Protein 8QPY (pdb70)

Secondary structure (DSSP, 8-state):
---SSSS--HHHHHHHHHHHHHH---S--TTS--S-SS---HHHHHHHHHHHHHT----HHHHHHH-SHHHHHHHHHHHGGGG-STTTTT-

Structure (mmCIF, N/CA/C/O backbone):
data_8QPY
#
_entry.id   8QPY
#
loop_
_atom_site.group_PDB
_atom_site.id
_atom_site.type_symbol
_atom_site.label_atom_id
_atom_site.label_alt_id
_atom_site.label_comp_id
_atom_site.label_asym_id
_atom_site.label_entity_id
_atom_site.label_seq_id
_atom_site.pdbx_PDB_ins_code
_atom_site.Cartn_x
_atom_site.Cartn_y
_atom_site.Cartn_z
_atom_site.occupancy
_atom_site.B_iso_or_equiv
_atom_site.auth_seq_id
_atom_site.auth_comp_id
_atom_site.auth_asym_id
_atom_site.auth_atom_id
_atom_site.pdbx_PDB_model_num
ATOM 1 N N . GLY A 1 1 ? 5.222 24.300 -5.407 1.00 0.00 -3 GLY A N 1
ATOM 2 C CA . GLY A 1 1 ? 4.624 23.061 -5.957 1.00 0.00 -3 GLY A CA 1
ATOM 3 C C . GLY A 1 1 ? 3.142 23.219 -6.211 1.00 0.00 -3 GLY A C 1
ATOM 4 O O . GLY A 1 1 ? 2.588 24.286 -5.953 1.00 0.00 -3 GLY A O 1
ATOM 10 N N . PRO A 1 2 ? 2.470 22.171 -6.715 1.00 0.00 -2 PRO A N 1
ATOM 11 C CA . PRO A 1 2 ? 1.033 22.216 -7.014 1.00 0.00 -2 PRO A CA 1
ATOM 12 C C . PRO A 1 2 ? 0.190 22.404 -5.754 1.00 0.00 -2 PRO A C 1
ATOM 13 O O . PRO A 1 2 ? -0.531 23.394 -5.615 1.00 0.00 -2 PRO A O 1
ATOM 24 N N . MET A 1 3 ? 0.288 21.446 -4.840 1.00 0.00 -1 MET A N 1
ATOM 25 C CA . MET A 1 3 ? -0.426 21.506 -3.571 1.00 0.00 -1 MET A CA 1
ATOM 26 C C . MET A 1 3 ? 0.475 21.012 -2.449 1.00 0.00 -1 MET A C 1
ATOM 27 O O . MET A 1 3 ? 1.647 20.718 -2.681 1.00 0.00 -1 MET A O 1
ATOM 41 N N . ALA A 1 4 ? -0.064 20.911 -1.241 1.00 0.00 0 ALA A N 1
ATOM 42 C CA . ALA A 1 4 ? 0.691 20.369 -0.123 1.00 0.00 0 ALA A CA 1
ATOM 43 C C . ALA A 1 4 ? 0.565 18.851 -0.098 1.00 0.00 0 ALA A C 1
ATOM 44 O O . ALA A 1 4 ? 1.514 18.132 -0.410 1.00 0.00 0 ALA A O 1
ATOM 51 N N . THR A 1 5 ? -0.619 18.371 0.246 1.00 0.00 1 THR A N 1
ATOM 52 C CA . THR A 1 5 ? -0.891 16.946 0.251 1.00 0.00 1 THR A CA 1
ATOM 53 C C . THR A 1 5 ? -1.661 16.545 -1.003 1.00 0.00 1 THR A C 1
ATOM 54 O O . THR A 1 5 ? -1.598 15.395 -1.441 1.00 0.00 1 THR A O 1
ATOM 65 N N . ALA A 1 6 ? -2.379 17.521 -1.568 1.00 0.00 2 ALA A N 1
ATOM 66 C CA . ALA A 1 6 ? -3.124 17.355 -2.817 1.00 0.00 2 ALA A CA 1
ATOM 67 C C . ALA A 1 6 ? -4.292 16.386 -2.669 1.00 0.00 2 ALA A C 1
ATOM 68 O O . ALA A 1 6 ? -5.431 16.802 -2.459 1.00 0.00 2 ALA A O 1
ATOM 75 N N . VAL A 1 7 ? -3.995 15.103 -2.769 1.00 0.00 3 VAL A N 1
ATOM 76 C CA . VAL A 1 7 ? -5.008 14.056 -2.723 1.00 0.00 3 VAL A CA 1
ATOM 77 C C . VAL A 1 7 ? -4.538 12.913 -1.833 1.00 0.00 3 VAL A C 1
ATOM 78 O O . VAL A 1 7 ? -4.835 11.746 -2.085 1.00 0.00 3 VAL A O 1
ATOM 91 N N . GLN A 1 8 ? -3.804 13.266 -0.788 1.00 0.00 4 GLN A N 1
ATOM 92 C CA . GLN A 1 8 ? -3.137 12.280 0.047 1.00 0.00 4 GLN A CA 1
ATOM 93 C C . GLN A 1 8 ? -4.088 11.675 1.071 1.00 0.00 4 GLN A C 1
ATOM 94 O O . GLN A 1 8 ? -4.688 12.380 1.886 1.00 0.00 4 GLN A O 1
ATOM 108 N N . ASN A 1 9 ? -4.219 10.364 1.007 1.00 0.00 5 ASN A N 1
ATOM 109 C CA . ASN A 1 9 ? -5.036 9.609 1.941 1.00 0.00 5 ASN A CA 1
ATOM 110 C C . ASN A 1 9 ? -4.182 9.152 3.116 1.00 0.00 5 ASN A C 1
ATOM 111 O O . ASN A 1 9 ? -2.994 8.874 2.953 1.00 0.00 5 ASN A O 1
ATOM 122 N N . PRO A 1 10 ? -4.773 9.061 4.319 1.00 0.00 6 PRO A N 1
ATOM 123 C CA . PRO A 1 10 ? -4.068 8.568 5.510 1.00 0.00 6 PRO A CA 1
ATOM 124 C C . PRO A 1 10 ? -3.621 7.118 5.339 1.00 0.00 6 PRO A C 1
ATOM 125 O O . PRO A 1 10 ? -2.744 6.632 6.053 1.00 0.00 6 PRO A O 1
ATOM 136 N N . LEU A 1 11 ? -4.229 6.443 4.370 1.00 0.00 7 LEU A N 1
ATOM 137 C CA . LEU A 1 11 ? -3.865 5.076 4.030 1.00 0.00 7 LEU A CA 1
ATOM 138 C C . LEU A 1 11 ? -2.451 5.058 3.453 1.00 0.00 7 LEU A C 1
ATOM 139 O O . LEU A 1 11 ? -1.652 4.173 3.756 1.00 0.00 7 LEU A O 1
ATOM 155 N N . GLU A 1 12 ? -2.146 6.070 2.644 1.00 0.00 8 GLU A N 1
ATOM 156 C CA . GLU A 1 12 ? -0.821 6.224 2.052 1.00 0.00 8 GLU A CA 1
ATOM 157 C C . GLU A 1 12 ? 0.229 6.396 3.144 1.00 0.00 8 GLU A C 1
ATOM 158 O O . GLU A 1 12 ? 1.358 5.922 3.020 1.00 0.00 8 GLU A O 1
ATOM 170 N N . THR A 1 13 ? -0.166 7.066 4.217 1.00 0.00 9 THR A N 1
ATOM 171 C CA . THR A 1 13 ? 0.708 7.275 5.357 1.00 0.00 9 THR A CA 1
ATOM 172 C C . THR A 1 13 ? 1.070 5.937 6.004 1.00 0.00 9 THR A C 1
ATOM 173 O O . THR A 1 13 ? 2.202 5.735 6.443 1.00 0.00 9 THR A O 1
ATOM 184 N N . VAL A 1 14 ? 0.104 5.020 6.032 1.00 0.00 10 VAL A N 1
ATOM 185 C CA . VAL A 1 14 ? 0.334 3.678 6.555 1.00 0.00 10 VAL A CA 1
ATOM 186 C C . VAL A 1 14 ? 1.329 2.925 5.676 1.00 0.00 10 VAL A C 1
ATOM 187 O O . VAL A 1 14 ? 2.183 2.188 6.171 1.00 0.00 10 VAL A O 1
ATOM 200 N N . VAL A 1 15 ? 1.232 3.131 4.371 1.00 0.00 11 VAL A N 1
ATOM 201 C CA . VAL A 1 15 ? 2.146 2.492 3.435 1.00 0.00 11 VAL A CA 1
ATOM 202 C C . VAL A 1 15 ? 3.566 3.027 3.632 1.00 0.00 11 VAL A C 1
ATOM 203 O O . VAL A 1 15 ? 4.540 2.275 3.566 1.00 0.00 11 VAL A O 1
ATOM 216 N N . LEU A 1 16 ? 3.676 4.326 3.898 1.00 0.00 12 LEU A N 1
ATOM 217 C CA . LEU A 1 16 ? 4.976 4.944 4.134 1.00 0.00 12 LEU A CA 1
ATOM 218 C C . LEU A 1 16 ? 5.583 4.474 5.449 1.00 0.00 12 LEU A C 1
ATOM 219 O O . LEU A 1 16 ? 6.751 4.101 5.488 1.00 0.00 12 LEU A O 1
ATOM 235 N N . GLN A 1 17 ? 4.796 4.478 6.525 1.00 0.00 13 GLN A N 1
ATOM 236 C CA . GLN A 1 17 ? 5.302 4.041 7.826 1.00 0.00 13 GLN A CA 1
ATOM 237 C C . GLN A 1 17 ? 5.672 2.563 7.779 1.00 0.00 13 GLN A C 1
ATOM 238 O O . GLN A 1 17 ? 6.564 2.114 8.499 1.00 0.00 13 GLN A O 1
ATOM 252 N N . ALA A 1 18 ? 4.989 1.819 6.916 1.00 0.00 14 ALA A N 1
ATOM 253 C CA . ALA A 1 18 ? 5.342 0.434 6.659 1.00 0.00 14 ALA A CA 1
ATOM 254 C C . ALA A 1 18 ? 6.740 0.358 6.067 1.00 0.00 14 ALA A C 1
ATOM 255 O O . ALA A 1 18 ? 7.599 -0.366 6.561 1.00 0.00 14 ALA A O 1
ATOM 262 N N . TRP A 1 19 ? 6.959 1.139 5.019 1.00 0.00 15 TRP A N 1
ATOM 263 C CA . TRP A 1 19 ? 8.237 1.161 4.330 1.00 0.00 15 TRP A CA 1
ATOM 264 C C . TRP A 1 19 ? 9.349 1.670 5.247 1.00 0.00 15 TRP A C 1
ATOM 265 O O . TRP A 1 19 ? 10.450 1.112 5.269 1.00 0.00 15 TRP A O 1
ATOM 286 N N . LYS A 1 20 ? 9.055 2.721 6.008 1.00 0.00 16 LYS A N 1
ATOM 287 C CA . LYS A 1 20 ? 10.029 3.311 6.924 1.00 0.00 16 LYS A CA 1
ATOM 288 C C . LYS A 1 20 ? 10.480 2.302 7.974 1.00 0.00 16 LYS A C 1
ATOM 289 O O . LYS A 1 20 ? 11.663 2.209 8.291 1.00 0.00 16 LYS A O 1
ATOM 308 N N . ASP A 1 21 ? 9.530 1.544 8.501 1.00 0.00 17 ASP A N 1
ATOM 309 C CA . ASP A 1 21 ? 9.811 0.568 9.552 1.00 0.00 17 ASP A CA 1
ATOM 310 C C . ASP A 1 21 ? 10.617 -0.615 9.019 1.00 0.00 17 ASP A C 1
ATOM 311 O O . ASP A 1 21 ? 11.323 -1.290 9.771 1.00 0.00 17 ASP A O 1
ATOM 320 N N . ILE A 1 22 ? 10.528 -0.855 7.721 1.00 0.00 18 ILE A N 1
ATOM 321 C CA . ILE A 1 22 ? 11.184 -2.006 7.115 1.00 0.00 18 ILE A CA 1
ATOM 322 C C . ILE A 1 22 ? 12.541 -1.646 6.504 1.00 0.00 18 ILE A C 1
ATOM 323 O O . ILE A 1 22 ? 13.525 -2.356 6.710 1.00 0.00 18 ILE A O 1
ATOM 339 N N . SER A 1 23 ? 12.601 -0.554 5.754 1.00 0.00 19 SER A N 1
ATOM 340 C CA . SER A 1 23 ? 13.828 -0.198 5.045 1.00 0.00 19 SER A CA 1
ATOM 341 C C . SER A 1 23 ? 14.634 0.853 5.801 1.00 0.00 19 SER A C 1
ATOM 342 O O . SER A 1 23 ? 15.862 0.901 5.704 1.00 0.00 19 SER A O 1
ATOM 350 N N . GLY A 1 24 ? 13.940 1.701 6.542 1.00 0.00 20 GLY A N 1
ATOM 351 C CA . GLY A 1 24 ? 14.600 2.773 7.254 1.00 0.00 20 GLY A CA 1
ATOM 352 C C . GLY A 1 24 ? 14.496 4.098 6.522 1.00 0.00 20 GLY A C 1
ATOM 353 O O . GLY A 1 24 ? 14.814 5.147 7.083 1.00 0.00 20 GLY A O 1
ATOM 357 N N . ALA A 1 25 ? 14.064 4.053 5.263 1.00 0.00 21 ALA A N 1
ATOM 358 C CA . ALA A 1 25 ? 13.905 5.261 4.470 1.00 0.00 21 ALA A CA 1
ATOM 359 C C . ALA A 1 25 ? 12.746 6.105 4.988 1.00 0.00 21 ALA A C 1
ATOM 360 O O . ALA A 1 25 ? 11.600 5.664 4.994 1.00 0.00 21 ALA A O 1
ATOM 367 N N . ASP A 1 26 ? 13.056 7.323 5.411 1.00 0.00 22 ASP A N 1
ATOM 368 C CA . ASP A 1 26 ? 12.058 8.223 5.981 1.00 0.00 22 ASP A CA 1
ATOM 369 C C . ASP A 1 26 ? 11.694 9.342 5.010 1.00 0.00 22 ASP A C 1
ATOM 370 O O . ASP A 1 26 ? 10.548 9.793 4.973 1.00 0.00 22 ASP A O 1
ATOM 379 N N . ASP A 1 27 ? 12.658 9.761 4.201 1.00 0.00 23 ASP A N 1
ATOM 380 C CA . ASP A 1 27 ? 12.476 10.917 3.320 1.00 0.00 23 ASP A CA 1
ATOM 381 C C . ASP A 1 27 ? 11.746 10.550 2.034 1.00 0.00 23 ASP A C 1
ATOM 382 O O . ASP A 1 27 ? 12.028 11.094 0.964 1.00 0.00 23 ASP A O 1
ATOM 391 N N . PHE A 1 28 ? 10.810 9.629 2.142 1.00 0.00 24 PHE A N 1
ATOM 392 C CA . PHE A 1 28 ? 9.993 9.236 1.010 1.00 0.00 24 PHE A CA 1
ATOM 393 C C . PHE A 1 28 ? 8.626 9.895 1.088 1.00 0.00 24 PHE A C 1
ATOM 394 O O . PHE A 1 28 ? 8.064 10.053 2.172 1.00 0.00 24 PHE A O 1
ATOM 411 N N . THR A 1 29 ? 8.109 10.299 -0.057 1.00 0.00 25 THR A N 1
ATOM 412 C CA . THR A 1 29 ? 6.777 10.863 -0.132 1.00 0.00 25 THR A CA 1
ATOM 413 C C . THR A 1 29 ? 5.830 9.873 -0.791 1.00 0.00 25 THR A C 1
ATOM 414 O O . THR A 1 29 ? 6.250 8.790 -1.203 1.00 0.00 25 THR A O 1
ATOM 425 N N . THR A 1 30 ? 4.569 10.241 -0.912 1.00 0.00 26 THR A N 1
ATOM 426 C CA . THR A 1 30 ? 3.578 9.356 -1.493 1.00 0.00 26 THR A CA 1
ATOM 427 C C . THR A 1 30 ? 3.755 9.231 -3.009 1.00 0.00 26 THR A C 1
ATOM 428 O O . THR A 1 30 ? 3.316 8.253 -3.624 1.00 0.00 26 THR A O 1
ATOM 439 N N . THR A 1 31 ? 4.435 10.202 -3.604 1.00 0.00 27 THR A N 1
ATOM 440 C CA . THR A 1 31 ? 4.644 10.212 -5.043 1.00 0.00 27 THR A CA 1
ATOM 441 C C . THR A 1 31 ? 6.041 9.728 -5.420 1.00 0.00 27 THR A C 1
ATOM 442 O O . THR A 1 31 ? 6.426 9.775 -6.588 1.00 0.00 27 THR A O 1
ATOM 453 N N . ASP A 1 32 ? 6.799 9.258 -4.437 1.00 0.00 28 ASP A N 1
ATOM 454 C CA . ASP A 1 32 ? 8.160 8.796 -4.689 1.00 0.00 28 ASP A CA 1
ATOM 455 C C . ASP A 1 32 ? 8.172 7.280 -4.839 1.00 0.00 28 ASP A C 1
ATOM 456 O O . ASP A 1 32 ? 7.170 6.613 -4.565 1.00 0.00 28 ASP A O 1
ATOM 465 N N . SER A 1 33 ? 9.299 6.732 -5.266 1.00 0.00 29 SER A N 1
ATOM 466 C CA . SER A 1 33 ? 9.395 5.307 -5.513 1.00 0.00 29 SER A CA 1
ATOM 467 C C . SER A 1 33 ? 9.956 4.579 -4.298 1.00 0.00 29 SER A C 1
ATOM 468 O O . SER A 1 33 ? 11.147 4.652 -3.998 1.00 0.00 29 SER A O 1
ATOM 476 N N . PHE A 1 34 ? 9.081 3.854 -3.621 1.00 0.00 30 PHE A N 1
ATOM 477 C CA . PHE A 1 34 ? 9.456 3.037 -2.472 1.00 0.00 30 PHE A CA 1
ATOM 478 C C . PHE A 1 34 ? 10.133 1.754 -2.942 1.00 0.00 30 PHE A C 1
ATOM 479 O O . PHE A 1 34 ? 10.557 0.936 -2.138 1.00 0.00 30 PHE A O 1
ATOM 496 N N . LEU A 1 35 ? 10.156 1.582 -4.262 1.00 0.00 31 LEU A N 1
ATOM 497 C CA . LEU A 1 35 ? 10.725 0.411 -4.944 1.00 0.00 31 LEU A CA 1
ATOM 498 C C . LEU A 1 35 ? 12.215 0.150 -4.651 1.00 0.00 31 LEU A C 1
ATOM 499 O O . LEU A 1 35 ? 12.987 -0.109 -5.576 1.00 0.00 31 LEU A O 1
ATOM 515 N N . GLY A 1 36 ? 12.631 0.225 -3.396 1.00 0.00 32 GLY A N 1
ATOM 516 C CA . GLY A 1 36 ? 13.979 -0.171 -3.060 1.00 0.00 32 GLY A CA 1
ATOM 517 C C . GLY A 1 36 ? 14.948 0.979 -2.901 1.00 0.00 32 GLY A C 1
ATOM 518 O O . GLY A 1 36 ? 15.743 1.248 -3.799 1.00 0.00 32 GLY A O 1
ATOM 522 N N . HIS A 1 37 ? 14.866 1.676 -1.767 1.00 0.00 33 HIS A N 1
ATOM 523 C CA . HIS A 1 37 ? 15.850 2.702 -1.425 1.00 0.00 33 HIS A CA 1
ATOM 524 C C . HIS A 1 37 ? 17.258 2.116 -1.522 1.00 0.00 33 HIS A C 1
ATOM 525 O O . HIS A 1 37 ? 18.184 2.761 -2.010 1.00 0.00 33 HIS A O 1
ATOM 540 N N . GLY A 1 38 ? 17.389 0.881 -1.061 1.00 0.00 34 GLY A N 1
ATOM 541 C CA . GLY A 1 38 ? 18.633 0.152 -1.182 1.00 0.00 34 GLY A CA 1
ATOM 542 C C . GLY A 1 38 ? 18.376 -1.318 -1.444 1.00 0.00 34 GLY A C 1
ATOM 543 O O . GLY A 1 38 ? 18.605 -1.813 -2.548 1.00 0.00 34 GLY A O 1
ATOM 547 N N . GLY A 1 39 ? 17.880 -2.010 -0.429 1.00 0.00 35 GLY A N 1
ATOM 548 C CA . GLY A 1 39 ? 17.507 -3.399 -0.590 1.00 0.00 35 GLY A CA 1
ATOM 549 C C . GLY A 1 39 ? 16.078 -3.544 -1.063 1.00 0.00 35 GLY A C 1
ATOM 550 O O . GLY A 1 39 ? 15.141 -3.140 -0.367 1.00 0.00 35 GLY A O 1
ATOM 554 N N . ASN A 1 40 ? 15.903 -4.110 -2.246 1.00 0.00 36 ASN A N 1
ATOM 555 C CA . ASN A 1 40 ? 14.577 -4.291 -2.819 1.00 0.00 36 ASN A CA 1
ATOM 556 C C . ASN A 1 40 ? 14.177 -5.756 -2.809 1.00 0.00 36 ASN A C 1
ATOM 557 O O . ASN A 1 40 ? 13.376 -6.207 -3.628 1.00 0.00 36 ASN A O 1
ATOM 620 N N . LEU A 1 42 ? 13.119 -9.084 -0.031 1.00 0.00 38 LEU A N 1
ATOM 621 C CA . LEU A 1 42 ? 11.960 -9.426 0.820 1.00 0.00 38 LEU A CA 1
ATOM 622 C C . LEU A 1 42 ? 11.240 -8.225 1.466 1.00 0.00 38 LEU A C 1
ATOM 623 O O . LEU A 1 42 ? 10.135 -8.389 1.983 1.00 0.00 38 LEU A O 1
ATOM 639 N N . HIS A 1 43 ? 11.848 -7.039 1.458 1.00 0.00 39 HIS A N 1
ATOM 640 C CA . HIS A 1 43 ? 11.285 -5.885 2.163 1.00 0.00 39 HIS A CA 1
ATOM 641 C C . HIS A 1 43 ? 9.850 -5.594 1.715 1.00 0.00 39 HIS A C 1
ATOM 642 O O . HIS A 1 43 ? 9.033 -5.118 2.502 1.00 0.00 39 HIS A O 1
ATOM 657 N N . PHE A 1 44 ? 9.544 -5.902 0.461 1.00 0.00 40 PHE A N 1
ATOM 658 C CA . PHE A 1 44 ? 8.212 -5.662 -0.080 1.00 0.00 40 PHE A CA 1
ATOM 659 C C . PHE A 1 44 ? 7.239 -6.753 0.345 1.00 0.00 40 PHE A C 1
ATOM 660 O O . PHE A 1 44 ? 6.038 -6.512 0.468 1.00 0.00 40 PHE A O 1
ATOM 677 N N . VAL A 1 45 ? 7.764 -7.948 0.584 1.00 0.00 41 VAL A N 1
ATOM 678 C CA . VAL A 1 45 ? 6.949 -9.064 1.044 1.00 0.00 41 VAL A CA 1
ATOM 679 C C . VAL A 1 45 ? 6.331 -8.719 2.391 1.00 0.00 41 VAL A C 1
ATOM 680 O O . VAL A 1 45 ? 5.155 -8.991 2.645 1.00 0.00 41 VAL A O 1
ATOM 693 N N . GLN A 1 46 ? 7.139 -8.085 3.232 1.00 0.00 42 GLN A N 1
ATOM 694 C CA . GLN A 1 46 ? 6.727 -7.717 4.577 1.00 0.00 42 GLN A CA 1
ATOM 695 C C . GLN A 1 46 ? 5.618 -6.670 4.550 1.00 0.00 42 GLN A C 1
ATOM 696 O O . GLN A 1 46 ? 4.622 -6.797 5.263 1.00 0.00 42 GLN A O 1
ATOM 710 N N . LEU A 1 47 ? 5.780 -5.641 3.721 1.00 0.00 43 LEU A N 1
ATOM 711 C CA . LEU A 1 47 ? 4.832 -4.536 3.710 1.00 0.00 43 LEU A CA 1
ATOM 712 C C . LEU A 1 47 ? 3.531 -4.928 3.021 1.00 0.00 43 LEU A C 1
ATOM 713 O O . LEU A 1 47 ? 2.462 -4.477 3.414 1.00 0.00 43 LEU A O 1
ATOM 729 N N . ALA A 1 48 ? 3.610 -5.786 2.017 1.00 0.00 44 ALA A N 1
ATOM 730 C CA . ALA A 1 48 ? 2.409 -6.250 1.337 1.00 0.00 44 ALA A CA 1
ATOM 731 C C . ALA A 1 48 ? 1.512 -7.017 2.299 1.00 0.00 44 ALA A C 1
ATOM 732 O O . ALA A 1 48 ? 0.302 -6.789 2.362 1.00 0.00 44 ALA A O 1
ATOM 739 N N . SER A 1 49 ? 2.126 -7.905 3.070 1.00 0.00 45 SER A N 1
ATOM 740 C CA . SER A 1 49 ? 1.409 -8.673 4.074 1.00 0.00 45 SER A CA 1
ATOM 741 C C . SER A 1 49 ? 0.975 -7.762 5.222 1.00 0.00 45 SER A C 1
ATOM 742 O O . SER A 1 49 ? 0.053 -8.079 5.978 1.00 0.00 45 SER A O 1
ATOM 750 N N . ARG A 1 50 ? 1.628 -6.613 5.323 1.00 0.00 46 ARG A N 1
ATOM 751 C CA . ARG A 1 50 ? 1.339 -5.650 6.369 1.00 0.00 46 ARG A CA 1
ATOM 752 C C . ARG A 1 50 ? 0.011 -4.967 6.082 1.00 0.00 46 ARG A C 1
ATOM 753 O O . ARG A 1 50 ? -0.912 -5.034 6.891 1.00 0.00 46 ARG A O 1
ATOM 774 N N . LEU A 1 51 ? -0.096 -4.343 4.911 1.00 0.00 47 LEU A N 1
ATOM 775 C CA . LEU A 1 51 ? -1.328 -3.718 4.477 1.00 0.00 47 LEU A CA 1
ATOM 776 C C . LEU A 1 51 ? -2.471 -4.726 4.473 1.00 0.00 47 LEU A C 1
ATOM 777 O O . LEU A 1 51 ? -3.610 -4.392 4.812 1.00 0.00 47 LEU A O 1
ATOM 793 N N . GLN A 1 52 ? -2.136 -5.957 4.097 1.00 0.00 48 GLN A N 1
ATOM 794 C CA . GLN A 1 52 ? -3.090 -7.056 4.034 1.00 0.00 48 GLN A CA 1
ATOM 795 C C . GLN A 1 52 ? -3.892 -7.180 5.328 1.00 0.00 48 GLN A C 1
ATOM 796 O O . GLN A 1 52 ? -5.123 -7.151 5.314 1.00 0.00 48 GLN A O 1
ATOM 810 N N . LYS A 1 53 ? -3.188 -7.284 6.443 1.00 0.00 49 LYS A N 1
ATOM 811 C CA . LYS A 1 53 ? -3.827 -7.510 7.731 1.00 0.00 49 LYS A CA 1
ATOM 812 C C . LYS A 1 53 ? -4.343 -6.210 8.353 1.00 0.00 49 LYS A C 1
ATOM 813 O O . LYS A 1 53 ? -5.229 -6.239 9.211 1.00 0.00 49 LYS A O 1
ATOM 832 N N . ILE A 1 54 ? -3.800 -5.074 7.926 1.00 0.00 50 ILE A N 1
ATOM 833 C CA . ILE A 1 54 ? -4.220 -3.788 8.477 1.00 0.00 50 ILE A CA 1
ATOM 834 C C . ILE A 1 54 ? -5.610 -3.402 7.986 1.00 0.00 50 ILE A C 1
ATOM 835 O O . ILE A 1 54 ? -6.514 -3.162 8.785 1.00 0.00 50 ILE A O 1
ATOM 851 N N . PHE A 1 55 ? -5.785 -3.361 6.674 1.00 0.00 51 PHE A N 1
ATOM 852 C CA . PHE A 1 55 ? -7.026 -2.857 6.099 1.00 0.00 51 PHE A CA 1
ATOM 853 C C . PHE A 1 55 ? -7.937 -3.983 5.627 1.00 0.00 51 PHE A C 1
ATOM 854 O O . PHE A 1 55 ? -9.016 -3.730 5.089 1.00 0.00 51 PHE A O 1
ATOM 871 N N . GLY A 1 56 ? -7.508 -5.220 5.830 1.00 0.00 52 GLY A N 1
ATOM 872 C CA . GLY A 1 56 ? -8.308 -6.354 5.406 1.00 0.00 52 GLY A CA 1
ATOM 873 C C . GLY A 1 56 ? -8.293 -6.521 3.901 1.00 0.00 52 GLY A C 1
ATOM 874 O O . GLY A 1 56 ? -9.304 -6.866 3.287 1.00 0.00 52 GLY A O 1
ATOM 878 N N . VAL A 1 57 ? -7.140 -6.268 3.306 1.00 0.00 53 VAL A N 1
ATOM 879 C CA . VAL A 1 57 ? -6.986 -6.362 1.863 1.00 0.00 53 VAL A CA 1
ATOM 880 C C . VAL A 1 57 ? -6.089 -7.524 1.495 1.00 0.00 53 VAL A C 1
ATOM 881 O O . VAL A 1 57 ? -5.452 -8.116 2.358 1.00 0.00 53 VAL A O 1
ATOM 894 N N . GLU A 1 58 ? -6.046 -7.853 0.219 1.00 0.00 54 GLU A N 1
ATOM 895 C CA . GLU A 1 58 ? -5.190 -8.921 -0.253 1.00 0.00 54 GLU A CA 1
ATOM 896 C C . GLU A 1 58 ? -4.110 -8.363 -1.173 1.00 0.00 54 GLU A C 1
ATOM 897 O O . GLU A 1 58 ? -4.276 -8.288 -2.391 1.00 0.00 54 GLU A O 1
ATOM 909 N N . VAL A 1 59 ? -3.003 -7.966 -0.571 1.00 0.00 55 VAL A N 1
ATOM 910 C CA . VAL A 1 59 ? -1.893 -7.392 -1.312 1.00 0.00 55 VAL A CA 1
ATOM 911 C C . VAL A 1 59 ? -0.746 -8.393 -1.374 1.00 0.00 55 VAL A C 1
ATOM 912 O O . VAL A 1 59 ? -0.318 -8.912 -0.342 1.00 0.00 55 VAL A O 1
ATOM 925 N N . SER A 1 60 ? -0.262 -8.677 -2.571 1.00 0.00 56 SER A N 1
ATOM 926 C CA . SER A 1 60 ? 0.827 -9.623 -2.736 1.00 0.00 56 SER A CA 1
ATOM 927 C C . SER A 1 60 ? 2.139 -8.890 -3.000 1.00 0.00 56 SER A C 1
ATOM 928 O O . SER A 1 60 ? 2.147 -7.668 -3.174 1.00 0.00 56 SER A O 1
ATOM 936 N N . THR A 1 61 ? 3.241 -9.624 -3.038 1.00 0.00 57 THR A N 1
ATOM 937 C CA . THR A 1 61 ? 4.544 -9.016 -3.241 1.00 0.00 57 THR A CA 1
ATOM 938 C C . THR A 1 61 ? 4.625 -8.350 -4.614 1.00 0.00 57 THR A C 1
ATOM 939 O O . THR A 1 61 ? 5.089 -7.215 -4.741 1.00 0.00 57 THR A O 1
ATOM 950 N N . GLU A 1 62 ? 4.147 -9.050 -5.634 1.00 0.00 58 GLU A N 1
ATOM 951 C CA . GLU A 1 62 ? 4.206 -8.537 -6.993 1.00 0.00 58 GLU A CA 1
ATOM 952 C C . GLU A 1 62 ? 3.129 -7.486 -7.232 1.00 0.00 58 GLU A C 1
ATOM 953 O O . GLU A 1 62 ? 3.242 -6.673 -8.150 1.00 0.00 58 GLU A O 1
ATOM 965 N N . ASP A 1 63 ? 2.083 -7.498 -6.410 1.00 0.00 59 ASP A N 1
ATOM 966 C CA . ASP A 1 63 ? 1.086 -6.435 -6.453 1.00 0.00 59 ASP A CA 1
ATOM 967 C C . ASP A 1 63 ? 1.742 -5.138 -6.034 1.00 0.00 59 ASP A C 1
ATOM 968 O O . ASP A 1 63 ? 1.527 -4.089 -6.626 1.00 0.00 59 ASP A O 1
ATOM 977 N N . VAL A 1 64 ? 2.560 -5.229 -5.010 1.00 0.00 60 VAL A N 1
ATOM 978 C CA . VAL A 1 64 ? 3.405 -4.114 -4.609 1.00 0.00 60 VAL A CA 1
ATOM 979 C C . VAL A 1 64 ? 4.202 -3.574 -5.806 1.00 0.00 60 VAL A C 1
ATOM 980 O O . VAL A 1 64 ? 4.205 -2.367 -6.074 1.00 0.00 60 VAL A O 1
ATOM 993 N N . PHE A 1 65 ? 4.836 -4.480 -6.544 1.00 0.00 61 PHE A N 1
ATOM 994 C CA . PHE A 1 65 ? 5.702 -4.101 -7.658 1.00 0.00 61 PHE A CA 1
ATOM 995 C C . PHE A 1 65 ? 4.923 -3.512 -8.843 1.00 0.00 61 PHE A C 1
ATOM 996 O O . PHE A 1 65 ? 5.475 -2.730 -9.619 1.00 0.00 61 PHE A O 1
ATOM 1013 N N . ARG A 1 66 ? 3.645 -3.867 -8.981 1.00 0.00 62 ARG A N 1
ATOM 1014 C CA . ARG A 1 66 ? 2.850 -3.409 -10.128 1.00 0.00 62 ARG A CA 1
ATOM 1015 C C . ARG A 1 66 ? 2.368 -1.967 -9.947 1.00 0.00 62 ARG A C 1
ATOM 1016 O O . ARG A 1 66 ? 1.980 -1.313 -10.914 1.00 0.00 62 ARG A O 1
ATOM 1037 N N . HIS A 1 67 ? 2.387 -1.468 -8.715 1.00 0.00 63 HIS A N 1
ATOM 1038 C CA . HIS A 1 67 ? 1.882 -0.122 -8.446 1.00 0.00 63 HIS A CA 1
ATOM 1039 C C . HIS A 1 67 ? 2.974 0.920 -8.630 1.00 0.00 63 HIS A C 1
ATOM 1040 O O . HIS A 1 67 ? 2.721 2.013 -9.133 1.00 0.00 63 HIS A O 1
ATOM 1055 N N . GLY A 1 68 ? 4.179 0.589 -8.196 1.00 0.00 64 GLY A N 1
ATOM 1056 C CA . GLY A 1 68 ? 5.309 1.475 -8.397 1.00 0.00 64 GLY A CA 1
ATOM 1057 C C . GLY A 1 68 ? 5.482 2.488 -7.283 1.00 0.00 64 GLY A C 1
ATOM 1058 O O . GLY A 1 68 ? 6.581 2.645 -6.750 1.00 0.00 64 GLY A O 1
ATOM 1062 N N . THR A 1 69 ? 4.409 3.182 -6.925 1.00 0.00 65 THR A N 1
ATOM 1063 C CA . THR A 1 69 ? 4.480 4.196 -5.882 1.00 0.00 65 THR A CA 1
ATOM 1064 C C . THR A 1 69 ? 3.600 3.818 -4.700 1.00 0.00 65 THR A C 1
ATOM 1065 O O . THR A 1 69 ? 2.685 3.002 -4.833 1.00 0.00 65 THR A O 1
ATOM 1076 N N . VAL A 1 70 ? 3.883 4.409 -3.547 1.00 0.00 66 VAL A N 1
ATOM 1077 C CA . VAL A 1 70 ? 3.110 4.145 -2.340 1.00 0.00 66 VAL A CA 1
ATOM 1078 C C . VAL A 1 70 ? 1.670 4.630 -2.482 1.00 0.00 66 VAL A C 1
ATOM 1079 O O . VAL A 1 70 ? 0.749 4.005 -1.961 1.00 0.00 66 VAL A O 1
ATOM 1092 N N . GLU A 1 71 ? 1.479 5.732 -3.204 1.00 0.00 67 GLU A N 1
ATOM 1093 C CA . GLU A 1 71 ? 0.142 6.266 -3.434 1.00 0.00 67 GLU A CA 1
AT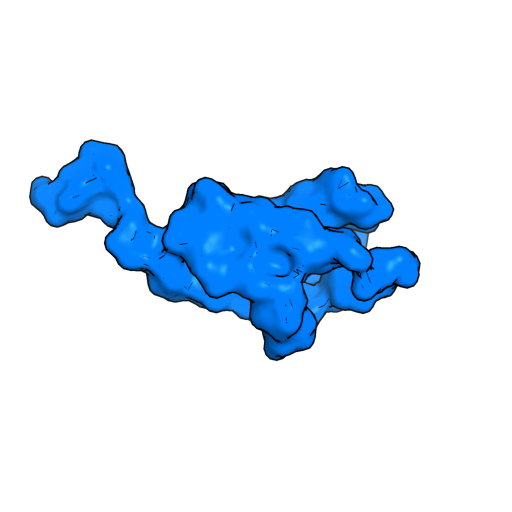OM 1094 C C . GLU A 1 71 ? -0.691 5.278 -4.242 1.00 0.00 67 GLU A C 1
ATOM 1095 O O . GLU A 1 71 ? -1.805 4.931 -3.859 1.00 0.00 67 GLU A O 1
ATOM 1107 N N . GLN A 1 72 ? -0.130 4.806 -5.348 1.00 0.00 68 GLN A N 1
ATOM 1108 C CA . GLN A 1 72 ? -0.832 3.873 -6.220 1.00 0.00 68 GLN A CA 1
ATOM 1109 C C . GLN A 1 72 ? -0.974 2.508 -5.551 1.00 0.00 68 GLN A C 1
ATOM 1110 O O . GLN A 1 72 ? -1.872 1.735 -5.881 1.00 0.00 68 GLN A O 1
ATOM 1124 N N . LEU A 1 73 ? -0.086 2.218 -4.608 1.00 0.00 69 LEU A N 1
ATOM 1125 C CA . LEU A 1 73 ? -0.203 1.019 -3.790 1.00 0.00 69 LEU A CA 1
ATOM 1126 C C . LEU A 1 73 ? -1.417 1.171 -2.881 1.00 0.00 69 LEU A C 1
ATOM 1127 O O . LEU A 1 73 ? -2.261 0.278 -2.783 1.00 0.00 69 LEU A O 1
ATOM 1143 N N . ALA A 1 74 ? -1.502 2.332 -2.245 1.00 0.00 70 ALA A N 1
ATOM 1144 C CA . ALA A 1 74 ? -2.598 2.645 -1.343 1.00 0.00 70 ALA A CA 1
ATOM 1145 C C . ALA A 1 74 ? -3.929 2.670 -2.081 1.00 0.00 70 ALA A C 1
ATOM 1146 O O . ALA A 1 74 ? -4.960 2.360 -1.500 1.00 0.00 70 ALA A O 1
ATOM 1153 N N . ARG A 1 75 ? -3.900 3.043 -3.357 1.00 0.00 71 ARG A N 1
ATOM 1154 C CA . ARG A 1 75 ? -5.108 3.083 -4.178 1.00 0.00 71 ARG A CA 1
ATOM 1155 C C . ARG A 1 75 ? -5.743 1.701 -4.289 1.00 0.00 71 ARG A C 1
ATOM 1156 O O . ARG A 1 75 ? -6.967 1.565 -4.224 1.00 0.00 71 ARG A O 1
ATOM 1177 N N . PHE A 1 76 ? -4.906 0.681 -4.445 1.00 0.00 72 PHE A N 1
ATOM 1178 C CA . PHE A 1 76 ? -5.378 -0.698 -4.495 1.00 0.00 72 PHE A CA 1
ATOM 1179 C C . PHE A 1 76 ? -6.075 -1.055 -3.191 1.00 0.00 72 PHE A C 1
ATOM 1180 O O . PHE A 1 76 ? -7.195 -1.573 -3.184 1.00 0.00 72 PHE A O 1
ATOM 1197 N N . VAL A 1 77 ? -5.408 -0.756 -2.087 1.00 0.00 73 VAL A N 1
ATOM 1198 C CA . VAL A 1 77 ? -5.939 -1.050 -0.769 1.00 0.00 73 VAL A CA 1
ATOM 1199 C C . VAL A 1 77 ? -7.181 -0.207 -0.487 1.00 0.00 73 VAL A C 1
ATOM 1200 O O . VAL A 1 77 ? -8.163 -0.714 0.032 1.00 0.00 73 VAL A O 1
ATOM 1213 N N . GLU A 1 78 ? -7.129 1.067 -0.864 1.00 0.00 74 GLU A N 1
ATOM 1214 C CA . GLU A 1 78 ? -8.227 2.014 -0.642 1.00 0.00 74 GLU A CA 1
ATOM 1215 C C . GLU A 1 78 ? -9.546 1.435 -1.147 1.00 0.00 74 GLU A C 1
ATOM 1216 O O . GLU A 1 78 ? -10.537 1.370 -0.415 1.00 0.00 74 GLU A O 1
ATOM 1228 N N . GLN A 1 79 ? -9.540 0.987 -2.393 1.00 0.00 75 GLN A N 1
ATOM 1229 C CA . GLN A 1 79 ? -10.735 0.438 -3.014 1.00 0.00 75 GLN A CA 1
ATOM 1230 C C . GLN A 1 79 ? -11.101 -0.918 -2.422 1.00 0.00 75 GLN A C 1
ATOM 1231 O O . GLN A 1 79 ? -12.276 -1.220 -2.223 1.00 0.00 75 GLN A O 1
ATOM 1245 N N . SER A 1 80 ? -10.093 -1.723 -2.123 1.00 0.00 76 SER A N 1
ATOM 1246 C CA . SER A 1 80 ? -10.317 -3.082 -1.647 1.00 0.00 76 SER A CA 1
ATOM 1247 C C . SER A 1 80 ? -10.761 -3.111 -0.180 1.00 0.00 76 SER A C 1
ATOM 1248 O O . SER A 1 80 ? -11.569 -3.950 0.213 1.00 0.00 76 SER A O 1
ATOM 1256 N N . ARG A 1 81 ? -10.251 -2.182 0.624 1.00 0.00 77 ARG A N 1
ATOM 1257 C CA . ARG A 1 81 ? -10.540 -2.164 2.058 1.00 0.00 77 ARG A CA 1
ATOM 1258 C C . ARG A 1 81 ? -11.930 -1.603 2.327 1.00 0.00 77 ARG A C 1
ATOM 1259 O O . ARG A 1 81 ? -12.420 -1.647 3.456 1.00 0.00 77 ARG A O 1
ATOM 1280 N N . ASP A 1 82 ? -12.558 -1.067 1.289 1.00 0.00 78 ASP A N 1
ATOM 1281 C CA . ASP A 1 82 ? -13.889 -0.490 1.421 1.00 0.00 78 ASP A CA 1
ATOM 1282 C C . ASP A 1 82 ? -14.931 -1.595 1.582 1.00 0.00 78 ASP A C 1
ATOM 1283 O O . ASP A 1 82 ? -16.062 -1.344 1.995 1.00 0.00 78 ASP A O 1
ATOM 1292 N N . THR A 1 83 ? -14.534 -2.827 1.281 1.00 0.00 79 THR A N 1
ATOM 1293 C CA . THR A 1 83 ? -15.405 -3.981 1.462 1.00 0.00 79 THR A CA 1
ATOM 1294 C C . THR A 1 83 ? -15.771 -4.156 2.933 1.00 0.00 79 THR A C 1
ATOM 1295 O O . THR A 1 83 ? -16.882 -4.575 3.270 1.00 0.00 79 THR A O 1
ATOM 1306 N N . GLY A 1 84 ? -14.833 -3.810 3.803 1.00 0.00 80 GLY A N 1
ATOM 1307 C CA . GLY A 1 84 ? -15.062 -3.883 5.231 1.00 0.00 80 GLY A CA 1
ATOM 1308 C C . GLY A 1 84 ? -15.255 -2.509 5.835 1.00 0.00 80 GLY A C 1
ATOM 1309 O O . GLY A 1 84 ? -14.981 -2.302 7.018 1.00 0.00 80 GLY A O 1
ATOM 1313 N N . ARG A 1 85 ? -15.691 -1.565 5.003 1.00 0.00 81 ARG A N 1
ATOM 1314 C CA . ARG A 1 85 ? -15.911 -0.183 5.424 1.00 0.00 81 ARG A CA 1
ATOM 1315 C C . ARG A 1 85 ? -16.807 -0.120 6.658 1.00 0.00 81 ARG A C 1
ATOM 1316 O O . ARG A 1 85 ? -17.880 -0.727 6.677 1.00 0.00 81 ARG A O 1
ATOM 1337 N N . ASN A 1 86 ? -16.354 0.614 7.673 1.00 0.00 82 ASN A N 1
ATOM 1338 C CA . ASN A 1 86 ? -17.104 0.789 8.919 1.00 0.00 82 ASN A CA 1
ATOM 1339 C C . ASN A 1 86 ? -17.480 -0.558 9.528 1.00 0.00 82 ASN A C 1
ATOM 1340 O O . ASN A 1 86 ? -18.654 -0.933 9.569 1.00 0.00 82 ASN A O 1
ATOM 1351 N N . PRO A 1 87 ? -16.484 -1.303 10.024 1.00 0.00 83 PRO A N 1
ATOM 1352 C CA . PRO A 1 87 ? -16.689 -2.661 10.512 1.00 0.00 83 PRO A CA 1
ATOM 1353 C C . PRO A 1 87 ? -17.264 -2.701 11.925 1.00 0.00 83 PRO A C 1
ATOM 1354 O O . PRO A 1 87 ? -17.782 -3.728 12.361 1.00 0.00 83 PRO A O 1
ATOM 1365 N N . ALA A 1 88 ? -17.189 -1.580 12.629 1.00 0.00 84 ALA A N 1
ATOM 1366 C CA . ALA A 1 88 ? -17.716 -1.499 13.982 1.00 0.00 84 ALA A CA 1
ATOM 1367 C C . ALA A 1 88 ? -19.228 -1.345 13.949 1.00 0.00 84 ALA A C 1
ATOM 1368 O O . ALA A 1 88 ? -19.945 -1.967 14.731 1.00 0.00 84 ALA A O 1
ATOM 1375 N N . ALA A 1 89 ? -19.708 -0.522 13.024 1.00 0.00 85 ALA A N 1
ATOM 1376 C CA . ALA A 1 89 ? -21.138 -0.310 12.855 1.00 0.00 85 ALA A CA 1
ATOM 1377 C C . ALA A 1 89 ? -21.731 -1.359 11.927 1.00 0.00 85 ALA A C 1
ATOM 1378 O O . ALA A 1 89 ? -22.947 -1.521 11.850 1.00 0.00 85 ALA A O 1
ATOM 1385 N N . GLN A 1 90 ? -20.843 -2.052 11.210 1.00 0.00 86 GLN A N 1
ATOM 1386 C CA . GLN A 1 90 ? -21.217 -3.134 10.298 1.00 0.00 86 GLN A CA 1
ATOM 1387 C C . GLN A 1 90 ? -22.128 -2.636 9.180 1.00 0.00 86 GLN A C 1
ATOM 1388 O O . GLN A 1 90 ? -22.905 -3.406 8.614 1.00 0.00 86 GLN A O 1
ATOM 1402 N N . THR A 1 91 ? -22.002 -1.346 8.860 1.00 0.00 87 THR A N 1
ATOM 1403 C CA . THR A 1 91 ? -22.829 -0.693 7.842 1.00 0.00 87 THR A CA 1
ATOM 1404 C C . THR A 1 91 ? -24.313 -1.032 8.007 1.00 0.00 87 THR A C 1
ATOM 1405 O O . THR A 1 91 ? -24.983 -1.436 7.057 1.00 0.00 87 THR A O 1
ATOM 1416 N N . GLN A 1 92 ? -24.818 -0.867 9.223 1.00 0.00 88 GLN A N 1
ATOM 1417 C CA . GLN A 1 92 ? -26.207 -1.177 9.525 1.00 0.00 88 GLN A CA 1
ATOM 1418 C C . GLN A 1 92 ? -27.049 0.093 9.528 1.00 0.00 88 GLN A C 1
ATOM 1419 O O . GLN A 1 92 ? -27.154 0.737 10.591 1.00 0.00 88 GLN A O 1
ATOM 1434 N N . GLY A 1 1 ? -7.875 17.324 11.558 1.00 0.00 -3 GLY A N 2
ATOM 1435 C CA . GLY A 1 1 ? -7.916 17.611 10.106 1.00 0.00 -3 GLY A CA 2
ATOM 1436 C C . GLY A 1 1 ? -9.295 17.386 9.523 1.00 0.00 -3 GLY A C 2
ATOM 1437 O O . GLY A 1 1 ? -9.862 16.304 9.673 1.00 0.00 -3 GLY A O 2
ATOM 1443 N N . PRO A 1 2 ? -9.868 18.398 8.856 1.00 0.00 -2 PRO A N 2
ATOM 1444 C CA . PRO A 1 2 ? -11.190 18.293 8.246 1.00 0.00 -2 PRO A CA 2
ATOM 1445 C C . PRO A 1 2 ? -11.145 17.586 6.894 1.00 0.00 -2 PRO A C 2
ATOM 1446 O O . PRO A 1 2 ? -10.088 17.474 6.272 1.00 0.00 -2 PRO A O 2
ATOM 1457 N N . MET A 1 3 ? -12.302 17.126 6.436 1.00 0.00 -1 MET A N 2
ATOM 1458 C CA . MET A 1 3 ? -12.404 16.423 5.160 1.00 0.00 -1 MET A CA 2
ATOM 1459 C C . MET A 1 3 ? -12.567 17.414 4.008 1.00 0.00 -1 MET A C 2
ATOM 1460 O O . MET A 1 3 ? -13.018 17.054 2.921 1.00 0.00 -1 MET A O 2
ATOM 1474 N N . ALA A 1 4 ? -12.189 18.662 4.253 1.00 0.00 0 ALA A N 2
ATOM 1475 C CA . ALA A 1 4 ? -12.265 19.705 3.239 1.00 0.00 0 ALA A CA 2
ATOM 1476 C C . ALA A 1 4 ? -10.974 19.760 2.432 1.00 0.00 0 ALA A C 2
ATOM 1477 O O . ALA A 1 4 ? -10.791 20.631 1.576 1.00 0.00 0 ALA A O 2
ATOM 1484 N N . THR A 1 5 ? -10.080 18.824 2.714 1.00 0.00 1 THR A N 2
ATOM 1485 C CA . THR A 1 5 ? -8.807 18.733 2.021 1.00 0.00 1 THR A CA 2
ATOM 1486 C C . THR A 1 5 ? -9.001 18.302 0.571 1.00 0.00 1 THR A C 2
ATOM 1487 O O . THR A 1 5 ? -10.021 17.700 0.222 1.00 0.00 1 THR A O 2
ATOM 1498 N N . ALA A 1 6 ? -8.023 18.612 -0.267 1.00 0.00 2 ALA A N 2
ATOM 1499 C CA . ALA A 1 6 ? -8.092 18.280 -1.682 1.00 0.00 2 ALA A CA 2
ATOM 1500 C C . ALA A 1 6 ? -7.669 16.836 -1.920 1.00 0.00 2 ALA A C 2
ATOM 1501 O O . ALA A 1 6 ? -6.655 16.574 -2.573 1.00 0.00 2 ALA A O 2
ATOM 1508 N N . VAL A 1 7 ? -8.464 15.908 -1.384 1.00 0.00 3 VAL A N 2
ATOM 1509 C CA . VAL A 1 7 ? -8.194 14.474 -1.486 1.00 0.00 3 VAL A CA 2
ATOM 1510 C C . VAL A 1 7 ? -6.951 14.111 -0.699 1.00 0.00 3 VAL A C 2
ATOM 1511 O O . VAL A 1 7 ? -5.821 14.294 -1.155 1.00 0.00 3 VAL A O 2
ATOM 1524 N N . GLN A 1 8 ? -7.168 13.607 0.493 1.00 0.00 4 GLN A N 2
ATOM 1525 C CA . GLN A 1 8 ? -6.081 13.314 1.392 1.00 0.00 4 GLN A CA 2
ATOM 1526 C C . GLN A 1 8 ? -6.269 11.936 1.999 1.00 0.00 4 GLN A C 2
ATOM 1527 O O . GLN A 1 8 ? -7.284 11.659 2.637 1.00 0.00 4 GLN A O 2
ATOM 1541 N N . ASN A 1 9 ? -5.294 11.074 1.782 1.00 0.00 5 ASN A N 2
ATOM 1542 C CA . ASN A 1 9 ? -5.405 9.680 2.173 1.00 0.00 5 ASN A CA 2
ATOM 1543 C C . ASN A 1 9 ? -4.669 9.410 3.479 1.00 0.00 5 ASN A C 2
ATOM 1544 O O . ASN A 1 9 ? -3.458 9.605 3.571 1.00 0.00 5 ASN A O 2
ATOM 1555 N N . PRO A 1 10 ? -5.398 8.957 4.510 1.00 0.00 6 PRO A N 2
ATOM 1556 C CA . PRO A 1 10 ? -4.810 8.616 5.803 1.00 0.00 6 PRO A CA 2
ATOM 1557 C C . PRO A 1 10 ? -4.131 7.244 5.794 1.00 0.00 6 PRO A C 2
ATOM 1558 O O . PRO A 1 10 ? -3.124 7.034 6.472 1.00 0.00 6 PRO A O 2
ATOM 1569 N N . LEU A 1 11 ? -4.671 6.312 5.007 1.00 0.00 7 LEU A N 2
ATOM 1570 C CA . LEU A 1 11 ? -4.098 4.971 4.919 1.00 0.00 7 LEU A CA 2
ATOM 1571 C C . LEU A 1 11 ? -2.831 4.995 4.068 1.00 0.00 7 LEU A C 2
ATOM 1572 O O . LEU A 1 11 ? -2.055 4.040 4.048 1.00 0.00 7 LEU A O 2
ATOM 1588 N N . GLU A 1 12 ? -2.627 6.118 3.395 1.00 0.00 8 GLU A N 2
ATOM 1589 C CA . GLU A 1 12 ? -1.440 6.352 2.588 1.00 0.00 8 GLU A CA 2
ATOM 1590 C C . GLU A 1 12 ? -0.207 6.373 3.480 1.00 0.00 8 GLU A C 2
ATOM 1591 O O . GLU A 1 12 ? 0.846 5.837 3.131 1.00 0.00 8 GLU A O 2
ATOM 1603 N N . THR A 1 13 ? -0.362 6.985 4.649 1.00 0.00 9 THR A N 2
ATOM 1604 C CA . THR A 1 13 ? 0.701 7.047 5.633 1.00 0.00 9 THR A CA 2
ATOM 1605 C C . THR A 1 13 ? 1.098 5.644 6.082 1.00 0.00 9 THR A C 2
ATOM 1606 O O . THR A 1 13 ? 2.272 5.370 6.316 1.00 0.00 9 THR A O 2
ATOM 1617 N N . VAL A 1 14 ? 0.110 4.750 6.170 1.00 0.00 10 VAL A N 2
ATOM 1618 C CA . VAL A 1 14 ? 0.354 3.366 6.563 1.00 0.00 10 VAL A CA 2
ATOM 1619 C C . VAL A 1 14 ? 1.304 2.684 5.583 1.00 0.00 10 VAL A C 2
ATOM 1620 O O . VAL A 1 14 ? 2.187 1.925 5.984 1.00 0.00 10 VAL A O 2
ATOM 1633 N N . VAL A 1 15 ? 1.128 2.971 4.302 1.00 0.00 11 VAL A N 2
ATOM 1634 C CA . VAL A 1 15 ? 1.977 2.395 3.270 1.00 0.00 11 VAL A CA 2
ATOM 1635 C C . VAL A 1 15 ? 3.400 2.933 3.393 1.00 0.00 11 VAL A C 2
ATOM 1636 O O . VAL A 1 15 ? 4.374 2.186 3.285 1.00 0.00 11 VAL A O 2
ATOM 1649 N N . LEU A 1 16 ? 3.511 4.232 3.640 1.00 0.00 12 LEU A N 2
ATOM 1650 C CA . LEU A 1 16 ? 4.811 4.872 3.790 1.00 0.00 12 LEU A CA 2
ATOM 1651 C C . LEU A 1 16 ? 5.514 4.399 5.062 1.00 0.00 12 LEU A C 2
ATOM 1652 O O . LEU A 1 16 ? 6.674 3.994 5.017 1.00 0.00 12 LEU A O 2
ATOM 1668 N N . GLN A 1 17 ? 4.806 4.421 6.192 1.00 0.00 13 GLN A N 2
ATOM 1669 C CA . GLN A 1 17 ? 5.399 4.028 7.471 1.00 0.00 13 GLN A CA 2
ATOM 1670 C C . GLN A 1 17 ? 5.795 2.556 7.453 1.00 0.00 13 GLN A C 2
ATOM 1671 O O . GLN A 1 17 ? 6.671 2.130 8.207 1.00 0.00 13 GLN A O 2
ATOM 1685 N N . ALA A 1 18 ? 5.150 1.787 6.584 1.00 0.00 14 ALA A N 2
ATOM 1686 C CA . ALA A 1 18 ? 5.505 0.394 6.395 1.00 0.00 14 ALA A CA 2
ATOM 1687 C C . ALA A 1 18 ? 6.948 0.291 5.925 1.00 0.00 14 ALA A C 2
ATOM 1688 O O . ALA A 1 18 ? 7.785 -0.312 6.592 1.00 0.00 14 ALA A O 2
ATOM 1695 N N . TRP A 1 19 ? 7.237 0.926 4.798 1.00 0.00 15 TRP A N 2
ATOM 1696 C CA . TRP A 1 19 ? 8.573 0.895 4.218 1.00 0.00 15 TRP A CA 2
ATOM 1697 C C . TRP A 1 19 ? 9.583 1.581 5.142 1.00 0.00 15 TRP A C 2
ATOM 1698 O O . TRP A 1 19 ? 10.765 1.229 5.153 1.00 0.00 15 TRP A O 2
ATOM 1719 N N . LYS A 1 20 ? 9.110 2.549 5.926 1.00 0.00 16 LYS A N 2
ATOM 1720 C CA . LYS A 1 20 ? 9.965 3.239 6.890 1.00 0.00 16 LYS A CA 2
ATOM 1721 C C . LYS A 1 20 ? 10.490 2.273 7.942 1.00 0.00 16 LYS A C 2
ATOM 1722 O O . LYS A 1 20 ? 11.686 2.251 8.238 1.00 0.00 16 LYS A O 2
ATOM 1741 N N . ASP A 1 21 ? 9.596 1.470 8.494 1.00 0.00 17 ASP A N 2
ATOM 1742 C CA . ASP A 1 21 ? 9.962 0.516 9.535 1.00 0.00 17 ASP A CA 2
ATOM 1743 C C . ASP A 1 21 ? 10.712 -0.678 8.950 1.00 0.00 17 ASP A C 2
ATOM 1744 O O . ASP A 1 21 ? 11.580 -1.264 9.603 1.00 0.00 17 ASP A O 2
ATOM 1753 N N . ILE A 1 22 ? 10.380 -1.024 7.716 1.00 0.00 18 ILE A N 2
ATOM 1754 C CA . ILE A 1 22 ? 10.967 -2.184 7.059 1.00 0.00 18 ILE A CA 2
ATOM 1755 C C . ILE A 1 22 ? 12.371 -1.895 6.523 1.00 0.00 18 ILE A C 2
ATOM 1756 O O . ILE A 1 22 ? 13.302 -2.661 6.764 1.00 0.00 18 ILE A O 2
ATOM 1772 N N . SER A 1 23 ? 12.530 -0.795 5.800 1.00 0.00 19 SER A N 2
ATOM 1773 C CA . SER A 1 23 ? 13.788 -0.529 5.112 1.00 0.00 19 SER A CA 2
ATOM 1774 C C . SER A 1 23 ? 14.592 0.594 5.765 1.00 0.00 19 SER A C 2
ATOM 1775 O O . SER A 1 23 ? 15.800 0.690 5.561 1.00 0.00 19 SER A O 2
ATOM 1783 N N . GLY A 1 24 ? 13.935 1.441 6.539 1.00 0.00 20 GLY A N 2
ATOM 1784 C CA . GLY A 1 24 ? 14.653 2.486 7.245 1.00 0.00 20 GLY A CA 2
ATOM 1785 C C . GLY A 1 24 ? 14.567 3.841 6.567 1.00 0.00 20 GLY A C 2
ATOM 1786 O O . GLY A 1 24 ? 15.024 4.840 7.121 1.00 0.00 20 GLY A O 2
ATOM 1790 N N . ALA A 1 25 ? 13.997 3.886 5.367 1.00 0.00 21 ALA A N 2
ATOM 1791 C CA . ALA A 1 25 ? 13.787 5.153 4.679 1.00 0.00 21 ALA A CA 2
ATOM 1792 C C . ALA A 1 25 ? 12.710 5.962 5.396 1.00 0.00 21 ALA A C 2
ATOM 1793 O O . ALA A 1 25 ? 11.982 5.423 6.228 1.00 0.00 21 ALA A O 2
ATOM 1800 N N . ASP A 1 26 ? 12.604 7.247 5.086 1.00 0.00 22 ASP A N 2
ATOM 1801 C CA . ASP A 1 26 ? 11.632 8.104 5.761 1.00 0.00 22 ASP A CA 2
ATOM 1802 C C . ASP A 1 26 ? 11.123 9.219 4.859 1.00 0.00 22 ASP A C 2
ATOM 1803 O O . ASP A 1 26 ? 9.917 9.418 4.730 1.00 0.00 22 ASP A O 2
ATOM 1812 N N . ASP A 1 27 ? 12.036 9.935 4.222 1.00 0.00 23 ASP A N 2
ATOM 1813 C CA . ASP A 1 27 ? 11.669 11.128 3.465 1.00 0.00 23 ASP A CA 2
ATOM 1814 C C . ASP A 1 27 ? 11.255 10.797 2.038 1.00 0.00 23 ASP A C 2
ATOM 1815 O O . ASP A 1 27 ? 11.380 11.624 1.134 1.00 0.00 23 ASP A O 2
ATOM 1824 N N . PHE A 1 28 ? 10.736 9.602 1.840 1.00 0.00 24 PHE A N 2
ATOM 1825 C CA . PHE A 1 28 ? 10.184 9.238 0.550 1.00 0.00 24 PHE A CA 2
ATOM 1826 C C . PHE A 1 28 ? 8.730 9.661 0.497 1.00 0.00 24 PHE A C 2
ATOM 1827 O O . PHE A 1 28 ? 8.013 9.588 1.497 1.00 0.00 24 PHE A O 2
ATOM 1844 N N . THR A 1 29 ? 8.312 10.122 -0.660 1.00 0.00 25 THR A N 2
ATOM 1845 C CA . THR A 1 29 ? 6.992 10.683 -0.817 1.00 0.00 25 THR A CA 2
ATOM 1846 C C . THR A 1 29 ? 6.079 9.719 -1.555 1.00 0.00 25 THR A C 2
ATOM 1847 O O . THR A 1 29 ? 6.518 8.650 -1.981 1.00 0.00 25 THR A O 2
ATOM 1858 N N . THR A 1 30 ? 4.826 10.090 -1.713 1.00 0.00 26 THR A N 2
ATOM 1859 C CA . THR A 1 30 ? 3.857 9.234 -2.366 1.00 0.00 26 THR A CA 2
ATOM 1860 C C . THR A 1 30 ? 4.232 8.973 -3.826 1.00 0.00 26 THR A C 2
ATOM 1861 O O . THR A 1 30 ? 4.066 7.865 -4.340 1.00 0.00 26 THR A O 2
ATOM 1872 N N . THR A 1 31 ? 4.775 9.988 -4.477 1.00 0.00 27 THR A N 2
ATOM 1873 C CA . THR A 1 31 ? 5.198 9.867 -5.860 1.00 0.00 27 THR A CA 2
ATOM 1874 C C . THR A 1 31 ? 6.680 9.505 -5.961 1.00 0.00 27 THR A C 2
ATOM 1875 O O . THR A 1 31 ? 7.303 9.662 -7.014 1.00 0.00 27 THR A O 2
ATOM 1886 N N . ASP A 1 32 ? 7.238 9.007 -4.863 1.00 0.00 28 ASP A N 2
ATOM 1887 C CA . ASP A 1 32 ? 8.638 8.597 -4.827 1.00 0.00 28 ASP A CA 2
ATOM 1888 C C . ASP A 1 32 ? 8.734 7.083 -4.948 1.00 0.00 28 ASP A C 2
ATOM 1889 O O . ASP A 1 32 ? 7.776 6.365 -4.652 1.00 0.00 28 ASP A O 2
ATOM 1898 N N . SER A 1 33 ? 9.881 6.597 -5.392 1.00 0.00 29 SER A N 2
ATOM 1899 C CA . SER A 1 33 ? 10.064 5.176 -5.584 1.00 0.00 29 SER A CA 2
ATOM 1900 C C . SER A 1 33 ? 10.509 4.495 -4.293 1.00 0.00 29 SER A C 2
ATOM 1901 O O . SER A 1 33 ? 11.635 4.670 -3.831 1.00 0.00 29 SER A O 2
ATOM 1909 N N . PHE A 1 34 ? 9.602 3.723 -3.712 1.00 0.00 30 PHE A N 2
ATOM 1910 C CA . PHE A 1 34 ? 9.936 2.845 -2.598 1.00 0.00 30 PHE A CA 2
ATOM 1911 C C . PHE A 1 34 ? 10.605 1.591 -3.151 1.00 0.00 30 PHE A C 2
ATOM 1912 O O . PHE A 1 34 ? 11.047 0.723 -2.406 1.00 0.00 30 PHE A O 2
ATOM 1929 N N . LEU A 1 35 ? 10.613 1.510 -4.483 1.00 0.00 31 LEU A N 2
ATOM 1930 C CA . LEU A 1 35 ? 11.287 0.461 -5.259 1.00 0.00 31 LEU A CA 2
ATOM 1931 C C . LEU A 1 35 ? 12.802 0.424 -5.017 1.00 0.00 31 LEU A C 2
ATOM 1932 O O . LEU A 1 35 ? 13.589 0.379 -5.965 1.00 0.00 31 LEU A O 2
ATOM 1948 N N . GLY A 1 36 ? 13.206 0.444 -3.764 1.00 0.00 32 GLY A N 2
ATOM 1949 C CA . GLY A 1 36 ? 14.606 0.533 -3.429 1.00 0.00 32 GLY A CA 2
ATOM 1950 C C . GLY A 1 36 ? 15.012 1.903 -2.934 1.00 0.00 32 GLY A C 2
ATOM 1951 O O . GLY A 1 36 ? 15.804 2.604 -3.562 1.00 0.00 32 GLY A O 2
ATOM 1955 N N . HIS A 1 37 ? 14.456 2.274 -1.788 1.00 0.00 33 HIS A N 2
ATOM 1956 C CA . HIS A 1 37 ? 14.889 3.457 -1.058 1.00 0.00 33 HIS A CA 2
ATOM 1957 C C . HIS A 1 37 ? 15.567 3.008 0.238 1.00 0.00 33 HIS A C 2
ATOM 1958 O O . HIS A 1 37 ? 15.715 3.779 1.185 1.00 0.00 33 HIS A O 2
ATOM 1973 N N . GLY A 1 38 ? 15.944 1.734 0.275 1.00 0.00 34 GLY A N 2
ATOM 1974 C CA . GLY A 1 38 ? 16.532 1.150 1.466 1.00 0.00 34 GLY A CA 2
ATOM 1975 C C . GLY A 1 38 ? 16.455 -0.367 1.449 1.00 0.00 34 GLY A C 2
ATOM 1976 O O . GLY A 1 38 ? 17.316 -1.052 1.998 1.00 0.00 34 GLY A O 2
ATOM 1980 N N . GLY A 1 39 ? 15.408 -0.885 0.819 1.00 0.00 35 GLY A N 2
ATOM 1981 C CA . GLY A 1 39 ? 15.243 -2.318 0.679 1.00 0.00 35 GLY A CA 2
ATOM 1982 C C . GLY A 1 39 ? 15.177 -2.728 -0.777 1.00 0.00 35 GLY A C 2
ATOM 1983 O O . GLY A 1 39 ? 14.809 -1.921 -1.630 1.00 0.00 35 GLY A O 2
ATOM 1987 N N . ASN A 1 40 ? 15.516 -3.973 -1.064 1.00 0.00 36 ASN A N 2
ATOM 1988 C CA . ASN A 1 40 ? 15.575 -4.448 -2.442 1.00 0.00 36 ASN A CA 2
ATOM 1989 C C . ASN A 1 40 ? 14.841 -5.768 -2.612 1.00 0.00 36 ASN A C 2
ATOM 1990 O O . ASN A 1 40 ? 14.218 -6.024 -3.643 1.00 0.00 36 ASN A O 2
ATOM 2053 N N . LEU A 1 42 ? 12.866 -9.206 -0.243 1.00 0.00 38 LEU A N 2
ATOM 2054 C CA . LEU A 1 42 ? 11.642 -9.525 0.524 1.00 0.00 38 LEU A CA 2
ATOM 2055 C C . LEU A 1 42 ? 11.045 -8.349 1.321 1.00 0.00 38 LEU A C 2
ATOM 2056 O O . LEU A 1 42 ? 9.905 -8.442 1.769 1.00 0.00 38 LEU A O 2
ATOM 2072 N N . HIS A 1 43 ? 11.799 -7.268 1.521 1.00 0.00 39 HIS A N 2
ATOM 2073 C CA . HIS A 1 43 ? 11.260 -6.058 2.155 1.00 0.00 39 HIS A CA 2
ATOM 2074 C C . HIS A 1 43 ? 9.913 -5.655 1.541 1.00 0.00 39 HIS A C 2
ATOM 2075 O O . HIS A 1 43 ? 9.029 -5.160 2.240 1.00 0.00 39 HIS A O 2
ATOM 2090 N N . PHE A 1 44 ? 9.765 -5.875 0.234 1.00 0.00 40 PHE A N 2
ATOM 2091 C CA . PHE A 1 44 ? 8.514 -5.569 -0.461 1.00 0.00 40 PHE A CA 2
ATOM 2092 C C . PHE A 1 44 ? 7.387 -6.486 0.001 1.00 0.00 40 PHE A C 2
ATOM 2093 O O . PHE A 1 44 ? 6.245 -6.058 0.155 1.00 0.00 40 PHE A O 2
ATOM 2110 N N . VAL A 1 45 ? 7.721 -7.749 0.229 1.00 0.00 41 VAL A N 2
ATOM 2111 C CA . VAL A 1 45 ? 6.747 -8.732 0.686 1.00 0.00 41 VAL A CA 2
ATOM 2112 C C . VAL A 1 45 ? 6.232 -8.345 2.065 1.00 0.00 41 VAL A C 2
ATOM 2113 O O . VAL A 1 45 ? 5.053 -8.513 2.378 1.00 0.00 41 VAL A O 2
ATOM 2126 N N . GLN A 1 46 ? 7.133 -7.800 2.873 1.00 0.00 42 GLN A N 2
ATOM 2127 C CA . GLN A 1 46 ? 6.808 -7.385 4.227 1.00 0.00 42 GLN A CA 2
ATOM 2128 C C . GLN A 1 46 ? 5.713 -6.320 4.236 1.00 0.00 42 GLN A C 2
ATOM 2129 O O . GLN A 1 46 ? 4.758 -6.422 5.000 1.00 0.00 42 GLN A O 2
ATOM 2143 N N . LEU A 1 47 ? 5.840 -5.304 3.385 1.00 0.00 43 LEU A N 2
ATOM 2144 C CA . LEU A 1 47 ? 4.854 -4.226 3.360 1.00 0.00 43 LEU A CA 2
ATOM 2145 C C . LEU A 1 47 ? 3.551 -4.705 2.741 1.00 0.00 43 LEU A C 2
ATOM 2146 O O . LEU A 1 47 ? 2.475 -4.229 3.101 1.00 0.00 43 LEU A O 2
ATOM 2162 N N . ALA A 1 48 ? 3.652 -5.664 1.829 1.00 0.00 44 ALA A N 2
ATOM 2163 C CA . ALA A 1 48 ? 2.475 -6.272 1.236 1.00 0.00 44 ALA A CA 2
ATOM 2164 C C . ALA A 1 48 ? 1.677 -7.016 2.298 1.00 0.00 44 ALA A C 2
ATOM 2165 O O . ALA A 1 48 ? 0.474 -6.806 2.450 1.00 0.00 44 ALA A O 2
ATOM 2172 N N . SER A 1 49 ? 2.366 -7.865 3.053 1.00 0.00 45 SER A N 2
ATOM 2173 C CA . SER A 1 49 ? 1.735 -8.625 4.121 1.00 0.00 45 SER A CA 2
ATOM 2174 C C . SER A 1 49 ? 1.311 -7.705 5.265 1.00 0.00 45 SER A C 2
ATOM 2175 O O . SER A 1 49 ? 0.395 -8.023 6.025 1.00 0.00 45 SER A O 2
ATOM 2183 N N . ARG A 1 50 ? 1.969 -6.555 5.373 1.00 0.00 46 ARG A N 2
ATOM 2184 C CA . ARG A 1 50 ? 1.634 -5.583 6.400 1.00 0.00 46 ARG A CA 2
ATOM 2185 C C . ARG A 1 50 ? 0.291 -4.952 6.082 1.00 0.00 46 ARG A C 2
ATOM 2186 O O . ARG A 1 50 ? -0.637 -5.014 6.887 1.00 0.00 46 ARG A O 2
ATOM 2207 N N . LEU A 1 51 ? 0.186 -4.372 4.891 1.00 0.00 47 LEU A N 2
ATOM 2208 C CA . LEU A 1 51 ? -1.064 -3.783 4.433 1.00 0.00 47 LEU A CA 2
ATOM 2209 C C . LEU A 1 51 ? -2.178 -4.817 4.487 1.00 0.00 47 LEU A C 2
ATOM 2210 O O . LEU A 1 51 ? -3.300 -4.520 4.904 1.00 0.00 47 LEU A O 2
ATOM 2226 N N . GLN A 1 52 ? -1.836 -6.034 4.082 1.00 0.00 48 GLN A N 2
ATOM 2227 C CA . GLN A 1 52 ? -2.764 -7.153 4.076 1.00 0.00 48 GLN A CA 2
ATOM 2228 C C . GLN A 1 52 ? -3.438 -7.340 5.435 1.00 0.00 48 GLN A C 2
ATOM 2229 O O . GLN A 1 52 ? -4.663 -7.299 5.536 1.00 0.00 48 GLN A O 2
ATOM 2243 N N . LYS A 1 53 ? -2.638 -7.518 6.478 1.00 0.00 49 LYS A N 2
ATOM 2244 C CA . LYS A 1 53 ? -3.172 -7.856 7.794 1.00 0.00 49 LYS A CA 2
ATOM 2245 C C . LYS A 1 53 ? -3.752 -6.636 8.510 1.00 0.00 49 LYS A C 2
ATOM 2246 O O . LYS A 1 53 ? -4.653 -6.773 9.338 1.00 0.00 49 LYS A O 2
ATOM 2265 N N . ILE A 1 54 ? -3.246 -5.449 8.195 1.00 0.00 50 ILE A N 2
ATOM 2266 C CA . ILE A 1 54 ? -3.718 -4.230 8.847 1.00 0.00 50 ILE A CA 2
ATOM 2267 C C . ILE A 1 54 ? -5.175 -3.942 8.495 1.00 0.00 50 ILE A C 2
ATOM 2268 O O . ILE A 1 54 ? -5.997 -3.689 9.378 1.00 0.00 50 ILE A O 2
ATOM 2284 N N . PHE A 1 55 ? -5.501 -4.005 7.212 1.00 0.00 51 PHE A N 2
ATOM 2285 C CA . PHE A 1 55 ? -6.830 -3.616 6.756 1.00 0.00 51 PHE A CA 2
ATOM 2286 C C . PHE A 1 55 ? -7.698 -4.827 6.425 1.00 0.00 51 PHE A C 2
ATOM 2287 O O . PHE A 1 55 ? -8.894 -4.689 6.157 1.00 0.00 51 PHE A O 2
ATOM 2304 N N . GLY A 1 56 ? -7.095 -6.008 6.447 1.00 0.00 52 GLY A N 2
ATOM 2305 C CA . GLY A 1 56 ? -7.819 -7.215 6.091 1.00 0.00 52 GLY A CA 2
ATOM 2306 C C . GLY A 1 56 ? -8.006 -7.322 4.594 1.00 0.00 52 GLY A C 2
ATOM 2307 O O . GLY A 1 56 ? -9.033 -7.798 4.114 1.00 0.00 52 GLY A O 2
ATOM 2311 N N . VAL A 1 57 ? -6.994 -6.891 3.862 1.00 0.00 53 VAL A N 2
ATOM 2312 C CA . VAL A 1 57 ? -7.075 -6.781 2.413 1.00 0.00 53 VAL A CA 2
ATOM 2313 C C . VAL A 1 57 ? -6.223 -7.830 1.726 1.00 0.00 53 VAL A C 2
ATOM 2314 O O . VAL A 1 57 ? -5.377 -8.465 2.351 1.00 0.00 53 VAL A O 2
ATOM 2327 N N . GLU A 1 58 ? -6.455 -8.009 0.437 1.00 0.00 54 GLU A N 2
ATOM 2328 C CA . GLU A 1 58 ? -5.631 -8.886 -0.368 1.00 0.00 54 GLU A CA 2
ATOM 2329 C C . GLU A 1 58 ? -4.548 -8.081 -1.068 1.00 0.00 54 GLU A C 2
ATOM 2330 O O . GLU A 1 58 ? -4.724 -7.632 -2.201 1.00 0.00 54 GLU A O 2
ATOM 2342 N N . VAL A 1 59 ? -3.431 -7.903 -0.385 1.00 0.00 55 VAL A N 2
ATOM 2343 C CA . VAL A 1 59 ? -2.294 -7.200 -0.951 1.00 0.00 55 VAL A CA 2
ATOM 2344 C C . VAL A 1 59 ? -1.095 -8.142 -1.015 1.00 0.00 55 VAL A C 2
ATOM 2345 O O . VAL A 1 59 ? -0.484 -8.451 0.009 1.00 0.00 55 VAL A O 2
ATOM 2358 N N . SER A 1 60 ? -0.786 -8.630 -2.203 1.00 0.00 56 SER A N 2
ATOM 2359 C CA . SER A 1 60 ? 0.326 -9.549 -2.372 1.00 0.00 56 SER A CA 2
ATOM 2360 C C . SER A 1 60 ? 1.572 -8.813 -2.860 1.00 0.00 56 SER A C 2
ATOM 2361 O O . SER A 1 60 ? 1.508 -7.623 -3.173 1.00 0.00 56 SER A O 2
ATOM 2369 N N . THR A 1 61 ? 2.697 -9.513 -2.924 1.00 0.00 57 THR A N 2
ATOM 2370 C CA . THR A 1 61 ? 3.942 -8.916 -3.387 1.00 0.00 57 THR A CA 2
ATOM 2371 C C . THR A 1 61 ? 3.786 -8.394 -4.813 1.00 0.00 57 THR A C 2
ATOM 2372 O O . THR A 1 61 ? 4.259 -7.307 -5.154 1.00 0.00 57 THR A O 2
ATOM 2383 N N . GLU A 1 62 ? 3.095 -9.174 -5.629 1.00 0.00 58 GLU A N 2
ATOM 2384 C CA . GLU A 1 62 ? 2.834 -8.811 -7.014 1.00 0.00 58 GLU A CA 2
ATOM 2385 C C . GLU A 1 62 ? 2.037 -7.514 -7.081 1.00 0.00 58 GLU A C 2
ATOM 2386 O O . GLU A 1 62 ? 2.245 -6.689 -7.971 1.00 0.00 58 GLU A O 2
ATOM 2398 N N . ASP A 1 63 ? 1.142 -7.327 -6.114 1.00 0.00 59 ASP A N 2
ATOM 2399 C CA . ASP A 1 63 ? 0.299 -6.137 -6.067 1.00 0.00 59 ASP A CA 2
ATOM 2400 C C . ASP A 1 63 ? 1.126 -4.903 -5.742 1.00 0.00 59 ASP A C 2
ATOM 2401 O O . ASP A 1 63 ? 0.701 -3.774 -5.985 1.00 0.00 59 ASP A O 2
ATOM 2410 N N . VAL A 1 64 ? 2.311 -5.125 -5.203 1.00 0.00 60 VAL A N 2
ATOM 2411 C CA . VAL A 1 64 ? 3.249 -4.048 -4.953 1.00 0.00 60 VAL A CA 2
ATOM 2412 C C . VAL A 1 64 ? 3.914 -3.606 -6.257 1.00 0.00 60 VAL A C 2
ATOM 2413 O O . VAL A 1 64 ? 3.876 -2.427 -6.625 1.00 0.00 60 VAL A O 2
ATOM 2426 N N . PHE A 1 65 ? 4.480 -4.568 -6.979 1.00 0.00 61 PHE A N 2
ATOM 2427 C CA . PHE A 1 65 ? 5.259 -4.269 -8.177 1.00 0.00 61 PHE A CA 2
ATOM 2428 C C . PHE A 1 65 ? 4.379 -3.885 -9.363 1.00 0.00 61 PHE A C 2
ATOM 2429 O O . PHE A 1 65 ? 4.849 -3.252 -10.309 1.00 0.00 61 PHE A O 2
ATOM 2446 N N . ARG A 1 66 ? 3.111 -4.270 -9.320 1.00 0.00 62 ARG A N 2
ATOM 2447 C CA . ARG A 1 66 ? 2.178 -3.924 -10.390 1.00 0.00 62 ARG A CA 2
ATOM 2448 C C . ARG A 1 66 ? 1.880 -2.425 -10.385 1.00 0.00 62 ARG A C 2
ATOM 2449 O O . ARG A 1 66 ? 1.295 -1.896 -11.328 1.00 0.00 62 ARG A O 2
ATOM 2470 N N . HIS A 1 67 ? 2.269 -1.745 -9.309 1.00 0.00 63 HIS A N 2
ATOM 2471 C CA . HIS A 1 67 ? 2.039 -0.312 -9.197 1.00 0.00 63 HIS A CA 2
ATOM 2472 C C . HIS A 1 67 ? 3.349 0.471 -9.223 1.00 0.00 63 HIS A C 2
ATOM 2473 O O . HIS A 1 67 ? 3.497 1.424 -9.983 1.00 0.00 63 HIS A O 2
ATOM 2488 N N . GLY A 1 68 ? 4.299 0.072 -8.385 1.00 0.00 64 GLY A N 2
ATOM 2489 C CA . GLY A 1 68 ? 5.616 0.683 -8.421 1.00 0.00 64 GLY A CA 2
ATOM 2490 C C . GLY A 1 68 ? 5.776 1.852 -7.462 1.00 0.00 64 GLY A C 2
ATOM 2491 O O . GLY A 1 68 ? 6.892 2.173 -7.056 1.00 0.00 64 GLY A O 2
ATOM 2495 N N . THR A 1 69 ? 4.676 2.493 -7.095 1.00 0.00 65 THR A N 2
ATOM 2496 C CA . THR A 1 69 ? 4.730 3.635 -6.191 1.00 0.00 65 THR A CA 2
ATOM 2497 C C . THR A 1 69 ? 3.749 3.484 -5.032 1.00 0.00 65 THR A C 2
ATOM 2498 O O . THR A 1 69 ? 2.695 2.858 -5.167 1.00 0.00 65 THR A O 2
ATOM 2509 N N . VAL A 1 70 ? 4.121 4.064 -3.890 1.00 0.00 66 VAL A N 2
ATOM 2510 C CA . VAL A 1 70 ? 3.302 4.024 -2.679 1.00 0.00 66 VAL A CA 2
ATOM 2511 C C . VAL A 1 70 ? 1.955 4.715 -2.891 1.00 0.00 66 VAL A C 2
ATOM 2512 O O . VAL A 1 70 ? 0.950 4.309 -2.312 1.00 0.00 66 VAL A O 2
ATOM 2525 N N . GLU A 1 71 ? 1.952 5.761 -3.715 1.00 0.00 67 GLU A N 2
ATOM 2526 C CA . GLU A 1 71 ? 0.730 6.487 -4.049 1.00 0.00 67 GLU A CA 2
ATOM 2527 C C . GLU A 1 71 ? -0.288 5.521 -4.644 1.00 0.00 67 GLU A C 2
ATOM 2528 O O . GLU A 1 71 ? -1.434 5.444 -4.197 1.00 0.00 67 GLU A O 2
ATOM 2540 N N . GLN A 1 72 ? 0.160 4.756 -5.628 1.00 0.00 68 GLN A N 2
ATOM 2541 C CA . GLN A 1 72 ? -0.691 3.782 -6.286 1.00 0.00 68 GLN A CA 2
ATOM 2542 C C . GLN A 1 72 ? -1.079 2.655 -5.332 1.00 0.00 68 GLN A C 2
ATOM 2543 O O . GLN A 1 72 ? -2.188 2.125 -5.415 1.00 0.00 68 GLN A O 2
ATOM 2557 N N . LEU A 1 73 ? -0.163 2.285 -4.436 1.00 0.00 69 LEU A N 2
ATOM 2558 C CA . LEU A 1 73 ? -0.446 1.250 -3.442 1.00 0.00 69 LEU A CA 2
ATOM 2559 C C . LEU A 1 73 ? -1.580 1.687 -2.530 1.00 0.00 69 LEU A C 2
ATOM 2560 O O . LEU A 1 73 ? -2.520 0.932 -2.296 1.00 0.00 69 LEU A O 2
ATOM 2576 N N . ALA A 1 74 ? -1.483 2.913 -2.026 1.00 0.00 70 ALA A N 2
ATOM 2577 C CA . ALA A 1 74 ? -2.502 3.473 -1.150 1.00 0.00 70 ALA A CA 2
ATOM 2578 C C . ALA A 1 74 ? -3.861 3.466 -1.834 1.00 0.00 70 ALA A C 2
ATOM 2579 O O . ALA A 1 74 ? -4.851 3.041 -1.251 1.00 0.00 70 ALA A O 2
ATOM 2586 N N . ARG A 1 75 ? -3.888 3.909 -3.084 1.00 0.00 71 ARG A N 2
ATOM 2587 C CA . ARG A 1 75 ? -5.119 3.935 -3.870 1.00 0.00 71 ARG A CA 2
ATOM 2588 C C . ARG A 1 75 ? -5.636 2.525 -4.145 1.00 0.00 71 ARG A C 2
ATOM 2589 O O . ARG A 1 75 ? -6.795 2.338 -4.517 1.00 0.00 71 ARG A O 2
ATOM 2610 N N . PHE A 1 76 ? -4.780 1.535 -3.942 1.00 0.00 72 PHE A N 2
ATOM 2611 C CA . PHE A 1 76 ? -5.153 0.148 -4.156 1.00 0.00 72 PHE A CA 2
ATOM 2612 C C . PHE A 1 76 ? -5.743 -0.427 -2.879 1.00 0.00 72 PHE A C 2
ATOM 2613 O O . PHE A 1 76 ? -6.879 -0.895 -2.867 1.00 0.00 72 PHE A O 2
ATOM 2630 N N . VAL A 1 77 ? -4.973 -0.361 -1.800 1.00 0.00 73 VAL A N 2
ATOM 2631 C CA . VAL A 1 77 ? -5.413 -0.884 -0.514 1.00 0.00 73 VAL A CA 2
ATOM 2632 C C . VAL A 1 77 ? -6.627 -0.110 0.013 1.00 0.00 73 VAL A C 2
ATOM 2633 O O . VAL A 1 77 ? -7.498 -0.685 0.669 1.00 0.00 73 VAL A O 2
ATOM 2646 N N . GLU A 1 78 ? -6.696 1.181 -0.306 1.00 0.00 74 GLU A N 2
ATOM 2647 C CA . GLU A 1 78 ? -7.847 2.007 0.054 1.00 0.00 74 GLU A CA 2
ATOM 2648 C C . GLU A 1 78 ? -9.129 1.401 -0.508 1.00 0.00 74 GLU A C 2
ATOM 2649 O O . GLU A 1 78 ? -10.114 1.225 0.205 1.00 0.00 74 GLU A O 2
ATOM 2661 N N . GLN A 1 79 ? -9.098 1.068 -1.789 1.00 0.00 75 GLN A N 2
ATOM 2662 C CA . GLN A 1 79 ? -10.249 0.481 -2.454 1.00 0.00 75 GLN A CA 2
ATOM 2663 C C . GLN A 1 79 ? -10.407 -0.986 -2.070 1.00 0.00 75 GLN A C 2
ATOM 2664 O O . GLN A 1 79 ? -11.523 -1.496 -1.980 1.00 0.00 75 GLN A O 2
ATOM 2678 N N . SER A 1 80 ? -9.286 -1.648 -1.812 1.00 0.00 76 SER A N 2
ATOM 2679 C CA . SER A 1 80 ? -9.297 -3.042 -1.384 1.00 0.00 76 SER A CA 2
ATOM 2680 C C . SER A 1 80 ? -10.017 -3.196 -0.050 1.00 0.00 76 SER A C 2
ATOM 2681 O O . SER A 1 80 ? -10.752 -4.158 0.159 1.00 0.00 76 SER A O 2
ATOM 2689 N N . ARG A 1 81 ? -9.796 -2.249 0.856 1.00 0.00 77 ARG A N 2
ATOM 2690 C CA . ARG A 1 81 ? -10.448 -2.280 2.157 1.00 0.00 77 ARG A CA 2
ATOM 2691 C C . ARG A 1 81 ? -11.856 -1.708 2.046 1.00 0.00 77 ARG A C 2
ATOM 2692 O O . ARG A 1 81 ? -12.752 -2.090 2.793 1.00 0.00 77 ARG A O 2
ATOM 2713 N N . ASP A 1 82 ? -12.042 -0.804 1.089 1.00 0.00 78 ASP A N 2
ATOM 2714 C CA . ASP A 1 82 ? -13.342 -0.189 0.840 1.00 0.00 78 ASP A CA 2
ATOM 2715 C C . ASP A 1 82 ? -14.379 -1.249 0.489 1.00 0.00 78 ASP A C 2
ATOM 2716 O O . ASP A 1 82 ? -15.495 -1.242 1.007 1.00 0.00 78 ASP A O 2
ATOM 2725 N N . THR A 1 83 ? -14.000 -2.163 -0.389 1.00 0.00 79 THR A N 2
ATOM 2726 C CA . THR A 1 83 ? -14.883 -3.246 -0.784 1.00 0.00 79 THR A CA 2
ATOM 2727 C C . THR A 1 83 ? -14.607 -4.499 0.051 1.00 0.00 79 THR A C 2
ATOM 2728 O O . THR A 1 83 ? -15.360 -5.474 0.005 1.00 0.00 79 THR A O 2
ATOM 2739 N N . GLY A 1 84 ? -13.529 -4.454 0.826 1.00 0.00 80 GLY A N 2
ATOM 2740 C CA . GLY A 1 84 ? -13.153 -5.585 1.653 1.00 0.00 80 GLY A CA 2
ATOM 2741 C C . GLY A 1 84 ? -13.908 -5.611 2.963 1.00 0.00 80 GLY A C 2
ATOM 2742 O O . GLY A 1 84 ? -14.011 -6.656 3.609 1.00 0.00 80 GLY A O 2
ATOM 2746 N N . ARG A 1 85 ? -14.427 -4.452 3.359 1.00 0.00 81 ARG A N 2
ATOM 2747 C CA . ARG A 1 85 ? -15.252 -4.344 4.555 1.00 0.00 81 ARG A CA 2
ATOM 2748 C C . ARG A 1 85 ? -16.581 -5.057 4.344 1.00 0.00 81 ARG A C 2
ATOM 2749 O O . ARG A 1 85 ? -17.561 -4.441 3.918 1.00 0.00 81 ARG A O 2
ATOM 2770 N N . ASN A 1 86 ? -16.598 -6.351 4.657 1.00 0.00 82 ASN A N 2
ATOM 2771 C CA . ASN A 1 86 ? -17.770 -7.199 4.455 1.00 0.00 82 ASN A CA 2
ATOM 2772 C C . ASN A 1 86 ? -18.235 -7.151 3.001 1.00 0.00 82 ASN A C 2
ATOM 2773 O O . ASN A 1 86 ? -19.155 -6.410 2.660 1.00 0.00 82 ASN A O 2
ATOM 2784 N N . PRO A 1 87 ? -17.592 -7.945 2.126 1.00 0.00 83 PRO A N 2
ATOM 2785 C CA . PRO A 1 87 ? -17.942 -8.011 0.699 1.00 0.00 83 PRO A CA 2
ATOM 2786 C C . PRO A 1 87 ? -19.433 -8.245 0.474 1.00 0.00 83 PRO A C 2
ATOM 2787 O O . PRO A 1 87 ? -20.075 -7.534 -0.300 1.00 0.00 83 PRO A O 2
ATOM 2798 N N . ALA A 1 88 ? -19.974 -9.243 1.160 1.00 0.00 84 ALA A N 2
ATOM 2799 C CA . ALA A 1 88 ? -21.391 -9.563 1.070 1.00 0.00 84 ALA A CA 2
ATOM 2800 C C . ALA A 1 88 ? -21.858 -10.220 2.361 1.00 0.00 84 ALA A C 2
ATOM 2801 O O . ALA A 1 88 ? -22.518 -11.261 2.347 1.00 0.00 84 ALA A O 2
ATOM 2808 N N . ALA A 1 89 ? -21.496 -9.608 3.480 1.00 0.00 85 ALA A N 2
ATOM 2809 C CA . ALA A 1 89 ? -21.814 -10.156 4.790 1.00 0.00 85 ALA A CA 2
ATOM 2810 C C . ALA A 1 89 ? -22.859 -9.302 5.496 1.00 0.00 85 ALA A C 2
ATOM 2811 O O . ALA A 1 89 ? -23.759 -9.835 6.145 1.00 0.00 85 ALA A O 2
ATOM 2818 N N . GLN A 1 90 ? -22.734 -7.983 5.354 1.00 0.00 86 GLN A N 2
ATOM 2819 C CA . GLN A 1 90 ? -23.671 -7.029 5.949 1.00 0.00 86 GLN A CA 2
ATOM 2820 C C . GLN A 1 90 ? -23.780 -7.232 7.460 1.00 0.00 86 GLN A C 2
ATOM 2821 O O . GLN A 1 90 ? -24.656 -7.955 7.945 1.00 0.00 86 GLN A O 2
ATOM 2835 N N . THR A 1 91 ? -22.882 -6.597 8.201 1.00 0.00 87 THR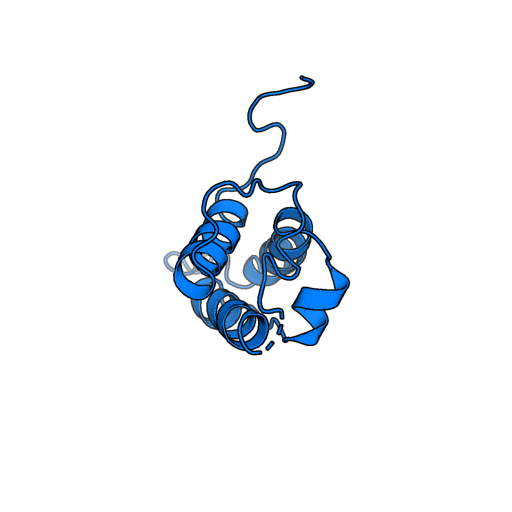 A N 2
ATOM 2836 C CA . THR A 1 91 ? -22.868 -6.728 9.648 1.00 0.00 87 THR A CA 2
ATOM 2837 C C . THR A 1 91 ? -23.348 -5.444 10.312 1.00 0.00 87 THR A C 2
ATOM 2838 O O . THR A 1 91 ? -23.167 -4.346 9.775 1.00 0.00 87 THR A O 2
ATOM 2849 N N . GLN A 1 92 ? -23.964 -5.583 11.473 1.00 0.00 88 GLN A N 2
ATOM 2850 C CA . GLN A 1 92 ? -24.455 -4.441 12.224 1.00 0.00 88 GLN A CA 2
ATOM 2851 C C . GLN A 1 92 ? -23.709 -4.323 13.552 1.00 0.00 88 GLN A C 2
ATOM 2852 O O . GLN A 1 92 ? -24.088 -5.005 14.523 1.00 0.00 88 GLN A O 2
ATOM 2867 N N . GLY A 1 1 ? -0.900 25.786 3.333 1.00 0.00 -3 GLY A N 3
ATOM 2868 C CA . GLY A 1 1 ? -1.467 24.806 2.377 1.00 0.00 -3 GLY A CA 3
ATOM 2869 C C . GLY A 1 1 ? -2.313 25.484 1.321 1.00 0.00 -3 GLY A C 3
ATOM 2870 O O . GLY A 1 1 ? -2.631 26.666 1.454 1.00 0.00 -3 GLY A O 3
ATOM 2876 N N . PRO A 1 2 ? -2.677 24.764 0.247 1.00 0.00 -2 PRO A N 3
ATOM 2877 C CA . PRO A 1 2 ? -3.511 25.313 -0.829 1.00 0.00 -2 PRO A CA 3
ATOM 2878 C C . PRO A 1 2 ? -4.887 25.772 -0.334 1.00 0.00 -2 PRO A C 3
ATOM 2879 O O . PRO A 1 2 ? -5.161 26.970 -0.270 1.00 0.00 -2 PRO A O 3
ATOM 2890 N N . MET A 1 3 ? -5.743 24.821 0.016 1.00 0.00 -1 MET A N 3
ATOM 2891 C CA . MET A 1 3 ? -7.067 25.136 0.547 1.00 0.00 -1 MET A CA 3
ATOM 2892 C C . MET A 1 3 ? -7.544 24.022 1.472 1.00 0.00 -1 MET A C 3
ATOM 2893 O O . MET A 1 3 ? -8.141 24.272 2.518 1.00 0.00 -1 MET A O 3
ATOM 2907 N N . ALA A 1 4 ? -7.267 22.790 1.074 1.00 0.00 0 ALA A N 3
ATOM 2908 C CA . ALA A 1 4 ? -7.601 21.619 1.872 1.00 0.00 0 ALA A CA 3
ATOM 2909 C C . ALA A 1 4 ? -6.462 21.275 2.824 1.00 0.00 0 ALA A C 3
ATOM 2910 O O . ALA A 1 4 ? -6.394 20.161 3.348 1.00 0.00 0 ALA A O 3
ATOM 2917 N N . THR A 1 5 ? -5.551 22.232 3.003 1.00 0.00 1 THR A N 3
ATOM 2918 C CA . THR A 1 5 ? -4.352 22.052 3.815 1.00 0.00 1 THR A CA 3
ATOM 2919 C C . THR A 1 5 ? -3.318 21.214 3.068 1.00 0.00 1 THR A C 3
ATOM 2920 O O . THR A 1 5 ? -2.240 21.706 2.731 1.00 0.00 1 THR A O 3
ATOM 2931 N N . ALA A 1 6 ? -3.664 19.965 2.786 1.00 0.00 2 ALA A N 3
ATOM 2932 C CA . ALA A 1 6 ? -2.783 19.061 2.064 1.00 0.00 2 ALA A CA 3
ATOM 2933 C C . ALA A 1 6 ? -3.539 17.807 1.652 1.00 0.00 2 ALA A C 3
ATOM 2934 O O . ALA A 1 6 ? -4.477 17.388 2.335 1.00 0.00 2 ALA A O 3
ATOM 2941 N N . VAL A 1 7 ? -3.144 17.227 0.531 1.00 0.00 3 VAL A N 3
ATOM 2942 C CA . VAL A 1 7 ? -3.713 15.966 0.083 1.00 0.00 3 VAL A CA 3
ATOM 2943 C C . VAL A 1 7 ? -3.102 14.839 0.885 1.00 0.00 3 VAL A C 3
ATOM 2944 O O . VAL A 1 7 ? -1.909 14.557 0.774 1.00 0.00 3 VAL A O 3
ATOM 2957 N N . GLN A 1 8 ? -3.915 14.208 1.707 1.00 0.00 4 GLN A N 3
ATOM 2958 C CA . GLN A 1 8 ? -3.401 13.267 2.670 1.00 0.00 4 GLN A CA 3
ATOM 2959 C C . GLN A 1 8 ? -4.372 12.119 2.883 1.00 0.00 4 GLN A C 3
ATOM 2960 O O . GLN A 1 8 ? -5.290 12.206 3.703 1.00 0.00 4 GLN A O 3
ATOM 2974 N N . ASN A 1 9 ? -4.176 11.053 2.131 1.00 0.00 5 ASN A N 3
ATOM 2975 C CA . ASN A 1 9 ? -4.987 9.861 2.285 1.00 0.00 5 ASN A CA 3
ATOM 2976 C C . ASN A 1 9 ? -4.449 9.042 3.447 1.00 0.00 5 ASN A C 3
ATOM 2977 O O . ASN A 1 9 ? -3.246 8.779 3.528 1.00 0.00 5 ASN A O 3
ATOM 2988 N N . PRO A 1 10 ? -5.338 8.648 4.375 1.00 0.00 6 PRO A N 3
ATOM 2989 C CA . PRO A 1 10 ? -4.960 7.918 5.593 1.00 0.00 6 PRO A CA 3
ATOM 2990 C C . PRO A 1 10 ? -4.283 6.591 5.284 1.00 0.00 6 PRO A C 3
ATOM 2991 O O . PRO A 1 10 ? -3.517 6.068 6.093 1.00 0.00 6 PRO A O 3
ATOM 3002 N N . LEU A 1 11 ? -4.574 6.062 4.101 1.00 0.00 7 LEU A N 3
ATOM 3003 C CA . LEU A 1 11 ? -3.965 4.827 3.639 1.00 0.00 7 LEU A CA 3
ATOM 3004 C C . LEU A 1 11 ? -2.464 5.039 3.452 1.00 0.00 7 LEU A C 3
ATOM 3005 O O . LEU A 1 11 ? -1.649 4.279 3.972 1.00 0.00 7 LEU A O 3
ATOM 3021 N N . GLU A 1 12 ? -2.117 6.096 2.725 1.00 0.00 8 GLU A N 3
ATOM 3022 C CA . GLU A 1 12 ? -0.726 6.392 2.395 1.00 0.00 8 GLU A CA 3
ATOM 3023 C C . GLU A 1 12 ? 0.110 6.540 3.659 1.00 0.00 8 GLU A C 3
ATOM 3024 O O . GLU A 1 12 ? 1.268 6.125 3.705 1.00 0.00 8 GLU A O 3
ATOM 3036 N N . THR A 1 13 ? -0.497 7.126 4.685 1.00 0.00 9 THR A N 3
ATOM 3037 C CA . THR A 1 13 ? 0.158 7.321 5.970 1.00 0.00 9 THR A CA 3
ATOM 3038 C C . THR A 1 13 ? 0.598 5.981 6.570 1.00 0.00 9 THR A C 3
ATOM 3039 O O . THR A 1 13 ? 1.624 5.898 7.244 1.00 0.00 9 THR A O 3
ATOM 3050 N N . VAL A 1 14 ? -0.176 4.935 6.302 1.00 0.00 10 VAL A N 3
ATOM 3051 C CA . VAL A 1 14 ? 0.133 3.602 6.802 1.00 0.00 10 VAL A CA 3
ATOM 3052 C C . VAL A 1 14 ? 1.189 2.925 5.929 1.00 0.00 10 VAL A C 3
ATOM 3053 O O . VAL A 1 14 ? 2.020 2.160 6.415 1.00 0.00 10 VAL A O 3
ATOM 3066 N N . VAL A 1 15 ? 1.170 3.228 4.640 1.00 0.00 11 VAL A N 3
ATOM 3067 C CA . VAL A 1 15 ? 2.110 2.619 3.707 1.00 0.00 11 VAL A CA 3
ATOM 3068 C C . VAL A 1 15 ? 3.511 3.206 3.880 1.00 0.00 11 VAL A C 3
ATOM 3069 O O . VAL A 1 15 ? 4.508 2.486 3.819 1.00 0.00 11 VAL A O 3
ATOM 3082 N N . LEU A 1 16 ? 3.584 4.512 4.116 1.00 0.00 12 LEU A N 3
ATOM 3083 C CA . LEU A 1 16 ? 4.869 5.174 4.302 1.00 0.00 12 LEU A CA 3
ATOM 3084 C C . LEU A 1 16 ? 5.526 4.750 5.610 1.00 0.00 12 LEU A C 3
ATOM 3085 O O . LEU A 1 16 ? 6.726 4.482 5.640 1.00 0.00 12 LEU A O 3
ATOM 3101 N N . GLN A 1 17 ? 4.745 4.676 6.686 1.00 0.00 13 GLN A N 3
ATOM 3102 C CA . GLN A 1 17 ? 5.284 4.239 7.971 1.00 0.00 13 GLN A CA 3
ATOM 3103 C C . GLN A 1 17 ? 5.744 2.788 7.879 1.00 0.00 13 GLN A C 3
ATOM 3104 O O . GLN A 1 17 ? 6.708 2.392 8.533 1.00 0.00 13 GLN A O 3
ATOM 3118 N N . ALA A 1 18 ? 5.059 2.008 7.046 1.00 0.00 14 ALA A N 3
ATOM 3119 C CA . ALA A 1 18 ? 5.455 0.633 6.788 1.00 0.00 14 ALA A CA 3
ATOM 3120 C C . ALA A 1 18 ? 6.843 0.597 6.171 1.00 0.00 14 ALA A C 3
ATOM 3121 O O . ALA A 1 18 ? 7.719 -0.142 6.616 1.00 0.00 14 ALA A O 3
ATOM 3128 N N . TRP A 1 19 ? 7.036 1.425 5.155 1.00 0.00 15 TRP A N 3
ATOM 3129 C CA . TRP A 1 19 ? 8.302 1.489 4.446 1.00 0.00 15 TRP A CA 3
ATOM 3130 C C . TRP A 1 19 ? 9.430 1.939 5.379 1.00 0.00 15 TRP A C 3
ATOM 3131 O O . TRP A 1 19 ? 10.536 1.391 5.341 1.00 0.00 15 TRP A O 3
ATOM 3152 N N . LYS A 1 20 ? 9.140 2.921 6.229 1.00 0.00 16 LYS A N 3
ATOM 3153 C CA . LYS A 1 20 ? 10.115 3.410 7.203 1.00 0.00 16 LYS A CA 3
ATOM 3154 C C . LYS A 1 20 ? 10.522 2.295 8.160 1.00 0.00 16 LYS A C 3
ATOM 3155 O O . LYS A 1 20 ? 11.697 2.131 8.488 1.00 0.00 16 LYS A O 3
ATOM 3174 N N . ASP A 1 21 ? 9.535 1.530 8.598 1.00 0.00 17 ASP A N 3
ATOM 3175 C CA . ASP A 1 21 ? 9.738 0.507 9.615 1.00 0.00 17 ASP A CA 3
ATOM 3176 C C . ASP A 1 21 ? 10.480 -0.702 9.058 1.00 0.00 17 ASP A C 3
ATOM 3177 O O . ASP A 1 21 ? 11.253 -1.349 9.766 1.00 0.00 17 ASP A O 3
ATOM 3186 N N . ILE A 1 22 ? 10.252 -0.996 7.788 1.00 0.00 18 ILE A N 3
ATOM 3187 C CA . ILE A 1 22 ? 10.814 -2.190 7.176 1.00 0.00 18 ILE A CA 3
ATOM 3188 C C . ILE A 1 22 ? 12.133 -1.903 6.452 1.00 0.00 18 ILE A C 3
ATOM 3189 O O . ILE A 1 22 ? 13.090 -2.668 6.574 1.00 0.00 18 ILE A O 3
ATOM 3205 N N . SER A 1 23 ? 12.186 -0.808 5.702 1.00 0.00 19 SER A N 3
ATOM 3206 C CA . SER A 1 23 ? 13.370 -0.495 4.908 1.00 0.00 19 SER A CA 3
ATOM 3207 C C . SER A 1 23 ? 14.229 0.565 5.588 1.00 0.00 19 SER A C 3
ATOM 3208 O O . SER A 1 23 ? 15.447 0.583 5.427 1.00 0.00 19 SER A O 3
ATOM 3216 N N . GLY A 1 24 ? 13.595 1.447 6.344 1.00 0.00 20 GLY A N 3
ATOM 3217 C CA . GLY A 1 24 ? 14.332 2.469 7.059 1.00 0.00 20 GLY A CA 3
ATOM 3218 C C . GLY A 1 24 ? 14.290 3.833 6.391 1.00 0.00 20 GLY A C 3
ATOM 3219 O O . GLY A 1 24 ? 14.534 4.846 7.051 1.00 0.00 20 GLY A O 3
ATOM 3223 N N . ALA A 1 25 ? 13.988 3.873 5.095 1.00 0.00 21 ALA A N 3
ATOM 3224 C CA . ALA A 1 25 ? 13.874 5.137 4.380 1.00 0.00 21 ALA A CA 3
ATOM 3225 C C . ALA A 1 25 ? 12.733 5.982 4.938 1.00 0.00 21 ALA A C 3
ATOM 3226 O O . ALA A 1 25 ? 11.613 5.495 5.102 1.00 0.00 21 ALA A O 3
ATOM 3233 N N . ASP A 1 26 ? 13.021 7.243 5.228 1.00 0.00 22 ASP A N 3
ATOM 3234 C CA . ASP A 1 26 ? 12.039 8.121 5.850 1.00 0.00 22 ASP A CA 3
ATOM 3235 C C . ASP A 1 26 ? 11.630 9.262 4.924 1.00 0.00 22 ASP A C 3
ATOM 3236 O O . ASP A 1 26 ? 10.472 9.682 4.923 1.00 0.00 22 ASP A O 3
ATOM 3245 N N . ASP A 1 27 ? 12.564 9.739 4.114 1.00 0.00 23 ASP A N 3
ATOM 3246 C CA . ASP A 1 27 ? 12.322 10.902 3.258 1.00 0.00 23 ASP A CA 3
ATOM 3247 C C . ASP A 1 27 ? 11.605 10.499 1.967 1.00 0.00 23 ASP A C 3
ATOM 3248 O O . ASP A 1 27 ? 11.914 10.980 0.876 1.00 0.00 23 ASP A O 3
ATOM 3257 N N . PHE A 1 28 ? 10.651 9.600 2.097 1.00 0.00 24 PHE A N 3
ATOM 3258 C CA . PHE A 1 28 ? 9.839 9.179 0.971 1.00 0.00 24 PHE A CA 3
ATOM 3259 C C . PHE A 1 28 ? 8.491 9.875 0.990 1.00 0.00 24 PHE A C 3
ATOM 3260 O O . PHE A 1 28 ? 7.823 9.927 2.022 1.00 0.00 24 PHE A O 3
ATOM 3277 N N . THR A 1 29 ? 8.106 10.412 -0.150 1.00 0.00 25 THR A N 3
ATOM 3278 C CA . THR A 1 29 ? 6.816 11.050 -0.285 1.00 0.00 25 THR A CA 3
ATOM 3279 C C . THR A 1 29 ? 5.848 10.101 -0.976 1.00 0.00 25 THR A C 3
ATOM 3280 O O . THR A 1 29 ? 6.255 9.023 -1.415 1.00 0.00 25 THR A O 3
ATOM 3291 N N . THR A 1 30 ? 4.590 10.480 -1.090 1.00 0.00 26 THR A N 3
ATOM 3292 C CA . THR A 1 30 ? 3.596 9.585 -1.658 1.00 0.00 26 THR A CA 3
ATOM 3293 C C . THR A 1 30 ? 3.852 9.314 -3.147 1.00 0.00 26 THR A C 3
ATOM 3294 O O . THR A 1 30 ? 3.488 8.259 -3.669 1.00 0.00 26 THR A O 3
ATOM 3305 N N . THR A 1 31 ? 4.522 10.239 -3.822 1.00 0.00 27 THR A N 3
ATOM 3306 C CA . THR A 1 31 ? 4.787 10.087 -5.247 1.00 0.00 27 THR A CA 3
ATOM 3307 C C . THR A 1 31 ? 6.207 9.589 -5.529 1.00 0.00 27 THR A C 3
ATOM 3308 O O . THR A 1 31 ? 6.718 9.748 -6.637 1.00 0.00 27 THR A O 3
ATOM 3319 N N . ASP A 1 32 ? 6.842 8.982 -4.536 1.00 0.00 28 ASP A N 3
ATOM 3320 C CA . ASP A 1 32 ? 8.181 8.424 -4.721 1.00 0.00 28 ASP A CA 3
ATOM 3321 C C . ASP A 1 32 ? 8.113 6.920 -4.929 1.00 0.00 28 ASP A C 3
ATOM 3322 O O . ASP A 1 32 ? 7.178 6.260 -4.467 1.00 0.00 28 ASP A O 3
ATOM 3331 N N . SER A 1 33 ? 9.102 6.379 -5.631 1.00 0.00 29 SER A N 3
ATOM 3332 C CA . SER A 1 33 ? 9.174 4.947 -5.846 1.00 0.00 29 SER A CA 3
ATOM 3333 C C . SER A 1 33 ? 9.742 4.254 -4.615 1.00 0.00 29 SER A C 3
ATOM 3334 O O . SER A 1 33 ? 10.939 4.324 -4.343 1.00 0.00 29 SER A O 3
ATOM 3342 N N . PHE A 1 34 ? 8.871 3.574 -3.890 1.00 0.00 30 PHE A N 3
ATOM 3343 C CA . PHE A 1 34 ? 9.269 2.813 -2.713 1.00 0.00 30 PHE A CA 3
ATOM 3344 C C . PHE A 1 34 ? 9.844 1.469 -3.141 1.00 0.00 30 PHE A C 3
ATOM 3345 O O . PHE A 1 34 ? 10.301 0.687 -2.318 1.00 0.00 30 PHE A O 3
ATOM 3362 N N . LEU A 1 35 ? 9.755 1.209 -4.445 1.00 0.00 31 LEU A N 3
ATOM 3363 C CA . LEU A 1 35 ? 10.274 -0.006 -5.082 1.00 0.00 31 LEU A CA 3
ATOM 3364 C C . LEU A 1 35 ? 11.791 -0.190 -4.930 1.00 0.00 31 LEU A C 3
ATOM 3365 O O . LEU A 1 35 ? 12.483 -0.471 -5.910 1.00 0.00 31 LEU A O 3
ATOM 3381 N N . GLY A 1 36 ? 12.314 -0.026 -3.724 1.00 0.00 32 GLY A N 3
ATOM 3382 C CA . GLY A 1 36 ? 13.723 -0.261 -3.511 1.00 0.00 32 GLY A CA 3
ATOM 3383 C C . GLY A 1 36 ? 14.551 0.999 -3.409 1.00 0.00 32 GLY A C 3
ATOM 3384 O O . GLY A 1 36 ? 15.206 1.396 -4.373 1.00 0.00 32 GLY A O 3
ATOM 3388 N N . HIS A 1 37 ? 14.483 1.651 -2.245 1.00 0.00 33 HIS A N 3
ATOM 3389 C CA . HIS A 1 37 ? 15.388 2.758 -1.927 1.00 0.00 33 HIS A CA 3
ATOM 3390 C C . HIS A 1 37 ? 16.829 2.339 -2.225 1.00 0.00 33 HIS A C 3
ATOM 3391 O O . HIS A 1 37 ? 17.626 3.114 -2.755 1.00 0.00 33 HIS A O 3
ATOM 3406 N N . GLY A 1 38 ? 17.137 1.098 -1.880 1.00 0.00 34 GLY A N 3
ATOM 3407 C CA . GLY A 1 38 ? 18.393 0.488 -2.258 1.00 0.00 34 GLY A CA 3
ATOM 3408 C C . GLY A 1 38 ? 18.149 -0.914 -2.770 1.00 0.00 34 GLY A C 3
ATOM 3409 O O . GLY A 1 38 ? 17.203 -1.137 -3.527 1.00 0.00 34 GLY A O 3
ATOM 3413 N N . GLY A 1 39 ? 18.979 -1.860 -2.367 1.00 0.00 35 GLY A N 3
ATOM 3414 C CA . GLY A 1 39 ? 18.693 -3.247 -2.666 1.00 0.00 35 GLY A CA 3
ATOM 3415 C C . GLY A 1 39 ? 17.680 -3.797 -1.693 1.00 0.00 35 GLY A C 3
ATOM 3416 O O . GLY A 1 39 ? 17.988 -4.011 -0.519 1.00 0.00 35 GLY A O 3
ATOM 3420 N N . ASN A 1 40 ? 16.466 -4.019 -2.169 1.00 0.00 36 ASN A N 3
ATOM 3421 C CA . ASN A 1 40 ? 15.384 -4.433 -1.295 1.00 0.00 36 ASN A CA 3
ATOM 3422 C C . ASN A 1 40 ? 14.831 -5.784 -1.722 1.00 0.00 36 ASN A C 3
ATOM 3423 O O . ASN A 1 40 ? 14.469 -5.990 -2.882 1.00 0.00 36 ASN A O 3
ATOM 3486 N N . LEU A 1 42 ? 12.673 -9.391 0.238 1.00 0.00 38 LEU A N 3
ATOM 3487 C CA . LEU A 1 42 ? 11.400 -9.743 0.902 1.00 0.00 38 LEU A CA 3
ATOM 3488 C C . LEU A 1 42 ? 10.771 -8.613 1.736 1.00 0.00 38 LEU A C 3
ATOM 3489 O O . LEU A 1 42 ? 9.615 -8.724 2.133 1.00 0.00 38 LEU A O 3
ATOM 3505 N N . HIS A 1 43 ? 11.528 -7.567 2.053 1.00 0.00 39 HIS A N 3
ATOM 3506 C CA . HIS A 1 43 ? 10.974 -6.394 2.731 1.00 0.00 39 HIS A CA 3
ATOM 3507 C C . HIS A 1 43 ? 9.685 -5.906 2.051 1.00 0.00 39 HIS A C 3
ATOM 3508 O O . HIS A 1 43 ? 8.780 -5.407 2.718 1.00 0.00 39 HIS A O 3
ATOM 3523 N N . PHE A 1 44 ? 9.606 -6.061 0.727 1.00 0.00 40 PHE A N 3
ATOM 3524 C CA . PHE A 1 44 ? 8.380 -5.751 -0.011 1.00 0.00 40 PHE A CA 3
ATOM 3525 C C . PHE A 1 44 ? 7.242 -6.669 0.425 1.00 0.00 40 PHE A C 3
ATOM 3526 O O . PHE A 1 44 ? 6.117 -6.222 0.650 1.00 0.00 40 PHE A O 3
ATOM 3543 N N . VAL A 1 45 ? 7.554 -7.955 0.545 1.00 0.00 41 VAL A N 3
ATOM 3544 C CA . VAL A 1 45 ? 6.593 -8.957 0.997 1.00 0.00 41 VAL A CA 3
ATOM 3545 C C . VAL A 1 45 ? 6.042 -8.569 2.361 1.00 0.00 41 VAL A C 3
ATOM 3546 O O . VAL A 1 45 ? 4.853 -8.730 2.642 1.00 0.00 41 VAL A O 3
ATOM 3559 N N . GLN A 1 46 ? 6.924 -8.035 3.194 1.00 0.00 42 GLN A N 3
ATOM 3560 C CA . GLN A 1 46 ? 6.573 -7.648 4.547 1.00 0.00 42 GLN A CA 3
ATOM 3561 C C . GLN A 1 46 ? 5.544 -6.523 4.563 1.00 0.00 42 GLN A C 3
ATOM 3562 O O . GLN A 1 46 ? 4.628 -6.543 5.382 1.00 0.00 42 GLN A O 3
ATOM 3576 N N . LEU A 1 47 ? 5.675 -5.546 3.666 1.00 0.00 43 LEU A N 3
ATOM 3577 C CA . LEU A 1 47 ? 4.727 -4.434 3.641 1.00 0.00 43 LEU A CA 3
ATOM 3578 C C . LEU A 1 47 ? 3.438 -4.838 2.942 1.00 0.00 43 LEU A C 3
ATOM 3579 O O . LEU A 1 47 ? 2.361 -4.348 3.283 1.00 0.00 43 LEU A O 3
ATOM 3595 N N . ALA A 1 48 ? 3.545 -5.750 1.985 1.00 0.00 44 ALA A N 3
ATOM 3596 C CA . ALA A 1 48 ? 2.367 -6.313 1.342 1.00 0.00 44 ALA A CA 3
ATOM 3597 C C . ALA A 1 48 ? 1.551 -7.095 2.365 1.00 0.00 44 ALA A C 3
ATOM 3598 O O . ALA A 1 48 ? 0.330 -6.956 2.451 1.00 0.00 44 ALA A O 3
ATOM 3605 N N . SER A 1 49 ? 2.249 -7.896 3.159 1.00 0.00 45 SER A N 3
ATOM 3606 C CA . SER A 1 49 ? 1.625 -8.653 4.227 1.00 0.00 45 SER A CA 3
ATOM 3607 C C . SER A 1 49 ? 1.168 -7.712 5.342 1.00 0.00 45 SER A C 3
ATOM 3608 O O . SER A 1 49 ? 0.214 -8.000 6.061 1.00 0.00 45 SER A O 3
ATOM 3616 N N . ARG A 1 50 ? 1.836 -6.570 5.454 1.00 0.00 46 ARG A N 3
ATOM 3617 C CA . ARG A 1 50 ? 1.534 -5.605 6.499 1.00 0.00 46 ARG A CA 3
ATOM 3618 C C . ARG A 1 50 ? 0.178 -4.976 6.235 1.00 0.00 46 ARG A C 3
ATOM 3619 O O . ARG A 1 50 ? -0.716 -5.035 7.075 1.00 0.00 46 ARG A O 3
ATOM 3640 N N . LEU A 1 51 ? 0.024 -4.417 5.040 1.00 0.00 47 LEU A N 3
ATOM 3641 C CA . LEU A 1 51 ? -1.239 -3.822 4.623 1.00 0.00 47 LEU A CA 3
ATOM 3642 C C . LEU A 1 51 ? -2.362 -4.852 4.687 1.00 0.00 47 LEU A C 3
ATOM 3643 O O . LEU A 1 51 ? -3.491 -4.537 5.070 1.00 0.00 47 LEU A O 3
ATOM 3659 N N . GLN A 1 52 ? -2.020 -6.085 4.328 1.00 0.00 48 GLN A N 3
ATOM 3660 C CA . GLN A 1 52 ? -2.951 -7.206 4.350 1.00 0.00 48 GLN A CA 3
ATOM 3661 C C . GLN A 1 52 ? -3.600 -7.361 5.725 1.00 0.00 48 GLN A C 3
ATOM 3662 O O . GLN A 1 52 ? -4.825 -7.418 5.839 1.00 0.00 48 GLN A O 3
ATOM 3676 N N . LYS A 1 53 ? -2.775 -7.393 6.760 1.00 0.00 49 LYS A N 3
ATOM 3677 C CA . LYS A 1 53 ? -3.259 -7.587 8.123 1.00 0.00 49 LYS A CA 3
ATOM 3678 C C . LYS A 1 53 ? -3.970 -6.342 8.629 1.00 0.00 49 LYS A C 3
ATOM 3679 O O . LYS A 1 53 ? -5.033 -6.425 9.241 1.00 0.00 49 LYS A O 3
ATOM 3698 N N . ILE A 1 54 ? -3.375 -5.193 8.354 1.00 0.00 50 ILE A N 3
ATOM 3699 C CA . ILE A 1 54 ? -3.837 -3.931 8.910 1.00 0.00 50 ILE A CA 3
ATOM 3700 C C . ILE A 1 54 ? -5.235 -3.559 8.425 1.00 0.00 50 ILE A C 3
ATOM 3701 O O . ILE A 1 54 ? -6.081 -3.150 9.221 1.00 0.00 50 ILE A O 3
ATOM 3717 N N . PHE A 1 55 ? -5.488 -3.708 7.137 1.00 0.00 51 PHE A N 3
ATOM 3718 C CA . PHE A 1 55 ? -6.763 -3.279 6.580 1.00 0.00 51 PHE A CA 3
ATOM 3719 C C . PHE A 1 55 ? -7.693 -4.453 6.307 1.00 0.00 51 PHE A C 3
ATOM 3720 O O . PHE A 1 55 ? -8.805 -4.266 5.811 1.00 0.00 51 PHE A O 3
ATOM 3737 N N . GLY A 1 56 ? -7.240 -5.659 6.634 1.00 0.00 52 GLY A N 3
ATOM 3738 C CA . GLY A 1 56 ? -8.054 -6.842 6.411 1.00 0.00 52 GLY A CA 3
ATOM 3739 C C . GLY A 1 56 ? -8.250 -7.109 4.937 1.00 0.00 52 GLY A C 3
ATOM 3740 O O . GLY A 1 56 ? -9.334 -7.488 4.495 1.00 0.00 52 GLY A O 3
ATOM 3744 N N . VAL A 1 57 ? -7.189 -6.902 4.182 1.00 0.00 53 VAL A N 3
ATOM 3745 C CA . VAL A 1 57 ? -7.223 -7.015 2.734 1.00 0.00 53 VAL A CA 3
ATOM 3746 C C . VAL A 1 57 ? -6.266 -8.099 2.275 1.00 0.00 53 VAL A C 3
ATOM 3747 O O . VAL A 1 57 ? -5.634 -8.758 3.094 1.00 0.00 53 VAL A O 3
ATOM 3760 N N . GLU A 1 58 ? -6.173 -8.290 0.971 1.00 0.00 54 GLU A N 3
ATOM 3761 C CA . GLU A 1 58 ? -5.200 -9.208 0.410 1.00 0.00 54 GLU A CA 3
ATOM 3762 C C . GLU A 1 58 ? -4.303 -8.483 -0.588 1.00 0.00 54 GLU A C 3
ATOM 3763 O O . GLU A 1 58 ? -4.598 -8.407 -1.784 1.00 0.00 54 GLU A O 3
ATOM 3775 N N . VAL A 1 59 ? -3.213 -7.930 -0.077 1.00 0.00 55 VAL A N 3
ATOM 3776 C CA . VAL A 1 59 ? -2.233 -7.255 -0.911 1.00 0.00 55 VAL A CA 3
ATOM 3777 C C . VAL A 1 59 ? -1.068 -8.198 -1.185 1.00 0.00 55 VAL A C 3
ATOM 3778 O O . VAL A 1 59 ? -0.497 -8.773 -0.257 1.00 0.00 55 VAL A O 3
ATOM 3791 N N . SER A 1 60 ? -0.731 -8.373 -2.451 1.00 0.00 56 SER A N 3
ATOM 3792 C CA . SER A 1 60 ? 0.311 -9.310 -2.836 1.00 0.00 56 SER A CA 3
ATOM 3793 C C . SER A 1 60 ? 1.654 -8.604 -3.012 1.00 0.00 56 SER A C 3
ATOM 3794 O O . SER A 1 60 ? 1.706 -7.396 -3.244 1.00 0.00 56 SER A O 3
ATOM 3802 N N . THR A 1 61 ? 2.733 -9.370 -2.908 1.00 0.00 57 THR A N 3
ATOM 3803 C CA . THR A 1 61 ? 4.076 -8.852 -3.116 1.00 0.00 57 THR A CA 3
ATOM 3804 C C . THR A 1 61 ? 4.228 -8.320 -4.537 1.00 0.00 57 THR A C 3
ATOM 3805 O O . THR A 1 61 ? 4.861 -7.289 -4.769 1.00 0.00 57 THR A O 3
ATOM 3816 N N . GLU A 1 62 ? 3.625 -9.024 -5.482 1.00 0.00 58 GLU A N 3
ATOM 3817 C CA . GLU A 1 62 ? 3.717 -8.652 -6.882 1.00 0.00 58 GLU A CA 3
ATOM 3818 C C . GLU A 1 62 ? 2.869 -7.420 -7.165 1.00 0.00 58 GLU A C 3
ATOM 3819 O O . GLU A 1 62 ? 3.112 -6.694 -8.131 1.00 0.00 58 GLU A O 3
ATOM 3831 N N . ASP A 1 63 ? 1.887 -7.175 -6.305 1.00 0.00 59 ASP A N 3
ATOM 3832 C CA . ASP A 1 63 ? 1.056 -5.986 -6.423 1.00 0.00 59 ASP A CA 3
ATOM 3833 C C . ASP A 1 63 ? 1.880 -4.755 -6.070 1.00 0.00 59 ASP A C 3
ATOM 3834 O O . ASP A 1 63 ? 1.695 -3.680 -6.639 1.00 0.00 59 ASP A O 3
ATOM 3843 N N . VAL A 1 64 ? 2.820 -4.940 -5.154 1.00 0.00 60 VAL A N 3
ATOM 3844 C CA . VAL A 1 64 ? 3.751 -3.888 -4.771 1.00 0.00 60 VAL A CA 3
ATOM 3845 C C . VAL A 1 64 ? 4.448 -3.294 -6.000 1.00 0.00 60 VAL A C 3
ATOM 3846 O O . VAL A 1 64 ? 4.549 -2.072 -6.147 1.00 0.00 60 VAL A O 3
ATOM 3859 N N . PHE A 1 65 ? 4.874 -4.163 -6.906 1.00 0.00 61 PHE A N 3
ATOM 3860 C CA . PHE A 1 65 ? 5.658 -3.745 -8.062 1.00 0.00 61 PHE A CA 3
ATOM 3861 C C . PHE A 1 65 ? 4.799 -3.225 -9.210 1.00 0.00 61 PHE A C 3
ATOM 3862 O O . PHE A 1 65 ? 5.319 -2.612 -10.141 1.00 0.00 61 PHE A O 3
ATOM 3879 N N . ARG A 1 66 ? 3.494 -3.447 -9.155 1.00 0.00 62 ARG A N 3
ATOM 3880 C CA . ARG A 1 66 ? 2.634 -3.026 -10.255 1.00 0.00 62 ARG A CA 3
ATOM 3881 C C . ARG A 1 66 ? 2.125 -1.599 -10.048 1.00 0.00 62 ARG A C 3
ATOM 3882 O O . ARG A 1 66 ? 1.687 -0.951 -10.997 1.00 0.00 62 ARG A O 3
ATOM 3903 N N . HIS A 1 67 ? 2.195 -1.102 -8.814 1.00 0.00 63 HIS A N 3
ATOM 3904 C CA . HIS A 1 67 ? 1.773 0.273 -8.544 1.00 0.00 63 HIS A CA 3
ATOM 3905 C C . HIS A 1 67 ? 2.976 1.202 -8.512 1.00 0.00 63 HIS A C 3
ATOM 3906 O O . HIS A 1 67 ? 2.862 2.381 -8.838 1.00 0.00 63 HIS A O 3
ATOM 3921 N N . GLY A 1 68 ? 4.122 0.670 -8.100 1.00 0.00 64 GLY A N 3
ATOM 3922 C CA . GLY A 1 68 ? 5.371 1.411 -8.191 1.00 0.00 64 GLY A CA 3
ATOM 3923 C C . GLY A 1 68 ? 5.552 2.451 -7.101 1.00 0.00 64 GLY A C 3
ATOM 3924 O O . GLY A 1 68 ? 6.631 2.568 -6.517 1.00 0.00 64 GLY A O 3
ATOM 3928 N N . THR A 1 69 ? 4.504 3.201 -6.820 1.00 0.00 65 THR A N 3
ATOM 3929 C CA . THR A 1 69 ? 4.581 4.282 -5.856 1.00 0.00 65 THR A CA 3
ATOM 3930 C C . THR A 1 69 ? 3.633 4.027 -4.698 1.00 0.00 65 THR A C 3
ATOM 3931 O O . THR A 1 69 ? 2.630 3.326 -4.853 1.00 0.00 65 THR A O 3
ATOM 3942 N N . VAL A 1 70 ? 3.955 4.588 -3.541 1.00 0.00 66 VAL A N 3
ATOM 3943 C CA . VAL A 1 70 ? 3.133 4.409 -2.353 1.00 0.00 66 VAL A CA 3
ATOM 3944 C C . VAL A 1 70 ? 1.735 4.988 -2.549 1.00 0.00 66 VAL A C 3
ATOM 3945 O O . VAL A 1 70 ? 0.763 4.440 -2.040 1.00 0.00 66 VAL A O 3
ATOM 3958 N N . GLU A 1 71 ? 1.637 6.080 -3.306 1.00 0.00 67 GLU A N 3
ATOM 3959 C CA . GLU A 1 71 ? 0.347 6.704 -3.588 1.00 0.00 67 GLU A CA 3
ATOM 3960 C C . GLU A 1 71 ? -0.561 5.738 -4.342 1.00 0.00 67 GLU A C 3
ATOM 3961 O O . GLU A 1 71 ? -1.702 5.493 -3.940 1.00 0.00 67 GLU A O 3
ATOM 3973 N N . GLN A 1 72 ? -0.038 5.177 -5.425 1.00 0.00 68 GLN A N 3
ATOM 3974 C CA . GLN A 1 72 ? -0.809 4.266 -6.260 1.00 0.00 68 GLN A CA 3
ATOM 3975 C C . GLN A 1 72 ? -1.026 2.933 -5.551 1.00 0.00 68 GLN A C 3
ATOM 3976 O O . GLN A 1 72 ? -2.058 2.287 -5.728 1.00 0.00 68 GLN A O 3
ATOM 3990 N N . LEU A 1 73 ? -0.050 2.527 -4.745 1.00 0.00 69 LEU A N 3
ATOM 3991 C CA . LEU A 1 73 ? -0.159 1.287 -3.987 1.00 0.00 69 LEU A CA 3
ATOM 3992 C C . LEU A 1 73 ? -1.254 1.409 -2.936 1.00 0.00 69 LEU A C 3
ATOM 3993 O O . LEU A 1 73 ? -2.099 0.524 -2.794 1.00 0.00 69 LEU A O 3
ATOM 4009 N N . ALA A 1 74 ? -1.234 2.524 -2.214 1.00 0.00 70 ALA A N 3
ATOM 4010 C CA . ALA A 1 74 ? -2.216 2.796 -1.175 1.00 0.00 70 ALA A CA 3
ATOM 4011 C C . ALA A 1 74 ? -3.621 2.828 -1.748 1.00 0.00 70 ALA A C 3
ATOM 4012 O O . ALA A 1 74 ? -4.581 2.471 -1.074 1.00 0.00 70 ALA A O 3
ATOM 4019 N N . ARG A 1 75 ? -3.732 3.231 -3.004 1.00 0.00 71 ARG A N 3
ATOM 4020 C CA . ARG A 1 75 ? -5.004 3.338 -3.660 1.00 0.00 71 ARG A CA 3
ATOM 4021 C C . ARG A 1 75 ? -5.611 1.951 -3.885 1.00 0.00 71 ARG A C 3
ATOM 4022 O O . ARG A 1 75 ? -6.831 1.789 -3.879 1.00 0.00 71 ARG A O 3
ATOM 4043 N N . PHE A 1 76 ? -4.751 0.947 -4.034 1.00 0.00 72 PHE A N 3
ATOM 4044 C CA . PHE A 1 76 ? -5.208 -0.419 -4.258 1.00 0.00 72 PHE A CA 3
ATOM 4045 C C . PHE A 1 76 ? -5.780 -1.001 -2.978 1.00 0.00 72 PHE A C 3
ATOM 4046 O O . PHE A 1 76 ? -6.916 -1.468 -2.945 1.00 0.00 72 PHE A O 3
ATOM 4063 N N . VAL A 1 77 ? -4.984 -0.976 -1.925 1.00 0.00 73 VAL A N 3
ATOM 4064 C CA . VAL A 1 77 ? -5.425 -1.476 -0.635 1.00 0.00 73 VAL A CA 3
ATOM 4065 C C . VAL A 1 77 ? -6.604 -0.650 -0.117 1.00 0.00 73 VAL A C 3
ATOM 4066 O O . VAL A 1 77 ? -7.476 -1.168 0.576 1.00 0.00 73 VAL A O 3
ATOM 4079 N N . GLU A 1 78 ? -6.649 0.624 -0.499 1.00 0.00 74 GLU A N 3
ATOM 4080 C CA . GLU A 1 78 ? -7.774 1.487 -0.159 1.00 0.00 74 GLU A CA 3
ATOM 4081 C C . GLU A 1 78 ? -9.049 0.953 -0.805 1.00 0.00 74 GLU A C 3
ATOM 4082 O O . GLU A 1 78 ? -10.035 0.706 -0.116 1.00 0.00 74 GLU A O 3
ATOM 4094 N N . GLN A 1 79 ? -9.016 0.748 -2.120 1.00 0.00 75 GLN A N 3
ATOM 4095 C CA . GLN A 1 79 ? -10.193 0.279 -2.844 1.00 0.00 75 GLN A CA 3
ATOM 4096 C C . GLN A 1 79 ? -10.530 -1.166 -2.475 1.00 0.00 75 GLN A C 3
ATOM 4097 O O . GLN A 1 79 ? -11.699 -1.546 -2.447 1.00 0.00 75 GLN A O 3
ATOM 4111 N N . SER A 1 80 ? -9.510 -1.967 -2.188 1.00 0.00 76 SER A N 3
ATOM 4112 C CA . SER A 1 80 ? -9.717 -3.339 -1.736 1.00 0.00 76 SER A CA 3
ATOM 4113 C C . SER A 1 80 ? -10.428 -3.329 -0.388 1.00 0.00 76 SER A C 3
ATOM 4114 O O . SER A 1 80 ? -11.322 -4.132 -0.130 1.00 0.00 76 SER A O 3
ATOM 4122 N N . ARG A 1 81 ? -10.024 -2.393 0.455 1.00 0.00 77 ARG A N 3
ATOM 4123 C CA . ARG A 1 81 ? -10.648 -2.175 1.750 1.00 0.00 77 ARG A CA 3
ATOM 4124 C C . ARG A 1 81 ? -12.069 -1.641 1.574 1.00 0.00 77 ARG A C 3
ATOM 4125 O O . ARG A 1 81 ? -13.017 -2.106 2.214 1.00 0.00 77 ARG A O 3
ATOM 4146 N N . ASP A 1 82 ? -12.189 -0.658 0.691 1.00 0.00 78 ASP A N 3
ATOM 4147 C CA . ASP A 1 82 ? -13.449 0.030 0.428 1.00 0.00 78 ASP A CA 3
ATOM 4148 C C . ASP A 1 82 ? -14.500 -0.926 -0.123 1.00 0.00 78 ASP A C 3
ATOM 4149 O O . ASP A 1 82 ? -15.635 -0.955 0.350 1.00 0.00 78 ASP A O 3
ATOM 4158 N N . THR A 1 83 ? -14.113 -1.714 -1.114 1.00 0.00 79 THR A N 3
ATOM 4159 C CA . THR A 1 83 ? -15.039 -2.626 -1.770 1.00 0.00 79 THR A CA 3
ATOM 4160 C C . THR A 1 83 ? -15.192 -3.923 -0.978 1.00 0.00 79 THR A C 3
ATOM 4161 O O . THR A 1 83 ? -16.098 -4.719 -1.240 1.00 0.00 79 THR A O 3
ATOM 4172 N N . GLY A 1 84 ? -14.301 -4.132 -0.015 1.00 0.00 80 GLY A N 3
ATOM 4173 C CA . GLY A 1 84 ? -14.366 -5.319 0.814 1.00 0.00 80 GLY A CA 3
ATOM 4174 C C . GLY A 1 84 ? -15.555 -5.291 1.749 1.00 0.00 80 GLY A C 3
ATOM 4175 O O . GLY A 1 84 ? -16.237 -6.302 1.929 1.00 0.00 80 GLY A O 3
ATOM 4179 N N . ARG A 1 85 ? -15.803 -4.128 2.340 1.00 0.00 81 ARG A N 3
ATOM 4180 C CA . ARG A 1 85 ? -16.937 -3.946 3.237 1.00 0.00 81 ARG A CA 3
ATOM 4181 C C . ARG A 1 85 ? -17.243 -2.460 3.394 1.00 0.00 81 ARG A C 3
ATOM 4182 O O . ARG A 1 85 ? -16.337 -1.623 3.344 1.00 0.00 81 ARG A O 3
ATOM 4203 N N . ASN A 1 86 ? -18.517 -2.138 3.566 1.00 0.00 82 ASN A N 3
ATOM 4204 C CA . ASN A 1 86 ? -18.943 -0.756 3.769 1.00 0.00 82 ASN A CA 3
ATOM 4205 C C . ASN A 1 86 ? -20.284 -0.705 4.504 1.00 0.00 82 ASN A C 3
ATOM 4206 O O . ASN A 1 86 ? -21.266 -0.165 3.992 1.00 0.00 82 ASN A O 3
ATOM 4217 N N . PRO A 1 87 ? -20.314 -1.227 5.747 1.00 0.00 83 PRO A N 3
ATOM 4218 C CA . PRO A 1 87 ? -21.547 -1.393 6.533 1.00 0.00 83 PRO A CA 3
ATOM 4219 C C . PRO A 1 87 ? -22.432 -0.151 6.558 1.00 0.00 83 PRO A C 3
ATOM 4220 O O . PRO A 1 87 ? -23.633 -0.231 6.308 1.00 0.00 83 PRO A O 3
ATOM 4231 N N . ALA A 1 88 ? -21.839 0.992 6.866 1.00 0.00 84 ALA A N 3
ATOM 4232 C CA . ALA A 1 88 ? -22.586 2.241 6.926 1.00 0.00 84 ALA A CA 3
ATOM 4233 C C . ALA A 1 88 ? -21.812 3.365 6.252 1.00 0.00 84 ALA A C 3
ATOM 4234 O O . ALA A 1 88 ? -22.072 4.546 6.489 1.00 0.00 84 ALA A O 3
ATOM 4241 N N . ALA A 1 89 ? -20.867 2.993 5.402 1.00 0.00 85 ALA A N 3
ATOM 4242 C CA . ALA A 1 89 ? -20.041 3.969 4.707 1.00 0.00 85 ALA A CA 3
ATOM 4243 C C . ALA A 1 89 ? -20.709 4.434 3.418 1.00 0.00 85 ALA A C 3
ATOM 4244 O O . ALA A 1 89 ? -20.306 5.435 2.825 1.00 0.00 85 ALA A O 3
ATOM 4251 N N . GLN A 1 90 ? -21.732 3.702 2.992 1.00 0.00 86 GLN A N 3
ATOM 4252 C CA . GLN A 1 90 ? -22.482 4.058 1.795 1.00 0.00 86 GLN A CA 3
ATOM 4253 C C . GLN A 1 90 ? -23.873 3.441 1.845 1.00 0.00 86 GLN A C 3
ATOM 4254 O O . GLN A 1 90 ? -24.877 4.145 1.763 1.00 0.00 86 GLN A O 3
ATOM 4268 N N . THR A 1 91 ? -23.925 2.125 1.991 1.00 0.00 87 THR A N 3
ATOM 4269 C CA . THR A 1 91 ? -25.194 1.422 2.062 1.00 0.00 87 THR A CA 3
ATOM 4270 C C . THR A 1 91 ? -25.808 1.565 3.454 1.00 0.00 87 THR A C 3
ATOM 4271 O O . THR A 1 91 ? -25.097 1.736 4.449 1.00 0.00 87 THR A O 3
ATOM 4282 N N . GLN A 1 92 ? -27.126 1.529 3.508 1.00 0.00 88 GLN A N 3
ATOM 4283 C CA . GLN A 1 92 ? -27.848 1.629 4.762 1.00 0.00 88 GLN A CA 3
ATOM 4284 C C . GLN A 1 92 ? -28.198 0.241 5.270 1.00 0.00 88 GLN A C 3
ATOM 4285 O O . GLN A 1 92 ? -27.574 -0.213 6.248 1.00 0.00 88 GLN A O 3
ATOM 4300 N N . GLY A 1 1 ? 3.461 20.294 3.753 1.00 0.00 -3 GLY A N 4
ATOM 4301 C CA . GLY A 1 1 ? 4.527 20.466 2.739 1.00 0.00 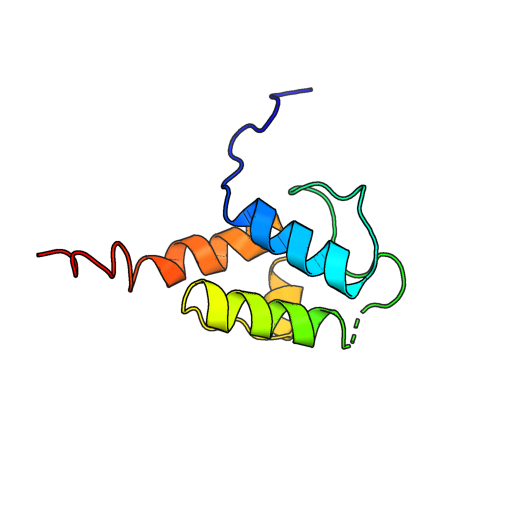-3 GLY A CA 4
ATOM 4302 C C . GLY A 1 1 ? 4.039 21.250 1.539 1.00 0.00 -3 GLY A C 4
ATOM 4303 O O . GLY A 1 1 ? 2.861 21.599 1.474 1.00 0.00 -3 GLY A O 4
ATOM 4309 N N . PRO A 1 2 ? 4.925 21.541 0.569 1.00 0.00 -2 PRO A N 4
ATOM 4310 C CA . PRO A 1 2 ? 4.559 22.292 -0.639 1.00 0.00 -2 PRO A CA 4
ATOM 4311 C C . PRO A 1 2 ? 3.424 21.623 -1.411 1.00 0.00 -2 PRO A C 4
ATOM 4312 O O . PRO A 1 2 ? 2.339 22.188 -1.547 1.00 0.00 -2 PRO A O 4
ATOM 4323 N N . MET A 1 3 ? 3.673 20.419 -1.907 1.00 0.00 -1 MET A N 4
ATOM 4324 C CA . MET A 1 3 ? 2.644 19.658 -2.607 1.00 0.00 -1 MET A CA 4
ATOM 4325 C C . MET A 1 3 ? 2.677 18.192 -2.187 1.00 0.00 -1 MET A C 4
ATOM 4326 O O . MET A 1 3 ? 1.898 17.378 -2.678 1.00 0.00 -1 MET A O 4
ATOM 4340 N N . ALA A 1 4 ? 3.570 17.860 -1.265 1.00 0.00 0 ALA A N 4
ATOM 4341 C CA . ALA A 1 4 ? 3.759 16.475 -0.852 1.00 0.00 0 ALA A CA 4
ATOM 4342 C C . ALA A 1 4 ? 2.948 16.141 0.396 1.00 0.00 0 ALA A C 4
ATOM 4343 O O . ALA A 1 4 ? 3.181 15.115 1.036 1.00 0.00 0 ALA A O 4
ATOM 4350 N N . THR A 1 5 ? 2.013 17.011 0.755 1.00 0.00 1 THR A N 4
ATOM 4351 C CA . THR A 1 5 ? 1.187 16.784 1.929 1.00 0.00 1 THR A CA 4
ATOM 4352 C C . THR A 1 5 ? 0.138 15.708 1.651 1.00 0.00 1 THR A C 4
ATOM 4353 O O . THR A 1 5 ? -0.670 15.833 0.728 1.00 0.00 1 THR A O 4
ATOM 4364 N N . ALA A 1 6 ? 0.168 14.648 2.442 1.00 0.00 2 ALA A N 4
ATOM 4365 C CA . ALA A 1 6 ? -0.786 13.563 2.302 1.00 0.00 2 ALA A CA 4
ATOM 4366 C C . ALA A 1 6 ? -1.605 13.405 3.576 1.00 0.00 2 ALA A C 4
ATOM 4367 O O . ALA A 1 6 ? -1.590 12.353 4.218 1.00 0.00 2 ALA A O 4
ATOM 4374 N N . VAL A 1 7 ? -2.311 14.460 3.947 1.00 0.00 3 VAL A N 4
ATOM 4375 C CA . VAL A 1 7 ? -3.141 14.434 5.142 1.00 0.00 3 VAL A CA 4
ATOM 4376 C C . VAL A 1 7 ? -4.560 13.996 4.786 1.00 0.00 3 VAL A C 4
ATOM 4377 O O . VAL A 1 7 ? -5.326 13.561 5.647 1.00 0.00 3 VAL A O 4
ATOM 4390 N N . GLN A 1 8 ? -4.892 14.102 3.504 1.00 0.00 4 GLN A N 4
ATOM 4391 C CA . GLN A 1 8 ? -6.199 13.695 3.008 1.00 0.00 4 GLN A CA 4
ATOM 4392 C C . GLN A 1 8 ? -6.412 12.199 3.211 1.00 0.00 4 GLN A C 4
ATOM 4393 O O . GLN A 1 8 ? -7.380 11.780 3.847 1.00 0.00 4 GLN A O 4
ATOM 4407 N N . ASN A 1 9 ? -5.498 11.403 2.683 1.00 0.00 5 ASN A N 4
ATOM 4408 C CA . ASN A 1 9 ? -5.596 9.956 2.800 1.00 0.00 5 ASN A CA 4
ATOM 4409 C C . ASN A 1 9 ? -4.678 9.454 3.902 1.00 0.00 5 ASN A C 4
ATOM 4410 O O . ASN A 1 9 ? -3.457 9.594 3.811 1.00 0.00 5 ASN A O 4
ATOM 4421 N N . PRO A 1 10 ? -5.245 8.849 4.955 1.00 0.00 6 PRO A N 4
ATOM 4422 C CA . PRO A 1 10 ? -4.460 8.233 6.023 1.00 0.00 6 PRO A CA 4
ATOM 4423 C C . PRO A 1 10 ? -3.829 6.928 5.558 1.00 0.00 6 PRO A C 4
ATOM 4424 O O . PRO A 1 10 ? -2.836 6.461 6.120 1.00 0.00 6 PRO A O 4
ATOM 4435 N N . LEU A 1 11 ? -4.415 6.355 4.515 1.00 0.00 7 LEU A N 4
ATOM 4436 C CA . LEU A 1 11 ? -3.948 5.099 3.954 1.00 0.00 7 LEU A CA 4
ATOM 4437 C C . LEU A 1 11 ? -2.570 5.269 3.318 1.00 0.00 7 LEU A C 4
ATOM 4438 O O . LEU A 1 11 ? -1.683 4.441 3.525 1.00 0.00 7 LEU A O 4
ATOM 4454 N N . GLU A 1 12 ? -2.380 6.351 2.572 1.00 0.00 8 GLU A N 4
ATOM 4455 C CA . GLU A 1 12 ? -1.086 6.611 1.949 1.00 0.00 8 GLU A CA 4
ATOM 4456 C C . GLU A 1 12 ? 0.010 6.649 3.005 1.00 0.00 8 GLU A C 4
ATOM 4457 O O . GLU A 1 12 ? 1.113 6.146 2.793 1.00 0.00 8 GLU A O 4
ATOM 4469 N N . THR A 1 13 ? -0.314 7.235 4.148 1.00 0.00 9 THR A N 4
ATOM 4470 C CA . THR A 1 13 ? 0.611 7.310 5.260 1.00 0.00 9 THR A CA 4
ATOM 4471 C C . THR A 1 13 ? 0.954 5.912 5.781 1.00 0.00 9 THR A C 4
ATOM 4472 O O . THR A 1 13 ? 2.122 5.597 5.977 1.00 0.00 9 THR A O 4
ATOM 4483 N N . VAL A 1 14 ? -0.064 5.071 5.975 1.00 0.00 10 VAL A N 4
ATOM 4484 C CA . VAL A 1 14 ? 0.151 3.710 6.478 1.00 0.00 10 VAL A CA 4
ATOM 4485 C C . VAL A 1 14 ? 1.099 2.928 5.569 1.00 0.00 10 VAL A C 4
ATOM 4486 O O . VAL A 1 14 ? 2.077 2.340 6.035 1.00 0.00 10 VAL A O 4
ATOM 4499 N N . VAL A 1 15 ? 0.803 2.936 4.273 1.00 0.00 11 VAL A N 4
ATOM 4500 C CA . VAL A 1 15 ? 1.596 2.198 3.294 1.00 0.00 11 VAL A CA 4
ATOM 4501 C C . VAL A 1 15 ? 3.048 2.664 3.302 1.00 0.00 11 VAL A C 4
ATOM 4502 O O . VAL A 1 15 ? 3.979 1.858 3.287 1.00 0.00 11 VAL A O 4
ATOM 4515 N N . LEU A 1 16 ? 3.230 3.973 3.341 1.00 0.00 12 LEU A N 4
ATOM 4516 C CA . LEU A 1 16 ? 4.554 4.559 3.251 1.00 0.00 12 LEU A CA 4
ATOM 4517 C C . LEU A 1 16 ? 5.312 4.441 4.576 1.00 0.00 12 LEU A C 4
ATOM 4518 O O . LEU A 1 16 ? 6.519 4.192 4.585 1.00 0.00 12 LEU A O 4
ATOM 4534 N N . GLN A 1 17 ? 4.605 4.594 5.691 1.00 0.00 13 GLN A N 4
ATOM 4535 C CA . GLN A 1 17 ? 5.217 4.443 7.011 1.00 0.00 13 GLN A CA 4
ATOM 4536 C C . GLN A 1 17 ? 5.672 3.007 7.234 1.00 0.00 13 GLN A C 4
ATOM 4537 O O . GLN A 1 17 ? 6.610 2.756 7.990 1.00 0.00 13 GLN A O 4
ATOM 4551 N N . ALA A 1 18 ? 4.994 2.073 6.576 1.00 0.00 14 ALA A N 4
ATOM 4552 C CA . ALA A 1 18 ? 5.375 0.672 6.632 1.00 0.00 14 ALA A CA 4
ATOM 4553 C C . ALA A 1 18 ? 6.806 0.492 6.142 1.00 0.00 14 ALA A C 4
ATOM 4554 O O . ALA A 1 18 ? 7.639 -0.086 6.834 1.00 0.00 14 ALA A O 4
ATOM 4561 N N . TRP A 1 19 ? 7.091 1.026 4.962 1.00 0.00 15 TRP A N 4
ATOM 4562 C CA . TRP A 1 19 ? 8.416 0.905 4.371 1.00 0.00 15 TRP A CA 4
ATOM 4563 C C . TRP A 1 19 ? 9.461 1.622 5.226 1.00 0.00 15 TRP A C 4
ATOM 4564 O O . TRP A 1 19 ? 10.570 1.114 5.422 1.00 0.00 15 TRP A O 4
ATOM 4585 N N . LYS A 1 20 ? 9.097 2.794 5.742 1.00 0.00 16 LYS A N 4
ATOM 4586 C CA . LYS A 1 20 ? 10.002 3.580 6.579 1.00 0.00 16 LYS A CA 4
ATOM 4587 C C . LYS A 1 20 ? 10.399 2.793 7.822 1.00 0.00 16 LYS A C 4
ATOM 4588 O O . LYS A 1 20 ? 11.542 2.853 8.271 1.00 0.00 16 LYS A O 4
ATOM 4607 N N . ASP A 1 21 ? 9.448 2.043 8.357 1.00 0.00 17 ASP A N 4
ATOM 4608 C CA . ASP A 1 21 ? 9.673 1.238 9.551 1.00 0.00 17 ASP A CA 4
ATOM 4609 C C . ASP A 1 21 ? 10.519 0.006 9.242 1.00 0.00 17 ASP A C 4
ATOM 4610 O O . ASP A 1 21 ? 11.399 -0.367 10.019 1.00 0.00 17 ASP A O 4
ATOM 4619 N N . ILE A 1 22 ? 10.267 -0.604 8.095 1.00 0.00 18 ILE A N 4
ATOM 4620 C CA . ILE A 1 22 ? 10.926 -1.854 7.730 1.00 0.00 18 ILE A CA 4
ATOM 4621 C C . ILE A 1 22 ? 12.339 -1.627 7.186 1.00 0.00 18 ILE A C 4
ATOM 4622 O O . ILE A 1 22 ? 13.304 -2.195 7.695 1.00 0.00 18 ILE A O 4
ATOM 4638 N N . SER A 1 23 ? 12.463 -0.797 6.160 1.00 0.00 19 SER A N 4
ATOM 4639 C CA . SER A 1 23 ? 13.733 -0.654 5.456 1.00 0.00 19 SER A CA 4
ATOM 4640 C C . SER A 1 23 ? 14.564 0.514 5.986 1.00 0.00 19 SER A C 4
ATOM 4641 O O . SER A 1 23 ? 15.774 0.569 5.769 1.00 0.00 19 SER A O 4
ATOM 4649 N N . GLY A 1 24 ? 13.921 1.449 6.668 1.00 0.00 20 GLY A N 4
ATOM 4650 C CA . GLY A 1 24 ? 14.650 2.548 7.270 1.00 0.00 20 GLY A CA 4
ATOM 4651 C C . GLY A 1 24 ? 14.589 3.825 6.455 1.00 0.00 20 GLY A C 4
ATOM 4652 O O . GLY A 1 24 ? 14.847 4.908 6.984 1.00 0.00 20 GLY A O 4
ATOM 4656 N N . ALA A 1 25 ? 14.268 3.711 5.169 1.00 0.00 21 ALA A N 4
ATOM 4657 C CA . ALA A 1 25 ? 14.114 4.890 4.328 1.00 0.00 21 ALA A CA 4
ATOM 4658 C C . ALA A 1 25 ? 12.972 5.751 4.845 1.00 0.00 21 ALA A C 4
ATOM 4659 O O . ALA A 1 25 ? 11.824 5.320 4.855 1.00 0.00 21 ALA A O 4
ATOM 4666 N N . ASP A 1 26 ? 13.286 6.971 5.253 1.00 0.00 22 ASP A N 4
ATOM 4667 C CA . ASP A 1 26 ? 12.304 7.818 5.918 1.00 0.00 22 ASP A CA 4
ATOM 4668 C C . ASP A 1 26 ? 11.989 9.069 5.107 1.00 0.00 22 ASP A C 4
ATOM 4669 O O . ASP A 1 26 ? 10.900 9.632 5.219 1.00 0.00 22 ASP A O 4
ATOM 4678 N N . ASP A 1 27 ? 12.923 9.488 4.264 1.00 0.00 23 ASP A N 4
ATOM 4679 C CA . ASP A 1 27 ? 12.741 10.708 3.477 1.00 0.00 23 ASP A CA 4
ATOM 4680 C C . ASP A 1 27 ? 11.948 10.434 2.206 1.00 0.00 23 ASP A C 4
ATOM 4681 O O . ASP A 1 27 ? 12.032 11.180 1.231 1.00 0.00 23 ASP A O 4
ATOM 4690 N N . PHE A 1 28 ? 11.163 9.372 2.233 1.00 0.00 24 PHE A N 4
ATOM 4691 C CA . PHE A 1 28 ? 10.318 9.009 1.104 1.00 0.00 24 PHE A CA 4
ATOM 4692 C C . PHE A 1 28 ? 8.968 9.700 1.225 1.00 0.00 24 PHE A C 4
ATOM 4693 O O . PHE A 1 28 ? 8.452 9.866 2.332 1.00 0.00 24 PHE A O 4
ATOM 4710 N N . THR A 1 29 ? 8.405 10.103 0.096 1.00 0.00 25 THR A N 4
ATOM 4711 C CA . THR A 1 29 ? 7.115 10.771 0.088 1.00 0.00 25 THR A CA 4
ATOM 4712 C C . THR A 1 29 ? 6.070 9.909 -0.609 1.00 0.00 25 THR A C 4
ATOM 4713 O O . THR A 1 29 ? 6.408 8.873 -1.181 1.00 0.00 25 THR A O 4
ATOM 4724 N N . THR A 1 30 ? 4.813 10.323 -0.568 1.00 0.00 26 THR A N 4
ATOM 4725 C CA . THR A 1 30 ? 3.739 9.516 -1.124 1.00 0.00 26 THR A CA 4
ATOM 4726 C C . THR A 1 30 ? 3.862 9.374 -2.645 1.00 0.00 26 THR A C 4
ATOM 4727 O O . THR A 1 30 ? 3.663 8.290 -3.200 1.00 0.00 26 THR A O 4
ATOM 4738 N N . THR A 1 31 ? 4.234 10.462 -3.305 1.00 0.00 27 THR A N 4
ATOM 4739 C CA . THR A 1 31 ? 4.370 10.473 -4.755 1.00 0.00 27 THR A CA 4
ATOM 4740 C C . THR A 1 31 ? 5.762 10.020 -5.194 1.00 0.00 27 THR A C 4
ATOM 4741 O O . THR A 1 31 ? 6.178 10.263 -6.328 1.00 0.00 27 THR A O 4
ATOM 4752 N N . ASP A 1 32 ? 6.480 9.366 -4.294 1.00 0.00 28 ASP A N 4
ATOM 4753 C CA . ASP A 1 32 ? 7.822 8.895 -4.591 1.00 0.00 28 ASP A CA 4
ATOM 4754 C C . ASP A 1 32 ? 7.843 7.376 -4.683 1.00 0.00 28 ASP A C 4
ATOM 4755 O O . ASP A 1 32 ? 7.045 6.696 -4.031 1.00 0.00 28 ASP A O 4
ATOM 4764 N N . SER A 1 33 ? 8.729 6.854 -5.522 1.00 0.00 29 SER A N 4
ATOM 4765 C CA . SER A 1 33 ? 8.908 5.421 -5.655 1.00 0.00 29 SER A CA 4
ATOM 4766 C C . SER A 1 33 ? 9.389 4.836 -4.335 1.00 0.00 29 SER A C 4
ATOM 4767 O O . SER A 1 33 ? 10.533 5.055 -3.928 1.00 0.00 29 SER A O 4
ATOM 4775 N N . PHE A 1 34 ? 8.522 4.087 -3.677 1.00 0.00 30 PHE A N 4
ATOM 4776 C CA . PHE A 1 34 ? 8.805 3.613 -2.332 1.00 0.00 30 PHE A CA 4
ATOM 4777 C C . PHE A 1 34 ? 9.758 2.435 -2.342 1.00 0.00 30 PHE A C 4
ATOM 4778 O O . PHE A 1 34 ? 10.237 2.022 -1.291 1.00 0.00 30 PHE A O 4
ATOM 4795 N N . LEU A 1 35 ? 10.033 1.881 -3.519 1.00 0.00 31 LEU A N 4
ATOM 4796 C CA . LEU A 1 35 ? 10.993 0.795 -3.596 1.00 0.00 31 LEU A CA 4
ATOM 4797 C C . LEU A 1 35 ? 12.368 1.352 -3.242 1.00 0.00 31 LEU A C 4
ATOM 4798 O O . LEU A 1 35 ? 13.139 0.688 -2.569 1.00 0.00 31 LEU A O 4
ATOM 4814 N N . GLY A 1 36 ? 12.595 2.591 -3.732 1.00 0.00 32 GLY A N 4
ATOM 4815 C CA . GLY A 1 36 ? 13.581 3.588 -3.249 1.00 0.00 32 GLY A CA 4
ATOM 4816 C C . GLY A 1 36 ? 14.975 3.161 -2.766 1.00 0.00 32 GLY A C 4
ATOM 4817 O O . GLY A 1 36 ? 15.838 4.022 -2.600 1.00 0.00 32 GLY A O 4
ATOM 4821 N N . HIS A 1 37 ? 15.225 1.898 -2.545 1.00 0.00 33 HIS A N 4
ATOM 4822 C CA . HIS A 1 37 ? 16.465 1.471 -1.926 1.00 0.00 33 HIS A CA 4
ATOM 4823 C C . HIS A 1 37 ? 17.218 0.533 -2.864 1.00 0.00 33 HIS A C 4
ATOM 4824 O O . HIS A 1 37 ? 18.278 0.000 -2.529 1.00 0.00 33 HIS A O 4
ATOM 4839 N N . GLY A 1 38 ? 16.670 0.356 -4.056 1.00 0.00 34 GLY A N 4
ATOM 4840 C CA . GLY A 1 38 ? 17.283 -0.518 -5.032 1.00 0.00 34 GLY A CA 4
ATOM 4841 C C . GLY A 1 38 ? 16.700 -1.911 -4.988 1.00 0.00 34 GLY A C 4
ATOM 4842 O O . GLY A 1 38 ? 15.487 -2.077 -4.841 1.00 0.00 34 GLY A O 4
ATOM 4846 N N . GLY A 1 39 ? 17.559 -2.910 -5.116 1.00 0.00 35 GLY A N 4
ATOM 4847 C CA . GLY A 1 39 ? 17.110 -4.284 -5.066 1.00 0.00 35 GLY A CA 4
ATOM 4848 C C . GLY A 1 39 ? 16.842 -4.739 -3.650 1.00 0.00 35 GLY A C 4
ATOM 4849 O O . GLY A 1 39 ? 17.764 -4.867 -2.847 1.00 0.00 35 GLY A O 4
ATOM 4853 N N . ASN A 1 40 ? 15.578 -4.966 -3.335 1.00 0.00 36 ASN A N 4
ATOM 4854 C CA . ASN A 1 40 ? 15.196 -5.419 -2.006 1.00 0.00 36 ASN A CA 4
ATOM 4855 C C . ASN A 1 40 ? 14.473 -6.754 -2.080 1.00 0.00 36 ASN A C 4
ATOM 4856 O O . ASN A 1 40 ? 13.950 -7.139 -3.125 1.00 0.00 36 ASN A O 4
ATOM 4919 N N . LEU A 1 42 ? 12.370 -9.835 0.721 1.00 0.00 38 LEU A N 4
ATOM 4920 C CA . LEU A 1 42 ? 11.150 -10.021 1.531 1.00 0.00 38 LEU A CA 4
ATOM 4921 C C . LEU A 1 42 ? 10.646 -8.757 2.254 1.00 0.00 38 LEU A C 4
ATOM 4922 O O . LEU A 1 42 ? 9.502 -8.736 2.699 1.00 0.00 38 LEU A O 4
ATOM 4938 N N . HIS A 1 43 ? 11.481 -7.727 2.395 1.00 0.00 39 HIS A N 4
ATOM 4939 C CA . HIS A 1 43 ? 11.023 -6.432 2.916 1.00 0.00 39 HIS A CA 4
ATOM 4940 C C . HIS A 1 43 ? 9.728 -5.986 2.232 1.00 0.00 39 HIS A C 4
ATOM 4941 O O . HIS A 1 43 ? 8.841 -5.427 2.876 1.00 0.00 39 HIS A O 4
ATOM 4956 N N . PHE A 1 44 ? 9.625 -6.244 0.929 1.00 0.00 40 PHE A N 4
ATOM 4957 C CA . PHE A 1 44 ? 8.413 -5.927 0.177 1.00 0.00 40 PHE A CA 4
ATOM 4958 C C . PHE A 1 44 ? 7.247 -6.782 0.653 1.00 0.00 40 PHE A C 4
ATOM 4959 O O . PHE A 1 44 ? 6.136 -6.290 0.852 1.00 0.00 40 PHE A O 4
ATOM 4976 N N . VAL A 1 45 ? 7.520 -8.068 0.846 1.00 0.00 41 VAL A N 4
ATOM 4977 C CA . VAL A 1 45 ? 6.518 -9.014 1.321 1.00 0.00 41 VAL A CA 4
ATOM 4978 C C . VAL A 1 45 ? 5.995 -8.581 2.688 1.00 0.00 41 VAL A C 4
ATOM 4979 O O . VAL A 1 45 ? 4.811 -8.729 2.992 1.00 0.00 41 VAL A O 4
ATOM 4992 N N . GLN A 1 46 ? 6.893 -8.027 3.495 1.00 0.00 42 GLN A N 4
ATOM 4993 C CA . GLN A 1 46 ? 6.559 -7.584 4.840 1.00 0.00 42 GLN A CA 4
ATOM 4994 C C . GLN A 1 46 ? 5.486 -6.501 4.820 1.00 0.00 42 GLN A C 4
ATOM 4995 O O . GLN A 1 46 ? 4.480 -6.606 5.518 1.00 0.00 42 GLN A O 4
ATOM 5009 N N . LEU A 1 47 ? 5.692 -5.465 4.009 1.00 0.00 43 LEU A N 4
ATOM 5010 C CA . LEU A 1 47 ? 4.758 -4.346 3.975 1.00 0.00 43 LEU A CA 4
ATOM 5011 C C . LEU A 1 47 ? 3.437 -4.752 3.336 1.00 0.00 43 LEU A C 4
ATOM 5012 O O . LEU A 1 47 ? 2.374 -4.336 3.786 1.00 0.00 43 LEU A O 4
ATOM 5028 N N . ALA A 1 48 ? 3.495 -5.589 2.313 1.00 0.00 44 ALA A N 4
ATOM 5029 C CA . ALA A 1 48 ? 2.282 -6.064 1.664 1.00 0.00 44 ALA A CA 4
ATOM 5030 C C . ALA A 1 48 ? 1.439 -6.884 2.638 1.00 0.00 44 ALA A C 4
ATOM 5031 O O . ALA A 1 48 ? 0.214 -6.750 2.690 1.00 0.00 44 ALA A O 4
ATOM 5038 N N . SER A 1 49 ? 2.110 -7.706 3.433 1.00 0.00 45 SER A N 4
ATOM 5039 C CA . SER A 1 49 ? 1.441 -8.509 4.444 1.00 0.00 45 SER A CA 4
ATOM 5040 C C . SER A 1 49 ? 1.017 -7.632 5.621 1.00 0.00 45 SER A C 4
ATOM 5041 O O . SER A 1 49 ? 0.144 -8.002 6.410 1.00 0.00 45 SER A O 4
ATOM 5049 N N . ARG A 1 50 ? 1.637 -6.461 5.728 1.00 0.00 46 ARG A N 4
ATOM 5050 C CA . ARG A 1 50 ? 1.321 -5.521 6.787 1.00 0.00 46 ARG A CA 4
ATOM 5051 C C . ARG A 1 50 ? -0.044 -4.898 6.528 1.00 0.00 46 ARG A C 4
ATOM 5052 O O . ARG A 1 50 ? -0.934 -4.975 7.371 1.00 0.00 46 ARG A O 4
ATOM 5073 N N . LEU A 1 51 ? -0.216 -4.312 5.345 1.00 0.00 47 LEU A N 4
ATOM 5074 C CA . LEU A 1 51 ? -1.489 -3.746 4.936 1.00 0.00 47 LEU A CA 4
ATOM 5075 C C . LEU A 1 51 ? -2.593 -4.797 4.986 1.00 0.00 47 LEU A C 4
ATOM 5076 O O . LEU A 1 51 ? -3.741 -4.497 5.319 1.00 0.00 47 LEU A O 4
ATOM 5092 N N . GLN A 1 52 ? -2.213 -6.028 4.660 1.00 0.00 48 GLN A N 4
ATOM 5093 C CA . GLN A 1 52 ? -3.122 -7.166 4.645 1.00 0.00 48 GLN A CA 4
ATOM 5094 C C . GLN A 1 52 ? -3.897 -7.280 5.955 1.00 0.00 48 GLN A C 4
ATOM 5095 O O . GLN A 1 52 ? -5.124 -7.393 5.954 1.00 0.00 48 GLN A O 4
ATOM 5109 N N . LYS A 1 53 ? -3.184 -7.209 7.070 1.00 0.00 49 LYS A N 4
ATOM 5110 C CA . LYS A 1 53 ? -3.797 -7.393 8.379 1.00 0.00 49 LYS A CA 4
ATOM 5111 C C . LYS A 1 53 ? -4.370 -6.087 8.928 1.00 0.00 49 LYS A C 4
ATOM 5112 O O . LYS A 1 53 ? -5.248 -6.102 9.793 1.00 0.00 49 LYS A O 4
ATOM 5131 N N . ILE A 1 54 ? -3.890 -4.959 8.421 1.00 0.00 50 ILE A N 4
ATOM 5132 C CA . ILE A 1 54 ? -4.341 -3.659 8.909 1.00 0.00 50 ILE A CA 4
ATOM 5133 C C . ILE A 1 54 ? -5.759 -3.356 8.438 1.00 0.00 50 ILE A C 4
ATOM 5134 O O . ILE A 1 54 ? -6.638 -3.058 9.246 1.00 0.00 50 ILE A O 4
ATOM 5150 N N . PHE A 1 55 ? -5.989 -3.458 7.137 1.00 0.00 51 PHE A N 4
ATOM 5151 C CA . PHE A 1 55 ? -7.271 -3.057 6.571 1.00 0.00 51 PHE A CA 4
ATOM 5152 C C . PHE A 1 55 ? -8.132 -4.253 6.188 1.00 0.00 51 PHE A C 4
ATOM 5153 O O . PHE A 1 55 ? -9.215 -4.087 5.628 1.00 0.00 51 PHE A O 4
ATOM 5170 N N . GLY A 1 56 ? -7.649 -5.454 6.488 1.00 0.00 52 GLY A N 4
ATOM 5171 C CA . GLY A 1 56 ? -8.404 -6.653 6.173 1.00 0.00 52 GLY A CA 4
ATOM 5172 C C . GLY A 1 56 ? -8.469 -6.889 4.682 1.00 0.00 52 GLY A C 4
ATOM 5173 O O . GLY A 1 56 ? -9.539 -7.130 4.118 1.00 0.00 52 GLY A O 4
ATOM 5177 N N . VAL A 1 57 ? -7.315 -6.810 4.047 1.00 0.00 53 VAL A N 4
ATOM 5178 C CA . VAL A 1 57 ? -7.213 -6.922 2.603 1.00 0.00 53 VAL A CA 4
ATOM 5179 C C . VAL A 1 57 ? -6.217 -8.005 2.228 1.00 0.00 53 VAL A C 4
ATOM 5180 O O . VAL A 1 57 ? -5.641 -8.650 3.099 1.00 0.00 53 VAL A O 4
ATOM 5193 N N . GLU A 1 58 ? -6.026 -8.204 0.938 1.00 0.00 54 GLU A N 4
ATOM 5194 C CA . GLU A 1 58 ? -5.008 -9.116 0.457 1.00 0.00 54 GLU A CA 4
ATOM 5195 C C . GLU A 1 58 ? -4.079 -8.397 -0.513 1.00 0.00 54 GLU A C 4
ATOM 5196 O O . GLU A 1 58 ? -4.315 -8.362 -1.721 1.00 0.00 54 GLU A O 4
ATOM 5208 N N . VAL A 1 59 ? -3.032 -7.799 0.031 1.00 0.00 55 VAL A N 4
ATOM 5209 C CA . VAL A 1 59 ? -2.043 -7.118 -0.786 1.00 0.00 55 VAL A CA 4
ATOM 5210 C C . VAL A 1 59 ? -0.887 -8.061 -1.073 1.00 0.00 55 VAL A C 4
ATOM 5211 O O . VAL A 1 59 ? -0.266 -8.593 -0.151 1.00 0.00 55 VAL A O 4
ATOM 5224 N N . SER A 1 60 ? -0.623 -8.291 -2.345 1.00 0.00 56 SER A N 4
ATOM 5225 C CA . SER A 1 60 ? 0.430 -9.200 -2.750 1.00 0.00 56 SER A CA 4
ATOM 5226 C C . SER A 1 60 ? 1.737 -8.444 -2.964 1.00 0.00 56 SER A C 4
ATOM 5227 O O . SER A 1 60 ? 1.739 -7.228 -3.168 1.00 0.00 56 SER A O 4
ATOM 5235 N N . THR A 1 61 ? 2.846 -9.164 -2.916 1.00 0.00 57 THR A N 4
ATOM 5236 C CA . THR A 1 61 ? 4.148 -8.559 -3.121 1.00 0.00 57 THR A CA 4
ATOM 5237 C C . THR A 1 61 ? 4.333 -8.194 -4.591 1.00 0.00 57 THR A C 4
ATOM 5238 O O . THR A 1 61 ? 5.024 -7.230 -4.921 1.00 0.00 57 THR A O 4
ATOM 5249 N N . GLU A 1 62 ? 3.696 -8.963 -5.470 1.00 0.00 58 GLU A N 4
ATOM 5250 C CA . GLU A 1 62 ? 3.694 -8.647 -6.891 1.00 0.00 58 GLU A CA 4
ATOM 5251 C C . GLU A 1 62 ? 3.009 -7.305 -7.120 1.00 0.00 58 GLU A C 4
ATOM 5252 O O . GLU A 1 62 ? 3.379 -6.548 -8.018 1.00 0.00 58 GLU A O 4
ATOM 5264 N N . ASP A 1 63 ? 2.020 -7.010 -6.282 1.00 0.00 59 ASP A N 4
ATOM 5265 C CA . ASP A 1 63 ? 1.287 -5.758 -6.381 1.00 0.00 59 ASP A CA 4
ATOM 5266 C C . ASP A 1 63 ? 2.183 -4.596 -5.959 1.00 0.00 59 ASP A C 4
ATOM 5267 O O . ASP A 1 63 ? 2.115 -3.507 -6.525 1.00 0.00 59 ASP A O 4
ATOM 5276 N N . VAL A 1 64 ? 3.047 -4.850 -4.985 1.00 0.00 60 VAL A N 4
ATOM 5277 C CA . VAL A 1 64 ? 4.035 -3.867 -4.548 1.00 0.00 60 VAL A CA 4
ATOM 5278 C C . VAL A 1 64 ? 4.859 -3.352 -5.732 1.00 0.00 60 VAL A C 4
ATOM 5279 O O . VAL A 1 64 ? 5.068 -2.145 -5.883 1.00 0.00 60 VAL A O 4
ATOM 5292 N N . PHE A 1 65 ? 5.280 -4.267 -6.595 1.00 0.00 61 PHE A N 4
ATOM 5293 C CA . PHE A 1 65 ? 6.145 -3.923 -7.716 1.00 0.00 61 PHE A CA 4
ATOM 5294 C C . PHE A 1 65 ? 5.397 -3.203 -8.839 1.00 0.00 61 PHE A C 4
ATOM 5295 O O . PHE A 1 65 ? 6.010 -2.480 -9.624 1.00 0.00 61 PHE A O 4
ATOM 5312 N N . ARG A 1 66 ? 4.086 -3.384 -8.920 1.00 0.00 62 ARG A N 4
ATOM 5313 C CA . ARG A 1 66 ? 3.332 -2.863 -10.061 1.00 0.00 62 ARG A CA 4
ATOM 5314 C C . ARG A 1 66 ? 2.869 -1.420 -9.850 1.00 0.00 62 ARG A C 4
ATOM 5315 O O . ARG A 1 66 ? 2.497 -0.745 -10.809 1.00 0.00 62 ARG A O 4
ATOM 5336 N N . HIS A 1 67 ? 2.885 -0.938 -8.609 1.00 0.00 63 HIS A N 4
ATOM 5337 C CA . HIS A 1 67 ? 2.441 0.433 -8.347 1.00 0.00 63 HIS A CA 4
ATOM 5338 C C . HIS A 1 67 ? 3.621 1.391 -8.275 1.00 0.00 63 HIS A C 4
ATOM 5339 O O . HIS A 1 67 ? 3.526 2.532 -8.723 1.00 0.00 63 HIS A O 4
ATOM 5354 N N . GLY A 1 68 ? 4.729 0.932 -7.704 1.00 0.00 64 GLY A N 4
ATOM 5355 C CA . GLY A 1 68 ? 5.948 1.726 -7.695 1.00 0.00 64 GLY A CA 4
ATOM 5356 C C . GLY A 1 68 ? 5.971 2.802 -6.621 1.00 0.00 64 GLY A C 4
ATOM 5357 O O . GLY A 1 68 ? 7.009 3.043 -6.007 1.00 0.00 64 GLY A O 4
ATOM 5361 N N . THR A 1 69 ? 4.833 3.443 -6.390 1.00 0.00 65 THR A N 4
ATOM 5362 C CA . THR A 1 69 ? 4.738 4.514 -5.404 1.00 0.00 65 THR A CA 4
ATOM 5363 C C . THR A 1 69 ? 3.753 4.139 -4.306 1.00 0.00 65 THR A C 4
ATOM 5364 O O . THR A 1 69 ? 2.813 3.377 -4.542 1.00 0.00 65 THR A O 4
ATOM 5375 N N . VAL A 1 70 ? 3.973 4.668 -3.105 1.00 0.00 66 VAL A N 4
ATOM 5376 C CA . VAL A 1 70 ? 3.076 4.411 -1.983 1.00 0.00 66 VAL A CA 4
ATOM 5377 C C . VAL A 1 70 ? 1.701 5.014 -2.238 1.00 0.00 66 VAL A C 4
ATOM 5378 O O . VAL A 1 70 ? 0.698 4.499 -1.757 1.00 0.00 66 VAL A O 4
ATOM 5391 N N . GLU A 1 71 ? 1.661 6.101 -3.006 1.00 0.00 67 GLU A N 4
ATOM 5392 C CA . GLU A 1 71 ? 0.400 6.718 -3.401 1.00 0.00 67 GLU A CA 4
ATOM 5393 C C . GLU A 1 71 ? -0.440 5.743 -4.219 1.00 0.00 67 GLU A C 4
ATOM 5394 O O . GLU A 1 71 ? -1.608 5.495 -3.908 1.00 0.00 67 GLU A O 4
ATOM 5406 N N . GLN A 1 72 ? 0.162 5.193 -5.265 1.00 0.00 68 GLN A N 4
ATOM 5407 C CA . GLN A 1 72 ? -0.543 4.290 -6.158 1.00 0.00 68 GLN A CA 4
ATOM 5408 C C . GLN A 1 72 ? -0.794 2.948 -5.487 1.00 0.00 68 GLN A C 4
ATOM 5409 O O . GLN A 1 72 ? -1.828 2.321 -5.706 1.00 0.00 68 GLN A O 4
ATOM 5423 N N . LEU A 1 73 ? 0.149 2.512 -4.661 1.00 0.00 69 LEU A N 4
ATOM 5424 C CA . LEU A 1 73 ? -0.003 1.258 -3.940 1.00 0.00 69 LEU A CA 4
ATOM 5425 C C . LEU A 1 73 ? -1.143 1.377 -2.932 1.00 0.00 69 LEU A C 4
ATOM 5426 O O . LEU A 1 73 ? -1.882 0.421 -2.692 1.00 0.00 69 LEU A O 4
ATOM 5442 N N . ALA A 1 74 ? -1.297 2.574 -2.370 1.00 0.00 70 ALA A N 4
ATOM 5443 C CA . ALA A 1 74 ? -2.373 2.853 -1.428 1.00 0.00 70 ALA A CA 4
ATOM 5444 C C . ALA A 1 74 ? -3.731 2.801 -2.114 1.00 0.00 70 ALA A C 4
ATOM 5445 O O . ALA A 1 74 ? -4.737 2.498 -1.480 1.00 0.00 70 ALA A O 4
ATOM 5452 N N . ARG A 1 75 ? -3.756 3.090 -3.408 1.00 0.00 71 ARG A N 4
ATOM 5453 C CA . ARG A 1 75 ? -4.995 3.038 -4.173 1.00 0.00 71 ARG A CA 4
ATOM 5454 C C . ARG A 1 75 ? -5.543 1.621 -4.218 1.00 0.00 71 ARG A C 4
ATOM 5455 O O . ARG A 1 75 ? -6.747 1.412 -4.083 1.00 0.00 71 ARG A O 4
ATOM 5476 N N . PHE A 1 76 ? -4.651 0.649 -4.378 1.00 0.00 72 PHE A N 4
ATOM 5477 C CA . PHE A 1 76 ? -5.054 -0.747 -4.436 1.00 0.00 72 PHE A CA 4
ATOM 5478 C C . PHE A 1 76 ? -5.750 -1.153 -3.146 1.00 0.00 72 PHE A C 4
ATOM 5479 O O . PHE A 1 76 ? -6.874 -1.651 -3.164 1.00 0.00 72 PHE A O 4
ATOM 5496 N N . VAL A 1 77 ? -5.085 -0.921 -2.024 1.00 0.00 73 VAL A N 4
ATOM 5497 C CA . VAL A 1 77 ? -5.635 -1.277 -0.725 1.00 0.00 73 VAL A CA 4
ATOM 5498 C C . VAL A 1 77 ? -6.856 -0.413 -0.383 1.00 0.00 73 VAL A C 4
ATOM 5499 O O . VAL A 1 77 ? -7.796 -0.890 0.246 1.00 0.00 73 VAL A O 4
ATOM 5512 N N . GLU A 1 78 ? -6.857 0.842 -0.831 1.00 0.00 74 GLU A N 4
ATOM 5513 C CA . GLU A 1 78 ? -8.001 1.736 -0.624 1.00 0.00 74 GLU A CA 4
ATOM 5514 C C . GLU A 1 78 ? -9.241 1.149 -1.292 1.00 0.00 74 GLU A C 4
ATOM 5515 O O . GLU A 1 78 ? -10.315 1.071 -0.694 1.00 0.00 74 GLU A O 4
ATOM 5527 N N . GLN A 1 79 ? -9.075 0.721 -2.533 1.00 0.00 75 GLN A N 4
ATOM 5528 C CA . GLN A 1 79 ? -10.155 0.100 -3.283 1.00 0.00 75 GLN A CA 4
ATOM 5529 C C . GLN A 1 79 ? -10.527 -1.250 -2.679 1.00 0.00 75 GLN A C 4
ATOM 5530 O O . GLN A 1 79 ? -11.700 -1.522 -2.422 1.00 0.00 75 GLN A O 4
ATOM 5544 N N . SER A 1 80 ? -9.515 -2.070 -2.422 1.00 0.00 76 SER A N 4
ATOM 5545 C CA . SER A 1 80 ? -9.723 -3.445 -1.979 1.00 0.00 76 SER A CA 4
ATOM 5546 C C . SER A 1 80 ? -10.263 -3.524 -0.549 1.00 0.00 76 SER A C 4
ATOM 5547 O O . SER A 1 80 ? -10.857 -4.531 -0.160 1.00 0.00 76 SER A O 4
ATOM 5555 N N . ARG A 1 81 ? -10.062 -2.477 0.240 1.00 0.00 77 ARG A N 4
ATOM 5556 C CA . ARG A 1 81 ? -10.566 -2.477 1.608 1.00 0.00 77 ARG A CA 4
ATOM 5557 C C . ARG A 1 81 ? -12.068 -2.236 1.612 1.00 0.00 77 ARG A C 4
ATOM 5558 O O . ARG A 1 81 ? -12.771 -2.650 2.528 1.00 0.00 77 ARG A O 4
ATOM 5579 N N . ASP A 1 82 ? -12.556 -1.583 0.569 1.00 0.00 78 ASP A N 4
ATOM 5580 C CA . ASP A 1 82 ? -13.976 -1.296 0.453 1.00 0.00 78 ASP A CA 4
ATOM 5581 C C . ASP A 1 82 ? -14.700 -2.483 -0.164 1.00 0.00 78 ASP A C 4
ATOM 5582 O O . ASP A 1 82 ? -15.895 -2.676 0.047 1.00 0.00 78 ASP A O 4
ATOM 5591 N N . THR A 1 83 ? -13.954 -3.285 -0.913 1.00 0.00 79 THR A N 4
ATOM 5592 C CA . THR A 1 83 ? -14.513 -4.438 -1.598 1.00 0.00 79 THR A CA 4
ATOM 5593 C C . THR A 1 83 ? -14.559 -5.657 -0.679 1.00 0.00 79 THR A C 4
ATOM 5594 O O . THR A 1 83 ? -15.412 -6.534 -0.836 1.00 0.00 79 THR A O 4
ATOM 5605 N N . GLY A 1 84 ? -13.634 -5.707 0.280 1.00 0.00 80 GLY A N 4
ATOM 5606 C CA . GLY A 1 84 ? -13.626 -6.787 1.253 1.00 0.00 80 GLY A CA 4
ATOM 5607 C C . GLY A 1 84 ? -14.925 -6.850 2.026 1.00 0.00 80 GLY A C 4
ATOM 5608 O O . GLY A 1 84 ? -15.474 -7.927 2.257 1.00 0.00 80 GLY A O 4
ATOM 5612 N N . ARG A 1 85 ? -15.419 -5.685 2.412 1.00 0.00 81 ARG A N 4
ATOM 5613 C CA . ARG A 1 85 ? -16.712 -5.576 3.065 1.00 0.00 81 ARG A CA 4
ATOM 5614 C C . ARG A 1 85 ? -17.794 -5.383 2.009 1.00 0.00 81 ARG A C 4
ATOM 5615 O O . ARG A 1 85 ? -17.560 -4.734 0.994 1.00 0.00 81 ARG A O 4
ATOM 5636 N N . ASN A 1 86 ? -18.965 -5.959 2.240 1.00 0.00 82 ASN A N 4
ATOM 5637 C CA . ASN A 1 86 ? -20.078 -5.821 1.306 1.00 0.00 82 ASN A CA 4
ATOM 5638 C C . ASN A 1 86 ? -20.454 -4.353 1.158 1.00 0.00 82 ASN A C 4
ATOM 5639 O O . ASN A 1 86 ? -20.668 -3.657 2.148 1.00 0.00 82 ASN A O 4
ATOM 5650 N N . PRO A 1 87 ? -20.492 -3.855 -0.087 1.00 0.00 83 PRO A N 4
ATOM 5651 C CA . PRO A 1 87 ? -20.889 -2.474 -0.384 1.00 0.00 83 PRO A CA 4
ATOM 5652 C C . PRO A 1 87 ? -22.322 -2.165 0.037 1.00 0.00 83 PRO A C 4
ATOM 5653 O O . PRO A 1 87 ? -22.571 -1.168 0.713 1.00 0.00 83 PRO A O 4
ATOM 5664 N N . ALA A 1 88 ? -23.263 -3.013 -0.362 1.00 0.00 84 ALA A N 4
ATOM 5665 C CA . ALA A 1 88 ? -24.668 -2.793 -0.040 1.00 0.00 84 ALA A CA 4
ATOM 5666 C C . ALA A 1 88 ? -25.432 -4.112 0.050 1.00 0.00 84 ALA A C 4
ATOM 5667 O O . ALA A 1 88 ? -26.342 -4.369 -0.735 1.00 0.00 84 ALA A O 4
ATOM 5674 N N . ALA A 1 89 ? -25.048 -4.949 1.001 1.00 0.00 85 ALA A N 4
ATOM 5675 C CA . ALA A 1 89 ? -25.758 -6.199 1.244 1.00 0.00 85 ALA A CA 4
ATOM 5676 C C . ALA A 1 89 ? -26.521 -6.115 2.561 1.00 0.00 85 ALA A C 4
ATOM 5677 O O . ALA A 1 89 ? -27.727 -6.356 2.616 1.00 0.00 85 ALA A O 4
ATOM 5684 N N . GLN A 1 90 ? -25.800 -5.768 3.617 1.00 0.00 86 GLN A N 4
ATOM 5685 C CA . GLN A 1 90 ? -26.394 -5.498 4.921 1.00 0.00 86 GLN A CA 4
ATOM 5686 C C . GLN A 1 90 ? -25.696 -4.293 5.528 1.00 0.00 86 GLN A C 4
ATOM 5687 O O . GLN A 1 90 ? -25.739 -4.059 6.735 1.00 0.00 86 GLN A O 4
ATOM 5701 N N . THR A 1 91 ? -25.059 -3.530 4.659 1.00 0.00 87 THR A N 4
ATOM 5702 C CA . THR A 1 91 ? -24.223 -2.417 5.061 1.00 0.00 87 THR A CA 4
ATOM 5703 C C . THR A 1 91 ? -25.071 -1.190 5.367 1.00 0.00 87 THR A C 4
ATOM 5704 O O . THR A 1 91 ? -24.725 -0.370 6.219 1.00 0.00 87 THR A O 4
ATOM 5715 N N . GLN A 1 92 ? -26.183 -1.081 4.662 1.00 0.00 88 GLN A N 4
ATOM 5716 C CA . GLN A 1 92 ? -27.107 0.024 4.823 1.00 0.00 88 GLN A CA 4
ATOM 5717 C C . GLN A 1 92 ? -28.424 -0.327 4.146 1.00 0.00 88 GLN A C 4
ATOM 5718 O O . GLN A 1 92 ? -29.432 -0.503 4.858 1.00 0.00 88 GLN A O 4
ATOM 5733 N N . GLY A 1 1 ? -16.749 11.493 -2.637 1.00 0.00 -3 GLY A N 5
ATOM 5734 C CA . GLY A 1 1 ? -16.451 12.602 -1.702 1.00 0.00 -3 GLY A CA 5
ATOM 5735 C C . GLY A 1 1 ? -16.039 13.859 -2.436 1.00 0.00 -3 GLY A C 5
ATOM 5736 O O . GLY A 1 1 ? -16.265 13.971 -3.640 1.00 0.00 -3 GLY A O 5
ATOM 5742 N N . PRO A 1 2 ? -15.430 14.827 -1.734 1.00 0.00 -2 PRO A N 5
ATOM 5743 C CA . PRO A 1 2 ? -14.986 16.086 -2.337 1.00 0.00 -2 PRO A CA 5
ATOM 5744 C C . PRO A 1 2 ? -13.877 15.868 -3.360 1.00 0.00 -2 PRO A C 5
ATOM 5745 O O . PRO A 1 2 ? -13.883 16.488 -4.426 1.00 0.00 -2 PRO A O 5
ATOM 5756 N N . MET A 1 3 ? -12.945 14.974 -3.037 1.00 0.00 -1 MET A N 5
ATOM 5757 C CA . MET A 1 3 ? -11.815 14.677 -3.915 1.00 0.00 -1 MET A CA 5
ATOM 5758 C C . MET A 1 3 ? -11.048 15.962 -4.230 1.00 0.00 -1 MET A C 5
ATOM 5759 O O . MET A 1 3 ? -11.056 16.453 -5.363 1.00 0.00 -1 MET A O 5
ATOM 5773 N N . ALA A 1 4 ? -10.406 16.515 -3.210 1.00 0.00 0 ALA A N 5
ATOM 5774 C CA . ALA A 1 4 ? -9.680 17.768 -3.351 1.00 0.00 0 ALA A CA 5
ATOM 5775 C C . ALA A 1 4 ? -8.325 17.544 -4.006 1.00 0.00 0 ALA A C 5
ATOM 5776 O O . ALA A 1 4 ? -7.925 18.294 -4.896 1.00 0.00 0 ALA A O 5
ATOM 5783 N N . THR A 1 5 ? -7.630 16.504 -3.579 1.00 0.00 1 THR A N 5
ATOM 5784 C CA . THR A 1 5 ? -6.301 16.225 -4.091 1.00 0.00 1 THR A CA 5
ATOM 5785 C C . THR A 1 5 ? -6.133 14.732 -4.355 1.00 0.00 1 THR A C 5
ATOM 5786 O O . THR A 1 5 ? -6.884 13.919 -3.811 1.00 0.00 1 THR A O 5
ATOM 5797 N N . ALA A 1 6 ? -5.171 14.376 -5.197 1.00 0.00 2 ALA A N 5
ATOM 5798 C CA . ALA A 1 6 ? -4.939 12.980 -5.541 1.00 0.00 2 ALA A CA 5
ATOM 5799 C C . ALA A 1 6 ? -4.586 12.166 -4.306 1.00 0.00 2 ALA A C 5
ATOM 5800 O O . ALA A 1 6 ? -5.118 11.074 -4.087 1.00 0.00 2 ALA A O 5
ATOM 5807 N N . VAL A 1 7 ? -3.707 12.721 -3.494 1.00 0.00 3 VAL A N 5
ATOM 5808 C CA . VAL A 1 7 ? -3.248 12.050 -2.291 1.00 0.00 3 VAL A CA 5
ATOM 5809 C C . VAL A 1 7 ? -3.894 12.653 -1.041 1.00 0.00 3 VAL A C 5
ATOM 5810 O O . VAL A 1 7 ? -3.429 13.650 -0.487 1.00 0.00 3 VAL A O 5
ATOM 5823 N N . GLN A 1 8 ? -4.993 12.055 -0.618 1.00 0.00 4 GLN A N 5
ATOM 5824 C CA . GLN A 1 8 ? -5.645 12.447 0.621 1.00 0.00 4 GLN A CA 5
ATOM 5825 C C . GLN A 1 8 ? -5.988 11.214 1.443 1.00 0.00 4 GLN A C 5
ATOM 5826 O O . GLN A 1 8 ? -6.853 11.252 2.317 1.00 0.00 4 GLN A O 5
ATOM 5840 N N . ASN A 1 9 ? -5.289 10.123 1.163 1.00 0.00 5 ASN A N 5
ATOM 5841 C CA . ASN A 1 9 ? -5.517 8.869 1.865 1.00 0.00 5 ASN A CA 5
ATOM 5842 C C . ASN A 1 9 ? -4.699 8.808 3.146 1.00 0.00 5 ASN A C 5
ATOM 5843 O O . ASN A 1 9 ? -3.470 8.864 3.105 1.00 0.00 5 ASN A O 5
ATOM 5854 N N . PRO A 1 10 ? -5.367 8.690 4.304 1.00 0.00 6 PRO A N 5
ATOM 5855 C CA . PRO A 1 10 ? -4.691 8.428 5.577 1.00 0.00 6 PRO A CA 5
ATOM 5856 C C . PRO A 1 10 ? -4.043 7.049 5.562 1.00 0.00 6 PRO A C 5
ATOM 5857 O O . PRO A 1 10 ? -3.074 6.785 6.273 1.00 0.00 6 PRO A O 5
ATOM 5868 N N . LEU A 1 11 ? -4.598 6.181 4.720 1.00 0.00 7 LEU A N 5
ATOM 5869 C CA . LEU A 1 11 ? -4.068 4.843 4.508 1.00 0.00 7 LEU A CA 5
ATOM 5870 C C . LEU A 1 11 ? -2.641 4.925 3.971 1.00 0.00 7 LEU A C 5
ATOM 5871 O O . LEU A 1 11 ? -1.783 4.123 4.339 1.00 0.00 7 LEU A O 5
ATOM 5887 N N . GLU A 1 12 ? -2.395 5.914 3.117 1.00 0.00 8 GLU A N 5
ATOM 5888 C CA . GLU A 1 12 ? -1.087 6.101 2.498 1.00 0.00 8 GLU A CA 5
ATOM 5889 C C . GLU A 1 12 ? -0.019 6.244 3.574 1.00 0.00 8 GLU A C 5
ATOM 5890 O O . GLU A 1 12 ? 1.054 5.646 3.489 1.00 0.00 8 GLU A O 5
ATOM 5902 N N . THR A 1 13 ? -0.347 7.013 4.603 1.00 0.00 9 THR A N 5
ATOM 5903 C CA . THR A 1 13 ? 0.565 7.258 5.706 1.00 0.00 9 THR A CA 5
ATOM 5904 C C . THR A 1 13 ? 0.972 5.939 6.371 1.00 0.00 9 THR A C 5
ATOM 5905 O O . THR A 1 13 ? 2.094 5.794 6.858 1.00 0.00 9 THR A O 5
ATOM 5916 N N . VAL A 1 14 ? 0.057 4.971 6.357 1.00 0.00 10 VAL A N 5
ATOM 5917 C CA . VAL A 1 14 ? 0.321 3.648 6.904 1.00 0.00 10 VAL A CA 5
ATOM 5918 C C . VAL A 1 14 ? 1.341 2.905 6.045 1.00 0.00 10 VAL A C 5
ATOM 5919 O O . VAL A 1 14 ? 2.244 2.249 6.562 1.00 0.00 10 VAL A O 5
ATOM 5932 N N . VAL A 1 15 ? 1.198 3.025 4.733 1.00 0.00 11 VAL A N 5
ATOM 5933 C CA . VAL A 1 15 ? 2.095 2.352 3.801 1.00 0.00 11 VAL A CA 5
ATOM 5934 C C . VAL A 1 15 ? 3.507 2.917 3.926 1.00 0.00 11 VAL A C 5
ATOM 5935 O O . VAL A 1 15 ? 4.489 2.172 3.954 1.00 0.00 11 VAL A O 5
ATOM 5948 N N . LEU A 1 16 ? 3.598 4.236 4.024 1.00 0.00 12 LEU A N 5
ATOM 5949 C CA . LEU A 1 16 ? 4.882 4.901 4.188 1.00 0.00 12 LEU A CA 5
ATOM 5950 C C . LEU A 1 16 ? 5.516 4.560 5.531 1.00 0.00 12 LEU A C 5
ATOM 5951 O O . LEU A 1 16 ? 6.717 4.300 5.603 1.00 0.00 12 LEU A O 5
ATOM 5967 N N . GLN A 1 17 ? 4.715 4.541 6.596 1.00 0.00 13 GLN A N 5
ATOM 5968 C CA . GLN A 1 17 ? 5.246 4.234 7.921 1.00 0.00 13 GLN A CA 5
ATOM 5969 C C . GLN A 1 17 ? 5.634 2.761 8.008 1.00 0.00 13 GLN A C 5
ATOM 5970 O O . GLN A 1 17 ? 6.453 2.372 8.843 1.00 0.00 13 GLN A O 5
ATOM 5984 N N . ALA A 1 18 ? 5.046 1.948 7.136 1.00 0.00 14 ALA A N 5
ATOM 5985 C CA . ALA A 1 18 ? 5.435 0.553 7.016 1.00 0.00 14 ALA A CA 5
ATOM 5986 C C . ALA A 1 18 ? 6.856 0.465 6.496 1.00 0.00 14 ALA A C 5
ATOM 5987 O O . ALA A 1 18 ? 7.712 -0.178 7.099 1.00 0.00 14 ALA A O 5
ATOM 5994 N N . TRP A 1 19 ? 7.103 1.151 5.386 1.00 0.00 15 TRP A N 5
ATOM 5995 C CA . TRP A 1 19 ? 8.409 1.147 4.742 1.00 0.00 15 TRP A CA 5
ATOM 5996 C C . TRP A 1 19 ? 9.477 1.708 5.683 1.00 0.00 15 TRP A C 5
ATOM 5997 O O . TRP A 1 19 ? 10.626 1.263 5.666 1.00 0.00 15 TRP A O 5
ATOM 6018 N N . LYS A 1 20 ? 9.079 2.661 6.525 1.00 0.00 16 LYS A N 5
ATOM 6019 C CA . LYS A 1 20 ? 9.976 3.232 7.532 1.00 0.00 16 LYS A CA 5
ATOM 6020 C C . LYS A 1 20 ? 10.506 2.150 8.466 1.00 0.00 16 LYS A C 5
ATOM 6021 O O . LYS A 1 20 ? 11.660 2.183 8.885 1.00 0.00 16 LYS A O 5
ATOM 6040 N N . ASP A 1 21 ? 9.653 1.189 8.786 1.00 0.00 17 ASP A N 5
ATOM 6041 C CA . ASP A 1 21 ? 10.003 0.131 9.725 1.00 0.00 17 ASP A CA 5
ATOM 6042 C C . ASP A 1 21 ? 10.646 -1.051 9.004 1.00 0.00 17 ASP A C 5
ATOM 6043 O O . ASP A 1 21 ? 11.390 -1.828 9.598 1.00 0.00 17 ASP A O 5
ATOM 6052 N N . ILE A 1 22 ? 10.376 -1.166 7.714 1.00 0.00 18 ILE A N 5
ATOM 6053 C CA . ILE A 1 22 ? 10.860 -2.294 6.933 1.00 0.00 18 ILE A CA 5
ATOM 6054 C C . ILE A 1 22 ? 12.245 -2.027 6.340 1.00 0.00 18 ILE A C 5
ATOM 6055 O O . ILE A 1 22 ? 13.151 -2.848 6.482 1.00 0.00 18 ILE A O 5
ATOM 6071 N N . SER A 1 23 ? 12.417 -0.890 5.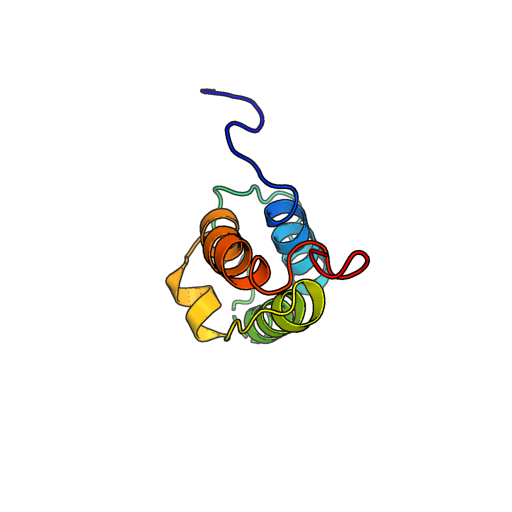680 1.00 0.00 19 SER A N 5
ATOM 6072 C CA . SER A 1 23 ? 13.699 -0.573 5.059 1.00 0.00 19 SER A CA 5
ATOM 6073 C C . SER A 1 23 ? 14.461 0.459 5.879 1.00 0.00 19 SER A C 5
ATOM 6074 O O . SER A 1 23 ? 15.693 0.488 5.879 1.00 0.00 19 SER A O 5
ATOM 6082 N N . GLY A 1 24 ? 13.716 1.302 6.580 1.00 0.00 20 GLY A N 5
ATOM 6083 C CA . GLY A 1 24 ? 14.319 2.372 7.344 1.00 0.00 20 GLY A CA 5
ATOM 6084 C C . GLY A 1 24 ? 14.225 3.705 6.630 1.00 0.00 20 GLY A C 5
ATOM 6085 O O . GLY A 1 24 ? 14.677 4.727 7.149 1.00 0.00 20 GLY A O 5
ATOM 6089 N N . ALA A 1 25 ? 13.650 3.695 5.430 1.00 0.00 21 ALA A N 5
ATOM 6090 C CA . ALA A 1 25 ? 13.429 4.922 4.671 1.00 0.00 21 ALA A CA 5
ATOM 6091 C C . ALA A 1 25 ? 12.413 5.808 5.379 1.00 0.00 21 ALA A C 5
ATOM 6092 O O . ALA A 1 25 ? 11.504 5.311 6.038 1.00 0.00 21 ALA A O 5
ATOM 6099 N N . ASP A 1 26 ? 12.556 7.116 5.243 1.00 0.00 22 ASP A N 5
ATOM 6100 C CA . ASP A 1 26 ? 11.691 8.039 5.966 1.00 0.00 22 ASP A CA 5
ATOM 6101 C C . ASP A 1 26 ? 11.246 9.209 5.100 1.00 0.00 22 ASP A C 5
ATOM 6102 O O . ASP A 1 26 ? 10.051 9.451 4.952 1.00 0.00 22 ASP A O 5
ATOM 6111 N N . ASP A 1 27 ? 12.200 9.918 4.513 1.00 0.00 23 ASP A N 5
ATOM 6112 C CA . ASP A 1 27 ? 11.905 11.154 3.782 1.00 0.00 23 ASP A CA 5
ATOM 6113 C C . ASP A 1 27 ? 11.411 10.878 2.369 1.00 0.00 23 ASP A C 5
ATOM 6114 O O . ASP A 1 27 ? 11.801 11.556 1.418 1.00 0.00 23 ASP A O 5
ATOM 6123 N N . PHE A 1 28 ? 10.560 9.877 2.236 1.00 0.00 24 PHE A N 5
ATOM 6124 C CA . PHE A 1 28 ? 9.991 9.515 0.949 1.00 0.00 24 PHE A CA 5
ATOM 6125 C C . PHE A 1 28 ? 8.648 10.201 0.751 1.00 0.00 24 PHE A C 5
ATOM 6126 O O . PHE A 1 28 ? 7.972 10.552 1.720 1.00 0.00 24 PHE A O 5
ATOM 6143 N N . THR A 1 29 ? 8.270 10.394 -0.501 1.00 0.00 25 THR A N 5
ATOM 6144 C CA . THR A 1 29 ? 7.020 11.056 -0.827 1.00 0.00 25 THR A CA 5
ATOM 6145 C C . THR A 1 29 ? 6.142 10.151 -1.680 1.00 0.00 25 THR A C 5
ATOM 6146 O O . THR A 1 29 ? 6.635 9.174 -2.243 1.00 0.00 25 THR A O 5
ATOM 6157 N N . THR A 1 30 ? 4.862 10.465 -1.787 1.00 0.00 26 THR A N 5
ATOM 6158 C CA . THR A 1 30 ? 3.896 9.496 -2.280 1.00 0.00 26 THR A CA 5
ATOM 6159 C C . THR A 1 30 ? 4.101 9.136 -3.757 1.00 0.00 26 THR A C 5
ATOM 6160 O O . THR A 1 30 ? 4.092 7.954 -4.123 1.00 0.00 26 THR A O 5
ATOM 6171 N N . THR A 1 31 ? 4.343 10.133 -4.593 1.00 0.00 27 THR A N 5
ATOM 6172 C CA . THR A 1 31 ? 4.434 9.908 -6.021 1.00 0.00 27 THR A CA 5
ATOM 6173 C C . THR A 1 31 ? 5.867 9.620 -6.459 1.00 0.00 27 THR A C 5
ATOM 6174 O O . THR A 1 31 ? 6.117 9.293 -7.622 1.00 0.00 27 THR A O 5
ATOM 6185 N N . ASP A 1 32 ? 6.801 9.743 -5.529 1.00 0.00 28 ASP A N 5
ATOM 6186 C CA . ASP A 1 32 ? 8.192 9.408 -5.802 1.00 0.00 28 ASP A CA 5
ATOM 6187 C C . ASP A 1 32 ? 8.356 7.894 -5.748 1.00 0.00 28 ASP A C 5
ATOM 6188 O O . ASP A 1 32 ? 7.512 7.207 -5.170 1.00 0.00 28 ASP A O 5
ATOM 6197 N N . SER A 1 33 ? 9.416 7.374 -6.366 1.00 0.00 29 SER A N 5
ATOM 6198 C CA . SER A 1 33 ? 9.620 5.933 -6.435 1.00 0.00 29 SER A CA 5
ATOM 6199 C C . SER A 1 33 ? 9.594 5.319 -5.046 1.00 0.00 29 SER A C 5
ATOM 6200 O O . SER A 1 33 ? 10.416 5.652 -4.194 1.00 0.00 29 SER A O 5
ATOM 6208 N N . PHE A 1 34 ? 8.643 4.425 -4.841 1.00 0.00 30 PHE A N 5
ATOM 6209 C CA . PHE A 1 34 ? 8.287 3.951 -3.521 1.00 0.00 30 PHE A CA 5
ATOM 6210 C C . PHE A 1 34 ? 9.483 3.415 -2.734 1.00 0.00 30 PHE A C 5
ATOM 6211 O O . PHE A 1 34 ? 9.807 3.942 -1.671 1.00 0.00 30 PHE A O 5
ATOM 6228 N N . LEU A 1 35 ? 10.121 2.379 -3.247 1.00 0.00 31 LEU A N 5
ATOM 6229 C CA . LEU A 1 35 ? 11.132 1.664 -2.484 1.00 0.00 31 LEU A CA 5
ATOM 6230 C C . LEU A 1 35 ? 12.370 2.515 -2.249 1.00 0.00 31 LEU A C 5
ATOM 6231 O O . LEU A 1 35 ? 12.943 2.485 -1.160 1.00 0.00 31 LEU A O 5
ATOM 6247 N N . GLY A 1 36 ? 12.716 3.309 -3.271 1.00 0.00 32 GLY A N 5
ATOM 6248 C CA . GLY A 1 36 ? 13.791 4.302 -3.203 1.00 0.00 32 GLY A CA 5
ATOM 6249 C C . GLY A 1 36 ? 15.042 3.881 -2.440 1.00 0.00 32 GLY A C 5
ATOM 6250 O O . GLY A 1 36 ? 15.791 4.740 -1.969 1.00 0.00 32 GLY A O 5
ATOM 6254 N N . HIS A 1 37 ? 15.279 2.582 -2.318 1.00 0.00 33 HIS A N 5
ATOM 6255 C CA . HIS A 1 37 ? 16.361 2.079 -1.482 1.00 0.00 33 HIS A CA 5
ATOM 6256 C C . HIS A 1 37 ? 17.318 1.210 -2.299 1.00 0.00 33 HIS A C 5
ATOM 6257 O O . HIS A 1 37 ? 18.251 0.612 -1.763 1.00 0.00 33 HIS A O 5
ATOM 6272 N N . GLY A 1 38 ? 17.079 1.145 -3.599 1.00 0.00 34 GLY A N 5
ATOM 6273 C CA . GLY A 1 38 ? 17.899 0.324 -4.463 1.00 0.00 34 GLY A CA 5
ATOM 6274 C C . GLY A 1 38 ? 17.336 -1.071 -4.619 1.00 0.00 34 GLY A C 5
ATOM 6275 O O . GLY A 1 38 ? 16.230 -1.247 -5.132 1.00 0.00 34 GLY A O 5
ATOM 6279 N N . GLY A 1 39 ? 18.090 -2.062 -4.174 1.00 0.00 35 GLY A N 5
ATOM 6280 C CA . GLY A 1 39 ? 17.635 -3.434 -4.257 1.00 0.00 35 GLY A CA 5
ATOM 6281 C C . GLY A 1 39 ? 16.913 -3.871 -2.999 1.00 0.00 35 GLY A C 5
ATOM 6282 O O . GLY A 1 39 ? 17.374 -3.593 -1.887 1.00 0.00 35 GLY A O 5
ATOM 6286 N N . ASN A 1 40 ? 15.780 -4.544 -3.169 1.00 0.00 36 ASN A N 5
ATOM 6287 C CA . ASN A 1 40 ? 14.977 -4.994 -2.038 1.00 0.00 36 ASN A CA 5
ATOM 6288 C C . ASN A 1 40 ? 14.500 -6.426 -2.253 1.00 0.00 36 ASN A C 5
ATOM 6289 O O . ASN A 1 40 ? 14.163 -6.820 -3.367 1.00 0.00 36 ASN A O 5
ATOM 6352 N N . LEU A 1 42 ? 12.535 -9.858 0.248 1.00 0.00 38 LEU A N 5
ATOM 6353 C CA . LEU A 1 42 ? 11.306 -10.182 1.012 1.00 0.00 38 LEU A CA 5
ATOM 6354 C C . LEU A 1 42 ? 10.697 -8.998 1.781 1.00 0.00 38 LEU A C 5
ATOM 6355 O O . LEU A 1 42 ? 9.545 -9.075 2.202 1.00 0.00 38 LEU A O 5
ATOM 6371 N N . HIS A 1 43 ? 11.461 -7.928 1.988 1.00 0.00 39 HIS A N 5
ATOM 6372 C CA . HIS A 1 43 ? 10.920 -6.686 2.547 1.00 0.00 39 HIS A CA 5
ATOM 6373 C C . HIS A 1 43 ? 9.621 -6.273 1.840 1.00 0.00 39 HIS A C 5
ATOM 6374 O O . HIS A 1 43 ? 8.740 -5.681 2.459 1.00 0.00 39 HIS A O 5
ATOM 6389 N N . PHE A 1 44 ? 9.514 -6.589 0.546 1.00 0.00 40 PHE A N 5
ATOM 6390 C CA . PHE A 1 44 ? 8.274 -6.380 -0.208 1.00 0.00 40 PHE A CA 5
ATOM 6391 C C . PHE A 1 44 ? 7.099 -7.076 0.467 1.00 0.00 40 PHE A C 5
ATOM 6392 O O . PHE A 1 44 ? 6.046 -6.478 0.701 1.00 0.00 40 PHE A O 5
ATOM 6409 N N . VAL A 1 45 ? 7.303 -8.349 0.778 1.00 0.00 41 VAL A N 5
ATOM 6410 C CA . VAL A 1 45 ? 6.266 -9.195 1.346 1.00 0.00 41 VAL A CA 5
ATOM 6411 C C . VAL A 1 45 ? 5.818 -8.655 2.701 1.00 0.00 41 VAL A C 5
ATOM 6412 O O . VAL A 1 45 ? 4.652 -8.777 3.078 1.00 0.00 41 VAL A O 5
ATOM 6425 N N . GLN A 1 46 ? 6.754 -8.036 3.411 1.00 0.00 42 GLN A N 5
ATOM 6426 C CA . GLN A 1 46 ? 6.481 -7.475 4.727 1.00 0.00 42 GLN A CA 5
ATOM 6427 C C . GLN A 1 46 ? 5.349 -6.453 4.677 1.00 0.00 42 GLN A C 5
ATOM 6428 O O . GLN A 1 46 ? 4.389 -6.560 5.432 1.00 0.00 42 GLN A O 5
ATOM 6442 N N . LEU A 1 47 ? 5.448 -5.472 3.782 1.00 0.00 43 LEU A N 5
ATOM 6443 C CA . LEU A 1 47 ? 4.425 -4.431 3.696 1.00 0.00 43 LEU A CA 5
ATOM 6444 C C . LEU A 1 47 ? 3.156 -4.963 3.049 1.00 0.00 43 LEU A C 5
ATOM 6445 O O . LEU A 1 47 ? 2.053 -4.541 3.402 1.00 0.00 43 LEU A O 5
ATOM 6461 N N . ALA A 1 48 ? 3.311 -5.893 2.117 1.00 0.00 44 ALA A N 5
ATOM 6462 C CA . ALA A 1 48 ? 2.165 -6.521 1.476 1.00 0.00 44 ALA A CA 5
ATOM 6463 C C . ALA A 1 48 ? 1.308 -7.234 2.516 1.00 0.00 44 ALA A C 5
ATOM 6464 O O . ALA A 1 48 ? 0.095 -7.029 2.594 1.00 0.00 44 ALA A O 5
ATOM 6471 N N . SER A 1 49 ? 1.960 -8.045 3.339 1.00 0.00 45 SER A N 5
ATOM 6472 C CA . SER A 1 49 ? 1.279 -8.763 4.402 1.00 0.00 45 SER A CA 5
ATOM 6473 C C . SER A 1 49 ? 0.864 -7.807 5.517 1.00 0.00 45 SER A C 5
ATOM 6474 O O . SER A 1 49 ? -0.116 -8.048 6.219 1.00 0.00 45 SER A O 5
ATOM 6482 N N . ARG A 1 50 ? 1.599 -6.712 5.659 1.00 0.00 46 ARG A N 5
ATOM 6483 C CA . ARG A 1 50 ? 1.330 -5.735 6.706 1.00 0.00 46 ARG A CA 5
ATOM 6484 C C . ARG A 1 50 ? -0.013 -5.074 6.447 1.00 0.00 46 ARG A C 5
ATOM 6485 O O . ARG A 1 50 ? -0.870 -5.023 7.327 1.00 0.00 46 ARG A O 5
ATOM 6506 N N . LEU A 1 51 ? -0.201 -4.612 5.217 1.00 0.00 47 LEU A N 5
ATOM 6507 C CA . LEU A 1 51 ? -1.469 -4.035 4.797 1.00 0.00 47 LEU A CA 5
ATOM 6508 C C . LEU A 1 51 ? -2.587 -5.062 4.942 1.00 0.00 47 LEU A C 5
ATOM 6509 O O . LEU A 1 51 ? -3.702 -4.731 5.354 1.00 0.00 47 LEU A O 5
ATOM 6525 N N . GLN A 1 52 ? -2.260 -6.310 4.612 1.00 0.00 48 GLN A N 5
ATOM 6526 C CA . GLN A 1 52 ? -3.192 -7.430 4.726 1.00 0.00 48 GLN A CA 5
ATOM 6527 C C . GLN A 1 52 ? -3.784 -7.499 6.135 1.00 0.00 48 GLN A C 5
ATOM 6528 O O . GLN A 1 52 ? -4.999 -7.593 6.301 1.00 0.00 48 GLN A O 5
ATOM 6542 N N . LYS A 1 53 ? -2.922 -7.420 7.141 1.00 0.00 49 LYS A N 5
ATOM 6543 C CA . LYS A 1 53 ? -3.358 -7.525 8.530 1.00 0.00 49 LYS A CA 5
ATOM 6544 C C . LYS A 1 53 ? -4.120 -6.276 8.948 1.00 0.00 49 LYS A C 5
ATOM 6545 O O . LYS A 1 53 ? -5.185 -6.353 9.563 1.00 0.00 49 LYS A O 5
ATOM 6564 N N . ILE A 1 54 ? -3.558 -5.126 8.603 1.00 0.00 50 ILE A N 5
ATOM 6565 C CA . ILE A 1 54 ? -4.061 -3.845 9.073 1.00 0.00 50 ILE A CA 5
ATOM 6566 C C . ILE A 1 54 ? -5.463 -3.541 8.546 1.00 0.00 50 ILE A C 5
ATOM 6567 O O . ILE A 1 54 ? -6.335 -3.124 9.310 1.00 0.00 50 ILE A O 5
ATOM 6583 N N . PHE A 1 55 ? -5.692 -3.769 7.259 1.00 0.00 51 PHE A N 5
ATOM 6584 C CA . PHE A 1 55 ? -6.953 -3.366 6.643 1.00 0.00 51 PHE A CA 5
ATOM 6585 C C . PHE A 1 55 ? -7.820 -4.558 6.251 1.00 0.00 51 PHE A C 5
ATOM 6586 O O . PHE A 1 55 ? -8.863 -4.389 5.617 1.00 0.00 51 PHE A O 5
ATOM 6603 N N . GLY A 1 56 ? -7.396 -5.758 6.638 1.00 0.00 52 GLY A N 5
ATOM 6604 C CA . GLY A 1 56 ? -8.154 -6.959 6.319 1.00 0.00 52 GLY A CA 5
ATOM 6605 C C . GLY A 1 56 ? -8.266 -7.183 4.823 1.00 0.00 52 GLY A C 5
ATOM 6606 O O . GLY A 1 56 ? -9.285 -7.671 4.326 1.00 0.00 52 GLY A O 5
ATOM 6610 N N . VAL A 1 57 ? -7.208 -6.838 4.112 1.00 0.00 53 VAL A N 5
ATOM 6611 C CA . VAL A 1 57 ? -7.201 -6.890 2.658 1.00 0.00 53 VAL A CA 5
ATOM 6612 C C . VAL A 1 57 ? -6.315 -8.014 2.155 1.00 0.00 53 VAL A C 5
ATOM 6613 O O . VAL A 1 57 ? -5.620 -8.662 2.931 1.00 0.00 53 VAL A O 5
ATOM 6626 N N . GLU A 1 58 ? -6.345 -8.233 0.853 1.00 0.00 54 GLU A N 5
ATOM 6627 C CA . GLU A 1 58 ? -5.466 -9.199 0.220 1.00 0.00 54 GLU A CA 5
ATOM 6628 C C . GLU A 1 58 ? -4.458 -8.472 -0.659 1.00 0.00 54 GLU A C 5
ATOM 6629 O O . GLU A 1 58 ? -4.706 -8.236 -1.842 1.00 0.00 54 GLU A O 5
ATOM 6641 N N . VAL A 1 59 ? -3.335 -8.096 -0.073 1.00 0.00 55 VAL A N 5
ATOM 6642 C CA . VAL A 1 59 ? -2.273 -7.437 -0.815 1.00 0.00 55 VAL A CA 5
ATOM 6643 C C . VAL A 1 59 ? -1.072 -8.369 -0.917 1.00 0.00 55 VAL A C 5
ATOM 6644 O O . VAL A 1 59 ? -0.458 -8.708 0.093 1.00 0.00 55 VAL A O 5
ATOM 6657 N N . SER A 1 60 ? -0.756 -8.803 -2.125 1.00 0.00 56 SER A N 5
ATOM 6658 C CA . SER A 1 60 ? 0.329 -9.746 -2.323 1.00 0.00 56 SER A CA 5
ATOM 6659 C C . SER A 1 60 ? 1.612 -9.018 -2.719 1.00 0.00 56 SER A C 5
ATOM 6660 O O . SER A 1 60 ? 1.592 -7.812 -2.974 1.00 0.00 56 SER A O 5
ATOM 6668 N N . THR A 1 61 ? 2.719 -9.744 -2.774 1.00 0.00 57 THR A N 5
ATOM 6669 C CA . THR A 1 61 ? 4.005 -9.162 -3.126 1.00 0.00 57 THR A CA 5
ATOM 6670 C C . THR A 1 61 ? 3.950 -8.532 -4.518 1.00 0.00 57 THR A C 5
ATOM 6671 O O . THR A 1 61 ? 4.457 -7.430 -4.743 1.00 0.00 57 THR A O 5
ATOM 6682 N N . GLU A 1 62 ? 3.290 -9.226 -5.435 1.00 0.00 58 GLU A N 5
ATOM 6683 C CA . GLU A 1 62 ? 3.171 -8.772 -6.813 1.00 0.00 58 GLU A CA 5
ATOM 6684 C C . GLU A 1 62 ? 2.305 -7.519 -6.909 1.00 0.00 58 GLU A C 5
ATOM 6685 O O . GLU A 1 62 ? 2.377 -6.777 -7.890 1.00 0.00 58 GLU A O 5
ATOM 6697 N N . ASP A 1 63 ? 1.498 -7.276 -5.882 1.00 0.00 59 ASP A N 5
ATOM 6698 C CA . ASP A 1 63 ? 0.651 -6.093 -5.852 1.00 0.00 59 ASP A CA 5
ATOM 6699 C C . ASP A 1 63 ? 1.474 -4.860 -5.525 1.00 0.00 59 ASP A C 5
ATOM 6700 O O . ASP A 1 63 ? 1.052 -3.734 -5.773 1.00 0.00 59 ASP A O 5
ATOM 6709 N N . VAL A 1 64 ? 2.657 -5.079 -4.979 1.00 0.00 60 VAL A N 5
ATOM 6710 C CA . VAL A 1 64 ? 3.576 -3.991 -4.702 1.00 0.00 60 VAL A CA 5
ATOM 6711 C C . VAL A 1 64 ? 4.336 -3.608 -5.971 1.00 0.00 60 VAL A C 5
ATOM 6712 O O . VAL A 1 64 ? 4.379 -2.432 -6.350 1.00 0.00 60 VAL A O 5
ATOM 6725 N N . PHE A 1 65 ? 4.894 -4.618 -6.639 1.00 0.00 61 PHE A N 5
ATOM 6726 C CA . PHE A 1 65 ? 5.702 -4.413 -7.843 1.00 0.00 61 PHE A CA 5
ATOM 6727 C C . PHE A 1 65 ? 4.929 -3.686 -8.938 1.00 0.00 61 PHE A C 5
ATOM 6728 O O . PHE A 1 65 ? 5.495 -2.880 -9.675 1.00 0.00 61 PHE A O 5
ATOM 6745 N N . ARG A 1 66 ? 3.636 -3.963 -9.028 1.00 0.00 62 ARG A N 5
ATOM 6746 C CA . ARG A 1 66 ? 2.805 -3.413 -10.095 1.00 0.00 62 ARG A CA 5
ATOM 6747 C C . ARG A 1 66 ? 2.617 -1.898 -9.955 1.00 0.00 62 ARG A C 5
ATOM 6748 O O . ARG A 1 66 ? 2.132 -1.246 -10.875 1.00 0.00 62 ARG A O 5
ATOM 6769 N N . HIS A 1 67 ? 2.987 -1.334 -8.805 1.00 0.00 63 HIS A N 5
ATOM 6770 C CA . HIS A 1 67 ? 2.868 0.111 -8.617 1.00 0.00 63 HIS A CA 5
ATOM 6771 C C . HIS A 1 67 ? 4.233 0.757 -8.399 1.00 0.00 63 HIS A C 5
ATOM 6772 O O . HIS A 1 67 ? 4.590 1.707 -9.097 1.00 0.00 63 HIS A O 5
ATOM 6787 N N . GLY A 1 68 ? 4.995 0.236 -7.436 1.00 0.00 64 GLY A N 5
ATOM 6788 C CA . GLY A 1 68 ? 6.287 0.820 -7.077 1.00 0.00 64 GLY A CA 5
ATOM 6789 C C . GLY A 1 68 ? 6.213 2.298 -6.728 1.00 0.00 64 GLY A C 5
ATOM 6790 O O . GLY A 1 68 ? 7.219 3.008 -6.782 1.00 0.00 64 GLY A O 5
ATOM 6794 N N . THR A 1 69 ? 5.025 2.765 -6.398 1.00 0.00 65 THR A N 5
ATOM 6795 C CA . THR A 1 69 ? 4.843 4.088 -5.839 1.00 0.00 65 THR A CA 5
ATOM 6796 C C . THR A 1 69 ? 3.827 3.992 -4.723 1.00 0.00 65 THR A C 5
ATOM 6797 O O . THR A 1 69 ? 2.750 3.428 -4.909 1.00 0.00 65 THR A O 5
ATOM 6808 N N . VAL A 1 70 ? 4.183 4.519 -3.558 1.00 0.00 66 VAL A N 5
ATOM 6809 C CA . VAL A 1 70 ? 3.308 4.460 -2.386 1.00 0.00 66 VAL A CA 5
ATOM 6810 C C . VAL A 1 70 ? 1.980 5.153 -2.663 1.00 0.00 66 VAL A C 5
ATOM 6811 O O . VAL A 1 70 ? 0.945 4.756 -2.133 1.00 0.00 66 VAL A O 5
ATOM 6824 N N . GLU A 1 71 ? 2.031 6.171 -3.518 1.00 0.00 67 GLU A N 5
ATOM 6825 C CA . GLU A 1 71 ? 0.837 6.840 -4.030 1.00 0.00 67 GLU A CA 5
ATOM 6826 C C . GLU A 1 71 ? -0.169 5.813 -4.546 1.00 0.00 67 GLU A C 5
ATOM 6827 O O . GLU A 1 71 ? -1.308 5.740 -4.086 1.00 0.00 67 GLU A O 5
ATOM 6839 N N . GLN A 1 72 ? 0.284 4.997 -5.486 1.00 0.00 68 GLN A N 5
ATOM 6840 C CA . GLN A 1 72 ? -0.582 4.045 -6.160 1.00 0.00 68 GLN A CA 5
ATOM 6841 C C . GLN A 1 72 ? -0.703 2.746 -5.376 1.00 0.00 68 GLN A C 5
ATOM 6842 O O . GLN A 1 72 ? -1.658 1.990 -5.557 1.00 0.00 68 GLN A O 5
ATOM 6856 N N . LEU A 1 73 ? 0.268 2.486 -4.515 1.00 0.00 69 LEU A N 5
ATOM 6857 C CA . LEU A 1 73 ? 0.229 1.309 -3.663 1.00 0.00 69 LEU A CA 5
ATOM 6858 C C . LEU A 1 73 ? -0.919 1.452 -2.675 1.00 0.00 69 LEU A C 5
ATOM 6859 O O . LEU A 1 73 ? -1.737 0.544 -2.514 1.00 0.00 69 LEU A O 5
ATOM 6875 N N . ALA A 1 74 ? -0.989 2.620 -2.044 1.00 0.00 70 ALA A N 5
ATOM 6876 C CA . ALA A 1 74 ? -2.067 2.932 -1.125 1.00 0.00 70 ALA A CA 5
ATOM 6877 C C . ALA A 1 74 ? -3.406 2.920 -1.847 1.00 0.00 70 ALA A C 5
ATOM 6878 O O . ALA A 1 74 ? -4.413 2.486 -1.294 1.00 0.00 70 ALA A O 5
ATOM 6885 N N . ARG A 1 75 ? -3.401 3.383 -3.094 1.00 0.00 71 ARG A N 5
ATOM 6886 C CA . ARG A 1 75 ? -4.611 3.407 -3.904 1.00 0.00 71 ARG A CA 5
ATOM 6887 C C . ARG A 1 75 ? -5.171 2.010 -4.126 1.00 0.00 71 ARG A C 5
ATOM 6888 O O . ARG A 1 75 ? -6.379 1.832 -4.193 1.00 0.00 71 ARG A O 5
ATOM 6909 N N . PHE A 1 76 ? -4.306 1.017 -4.233 1.00 0.00 72 PHE A N 5
ATOM 6910 C CA . PHE A 1 76 ? -4.767 -0.343 -4.461 1.00 0.00 72 PHE A CA 5
ATOM 6911 C C . PHE A 1 76 ? -5.483 -0.873 -3.230 1.00 0.00 72 PHE A C 5
ATOM 6912 O O . PHE A 1 76 ? -6.572 -1.444 -3.324 1.00 0.00 72 PHE A O 5
ATOM 6929 N N . VAL A 1 77 ? -4.876 -0.666 -2.078 1.00 0.00 73 VAL A N 5
ATOM 6930 C CA . VAL A 1 77 ? -5.415 -1.196 -0.842 1.00 0.00 73 VAL A CA 5
ATOM 6931 C C . VAL A 1 77 ? -6.644 -0.408 -0.372 1.00 0.00 73 VAL A C 5
ATOM 6932 O O . VAL A 1 77 ? -7.559 -0.992 0.198 1.00 0.00 73 VAL A O 5
ATOM 6945 N N . GLU A 1 78 ? -6.703 0.898 -0.644 1.00 0.00 74 GLU A N 5
ATOM 6946 C CA . GLU A 1 78 ? -7.889 1.676 -0.270 1.00 0.00 74 GLU A CA 5
ATOM 6947 C C . GLU A 1 78 ? -9.085 1.292 -1.137 1.00 0.00 74 GLU A C 5
ATOM 6948 O O . GLU A 1 78 ? -10.224 1.290 -0.669 1.00 0.00 74 GLU A O 5
ATOM 6960 N N . GLN A 1 79 ? -8.821 0.944 -2.394 1.00 0.00 75 GLN A N 5
ATOM 6961 C CA . GLN A 1 79 ? -9.870 0.457 -3.285 1.00 0.00 75 GLN A CA 5
ATOM 6962 C C . GLN A 1 79 ? -10.330 -0.929 -2.857 1.00 0.00 75 GLN A C 5
ATOM 6963 O O . GLN A 1 79 ? -11.525 -1.224 -2.840 1.00 0.00 75 GLN A O 5
ATOM 6977 N N . SER A 1 80 ? -9.374 -1.776 -2.507 1.00 0.00 76 SER A N 5
ATOM 6978 C CA . SER A 1 80 ? -9.674 -3.140 -2.100 1.00 0.00 76 SER A CA 5
ATOM 6979 C C . SER A 1 80 ? -10.330 -3.168 -0.723 1.00 0.00 76 SER A C 5
ATOM 6980 O O . SER A 1 80 ? -11.176 -4.013 -0.449 1.00 0.00 76 SER A O 5
ATOM 6988 N N . ARG A 1 81 ? -9.947 -2.234 0.135 1.00 0.00 77 ARG A N 5
ATOM 6989 C CA . ARG A 1 81 ? -10.555 -2.099 1.455 1.00 0.00 77 ARG A CA 5
ATOM 6990 C C . ARG A 1 81 ? -12.017 -1.680 1.315 1.00 0.00 77 ARG A C 5
ATOM 6991 O O . ARG A 1 81 ? -12.873 -2.070 2.109 1.00 0.00 77 ARG A O 5
ATOM 7012 N N . ASP A 1 82 ? -12.287 -0.900 0.273 1.00 0.00 78 ASP A N 5
ATOM 7013 C CA . ASP A 1 82 ? -13.627 -0.383 0.005 1.00 0.00 78 ASP A CA 5
ATOM 7014 C C . ASP A 1 82 ? -14.616 -1.510 -0.291 1.00 0.00 78 ASP A C 5
ATOM 7015 O O . ASP A 1 82 ? -15.819 -1.351 -0.099 1.00 0.00 78 ASP A O 5
ATOM 7024 N N . THR A 1 83 ? -14.104 -2.659 -0.730 1.00 0.00 79 THR A N 5
ATOM 7025 C CA . THR A 1 83 ? -14.959 -3.790 -1.087 1.00 0.00 79 THR A CA 5
ATOM 7026 C C . THR A 1 83 ? -15.682 -4.339 0.140 1.00 0.00 79 THR A C 5
ATOM 7027 O O . THR A 1 83 ? -16.749 -4.945 0.028 1.00 0.00 79 THR A O 5
ATOM 7038 N N . GLY A 1 84 ? -15.096 -4.113 1.314 1.00 0.00 80 GLY A N 5
ATOM 7039 C CA . GLY A 1 84 ? -15.708 -4.557 2.550 1.00 0.00 80 GLY A CA 5
ATOM 7040 C C . GLY A 1 84 ? -16.820 -3.631 2.994 1.00 0.00 80 GLY A C 5
ATOM 7041 O O . GLY A 1 84 ? -17.599 -3.960 3.889 1.00 0.00 80 GLY A O 5
ATOM 7045 N N . ARG A 1 85 ? -16.888 -2.468 2.369 1.00 0.00 81 ARG A N 5
ATOM 7046 C CA . ARG A 1 85 ? -17.913 -1.491 2.676 1.00 0.00 81 ARG A CA 5
ATOM 7047 C C . ARG A 1 85 ? -18.761 -1.255 1.432 1.00 0.00 81 ARG A C 5
ATOM 7048 O O . ARG A 1 85 ? -18.417 -0.448 0.569 1.00 0.00 81 ARG A O 5
ATOM 7069 N N . ASN A 1 86 ? -19.854 -1.987 1.331 1.00 0.00 82 ASN A N 5
ATOM 7070 C CA . ASN A 1 86 ? -20.740 -1.883 0.183 1.00 0.00 82 ASN A CA 5
ATOM 7071 C C . ASN A 1 86 ? -21.857 -0.885 0.453 1.00 0.00 82 ASN A C 5
ATOM 7072 O O . ASN A 1 86 ? -22.286 -0.716 1.593 1.00 0.00 82 ASN A O 5
ATOM 7083 N N . PRO A 1 87 ? -22.340 -0.207 -0.602 1.00 0.00 83 PRO A N 5
ATOM 7084 C CA . PRO A 1 87 ? -23.421 0.780 -0.495 1.00 0.00 83 PRO A CA 5
ATOM 7085 C C . PRO A 1 87 ? -24.801 0.137 -0.344 1.00 0.00 83 PRO A C 5
ATOM 7086 O O . PRO A 1 87 ? -25.823 0.775 -0.607 1.00 0.00 83 PRO A O 5
ATOM 7097 N N . ALA A 1 88 ? -24.808 -1.138 0.051 1.00 0.00 84 ALA A N 5
ATOM 7098 C CA . ALA A 1 88 ? -26.038 -1.892 0.286 1.00 0.00 84 ALA A CA 5
ATOM 7099 C C . ALA A 1 88 ? -26.888 -1.980 -0.977 1.00 0.00 84 ALA A C 5
ATOM 7100 O O . ALA A 1 88 ? -28.109 -1.829 -0.929 1.00 0.00 84 ALA A O 5
ATOM 7107 N N . ALA A 1 89 ? -26.240 -2.235 -2.107 1.00 0.00 85 ALA A N 5
ATOM 7108 C CA . ALA A 1 89 ? -26.942 -2.329 -3.378 1.00 0.00 85 ALA A CA 5
ATOM 7109 C C . ALA A 1 89 ? -27.459 -3.744 -3.608 1.00 0.00 85 ALA A C 5
ATOM 7110 O O . ALA A 1 89 ? -28.666 -3.963 -3.699 1.00 0.00 85 ALA A O 5
ATOM 7117 N N . GLN A 1 90 ? -26.551 -4.711 -3.676 1.00 0.00 86 GLN A N 5
ATOM 7118 C CA . GLN A 1 90 ? -26.949 -6.099 -3.882 1.00 0.00 86 GLN A CA 5
ATOM 7119 C C . GLN A 1 90 ? -26.557 -6.955 -2.683 1.00 0.00 86 GLN A C 5
ATOM 7120 O O . GLN A 1 90 ? -26.765 -8.168 -2.675 1.00 0.00 86 GLN A O 5
ATOM 7134 N N . THR A 1 91 ? -25.985 -6.319 -1.672 1.00 0.00 87 THR A N 5
ATOM 7135 C CA . THR A 1 91 ? -25.602 -7.014 -0.456 1.00 0.00 87 THR A CA 5
ATOM 7136 C C . THR A 1 91 ? -26.777 -7.108 0.509 1.00 0.00 87 THR A C 5
ATOM 7137 O O . THR A 1 91 ? -27.316 -8.189 0.746 1.00 0.00 87 THR A O 5
ATOM 7148 N N . GLN A 1 92 ? -27.176 -5.966 1.048 1.00 0.00 88 GLN A N 5
ATOM 7149 C CA . GLN A 1 92 ? -28.281 -5.906 1.990 1.00 0.00 88 GLN A CA 5
ATOM 7150 C C . GLN A 1 92 ? -29.611 -5.998 1.250 1.00 0.00 88 GLN A C 5
ATOM 7151 O O . GLN A 1 92 ? -30.032 -4.987 0.647 1.00 0.00 88 GLN A O 5
ATOM 7166 N N . GLY A 1 1 ? -0.541 24.507 1.317 1.00 0.00 -3 GLY A N 6
ATOM 7167 C CA . GLY A 1 1 ? 0.393 23.656 2.091 1.00 0.00 -3 GLY A CA 6
ATOM 7168 C C . GLY A 1 1 ? -0.260 22.369 2.548 1.00 0.00 -3 GLY A C 6
ATOM 7169 O O . GLY A 1 1 ? -1.458 22.175 2.333 1.00 0.00 -3 GLY A O 6
ATOM 7175 N N . PRO A 1 2 ? 0.501 21.468 3.189 1.00 0.00 -2 PRO A N 6
ATOM 7176 C CA . PRO A 1 2 ? -0.022 20.181 3.660 1.00 0.00 -2 PRO A CA 6
ATOM 7177 C C . PRO A 1 2 ? -1.017 20.331 4.808 1.00 0.00 -2 PRO A C 6
ATOM 7178 O O . PRO A 1 2 ? -1.883 19.476 5.001 1.00 0.00 -2 PRO A O 6
ATOM 7189 N N . MET A 1 3 ? -0.888 21.432 5.553 1.00 0.00 -1 MET A N 6
ATOM 7190 C CA . MET A 1 3 ? -1.758 21.735 6.691 1.00 0.00 -1 MET A CA 6
ATOM 7191 C C . MET A 1 3 ? -1.583 20.711 7.807 1.00 0.00 -1 MET A C 6
ATOM 7192 O O . MET A 1 3 ? -0.813 20.930 8.744 1.00 0.00 -1 MET A O 6
ATOM 7206 N N . ALA A 1 4 ? -2.274 19.588 7.691 1.00 0.00 0 ALA A N 6
ATOM 7207 C CA . ALA A 1 4 ? -2.209 18.545 8.699 1.00 0.00 0 ALA A CA 6
ATOM 7208 C C . ALA A 1 4 ? -1.466 17.326 8.165 1.00 0.00 0 ALA A C 6
ATOM 7209 O O . ALA A 1 4 ? -0.494 16.863 8.768 1.00 0.00 0 ALA A O 6
ATOM 7216 N N . THR A 1 5 ? -1.915 16.822 7.025 1.00 0.00 1 THR A N 6
ATOM 7217 C CA . THR A 1 5 ? -1.310 15.650 6.419 1.00 0.00 1 THR A CA 6
ATOM 7218 C C . THR A 1 5 ? -0.568 16.027 5.135 1.00 0.00 1 THR A C 6
ATOM 7219 O O . THR A 1 5 ? -1.106 16.724 4.270 1.00 0.00 1 THR A O 6
ATOM 7230 N N . ALA A 1 6 ? 0.674 15.574 5.028 1.00 0.00 2 ALA A N 6
ATOM 7231 C CA . ALA A 1 6 ? 1.508 15.874 3.872 1.00 0.00 2 ALA A CA 6
ATOM 7232 C C . ALA A 1 6 ? 1.356 14.801 2.804 1.00 0.00 2 ALA A C 6
ATOM 7233 O O . ALA A 1 6 ? 1.664 15.019 1.632 1.00 0.00 2 ALA A O 6
ATOM 7240 N N . VAL A 1 7 ? 0.882 13.638 3.220 1.00 0.00 3 VAL A N 6
ATOM 7241 C CA . VAL A 1 7 ? 0.643 12.544 2.292 1.00 0.00 3 VAL A CA 6
ATOM 7242 C C . VAL A 1 7 ? -0.746 12.672 1.676 1.00 0.00 3 VAL A C 6
ATOM 7243 O O . VAL A 1 7 ? -1.057 12.016 0.679 1.00 0.00 3 VAL A O 6
ATOM 7256 N N . GLN A 1 8 ? -1.569 13.532 2.292 1.00 0.00 4 GLN A N 6
ATOM 7257 C CA . GLN A 1 8 ? -2.933 13.830 1.831 1.00 0.00 4 GLN A CA 6
ATOM 7258 C C . GLN A 1 8 ? -3.883 12.666 2.103 1.00 0.00 4 GLN A C 6
ATOM 7259 O O . GLN A 1 8 ? -4.938 12.845 2.712 1.00 0.00 4 GLN A O 6
ATOM 7273 N N . ASN A 1 9 ? -3.502 11.484 1.652 1.00 0.00 5 ASN A N 6
ATOM 7274 C CA . ASN A 1 9 ? -4.295 10.284 1.854 1.00 0.00 5 ASN A CA 6
ATOM 7275 C C . ASN A 1 9 ? -3.996 9.688 3.223 1.00 0.00 5 ASN A C 6
ATOM 7276 O O . ASN A 1 9 ? -2.858 9.321 3.511 1.00 0.00 5 ASN A O 6
ATOM 7287 N N . PRO A 1 10 ? -5.016 9.581 4.086 1.00 0.00 6 PRO A N 6
ATOM 7288 C CA . PRO A 1 10 ? -4.843 9.086 5.456 1.00 0.00 6 PRO A CA 6
ATOM 7289 C C . PRO A 1 10 ? -4.419 7.621 5.496 1.00 0.00 6 PRO A C 6
ATOM 7290 O O . PRO A 1 10 ? -3.853 7.152 6.483 1.00 0.00 6 PRO A O 6
ATOM 7301 N N . LEU A 1 11 ? -4.689 6.902 4.417 1.00 0.00 7 LEU A N 6
ATOM 7302 C CA . LEU A 1 11 ? -4.325 5.499 4.333 1.00 0.00 7 LEU A CA 6
ATOM 7303 C C . LEU A 1 11 ? -2.849 5.374 3.953 1.00 0.00 7 LEU A C 6
ATOM 7304 O O . LEU A 1 11 ? -2.155 4.470 4.424 1.00 0.00 7 LEU A O 6
ATOM 7320 N N . GLU A 1 12 ? -2.368 6.311 3.133 1.00 0.00 8 GLU A N 6
ATOM 7321 C CA . GLU A 1 12 ? -0.952 6.364 2.753 1.00 0.00 8 GLU A CA 6
ATOM 7322 C C . GLU A 1 12 ? -0.054 6.444 3.980 1.00 0.00 8 GLU A C 6
ATOM 7323 O O . GLU A 1 12 ? 1.091 5.997 3.955 1.00 0.00 8 GLU A O 6
ATOM 7335 N N . THR A 1 13 ? -0.581 7.011 5.057 1.00 0.00 9 THR A N 6
ATOM 7336 C CA . THR A 1 13 ? 0.169 7.129 6.294 1.00 0.00 9 THR A CA 6
ATOM 7337 C C . THR A 1 13 ? 0.570 5.744 6.809 1.00 0.00 9 THR A C 6
ATOM 7338 O O . THR A 1 13 ? 1.663 5.560 7.346 1.00 0.00 9 THR A O 6
ATOM 7349 N N . VAL A 1 14 ? -0.311 4.767 6.605 1.00 0.00 10 VAL A N 6
ATOM 7350 C CA . VAL A 1 14 ? -0.056 3.394 7.020 1.00 0.00 10 VAL A CA 6
ATOM 7351 C C . VAL A 1 14 ? 0.914 2.713 6.059 1.00 0.00 10 VAL A C 6
ATOM 7352 O O . VAL A 1 14 ? 1.809 1.974 6.475 1.00 0.00 10 VAL A O 6
ATOM 7365 N N . VAL A 1 15 ? 0.737 2.981 4.774 1.00 0.00 11 VAL A N 6
ATOM 7366 C CA . VAL A 1 15 ? 1.572 2.385 3.741 1.00 0.00 11 VAL A CA 6
ATOM 7367 C C . VAL A 1 15 ? 3.014 2.881 3.854 1.00 0.00 11 VAL A C 6
ATOM 7368 O O . VAL A 1 15 ? 3.963 2.092 3.798 1.00 0.00 11 VAL A O 6
ATOM 7381 N N . LEU A 1 16 ? 3.175 4.182 4.048 1.00 0.00 12 LEU A N 6
ATOM 7382 C CA . LEU A 1 16 ? 4.500 4.767 4.183 1.00 0.00 12 LEU A CA 6
ATOM 7383 C C . LEU A 1 16 ? 5.162 4.362 5.488 1.00 0.00 12 LEU A C 6
ATOM 7384 O O . LEU A 1 16 ? 6.348 4.048 5.504 1.00 0.00 12 LEU A O 6
ATOM 7400 N N . GLN A 1 17 ? 4.403 4.348 6.580 1.00 0.00 13 GLN A N 6
ATOM 7401 C CA . GLN A 1 17 ? 4.969 3.980 7.876 1.00 0.00 13 GLN A CA 6
ATOM 7402 C C . GLN A 1 17 ? 5.430 2.525 7.846 1.00 0.00 13 GLN A C 6
ATOM 7403 O O . GLN A 1 17 ? 6.295 2.118 8.623 1.00 0.00 13 GLN A O 6
ATOM 7417 N N . ALA A 1 18 ? 4.843 1.749 6.939 1.00 0.00 14 ALA A N 6
ATOM 7418 C CA . ALA A 1 18 ? 5.291 0.388 6.702 1.00 0.00 14 ALA A CA 6
ATOM 7419 C C . ALA A 1 18 ? 6.663 0.412 6.055 1.00 0.00 14 ALA A C 6
ATOM 7420 O O . ALA A 1 18 ? 7.620 -0.145 6.584 1.00 0.00 14 ALA A O 6
ATOM 7427 N N . TRP A 1 19 ? 6.755 1.102 4.926 1.00 0.00 15 TRP A N 6
ATOM 7428 C CA . TRP A 1 19 ? 7.993 1.169 4.166 1.00 0.00 15 TRP A CA 6
ATOM 7429 C C . TRP A 1 19 ? 9.120 1.786 4.996 1.00 0.00 15 TRP A C 6
ATOM 7430 O O . TRP A 1 19 ? 10.258 1.317 4.948 1.00 0.00 15 TRP A O 6
ATOM 7451 N N . LYS A 1 20 ? 8.799 2.828 5.758 1.00 0.00 16 LYS A N 6
ATOM 7452 C CA . LYS A 1 20 ? 9.779 3.487 6.623 1.00 0.00 16 LYS A CA 6
ATOM 7453 C C . LYS A 1 20 ? 10.365 2.499 7.625 1.00 0.00 16 LYS A C 6
ATOM 7454 O O . LYS A 1 20 ? 11.582 2.349 7.738 1.00 0.00 16 LYS A O 6
ATOM 7473 N N . ASP A 1 21 ? 9.479 1.804 8.321 1.00 0.00 17 ASP A N 6
ATOM 7474 C CA . ASP A 1 21 ? 9.864 0.875 9.378 1.00 0.00 17 ASP A CA 6
ATOM 7475 C C . ASP A 1 21 ? 10.647 -0.317 8.825 1.00 0.00 17 ASP A C 6
ATOM 7476 O O . ASP A 1 21 ? 11.496 -0.887 9.512 1.00 0.00 17 ASP A O 6
ATOM 7485 N N . ILE A 1 22 ? 10.376 -0.669 7.578 1.00 0.00 18 ILE A N 6
ATOM 7486 C CA . ILE A 1 22 ? 10.954 -1.863 6.974 1.00 0.00 18 ILE A CA 6
ATOM 7487 C C . ILE A 1 22 ? 12.254 -1.571 6.218 1.00 0.00 18 ILE A C 6
ATOM 7488 O O . ILE A 1 22 ? 13.246 -2.283 6.382 1.00 0.00 18 ILE A O 6
ATOM 7504 N N . SER A 1 23 ? 12.262 -0.532 5.394 1.00 0.00 19 SER A N 6
ATOM 7505 C CA . SER A 1 23 ? 13.408 -0.272 4.530 1.00 0.00 19 SER A CA 6
ATOM 7506 C C . SER A 1 23 ? 14.404 0.682 5.183 1.00 0.00 19 SER A C 6
ATOM 7507 O O . SER A 1 23 ? 15.599 0.641 4.887 1.00 0.00 19 SER A O 6
ATOM 7515 N N . GLY A 1 24 ? 13.911 1.535 6.068 1.00 0.00 20 GLY A N 6
ATOM 7516 C CA . GLY A 1 24 ? 14.762 2.527 6.688 1.00 0.00 20 GLY A CA 6
ATOM 7517 C C . GLY A 1 24 ? 14.593 3.912 6.088 1.00 0.00 20 GLY A C 6
ATOM 7518 O O . GLY A 1 24 ? 15.034 4.896 6.678 1.00 0.00 20 GLY A O 6
ATOM 7522 N N . ALA A 1 25 ? 13.970 4.007 4.912 1.00 0.00 21 ALA A N 6
ATOM 7523 C CA . ALA A 1 25 ? 13.659 5.310 4.335 1.00 0.00 21 ALA A CA 6
ATOM 7524 C C . ALA A 1 25 ? 12.625 6.031 5.193 1.00 0.00 21 ALA A C 6
ATOM 7525 O O . ALA A 1 25 ? 11.502 5.561 5.333 1.00 0.00 21 ALA A O 6
ATOM 7532 N N . ASP A 1 26 ? 12.997 7.179 5.745 1.00 0.00 22 ASP A N 6
ATOM 7533 C CA . ASP A 1 26 ? 12.111 7.910 6.650 1.00 0.00 22 ASP A CA 6
ATOM 7534 C C . ASP A 1 26 ? 11.478 9.107 5.956 1.00 0.00 22 ASP A C 6
ATOM 7535 O O . ASP A 1 26 ? 10.260 9.278 5.977 1.00 0.00 22 ASP A O 6
ATOM 7544 N N . ASP A 1 27 ? 12.307 9.926 5.321 1.00 0.00 23 ASP A N 6
ATOM 7545 C CA . ASP A 1 27 ? 11.837 11.125 4.626 1.00 0.00 23 ASP A CA 6
ATOM 7546 C C . ASP A 1 27 ? 11.303 10.764 3.242 1.00 0.00 23 ASP A C 6
ATOM 7547 O O . ASP A 1 27 ? 11.523 11.471 2.259 1.00 0.00 23 ASP A O 6
ATOM 7556 N N . PHE A 1 28 ? 10.593 9.650 3.189 1.00 0.00 24 PHE A N 6
ATOM 7557 C CA . PHE A 1 28 ? 10.049 9.135 1.950 1.00 0.00 24 PHE A CA 6
ATOM 7558 C C . PHE A 1 28 ? 8.747 9.854 1.609 1.00 0.00 24 PHE A C 6
ATOM 7559 O O . PHE A 1 28 ? 8.005 10.264 2.501 1.00 0.00 24 PHE A O 6
ATOM 7576 N N . THR A 1 29 ? 8.475 10.004 0.324 1.00 0.00 25 THR A N 6
ATOM 7577 C CA . THR A 1 29 ? 7.282 10.696 -0.127 1.00 0.00 25 THR A CA 6
ATOM 7578 C C . THR A 1 29 ? 6.434 9.788 -1.011 1.00 0.00 25 THR A C 6
ATOM 7579 O O . THR A 1 29 ? 6.943 8.868 -1.649 1.00 0.00 25 THR A O 6
ATOM 7590 N N . THR A 1 30 ? 5.134 10.071 -1.044 1.00 0.00 26 THR A N 6
ATOM 7591 C CA . THR A 1 30 ? 4.148 9.176 -1.643 1.00 0.00 26 THR A CA 6
ATOM 7592 C C . THR A 1 30 ? 4.361 8.970 -3.146 1.00 0.00 26 THR A C 6
ATOM 7593 O O . THR A 1 30 ? 3.898 7.983 -3.716 1.00 0.00 26 THR A O 6
ATOM 7604 N N . THR A 1 31 ? 5.071 9.883 -3.789 1.00 0.00 27 THR A N 6
ATOM 7605 C CA . THR A 1 31 ? 5.283 9.791 -5.224 1.00 0.00 27 THR A CA 6
ATOM 7606 C C . THR A 1 31 ? 6.686 9.292 -5.562 1.00 0.00 27 THR A C 6
ATOM 7607 O O . THR A 1 31 ? 7.074 9.238 -6.730 1.00 0.00 27 THR A O 6
ATOM 7618 N N . ASP A 1 32 ? 7.440 8.909 -4.541 1.00 0.00 28 ASP A N 6
ATOM 7619 C CA . ASP A 1 32 ? 8.798 8.422 -4.746 1.00 0.00 28 ASP A CA 6
ATOM 7620 C C . ASP A 1 32 ? 8.794 6.910 -4.930 1.00 0.00 28 ASP A C 6
ATOM 7621 O O . ASP A 1 32 ? 7.862 6.223 -4.501 1.00 0.00 28 ASP A O 6
ATOM 7630 N N . SER A 1 33 ? 9.826 6.393 -5.575 1.00 0.00 29 SER A N 6
ATOM 7631 C CA . SER A 1 33 ? 9.898 4.976 -5.875 1.00 0.00 29 SER A CA 6
ATOM 7632 C C . SER A 1 33 ? 10.478 4.195 -4.702 1.00 0.00 29 SER A C 6
ATOM 7633 O O . SER A 1 33 ? 11.670 4.285 -4.407 1.00 0.00 29 SER A O 6
ATOM 7641 N N . PHE A 1 34 ? 9.622 3.437 -4.033 1.00 0.00 30 PHE A N 6
ATOM 7642 C CA . PHE A 1 34 ? 10.057 2.521 -2.985 1.00 0.00 30 PHE A CA 6
ATOM 7643 C C . PHE A 1 34 ? 10.581 1.242 -3.626 1.00 0.00 30 PHE A C 6
ATOM 7644 O O . PHE A 1 34 ? 11.067 0.345 -2.947 1.00 0.00 30 PHE A O 6
ATOM 7661 N N . LEU A 1 35 ? 10.410 1.175 -4.946 1.00 0.00 31 LEU A N 6
ATOM 7662 C CA . LEU A 1 35 ? 10.946 0.113 -5.806 1.00 0.00 31 LEU A CA 6
ATOM 7663 C C . LEU A 1 35 ? 12.477 0.020 -5.736 1.00 0.00 31 LEU A C 6
ATOM 7664 O O . LEU A 1 35 ? 13.154 -0.006 -6.767 1.00 0.00 31 LEU A O 6
ATOM 7680 N N . GLY A 1 36 ? 13.014 -0.003 -4.530 1.00 0.00 32 GLY A N 6
ATOM 7681 C CA . GLY A 1 36 ? 14.440 0.021 -4.341 1.00 0.00 32 GLY A CA 6
ATOM 7682 C C . GLY A 1 36 ? 14.953 1.374 -3.899 1.00 0.00 32 GLY A C 6
ATOM 7683 O O . GLY A 1 36 ? 15.567 2.104 -4.674 1.00 0.00 32 GLY A O 6
ATOM 7687 N N . HIS A 1 37 ? 14.677 1.715 -2.640 1.00 0.00 33 HIS A N 6
ATOM 7688 C CA . HIS A 1 37 ? 15.313 2.863 -2.001 1.00 0.00 33 HIS A CA 6
ATOM 7689 C C . HIS A 1 37 ? 16.782 2.526 -1.795 1.00 0.00 33 HIS A C 6
ATOM 7690 O O . HIS A 1 37 ? 17.661 3.384 -1.861 1.00 0.00 33 HIS A O 6
ATOM 7705 N N . GLY A 1 38 ? 17.015 1.246 -1.556 1.00 0.00 34 GLY A N 6
ATOM 7706 C CA . GLY A 1 38 ? 18.349 0.698 -1.502 1.00 0.00 34 GLY A CA 6
ATOM 7707 C C . GLY A 1 38 ? 18.334 -0.695 -2.084 1.00 0.00 34 GLY A C 6
ATOM 7708 O O . GLY A 1 38 ? 17.536 -0.973 -2.981 1.00 0.00 34 GLY A O 6
ATOM 7712 N N . GLY A 1 39 ? 19.185 -1.576 -1.594 1.00 0.00 35 GLY A N 6
ATOM 7713 C CA . GLY A 1 39 ? 19.057 -2.970 -1.963 1.00 0.00 35 GLY A CA 6
ATOM 7714 C C . GLY A 1 39 ? 17.865 -3.574 -1.261 1.00 0.00 35 GLY A C 6
ATOM 7715 O O . GLY A 1 39 ? 17.896 -3.782 -0.046 1.00 0.00 35 GLY A O 6
ATOM 7719 N N . ASN A 1 40 ? 16.806 -3.839 -2.008 1.00 0.00 36 ASN A N 6
ATOM 7720 C CA . ASN A 1 40 ? 15.548 -4.244 -1.406 1.00 0.00 36 ASN A CA 6
ATOM 7721 C C . ASN A 1 40 ? 15.073 -5.586 -1.942 1.00 0.00 36 ASN A C 6
ATOM 7722 O O . ASN A 1 40 ? 14.789 -5.743 -3.130 1.00 0.00 36 ASN A O 6
ATOM 7785 N N . LEU A 1 42 ? 12.940 -9.296 -0.114 1.00 0.00 38 LEU A N 6
ATOM 7786 C CA . LEU A 1 42 ? 11.710 -9.677 0.618 1.00 0.00 38 LEU A CA 6
ATOM 7787 C C . LEU A 1 42 ? 11.117 -8.574 1.513 1.00 0.00 38 LEU A C 6
ATOM 7788 O O . LEU A 1 42 ? 9.973 -8.692 1.938 1.00 0.00 38 LEU A O 6
ATOM 7804 N N . HIS A 1 43 ? 11.885 -7.535 1.828 1.00 0.00 39 HIS A N 6
ATOM 7805 C CA . HIS A 1 43 ? 11.350 -6.372 2.541 1.00 0.00 39 HIS A CA 6
ATOM 7806 C C . HIS A 1 43 ? 10.061 -5.855 1.885 1.00 0.00 39 HIS A C 6
ATOM 7807 O O . HIS A 1 43 ? 9.193 -5.314 2.565 1.00 0.00 39 HIS A O 6
ATOM 7822 N N . PHE A 1 44 ? 9.940 -6.032 0.566 1.00 0.00 40 PHE A N 6
ATOM 7823 C CA . PHE A 1 44 ? 8.711 -5.680 -0.154 1.00 0.00 40 PHE A CA 6
ATOM 7824 C C . PHE A 1 44 ? 7.525 -6.506 0.342 1.00 0.00 40 PHE A C 6
ATOM 7825 O O . PHE A 1 44 ? 6.408 -6.000 0.472 1.00 0.00 40 PHE A O 6
ATOM 7842 N N . VAL A 1 45 ? 7.783 -7.775 0.629 1.00 0.00 41 VAL A N 6
ATOM 7843 C CA . VAL A 1 45 ? 6.752 -8.694 1.096 1.00 0.00 41 VAL A CA 6
ATOM 7844 C C . VAL A 1 45 ? 6.233 -8.255 2.461 1.00 0.00 41 VAL A C 6
ATOM 7845 O O . VAL A 1 45 ? 5.067 -8.466 2.802 1.00 0.00 41 VAL A O 6
ATOM 7858 N N . GLN A 1 46 ? 7.111 -7.623 3.227 1.00 0.00 42 GLN A N 6
ATOM 7859 C CA . GLN A 1 46 ? 6.791 -7.206 4.581 1.00 0.00 42 GLN A CA 6
ATOM 7860 C C . GLN A 1 46 ? 5.643 -6.200 4.596 1.00 0.00 42 GLN A C 6
ATOM 7861 O O . GLN A 1 46 ? 4.665 -6.392 5.316 1.00 0.00 42 GLN A O 6
ATOM 7875 N N . LEU A 1 47 ? 5.745 -5.138 3.797 1.00 0.00 43 LEU A N 6
ATOM 7876 C CA . LEU A 1 47 ? 4.697 -4.116 3.773 1.00 0.00 43 LEU A CA 6
ATOM 7877 C C . LEU A 1 47 ? 3.435 -4.651 3.117 1.00 0.00 43 LEU A C 6
ATOM 7878 O O . LEU A 1 47 ? 2.326 -4.271 3.489 1.00 0.00 43 LEU A O 6
ATOM 7894 N N . ALA A 1 48 ? 3.606 -5.541 2.149 1.00 0.00 44 ALA A N 6
ATOM 7895 C CA . ALA A 1 48 ? 2.474 -6.168 1.487 1.00 0.00 44 ALA A CA 6
ATOM 7896 C C . ALA A 1 48 ? 1.638 -6.944 2.496 1.00 0.00 44 ALA A C 6
ATOM 7897 O O . ALA A 1 48 ? 0.436 -6.711 2.640 1.00 0.00 44 ALA A O 6
ATOM 7904 N N . SER A 1 49 ? 2.292 -7.838 3.224 1.00 0.00 45 SER A N 6
ATOM 7905 C CA . SER A 1 49 ? 1.623 -8.640 4.237 1.00 0.00 45 SER A CA 6
ATOM 7906 C C . SER A 1 49 ? 1.183 -7.763 5.409 1.00 0.00 45 SER A C 6
ATOM 7907 O O . SER A 1 49 ? 0.282 -8.128 6.165 1.00 0.00 45 SER A O 6
ATOM 7915 N N . ARG A 1 50 ? 1.811 -6.601 5.543 1.00 0.00 46 ARG A N 6
ATOM 7916 C CA . ARG A 1 50 ? 1.478 -5.669 6.608 1.00 0.00 46 ARG A CA 6
ATOM 7917 C C . ARG A 1 50 ? 0.136 -5.018 6.313 1.00 0.00 46 ARG A C 6
ATOM 7918 O O . ARG A 1 50 ? -0.788 -5.093 7.119 1.00 0.00 46 ARG A O 6
ATOM 7939 N N . LEU A 1 51 ? 0.024 -4.422 5.132 1.00 0.00 47 LEU A N 6
ATOM 7940 C CA . LEU A 1 51 ? -1.223 -3.807 4.692 1.00 0.00 47 LEU A CA 6
ATOM 7941 C C . LEU A 1 51 ? -2.338 -4.841 4.643 1.00 0.00 47 LEU A C 6
ATOM 7942 O O . LEU A 1 51 ? -3.486 -4.556 4.994 1.00 0.00 47 LEU A O 6
ATOM 7958 N N . GLN A 1 52 ? -1.971 -6.044 4.221 1.00 0.00 48 GLN A N 6
ATOM 7959 C CA . GLN A 1 52 ? -2.899 -7.157 4.103 1.00 0.00 48 GLN A CA 6
ATOM 7960 C C . GLN A 1 52 ? -3.645 -7.402 5.413 1.00 0.00 48 GLN A C 6
ATOM 7961 O O . GLN A 1 52 ? -4.874 -7.460 5.433 1.00 0.00 48 GLN A O 6
ATOM 7975 N N . LYS A 1 53 ? -2.903 -7.507 6.507 1.00 0.00 49 LYS A N 6
ATOM 7976 C CA . LYS A 1 53 ? -3.495 -7.850 7.795 1.00 0.00 49 LYS A CA 6
ATOM 7977 C C . LYS A 1 53 ? -4.020 -6.620 8.536 1.00 0.00 49 LYS A C 6
ATOM 7978 O O . LYS A 1 53 ? -4.849 -6.745 9.435 1.00 0.00 49 LYS A O 6
ATOM 7997 N N . ILE A 1 54 ? -3.550 -5.434 8.162 1.00 0.00 50 ILE A N 6
ATOM 7998 C CA . ILE A 1 54 ? -4.016 -4.207 8.801 1.00 0.00 50 ILE A CA 6
ATOM 7999 C C . ILE A 1 54 ? -5.432 -3.855 8.351 1.00 0.00 50 ILE A C 6
ATOM 8000 O O . ILE A 1 54 ? -6.300 -3.564 9.175 1.00 0.00 50 ILE A O 6
ATOM 8016 N N . PHE A 1 55 ? -5.671 -3.894 7.050 1.00 0.00 51 PHE A N 6
ATOM 8017 C CA . PHE A 1 55 ? -6.961 -3.482 6.516 1.00 0.00 51 PHE A CA 6
ATOM 8018 C C . PHE A 1 55 ? -7.844 -4.676 6.176 1.00 0.00 51 PHE A C 6
ATOM 8019 O O . PHE A 1 55 ? -8.982 -4.508 5.739 1.00 0.00 51 PHE A O 6
ATOM 8036 N N . GLY A 1 56 ? -7.320 -5.882 6.381 1.00 0.00 52 GLY A N 6
ATOM 8037 C CA . GLY A 1 56 ? -8.077 -7.080 6.059 1.00 0.00 52 GLY A CA 6
ATOM 8038 C C . GLY A 1 56 ? -8.256 -7.223 4.564 1.00 0.00 52 GLY A C 6
ATOM 8039 O O . GLY A 1 56 ? -9.282 -7.699 4.082 1.00 0.00 52 GLY A O 6
ATOM 8043 N N . VAL A 1 57 ? -7.236 -6.811 3.838 1.00 0.00 53 VAL A N 6
ATOM 8044 C CA . VAL A 1 57 ? -7.286 -6.744 2.388 1.00 0.00 53 VAL A CA 6
ATOM 8045 C C . VAL A 1 57 ? -6.410 -7.812 1.771 1.00 0.00 53 VAL A C 6
ATOM 8046 O O . VAL A 1 57 ? -5.778 -8.596 2.479 1.00 0.00 53 VAL A O 6
ATOM 8059 N N . GLU A 1 58 ? -6.377 -7.841 0.452 1.00 0.00 54 GLU A N 6
ATOM 8060 C CA . GLU A 1 58 ? -5.461 -8.705 -0.257 1.00 0.00 54 GLU A CA 6
ATOM 8061 C C . GLU A 1 58 ? -4.403 -7.867 -0.954 1.00 0.00 54 GLU A C 6
ATOM 8062 O O . GLU A 1 58 ? -4.564 -7.473 -2.111 1.00 0.00 54 GLU A O 6
ATOM 8074 N N . VAL A 1 59 ? -3.334 -7.583 -0.234 1.00 0.00 55 VAL A N 6
ATOM 8075 C CA . VAL A 1 59 ? -2.200 -6.879 -0.797 1.00 0.00 55 VAL A CA 6
ATOM 8076 C C . VAL A 1 59 ? -0.997 -7.811 -0.812 1.00 0.00 55 VAL A C 6
ATOM 8077 O O . VAL A 1 59 ? -0.418 -8.108 0.234 1.00 0.00 55 VAL A O 6
ATOM 8090 N N . SER A 1 60 ? -0.650 -8.311 -1.982 1.00 0.00 56 SER A N 6
ATOM 8091 C CA . SER A 1 60 ? 0.464 -9.233 -2.096 1.00 0.00 56 SER A CA 6
ATOM 8092 C C . SER A 1 60 ? 1.701 -8.523 -2.635 1.00 0.00 56 SER A C 6
ATOM 8093 O O . SER A 1 60 ? 1.625 -7.363 -3.048 1.00 0.00 56 SER A O 6
ATOM 8101 N N . THR A 1 61 ? 2.832 -9.207 -2.632 1.00 0.00 57 THR A N 6
ATOM 8102 C CA . THR A 1 61 ? 4.075 -8.624 -3.110 1.00 0.00 57 THR A CA 6
ATOM 8103 C C . THR A 1 61 ? 3.975 -8.295 -4.596 1.00 0.00 57 THR A C 6
ATOM 8104 O O . THR A 1 61 ? 4.430 -7.240 -5.048 1.00 0.00 57 THR A O 6
ATOM 8115 N N . GLU A 1 62 ? 3.345 -9.194 -5.345 1.00 0.00 58 GLU A N 6
ATOM 8116 C CA . GLU A 1 62 ? 3.120 -8.991 -6.769 1.00 0.00 58 GLU A CA 6
ATOM 8117 C C . GLU A 1 62 ? 2.276 -7.740 -7.000 1.00 0.00 58 GLU A C 6
ATOM 8118 O O . GLU A 1 62 ? 2.520 -6.972 -7.930 1.00 0.00 58 GLU A O 6
ATOM 8130 N N . ASP A 1 63 ? 1.290 -7.536 -6.130 1.00 0.00 59 ASP A N 6
ATOM 8131 C CA . ASP A 1 63 ? 0.453 -6.342 -6.178 1.00 0.00 59 ASP A CA 6
ATOM 8132 C C . ASP A 1 63 ? 1.294 -5.107 -5.888 1.00 0.00 59 ASP A C 6
ATOM 8133 O O . ASP A 1 63 ? 1.085 -4.043 -6.469 1.00 0.00 59 ASP A O 6
ATOM 8142 N N . VAL A 1 64 ? 2.262 -5.262 -4.994 1.00 0.00 60 VAL A N 6
ATOM 8143 C CA . VAL A 1 64 ? 3.162 -4.178 -4.631 1.00 0.00 60 VAL A CA 6
ATOM 8144 C C . VAL A 1 64 ? 4.005 -3.718 -5.828 1.00 0.00 60 VAL A C 6
ATOM 8145 O O . VAL A 1 64 ? 4.377 -2.548 -5.923 1.00 0.00 60 VAL A O 6
ATOM 8158 N N . PHE A 1 65 ? 4.269 -4.611 -6.761 1.00 0.00 61 PHE A N 6
ATOM 8159 C CA . PHE A 1 65 ? 5.029 -4.238 -7.943 1.00 0.00 61 PHE A CA 6
ATOM 8160 C C . PHE A 1 65 ? 4.126 -3.655 -9.030 1.00 0.00 61 PHE A C 6
ATOM 8161 O O . PHE A 1 65 ? 4.573 -2.858 -9.852 1.00 0.00 61 PHE A O 6
ATOM 8178 N N . ARG A 1 66 ? 2.847 -4.016 -9.005 1.00 0.00 62 ARG A N 6
ATOM 8179 C CA . ARG A 1 66 ? 1.931 -3.682 -10.068 1.00 0.00 62 ARG A CA 6
ATOM 8180 C C . ARG A 1 66 ? 1.445 -2.226 -10.006 1.00 0.00 62 ARG A C 6
ATOM 8181 O O . ARG A 1 66 ? 0.890 -1.709 -10.973 1.00 0.00 62 ARG A O 6
ATOM 8202 N N . HIS A 1 67 ? 1.645 -1.565 -8.868 1.00 0.00 63 HIS A N 6
ATOM 8203 C CA . HIS A 1 67 ? 1.205 -0.173 -8.720 1.00 0.00 63 HIS A CA 6
ATOM 8204 C C . HIS A 1 67 ? 2.382 0.800 -8.856 1.00 0.00 63 HIS A C 6
ATOM 8205 O O . HIS A 1 67 ? 2.192 1.972 -9.171 1.00 0.00 63 HIS A O 6
ATOM 8220 N N . GLY A 1 68 ? 3.588 0.319 -8.579 1.00 0.00 64 GLY A N 6
ATOM 8221 C CA . GLY A 1 68 ? 4.775 1.140 -8.747 1.00 0.00 64 GLY A CA 6
ATOM 8222 C C . GLY A 1 68 ? 5.127 1.990 -7.534 1.00 0.00 64 GLY A C 6
ATOM 8223 O O . GLY A 1 68 ? 6.110 1.715 -6.856 1.00 0.00 64 GLY A O 6
ATOM 8227 N N . THR A 1 69 ? 4.339 3.023 -7.255 1.00 0.00 65 THR A N 6
ATOM 8228 C CA . THR A 1 69 ? 4.665 3.958 -6.178 1.00 0.00 65 THR A CA 6
ATOM 8229 C C . THR A 1 69 ? 3.708 3.818 -4.998 1.00 0.00 65 THR A C 6
ATOM 8230 O O . THR A 1 69 ? 2.578 3.363 -5.182 1.00 0.00 65 THR A O 6
ATOM 8241 N N . VAL A 1 70 ? 4.151 4.194 -3.798 1.00 0.00 66 VAL A N 6
ATOM 8242 C CA . VAL A 1 70 ? 3.334 4.032 -2.590 1.00 0.00 66 VAL A CA 6
ATOM 8243 C C . VAL A 1 70 ? 1.956 4.678 -2.738 1.00 0.00 66 VAL A C 6
ATOM 8244 O O . VAL A 1 70 ? 0.946 4.061 -2.407 1.00 0.00 66 VAL A O 6
ATOM 8257 N N . GLU A 1 71 ? 1.914 5.893 -3.281 1.00 0.00 67 GLU A N 6
ATOM 8258 C CA . GLU A 1 71 ? 0.654 6.613 -3.462 1.00 0.00 67 GLU A CA 6
ATOM 8259 C C . GLU A 1 71 ? -0.336 5.780 -4.275 1.00 0.00 67 GLU A C 6
ATOM 8260 O O . GLU A 1 71 ? -1.546 5.809 -4.037 1.00 0.00 67 GLU A O 6
ATOM 8272 N N . GLN A 1 72 ? 0.191 5.018 -5.225 1.00 0.00 68 GLN A N 6
ATOM 8273 C CA . GLN A 1 72 ? -0.631 4.154 -6.053 1.00 0.00 68 GLN A CA 6
ATOM 8274 C C . GLN A 1 72 ? -0.966 2.862 -5.316 1.00 0.00 68 GLN A C 6
ATOM 8275 O O . GLN A 1 72 ? -1.895 2.148 -5.688 1.00 0.00 68 GLN A O 6
ATOM 8289 N N . LEU A 1 73 ? -0.194 2.552 -4.278 1.00 0.00 69 LEU A N 6
ATOM 8290 C CA . LEU A 1 73 ? -0.510 1.422 -3.411 1.00 0.00 69 LEU A CA 6
ATOM 8291 C C . LEU A 1 73 ? -1.756 1.763 -2.627 1.00 0.00 69 LEU A C 6
ATOM 8292 O O . LEU A 1 73 ? -2.674 0.956 -2.536 1.00 0.00 69 LEU A O 6
ATOM 8308 N N . ALA A 1 74 ? -1.775 2.971 -2.073 1.00 0.00 70 ALA A N 6
ATOM 8309 C CA . ALA A 1 74 ? -2.952 3.483 -1.394 1.00 0.00 70 ALA A CA 6
ATOM 8310 C C . ALA A 1 74 ? -4.163 3.399 -2.311 1.00 0.00 70 ALA A C 6
ATOM 8311 O O . ALA A 1 74 ? -5.197 2.881 -1.923 1.00 0.00 70 ALA A O 6
ATOM 8318 N N . ARG A 1 75 ? -4.010 3.857 -3.547 1.00 0.00 71 ARG A N 6
ATOM 8319 C CA . ARG A 1 75 ? -5.098 3.807 -4.527 1.00 0.00 71 ARG A CA 6
ATOM 8320 C C . ARG A 1 75 ? -5.537 2.374 -4.813 1.00 0.00 71 ARG A C 6
ATOM 8321 O O . ARG A 1 75 ? -6.619 2.143 -5.343 1.00 0.00 71 ARG A O 6
ATOM 8342 N N . PHE A 1 76 ? -4.695 1.417 -4.464 1.00 0.00 72 PHE A N 6
ATOM 8343 C CA . PHE A 1 76 ? -5.033 0.012 -4.608 1.00 0.00 72 PHE A CA 6
ATOM 8344 C C . PHE A 1 76 ? -5.693 -0.508 -3.336 1.00 0.00 72 PHE A C 6
ATOM 8345 O O . PHE A 1 76 ? -6.777 -1.094 -3.379 1.00 0.00 72 PHE A O 6
ATOM 8362 N N . VAL A 1 77 ? -5.045 -0.270 -2.205 1.00 0.00 73 VAL A N 6
ATOM 8363 C CA . VAL A 1 77 ? -5.514 -0.787 -0.930 1.00 0.00 73 VAL A CA 6
ATOM 8364 C C . VAL A 1 77 ? -6.744 -0.024 -0.427 1.00 0.00 73 VAL A C 6
ATOM 8365 O O . VAL A 1 77 ? -7.575 -0.600 0.257 1.00 0.00 73 VAL A O 6
ATOM 8378 N N . GLU A 1 78 ? -6.879 1.255 -0.778 1.00 0.00 74 GLU A N 6
ATOM 8379 C CA . GLU A 1 78 ? -8.118 1.990 -0.497 1.00 0.00 74 GLU A CA 6
ATOM 8380 C C . GLU A 1 78 ? -9.285 1.271 -1.157 1.00 0.00 74 GLU A C 6
ATOM 8381 O O . GLU A 1 78 ? -10.323 1.036 -0.542 1.00 0.00 74 GLU A O 6
ATOM 8393 N N . GLN A 1 79 ? -9.085 0.911 -2.419 1.00 0.00 75 GLN A N 6
ATOM 8394 C CA . GLN A 1 79 ? -10.105 0.223 -3.197 1.00 0.00 75 GLN A CA 6
ATOM 8395 C C . GLN A 1 79 ? -10.341 -1.188 -2.661 1.00 0.00 75 GLN A C 6
ATOM 8396 O O . GLN A 1 79 ? -11.469 -1.668 -2.633 1.00 0.00 75 GLN A O 6
ATOM 8410 N N . SER A 1 80 ? -9.267 -1.844 -2.237 1.00 0.00 76 SER A N 6
ATOM 8411 C CA . SER A 1 80 ? -9.368 -3.181 -1.666 1.00 0.00 76 SER A CA 6
ATOM 8412 C C . SER A 1 80 ? -10.031 -3.123 -0.294 1.00 0.00 76 SER A C 6
ATOM 8413 O O . SER A 1 80 ? -10.797 -4.005 0.078 1.00 0.00 76 SER A O 6
ATOM 8421 N N . ARG A 1 81 ? -9.732 -2.065 0.442 1.00 0.00 77 ARG A N 6
ATOM 8422 C CA . ARG A 1 81 ? -10.265 -1.863 1.781 1.00 0.00 77 ARG A CA 6
ATOM 8423 C C . ARG A 1 81 ? -11.773 -1.690 1.738 1.00 0.00 77 ARG A C 6
ATOM 8424 O O . ARG A 1 81 ? -12.473 -2.003 2.702 1.00 0.00 77 ARG A O 6
ATOM 8445 N N . ASP A 1 82 ? -12.259 -1.189 0.611 1.00 0.00 78 ASP A N 6
ATOM 8446 C CA . ASP A 1 82 ? -13.666 -0.866 0.454 1.00 0.00 78 ASP A CA 6
ATOM 8447 C C . ASP A 1 82 ? -14.545 -2.082 0.716 1.00 0.00 78 ASP A C 6
ATOM 8448 O O . ASP A 1 82 ? -15.262 -2.122 1.716 1.00 0.00 78 ASP A O 6
ATOM 8457 N N . THR A 1 83 ? -14.505 -3.067 -0.171 1.00 0.00 79 THR A N 6
ATOM 8458 C CA . THR A 1 83 ? -15.316 -4.256 0.025 1.00 0.00 79 THR A CA 6
ATOM 8459 C C . THR A 1 83 ? -14.487 -5.454 0.514 1.00 0.00 79 THR A C 6
ATOM 8460 O O . THR A 1 83 ? -14.498 -5.788 1.703 1.00 0.00 79 THR A O 6
ATOM 8471 N N . GLY A 1 84 ? -13.775 -6.086 -0.408 1.00 0.00 80 GLY A N 6
ATOM 8472 C CA . GLY A 1 84 ? -12.844 -7.149 -0.073 1.00 0.00 80 GLY A CA 6
ATOM 8473 C C . GLY A 1 84 ? -11.485 -6.874 -0.667 1.00 0.00 80 GLY A C 6
ATOM 8474 O O . GLY A 1 84 ? -10.485 -6.715 0.039 1.00 0.00 80 GLY A O 6
ATOM 8478 N N . ARG A 1 85 ? -11.472 -6.840 -1.992 1.00 0.00 81 ARG A N 6
ATOM 8479 C CA . ARG A 1 85 ? -10.316 -6.439 -2.767 1.00 0.00 81 ARG A CA 6
ATOM 8480 C C . ARG A 1 85 ? -10.793 -5.373 -3.750 1.00 0.00 81 ARG A C 6
ATOM 8481 O O . ARG A 1 85 ? -11.801 -4.726 -3.484 1.00 0.00 81 ARG A O 6
ATOM 8502 N N . ASN A 1 86 ? -10.096 -5.170 -4.859 1.00 0.00 82 ASN A N 6
ATOM 8503 C CA . ASN A 1 86 ? -10.559 -4.220 -5.871 1.00 0.00 82 ASN A CA 6
ATOM 8504 C C . ASN A 1 86 ? -11.837 -4.726 -6.521 1.00 0.00 82 ASN A C 6
ATOM 8505 O O . ASN A 1 86 ? -11.809 -5.713 -7.242 1.00 0.00 82 ASN A O 6
ATOM 8516 N N . PRO A 1 87 ? -12.977 -4.071 -6.265 1.00 0.00 83 PRO A N 6
ATOM 8517 C CA . PRO A 1 87 ? -14.266 -4.507 -6.795 1.00 0.00 83 PRO A CA 6
ATOM 8518 C C . PRO A 1 87 ? -14.559 -3.959 -8.189 1.00 0.00 83 PRO A C 6
ATOM 8519 O O . PRO A 1 87 ? -15.617 -4.231 -8.756 1.00 0.00 83 PRO A O 6
ATOM 8530 N N . ALA A 1 88 ? -13.630 -3.189 -8.744 1.00 0.00 84 ALA A N 6
ATOM 8531 C CA . ALA A 1 88 ? -13.848 -2.573 -10.047 1.00 0.00 84 ALA A CA 6
ATOM 8532 C C . ALA A 1 88 ? -12.607 -2.641 -10.933 1.00 0.00 84 ALA A C 6
ATOM 8533 O O . ALA A 1 88 ? -12.674 -3.106 -12.067 1.00 0.00 84 ALA A O 6
ATOM 8540 N N . ALA A 1 89 ? -11.477 -2.177 -10.409 1.00 0.00 85 ALA A N 6
ATOM 8541 C CA . ALA A 1 89 ? -10.251 -2.071 -11.197 1.00 0.00 85 ALA A CA 6
ATOM 8542 C C . ALA A 1 89 ? -9.763 -3.434 -11.684 1.00 0.00 85 ALA A C 6
ATOM 8543 O O . ALA A 1 89 ? -9.680 -3.677 -12.888 1.00 0.00 85 ALA A O 6
ATOM 8550 N N . GLN A 1 90 ? -9.447 -4.318 -10.749 1.00 0.00 86 GLN A N 6
ATOM 8551 C CA . GLN A 1 90 ? -8.948 -5.647 -11.088 1.00 0.00 86 GLN A CA 6
ATOM 8552 C C . GLN A 1 90 ? -9.561 -6.687 -10.161 1.00 0.00 86 GLN A C 6
ATOM 8553 O O . GLN A 1 90 ? -9.175 -6.795 -8.994 1.00 0.00 86 GLN A O 6
ATOM 8567 N N . THR A 1 91 ? -10.527 -7.432 -10.673 1.00 0.00 87 THR A N 6
ATOM 8568 C CA . THR A 1 91 ? -11.214 -8.432 -9.877 1.00 0.00 87 THR A CA 6
ATOM 8569 C C . THR A 1 91 ? -11.735 -9.572 -10.745 1.00 0.00 87 THR A C 6
ATOM 8570 O O . THR A 1 91 ? -12.363 -9.351 -11.784 1.00 0.00 87 THR A O 6
ATOM 8581 N N . GLN A 1 92 ? -11.456 -10.794 -10.321 1.00 0.00 88 GLN A N 6
ATOM 8582 C CA . GLN A 1 92 ? -11.931 -11.975 -11.017 1.00 0.00 88 GLN A CA 6
ATOM 8583 C C . GLN A 1 92 ? -13.046 -12.639 -10.220 1.00 0.00 88 GLN A C 6
ATOM 8584 O O . GLN A 1 92 ? -12.746 -13.292 -9.201 1.00 0.00 88 GLN A O 6
ATOM 8599 N N . GLY A 1 1 ? -5.672 16.433 -13.429 1.00 0.00 -3 GLY A N 7
ATOM 8600 C CA . GLY A 1 1 ? -6.833 15.526 -13.274 1.00 0.00 -3 GLY A CA 7
ATOM 8601 C C . GLY A 1 1 ? -7.860 16.095 -12.324 1.00 0.00 -3 GLY A C 7
ATOM 8602 O O . GLY A 1 1 ? -7.959 17.315 -12.181 1.00 0.00 -3 GLY A O 7
ATOM 8608 N N . PRO A 1 2 ? -8.642 15.236 -11.658 1.00 0.00 -2 PRO A N 7
ATOM 8609 C CA . PRO A 1 2 ? -9.660 15.675 -10.708 1.00 0.00 -2 PRO A CA 7
ATOM 8610 C C . PRO A 1 2 ? -9.057 16.096 -9.368 1.00 0.00 -2 PRO A C 7
ATOM 8611 O O . PRO A 1 2 ? -8.303 15.345 -8.744 1.00 0.00 -2 PRO A O 7
ATOM 8622 N N . MET A 1 3 ? -9.387 17.300 -8.934 1.00 0.00 -1 MET A N 7
ATOM 8623 C CA . MET A 1 3 ? -8.914 17.810 -7.655 1.00 0.00 -1 MET A CA 7
ATOM 8624 C C . MET A 1 3 ? -10.073 17.923 -6.675 1.00 0.00 -1 MET A C 7
ATOM 8625 O O . MET A 1 3 ? -10.214 18.921 -5.968 1.00 0.00 -1 MET A O 7
ATOM 8639 N N . ALA A 1 4 ? -10.907 16.894 -6.644 1.00 0.00 0 ALA A N 7
ATOM 8640 C CA . ALA A 1 4 ? -12.050 16.858 -5.743 1.00 0.00 0 ALA A CA 7
ATOM 8641 C C . ALA A 1 4 ? -11.616 16.444 -4.345 1.00 0.00 0 ALA A C 7
ATOM 8642 O O . ALA A 1 4 ? -12.300 16.713 -3.360 1.00 0.00 0 ALA A O 7
ATOM 8649 N N . THR A 1 5 ? -10.482 15.770 -4.270 1.00 0.00 1 THR A N 7
ATOM 8650 C CA . THR A 1 5 ? -9.938 15.323 -3.001 1.00 0.00 1 THR A CA 7
ATOM 8651 C C . THR A 1 5 ? -8.416 15.398 -3.025 1.00 0.00 1 THR A C 7
ATOM 8652 O O . THR A 1 5 ? -7.772 14.809 -3.894 1.00 0.00 1 THR A O 7
ATOM 8663 N N . ALA A 1 6 ? -7.852 16.151 -2.087 1.00 0.00 2 ALA A N 7
ATOM 8664 C CA . ALA A 1 6 ? -6.407 16.276 -1.976 1.00 0.00 2 ALA A CA 7
ATOM 8665 C C . ALA A 1 6 ? -5.784 14.928 -1.657 1.00 0.00 2 ALA A C 7
ATOM 8666 O O . ALA A 1 6 ? -6.220 14.233 -0.735 1.00 0.00 2 ALA A O 7
ATOM 8673 N N . VAL A 1 7 ? -4.768 14.560 -2.420 1.00 0.00 3 VAL A N 7
ATOM 8674 C CA . VAL A 1 7 ? -4.129 13.265 -2.266 1.00 0.00 3 VAL A CA 7
ATOM 8675 C C . VAL A 1 7 ? -3.166 13.261 -1.071 1.00 0.00 3 VAL A C 7
ATOM 8676 O O . VAL A 1 7 ? -1.950 13.422 -1.202 1.00 0.00 3 VAL A O 7
ATOM 8689 N N . GLN A 1 8 ? -3.738 13.109 0.112 1.00 0.00 4 GLN A N 7
ATOM 8690 C CA . GLN A 1 8 ? -2.962 12.973 1.331 1.00 0.00 4 GLN A CA 7
ATOM 8691 C C . GLN A 1 8 ? -3.599 11.889 2.192 1.00 0.00 4 GLN A C 7
ATOM 8692 O O . GLN A 1 8 ? -3.989 12.113 3.339 1.00 0.00 4 GLN A O 7
ATOM 8706 N N . ASN A 1 9 ? -3.703 10.713 1.599 1.00 0.00 5 ASN A N 7
ATOM 8707 C CA . ASN A 1 9 ? -4.388 9.579 2.199 1.00 0.00 5 ASN A CA 7
ATOM 8708 C C . ASN A 1 9 ? -3.558 8.960 3.324 1.00 0.00 5 ASN A C 7
ATOM 8709 O O . ASN A 1 9 ? -2.392 8.611 3.133 1.00 0.00 5 ASN A O 7
ATOM 8720 N N . PRO A 1 10 ? -4.152 8.842 4.522 1.00 0.00 6 PRO A N 7
ATOM 8721 C CA . PRO A 1 10 ? -3.512 8.191 5.670 1.00 0.00 6 PRO A CA 7
ATOM 8722 C C . PRO A 1 10 ? -3.081 6.753 5.376 1.00 0.00 6 PRO A C 7
ATOM 8723 O O . PRO A 1 10 ? -2.178 6.231 6.023 1.00 0.00 6 PRO A O 7
ATOM 8734 N N . LEU A 1 11 ? -3.715 6.116 4.394 1.00 0.00 7 LEU A N 7
ATOM 8735 C CA . LEU A 1 11 ? -3.385 4.734 4.062 1.00 0.00 7 LEU A CA 7
ATOM 8736 C C . LEU A 1 11 ? -1.996 4.655 3.422 1.00 0.00 7 LEU A C 7
ATOM 8737 O O . LEU A 1 11 ? -1.169 3.838 3.829 1.00 0.00 7 LEU A O 7
ATOM 8753 N N . GLU A 1 12 ? -1.727 5.507 2.432 1.00 0.00 8 GLU A N 7
ATOM 8754 C CA . GLU A 1 12 ? -0.391 5.561 1.842 1.00 0.00 8 GLU A CA 7
ATOM 8755 C C . GLU A 1 12 ? 0.615 6.064 2.870 1.00 0.00 8 GLU A C 7
ATOM 8756 O O . GLU A 1 12 ? 1.804 5.752 2.796 1.00 0.00 8 GLU A O 7
ATOM 8768 N N . THR A 1 13 ? 0.121 6.812 3.850 1.00 0.00 9 THR A N 7
ATOM 8769 C CA . THR A 1 13 ? 0.935 7.213 4.990 1.00 0.00 9 THR A CA 7
ATOM 8770 C C . THR A 1 13 ? 1.338 5.981 5.805 1.00 0.00 9 THR A C 7
ATOM 8771 O O . THR A 1 13 ? 2.489 5.853 6.223 1.00 0.00 9 THR A O 7
ATOM 8782 N N . VAL A 1 14 ? 0.379 5.074 6.016 1.00 0.00 10 VAL A N 7
ATOM 8783 C CA . VAL A 1 14 ? 0.647 3.788 6.659 1.00 0.00 10 VAL A CA 7
ATOM 8784 C C . VAL A 1 14 ? 1.773 3.055 5.935 1.00 0.00 10 VAL A C 7
ATOM 8785 O O . VAL A 1 14 ? 2.670 2.495 6.562 1.00 0.00 10 VAL A O 7
ATOM 8798 N N . VAL A 1 15 ? 1.728 3.077 4.609 1.00 0.00 11 VAL A N 7
ATOM 8799 C CA . VAL A 1 15 ? 2.752 2.426 3.802 1.00 0.00 11 VAL A CA 7
ATOM 8800 C C . VAL A 1 15 ? 4.103 3.117 3.983 1.00 0.00 11 VAL A C 7
ATOM 8801 O O . VAL A 1 15 ? 5.138 2.460 4.094 1.00 0.00 11 VAL A O 7
ATOM 8814 N N . LEU A 1 16 ? 4.074 4.443 4.033 1.00 0.00 12 LEU A N 7
ATOM 8815 C CA . LEU A 1 16 ? 5.286 5.240 4.185 1.00 0.00 12 LEU A CA 7
ATOM 8816 C C . LEU A 1 16 ? 5.963 4.984 5.522 1.00 0.00 12 LEU A C 7
ATOM 8817 O O . LEU A 1 16 ? 7.138 4.623 5.564 1.00 0.00 12 LEU A O 7
ATOM 8833 N N . GLN A 1 17 ? 5.223 5.160 6.613 1.00 0.00 13 GLN A N 7
ATOM 8834 C CA . GLN A 1 17 ? 5.793 4.989 7.946 1.00 0.00 13 GLN A CA 7
ATOM 8835 C C . GLN A 1 17 ? 6.240 3.550 8.171 1.00 0.00 13 GLN A C 7
ATOM 8836 O O . GLN A 1 17 ? 7.117 3.290 8.991 1.00 0.00 13 GLN A O 7
ATOM 8850 N N . ALA A 1 18 ? 5.648 2.624 7.428 1.00 0.00 14 ALA A N 7
ATOM 8851 C CA . ALA A 1 18 ? 6.089 1.240 7.456 1.00 0.00 14 ALA A CA 7
ATOM 8852 C C . ALA A 1 18 ? 7.445 1.108 6.792 1.00 0.00 14 ALA A C 7
ATOM 8853 O O . ALA A 1 18 ? 8.389 0.580 7.375 1.00 0.00 14 ALA A O 7
ATOM 8860 N N . TRP A 1 19 ? 7.526 1.609 5.567 1.00 0.00 15 TRP A N 7
ATOM 8861 C CA . TRP A 1 19 ? 8.741 1.529 4.776 1.00 0.00 15 TRP A CA 7
ATOM 8862 C C . TRP A 1 19 ? 9.899 2.219 5.501 1.00 0.00 15 TRP A C 7
ATOM 8863 O O . TRP A 1 19 ? 11.054 1.795 5.394 1.00 0.00 15 TRP A O 7
ATOM 8884 N N . LYS A 1 20 ? 9.576 3.273 6.250 1.00 0.00 16 LYS A N 7
ATOM 8885 C CA . LYS A 1 20 ? 10.568 3.987 7.052 1.00 0.00 16 LYS A CA 7
ATOM 8886 C C . LYS A 1 20 ? 11.235 3.050 8.054 1.00 0.00 16 LYS A C 7
ATOM 8887 O O . LYS A 1 20 ? 12.449 3.085 8.236 1.00 0.00 16 LYS A O 7
ATOM 8906 N N . ASP A 1 21 ? 10.440 2.204 8.694 1.00 0.00 17 ASP A N 7
ATOM 8907 C CA . ASP A 1 21 ? 10.964 1.266 9.682 1.00 0.00 17 ASP A CA 7
ATOM 8908 C C . ASP A 1 21 ? 11.577 0.047 9.010 1.00 0.00 17 ASP A C 7
ATOM 8909 O O . ASP A 1 21 ? 12.639 -0.429 9.417 1.00 0.00 17 ASP A O 7
ATOM 8918 N N . ILE A 1 22 ? 10.911 -0.452 7.977 1.00 0.00 18 ILE A N 7
ATOM 8919 C CA . ILE A 1 22 ? 11.356 -1.657 7.292 1.00 0.00 18 ILE A CA 7
ATOM 8920 C C . ILE A 1 22 ? 12.685 -1.433 6.567 1.00 0.00 18 ILE A C 7
ATOM 8921 O O . ILE A 1 22 ? 13.631 -2.192 6.755 1.00 0.00 18 ILE A O 7
ATOM 8937 N N . SER A 1 23 ? 12.764 -0.384 5.756 1.00 0.00 19 SER A N 7
ATOM 8938 C CA . SER A 1 23 ? 13.923 -0.196 4.892 1.00 0.00 19 SER A CA 7
ATOM 8939 C C . SER A 1 23 ? 14.811 0.970 5.334 1.00 0.00 19 SER A C 7
ATOM 8940 O O . SER A 1 23 ? 15.984 1.029 4.968 1.00 0.00 19 SER A O 7
ATOM 8948 N N . GLY A 1 24 ? 14.263 1.889 6.116 1.00 0.00 20 GLY A N 7
ATOM 8949 C CA . GLY A 1 24 ? 15.084 2.941 6.689 1.00 0.00 20 GLY A CA 7
ATOM 8950 C C . GLY A 1 24 ? 14.972 4.295 6.000 1.00 0.00 20 GLY A C 7
ATOM 8951 O O . GLY A 1 24 ? 15.570 5.260 6.474 1.00 0.00 20 GLY A O 7
ATOM 8955 N N . ALA A 1 25 ? 14.241 4.386 4.887 1.00 0.00 21 ALA A N 7
ATOM 8956 C CA . ALA A 1 25 ? 13.972 5.685 4.262 1.00 0.00 21 ALA A CA 7
ATOM 8957 C C . ALA A 1 25 ? 13.326 6.644 5.263 1.00 0.00 21 ALA A C 7
ATOM 8958 O O . ALA A 1 25 ? 12.618 6.218 6.176 1.00 0.00 21 ALA A O 7
ATOM 8965 N N . ASP A 1 26 ? 13.577 7.937 5.094 1.00 0.00 22 ASP A N 7
ATOM 8966 C CA . ASP A 1 26 ? 13.102 8.935 6.048 1.00 0.00 22 ASP A CA 7
ATOM 8967 C C . ASP A 1 26 ? 12.053 9.849 5.433 1.00 0.00 22 ASP A C 7
ATOM 8968 O O . ASP A 1 26 ? 10.861 9.697 5.689 1.00 0.00 22 ASP A O 7
ATOM 8977 N N . ASP A 1 27 ? 12.497 10.784 4.605 1.00 0.00 23 ASP A N 7
ATOM 8978 C CA . ASP A 1 27 ? 11.607 11.795 4.030 1.00 0.00 23 ASP A CA 7
ATOM 8979 C C . ASP A 1 27 ? 10.937 11.284 2.763 1.00 0.00 23 ASP A C 7
ATOM 8980 O O . ASP A 1 27 ? 10.782 12.014 1.784 1.00 0.00 23 ASP A O 7
ATOM 8989 N N . PHE A 1 28 ? 10.538 10.027 2.791 1.00 0.00 24 PHE A N 7
ATOM 8990 C CA . PHE A 1 28 ? 9.907 9.394 1.649 1.00 0.00 24 PHE A CA 7
ATOM 8991 C C . PHE A 1 28 ? 8.462 9.871 1.521 1.00 0.00 24 PHE A C 7
ATOM 8992 O O . PHE A 1 28 ? 7.730 9.913 2.513 1.00 0.00 24 PHE A O 7
ATOM 9009 N N . THR A 1 29 ? 8.051 10.236 0.314 1.00 0.00 25 THR A N 7
ATOM 9010 C CA . THR A 1 29 ? 6.712 10.767 0.110 1.00 0.00 25 THR A CA 7
ATOM 9011 C C . THR A 1 29 ? 5.839 9.796 -0.680 1.00 0.00 25 THR A C 7
ATOM 9012 O O . THR A 1 29 ? 6.326 8.772 -1.167 1.00 0.00 25 THR A O 7
ATOM 9023 N N . THR A 1 30 ? 4.560 10.117 -0.818 1.00 0.00 26 THR A N 7
ATOM 9024 C CA . THR A 1 30 ? 3.616 9.230 -1.482 1.00 0.00 26 THR A CA 7
ATOM 9025 C C . THR A 1 30 ? 3.954 9.048 -2.969 1.00 0.00 26 THR A C 7
ATOM 9026 O O . THR A 1 30 ? 3.726 7.982 -3.548 1.00 0.00 26 THR A O 7
ATOM 9037 N N . THR A 1 31 ? 4.532 10.071 -3.577 1.00 0.00 27 THR A N 7
ATOM 9038 C CA . THR A 1 31 ? 4.793 10.051 -5.007 1.00 0.00 27 THR A CA 7
ATOM 9039 C C . THR A 1 31 ? 6.189 9.524 -5.341 1.00 0.00 27 THR A C 7
ATOM 9040 O O . THR A 1 31 ? 6.656 9.663 -6.473 1.00 0.00 27 THR A O 7
ATOM 9051 N N . ASP A 1 32 ? 6.854 8.913 -4.372 1.00 0.00 28 ASP A N 7
ATOM 9052 C CA . ASP A 1 32 ? 8.187 8.368 -4.602 1.00 0.00 28 ASP A CA 7
ATOM 9053 C C . ASP A 1 32 ? 8.125 6.867 -4.846 1.00 0.00 28 ASP A C 7
ATOM 9054 O O . ASP A 1 32 ? 7.199 6.189 -4.390 1.00 0.00 28 ASP A O 7
ATOM 9063 N N . SER A 1 33 ? 9.110 6.353 -5.571 1.00 0.00 29 SER A N 7
ATOM 9064 C CA . SER A 1 33 ? 9.185 4.931 -5.853 1.00 0.00 29 SER A CA 7
ATOM 9065 C C . SER A 1 33 ? 9.888 4.193 -4.722 1.00 0.00 29 SER A C 7
ATOM 9066 O O . SER A 1 33 ? 11.099 4.305 -4.541 1.00 0.00 29 SER A O 7
ATOM 9074 N N . PHE A 1 34 ? 9.111 3.439 -3.967 1.00 0.00 30 PHE A N 7
ATOM 9075 C CA . PHE A 1 34 ? 9.625 2.663 -2.845 1.00 0.00 30 PHE A CA 7
ATOM 9076 C C . PHE A 1 34 ? 10.248 1.362 -3.338 1.00 0.00 30 PHE A C 7
ATOM 9077 O O . PHE A 1 34 ? 10.762 0.581 -2.548 1.00 0.00 30 PHE A O 7
ATOM 9094 N N . LEU A 1 35 ? 10.120 1.130 -4.645 1.00 0.00 31 LEU A N 7
ATOM 9095 C CA . LEU A 1 35 ? 10.688 -0.030 -5.352 1.00 0.00 31 LEU A CA 7
ATOM 9096 C C . LEU A 1 35 ? 12.213 -0.184 -5.199 1.00 0.00 31 LEU A C 7
ATOM 9097 O O . LEU A 1 35 ? 12.924 -0.370 -6.185 1.00 0.00 31 LEU A O 7
ATOM 9113 N N . GLY A 1 36 ? 12.707 -0.116 -3.978 1.00 0.00 32 GLY A N 7
ATOM 9114 C CA . GLY A 1 36 ? 14.124 -0.241 -3.733 1.00 0.00 32 GLY A CA 7
ATOM 9115 C C . GLY A 1 36 ? 14.804 1.074 -3.422 1.00 0.00 32 GLY A C 7
ATOM 9116 O O . GLY A 1 36 ? 15.714 1.506 -4.128 1.00 0.00 32 GLY A O 7
ATOM 9120 N N . HIS A 1 37 ? 14.359 1.703 -2.339 1.00 0.00 33 HIS A N 7
ATOM 9121 C CA . HIS A 1 37 ? 15.061 2.846 -1.759 1.00 0.00 33 HIS A CA 7
ATOM 9122 C C . HIS A 1 37 ? 15.873 2.354 -0.566 1.00 0.00 33 HIS A C 7
ATOM 9123 O O . HIS A 1 37 ? 16.312 3.132 0.277 1.00 0.00 33 HIS A O 7
ATOM 9138 N N . GLY A 1 38 ? 16.045 1.041 -0.507 1.00 0.00 34 GLY A N 7
ATOM 9139 C CA . GLY A 1 38 ? 16.721 0.408 0.607 1.00 0.00 34 GLY A CA 7
ATOM 9140 C C . GLY A 1 38 ? 16.293 -1.034 0.742 1.00 0.00 34 GLY A C 7
ATOM 9141 O O . GLY A 1 38 ? 17.120 -1.931 0.880 1.00 0.00 34 GLY A O 7
ATOM 9145 N N . GLY A 1 39 ? 14.987 -1.251 0.688 1.00 0.00 35 GLY A N 7
ATOM 9146 C CA . GLY A 1 39 ? 14.451 -2.594 0.674 1.00 0.00 35 GLY A CA 7
ATOM 9147 C C . GLY A 1 39 ? 14.130 -3.030 -0.731 1.00 0.00 35 GLY A C 7
ATOM 9148 O O . GLY A 1 39 ? 13.203 -2.522 -1.349 1.00 0.00 35 GLY A O 7
ATOM 9152 N N . ASN A 1 40 ? 14.906 -3.957 -1.241 1.00 0.00 36 ASN A N 7
ATOM 9153 C CA . ASN A 1 40 ? 14.800 -4.347 -2.635 1.00 0.00 36 ASN A CA 7
ATOM 9154 C C . ASN A 1 40 ? 14.282 -5.766 -2.769 1.00 0.00 36 ASN A C 7
ATOM 9155 O O . ASN A 1 40 ? 13.811 -6.173 -3.828 1.00 0.00 36 ASN A O 7
ATOM 9218 N N . LEU A 1 42 ? 12.678 -9.221 -0.128 1.00 0.00 38 LEU A N 7
ATOM 9219 C CA . LEU A 1 42 ? 11.526 -9.583 0.712 1.00 0.00 38 LEU A CA 7
ATOM 9220 C C . LEU A 1 42 ? 10.925 -8.408 1.504 1.00 0.00 38 LEU A C 7
ATOM 9221 O O . LEU A 1 42 ? 9.810 -8.529 2.007 1.00 0.00 38 LEU A O 7
ATOM 9237 N N . HIS A 1 43 ? 11.646 -7.285 1.630 1.00 0.00 39 HIS A N 7
ATOM 9238 C CA . HIS A 1 43 ? 11.086 -6.090 2.268 1.00 0.00 39 HIS A CA 7
ATOM 9239 C C . HIS A 1 43 ? 9.726 -5.728 1.662 1.00 0.00 39 HIS A C 7
ATOM 9240 O O . HIS A 1 43 ? 8.829 -5.267 2.367 1.00 0.00 39 HIS A O 7
ATOM 9255 N N . PHE A 1 44 ? 9.578 -5.951 0.357 1.00 0.00 40 PHE A N 7
ATOM 9256 C CA . PHE A 1 44 ? 8.311 -5.700 -0.325 1.00 0.00 40 PHE A CA 7
ATOM 9257 C C . PHE A 1 44 ? 7.238 -6.669 0.153 1.00 0.00 40 PHE A C 7
ATOM 9258 O O . PHE A 1 44 ? 6.127 -6.262 0.492 1.00 0.00 40 PHE A O 7
ATOM 9275 N N . VAL A 1 45 ? 7.590 -7.952 0.183 1.00 0.00 41 VAL A N 7
ATOM 9276 C CA . VAL A 1 45 ? 6.672 -9.002 0.618 1.00 0.00 41 VAL A CA 7
ATOM 9277 C C . VAL A 1 45 ? 6.169 -8.712 2.025 1.00 0.00 41 VAL A C 7
ATOM 9278 O O . VAL A 1 45 ? 5.002 -8.951 2.351 1.00 0.00 41 VAL A O 7
ATOM 9291 N N . GLN A 1 46 ? 7.066 -8.179 2.847 1.00 0.00 42 GLN A N 7
ATOM 9292 C CA . GLN A 1 46 ? 6.736 -7.803 4.211 1.00 0.00 42 GLN A CA 7
ATOM 9293 C C . GLN A 1 46 ? 5.627 -6.764 4.237 1.00 0.00 42 GLN A C 7
ATOM 9294 O O . GLN A 1 46 ? 4.636 -6.930 4.939 1.00 0.00 42 GLN A O 7
ATOM 9308 N N . LEU A 1 47 ? 5.779 -5.701 3.454 1.00 0.00 43 LEU A N 7
ATOM 9309 C CA . LEU A 1 47 ? 4.821 -4.607 3.500 1.00 0.00 43 LEU A CA 7
ATOM 9310 C C . LEU A 1 47 ? 3.558 -4.924 2.708 1.00 0.00 43 LEU A C 7
ATOM 9311 O O . LEU A 1 47 ? 2.516 -4.303 2.926 1.00 0.00 43 LEU A O 7
ATOM 9327 N N . ALA A 1 48 ? 3.649 -5.889 1.803 1.00 0.00 44 ALA A N 7
ATOM 9328 C CA . ALA A 1 48 ? 2.478 -6.371 1.084 1.00 0.00 44 ALA A CA 7
ATOM 9329 C C . ALA A 1 48 ? 1.567 -7.132 2.036 1.00 0.00 44 ALA A C 7
ATOM 9330 O O . ALA A 1 48 ? 0.374 -6.848 2.146 1.00 0.00 44 ALA A O 7
ATOM 9337 N N . SER A 1 49 ? 2.158 -8.082 2.749 1.00 0.00 45 SER A N 7
ATOM 9338 C CA . SER A 1 49 ? 1.436 -8.877 3.732 1.00 0.00 45 SER A CA 7
ATOM 9339 C C . SER A 1 49 ? 1.093 -8.029 4.955 1.00 0.00 45 SER A C 7
ATOM 9340 O O . SER A 1 49 ? 0.196 -8.361 5.734 1.00 0.00 45 SER A O 7
ATOM 9348 N N . ARG A 1 50 ? 1.811 -6.925 5.099 1.00 0.00 46 ARG A N 7
ATOM 9349 C CA . ARG A 1 50 ? 1.638 -6.012 6.216 1.00 0.00 46 ARG A CA 7
ATOM 9350 C C . ARG A 1 50 ? 0.238 -5.409 6.220 1.00 0.00 46 ARG A C 7
ATOM 9351 O O . ARG A 1 50 ? -0.524 -5.611 7.156 1.00 0.00 46 ARG A O 7
ATOM 9372 N N . LEU A 1 51 ? -0.118 -4.690 5.162 1.00 0.00 47 LEU A N 7
ATOM 9373 C CA . LEU A 1 51 ? -1.428 -4.049 5.118 1.00 0.00 47 LEU A CA 7
ATOM 9374 C C . LEU A 1 51 ? -2.520 -5.041 4.774 1.00 0.00 47 LEU A C 7
ATOM 9375 O O . LEU A 1 51 ? -3.708 -4.736 4.902 1.00 0.00 47 LEU A O 7
ATOM 9391 N N . GLN A 1 52 ? -2.110 -6.233 4.364 1.00 0.00 48 GLN A N 7
ATOM 9392 C CA . GLN A 1 52 ? -3.029 -7.341 4.194 1.00 0.00 48 GLN A CA 7
ATOM 9393 C C . GLN A 1 52 ? -3.780 -7.591 5.501 1.00 0.00 48 GLN A C 7
ATOM 9394 O O . GLN A 1 52 ? -4.994 -7.788 5.506 1.00 0.00 48 GLN A O 7
ATOM 9408 N N . LYS A 1 53 ? -3.049 -7.547 6.608 1.00 0.00 49 LYS A N 7
ATOM 9409 C CA . LYS A 1 53 ? -3.645 -7.737 7.924 1.00 0.00 49 LYS A CA 7
ATOM 9410 C C . LYS A 1 53 ? -4.089 -6.408 8.542 1.00 0.00 49 LYS A C 7
ATOM 9411 O O . LYS A 1 53 ? -4.953 -6.390 9.415 1.00 0.00 49 LYS A O 7
ATOM 9430 N N . ILE A 1 54 ? -3.506 -5.292 8.087 1.00 0.00 50 ILE A N 7
ATOM 9431 C CA . ILE A 1 54 ? -3.895 -3.974 8.600 1.00 0.00 50 ILE A CA 7
ATOM 9432 C C . ILE A 1 54 ? -5.349 -3.668 8.251 1.00 0.00 50 ILE A C 7
ATOM 9433 O O . ILE A 1 54 ? -6.155 -3.344 9.125 1.00 0.00 50 ILE A O 7
ATOM 9449 N N . PHE A 1 55 ? -5.685 -3.793 6.974 1.00 0.00 51 PHE A N 7
ATOM 9450 C CA . PHE A 1 55 ? -6.996 -3.371 6.495 1.00 0.00 51 PHE A CA 7
ATOM 9451 C C . PHE A 1 55 ? -7.896 -4.560 6.170 1.00 0.00 51 PHE A C 7
ATOM 9452 O O . PHE A 1 55 ? -9.013 -4.386 5.680 1.00 0.00 51 PHE A O 7
ATOM 9469 N N . GLY A 1 56 ? -7.407 -5.763 6.456 1.00 0.00 52 GLY A N 7
ATOM 9470 C CA . GLY A 1 56 ? -8.185 -6.966 6.209 1.00 0.00 52 GLY A CA 7
ATOM 9471 C C . GLY A 1 56 ? -8.413 -7.205 4.731 1.00 0.00 52 GLY A C 7
ATOM 9472 O O . GLY A 1 56 ? -9.544 -7.393 4.288 1.00 0.00 52 GLY A O 7
ATOM 9476 N N . VAL A 1 57 ? -7.333 -7.207 3.972 1.00 0.00 53 VAL A N 7
ATOM 9477 C CA . VAL A 1 57 ? -7.414 -7.317 2.523 1.00 0.00 53 VAL A CA 7
ATOM 9478 C C . VAL A 1 57 ? -6.507 -8.421 2.005 1.00 0.00 53 VAL A C 7
ATOM 9479 O O . VAL A 1 57 ? -5.773 -9.044 2.767 1.00 0.00 53 VAL A O 7
ATOM 9492 N N . GLU A 1 58 ? -6.581 -8.661 0.708 1.00 0.00 54 GLU A N 7
ATOM 9493 C CA . GLU A 1 58 ? -5.713 -9.615 0.044 1.00 0.00 54 GLU A CA 7
ATOM 9494 C C . GLU A 1 58 ? -4.729 -8.879 -0.854 1.00 0.00 54 GLU A C 7
ATOM 9495 O O . GLU A 1 58 ? -5.038 -8.573 -2.005 1.00 0.00 54 GLU A O 7
ATOM 9507 N N . VAL A 1 59 ? -3.555 -8.577 -0.321 1.00 0.00 55 VAL A N 7
ATOM 9508 C CA . VAL A 1 59 ? -2.540 -7.863 -1.080 1.00 0.00 55 VAL A CA 7
ATOM 9509 C C . VAL A 1 59 ? -1.308 -8.742 -1.285 1.00 0.00 55 VAL A C 7
ATOM 9510 O O . VAL A 1 59 ? -0.748 -9.279 -0.325 1.00 0.00 55 VAL A O 7
ATOM 9523 N N . SER A 1 60 ? -0.903 -8.898 -2.535 1.00 0.00 56 SER A N 7
ATOM 9524 C CA . SER A 1 60 ? 0.248 -9.718 -2.875 1.00 0.00 56 SER A CA 7
ATOM 9525 C C . SER A 1 60 ? 1.483 -8.848 -3.099 1.00 0.00 56 SER A C 7
ATOM 9526 O O . SER A 1 60 ? 1.374 -7.626 -3.226 1.00 0.00 56 SER A O 7
ATOM 9534 N N . THR A 1 61 ? 2.654 -9.471 -3.150 1.00 0.00 57 THR A N 7
ATOM 9535 C CA . THR A 1 61 ? 3.887 -8.752 -3.423 1.00 0.00 57 THR A CA 7
ATOM 9536 C C . THR A 1 61 ? 3.857 -8.193 -4.841 1.00 0.00 57 THR A C 7
ATOM 9537 O O . THR A 1 61 ? 4.411 -7.129 -5.124 1.00 0.00 57 THR A O 7
ATOM 9548 N N . GLU A 1 62 ? 3.177 -8.914 -5.724 1.00 0.00 58 GLU A N 7
ATOM 9549 C CA . GLU A 1 62 ? 3.009 -8.478 -7.099 1.00 0.00 58 GLU A CA 7
ATOM 9550 C C . GLU A 1 62 ? 2.243 -7.161 -7.147 1.00 0.00 58 GLU A C 7
ATOM 9551 O O . GLU A 1 62 ? 2.521 -6.302 -7.985 1.00 0.00 58 GLU A O 7
ATOM 9563 N N . ASP A 1 63 ? 1.298 -7.000 -6.221 1.00 0.00 59 ASP A N 7
ATOM 9564 C CA . ASP A 1 63 ? 0.518 -5.770 -6.127 1.00 0.00 59 ASP A CA 7
ATOM 9565 C C . ASP A 1 63 ? 1.420 -4.604 -5.763 1.00 0.00 59 ASP A C 7
ATOM 9566 O O . ASP A 1 63 ? 1.197 -3.475 -6.189 1.00 0.00 59 ASP A O 7
ATOM 9575 N N . VAL A 1 64 ? 2.452 -4.895 -4.991 1.00 0.00 60 VAL A N 7
ATOM 9576 C CA . VAL A 1 64 ? 3.450 -3.900 -4.637 1.00 0.00 60 VAL A CA 7
ATOM 9577 C C . VAL A 1 64 ? 4.176 -3.384 -5.884 1.00 0.00 60 VAL A C 7
ATOM 9578 O O . VAL A 1 64 ? 4.307 -2.174 -6.086 1.00 0.00 60 VAL A O 7
ATOM 9591 N N . PHE A 1 65 ? 4.603 -4.304 -6.741 1.00 0.00 61 PHE A N 7
ATOM 9592 C CA . PHE A 1 65 ? 5.424 -3.947 -7.893 1.00 0.00 61 PHE A CA 7
ATOM 9593 C C . PHE A 1 65 ? 4.629 -3.300 -9.021 1.00 0.00 61 PHE A C 7
ATOM 9594 O O . PHE A 1 65 ? 5.126 -2.391 -9.686 1.00 0.00 61 PHE A O 7
ATOM 9611 N N . ARG A 1 66 ? 3.402 -3.757 -9.238 1.00 0.00 62 ARG A N 7
ATOM 9612 C CA . ARG A 1 66 ? 2.594 -3.269 -10.358 1.00 0.00 62 ARG A CA 7
ATOM 9613 C C . ARG A 1 66 ? 2.216 -1.794 -10.208 1.00 0.00 62 ARG A C 7
ATOM 9614 O O . ARG A 1 66 ? 1.731 -1.180 -11.155 1.00 0.00 62 ARG A O 7
ATOM 9635 N N . HIS A 1 67 ? 2.418 -1.224 -9.025 1.00 0.00 63 HIS A N 7
ATOM 9636 C CA . HIS A 1 67 ? 2.108 0.190 -8.815 1.00 0.00 63 HIS A CA 7
ATOM 9637 C C . HIS A 1 67 ? 3.368 1.044 -8.796 1.00 0.00 63 HIS A C 7
ATOM 9638 O O . HIS A 1 67 ? 3.390 2.137 -9.357 1.00 0.00 63 HIS A O 7
ATOM 9653 N N . GLY A 1 68 ? 4.403 0.563 -8.123 1.00 0.00 64 GLY A N 7
ATOM 9654 C CA . GLY A 1 68 ? 5.676 1.260 -8.128 1.00 0.00 64 GLY A CA 7
ATOM 9655 C C . GLY A 1 68 ? 5.787 2.325 -7.054 1.00 0.00 64 GLY A C 7
ATOM 9656 O O . GLY A 1 68 ? 6.842 2.483 -6.434 1.00 0.00 64 GLY A O 7
ATOM 9660 N N . THR A 1 69 ? 4.709 3.061 -6.833 1.00 0.00 65 THR A N 7
ATOM 9661 C CA . THR A 1 69 ? 4.699 4.122 -5.840 1.00 0.00 65 THR A CA 7
ATOM 9662 C C . THR A 1 69 ? 3.735 3.784 -4.712 1.00 0.00 65 THR A C 7
ATOM 9663 O O . THR A 1 69 ? 2.739 3.090 -4.925 1.00 0.00 65 THR A O 7
ATOM 9674 N N . VAL A 1 70 ? 4.042 4.270 -3.512 1.00 0.00 66 VAL A N 7
ATOM 9675 C CA . VAL A 1 70 ? 3.184 4.052 -2.349 1.00 0.00 66 VAL A CA 7
ATOM 9676 C C . VAL A 1 70 ? 1.806 4.665 -2.570 1.00 0.00 66 VAL A C 7
ATOM 9677 O O . VAL A 1 70 ? 0.801 4.137 -2.094 1.00 0.00 66 VAL A O 7
ATOM 9690 N N . GLU A 1 71 ? 1.778 5.776 -3.303 1.00 0.00 67 GLU A N 7
ATOM 9691 C CA . GLU A 1 71 ? 0.535 6.437 -3.671 1.00 0.00 67 GLU A CA 7
ATOM 9692 C C . GLU A 1 71 ? -0.381 5.466 -4.405 1.00 0.00 67 GLU A C 7
ATOM 9693 O O . GLU A 1 71 ? -1.500 5.202 -3.973 1.00 0.00 67 GLU A O 7
ATOM 9705 N N . GLN A 1 72 ? 0.117 4.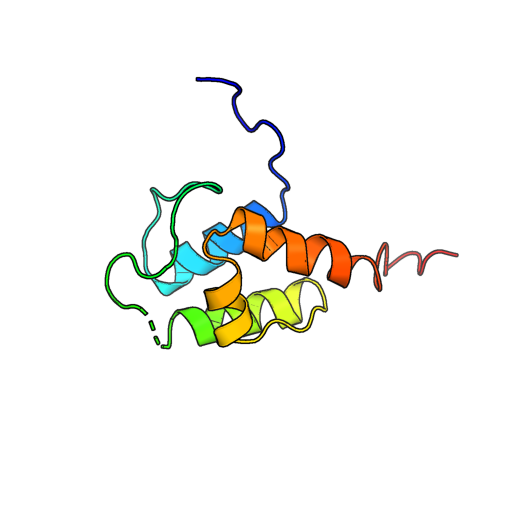910 -5.502 1.00 0.00 68 GLN A N 7
ATOM 9706 C CA . GLN A 1 72 ? -0.666 3.989 -6.308 1.00 0.00 68 GLN A CA 7
ATOM 9707 C C . GLN A 1 72 ? -0.884 2.666 -5.578 1.00 0.00 68 GLN A C 7
ATOM 9708 O O . GLN A 1 72 ? -1.902 2.007 -5.778 1.00 0.00 68 GLN A O 7
ATOM 9722 N N . LEU A 1 73 ? 0.075 2.279 -4.738 1.00 0.00 69 LEU A N 7
ATOM 9723 C CA . LEU A 1 73 ? -0.042 1.056 -3.944 1.00 0.00 69 LEU A CA 7
ATOM 9724 C C . LEU A 1 73 ? -1.273 1.147 -3.050 1.00 0.00 69 LEU A C 7
ATOM 9725 O O . LEU A 1 73 ? -2.137 0.267 -3.065 1.00 0.00 69 LEU A O 7
ATOM 9741 N N . ALA A 1 74 ? -1.351 2.236 -2.295 1.00 0.00 70 ALA A N 7
ATOM 9742 C CA . ALA A 1 74 ? -2.447 2.453 -1.367 1.00 0.00 70 ALA A CA 7
ATOM 9743 C C . ALA A 1 74 ? -3.785 2.490 -2.088 1.00 0.00 70 ALA A C 7
ATOM 9744 O O . ALA A 1 74 ? -4.801 2.080 -1.541 1.00 0.00 70 ALA A O 7
ATOM 9751 N N . ARG A 1 75 ? -3.774 2.958 -3.331 1.00 0.00 71 ARG A N 7
ATOM 9752 C CA . ARG A 1 75 ? -5.000 3.065 -4.115 1.00 0.00 71 ARG A CA 7
ATOM 9753 C C . ARG A 1 75 ? -5.591 1.692 -4.419 1.00 0.00 71 ARG A C 7
ATOM 9754 O O . ARG A 1 75 ? -6.778 1.575 -4.719 1.00 0.00 71 ARG A O 7
ATOM 9775 N N . PHE A 1 76 ? -4.773 0.650 -4.332 1.00 0.00 72 PHE A N 7
ATOM 9776 C CA . PHE A 1 76 ? -5.272 -0.705 -4.502 1.00 0.00 72 PHE A CA 7
ATOM 9777 C C . PHE A 1 76 ? -5.950 -1.168 -3.222 1.00 0.00 72 PHE A C 7
ATOM 9778 O O . PHE A 1 76 ? -7.137 -1.485 -3.216 1.00 0.00 72 PHE A O 7
ATOM 9795 N N . VAL A 1 77 ? -5.189 -1.179 -2.136 1.00 0.00 73 VAL A N 7
ATOM 9796 C CA . VAL A 1 77 ? -5.690 -1.642 -0.850 1.00 0.00 73 VAL A CA 7
ATOM 9797 C C . VAL A 1 77 ? -6.848 -0.770 -0.348 1.00 0.00 73 VAL A C 7
ATOM 9798 O O . VAL A 1 77 ? -7.779 -1.274 0.280 1.00 0.00 73 VAL A O 7
ATOM 9811 N N . GLU A 1 78 ? -6.807 0.524 -0.655 1.00 0.00 74 GLU A N 7
ATOM 9812 C CA . GLU A 1 78 ? -7.874 1.438 -0.258 1.00 0.00 74 GLU A CA 7
ATOM 9813 C C . GLU A 1 78 ? -9.196 0.990 -0.872 1.00 0.00 74 GLU A C 7
ATOM 9814 O O . GLU A 1 78 ? -10.171 0.756 -0.169 1.00 0.00 74 GLU A O 7
ATOM 9826 N N . GLN A 1 79 ? -9.212 0.848 -2.188 1.00 0.00 75 GLN A N 7
ATOM 9827 C CA . GLN A 1 79 ? -10.420 0.442 -2.890 1.00 0.00 75 GLN A CA 7
ATOM 9828 C C . GLN A 1 79 ? -10.799 -0.993 -2.537 1.00 0.00 75 GLN A C 7
ATOM 9829 O O . GLN A 1 79 ? -11.979 -1.335 -2.472 1.00 0.00 75 GLN A O 7
ATOM 9843 N N . SER A 1 80 ? -9.793 -1.822 -2.281 1.00 0.00 76 SER A N 7
ATOM 9844 C CA . SER A 1 80 ? -10.026 -3.207 -1.899 1.00 0.00 76 SER A CA 7
ATOM 9845 C C . SER A 1 80 ? -10.704 -3.292 -0.534 1.00 0.00 76 SER A C 7
ATOM 9846 O O . SER A 1 80 ? -11.626 -4.080 -0.346 1.00 0.00 76 SER A O 7
ATOM 9854 N N . ARG A 1 81 ? -10.262 -2.471 0.417 1.00 0.00 77 ARG A N 7
ATOM 9855 C CA . ARG A 1 81 ? -10.887 -2.448 1.734 1.00 0.00 77 ARG A CA 7
ATOM 9856 C C . ARG A 1 81 ? -12.243 -1.753 1.644 1.00 0.00 77 ARG A C 7
ATOM 9857 O O . ARG A 1 81 ? -13.163 -2.051 2.407 1.00 0.00 77 ARG A O 7
ATOM 9878 N N . ASP A 1 82 ? -12.352 -0.832 0.690 1.00 0.00 78 ASP A N 7
ATOM 9879 C CA . ASP A 1 82 ? -13.564 -0.046 0.490 1.00 0.00 78 ASP A CA 7
ATOM 9880 C C . ASP A 1 82 ? -14.706 -0.933 0.014 1.00 0.00 78 ASP A C 7
ATOM 9881 O O . ASP A 1 82 ? -15.804 -0.899 0.565 1.00 0.00 78 ASP A O 7
ATOM 9890 N N . THR A 1 83 ? -14.433 -1.737 -1.006 1.00 0.00 79 THR A N 7
ATOM 9891 C CA . THR A 1 83 ? -15.427 -2.657 -1.528 1.00 0.00 79 THR A CA 7
ATOM 9892 C C . THR A 1 83 ? -15.444 -3.952 -0.719 1.00 0.00 79 THR A C 7
ATOM 9893 O O . THR A 1 83 ? -16.302 -4.814 -0.922 1.00 0.00 79 THR A O 7
ATOM 9904 N N . GLY A 1 84 ? -14.496 -4.076 0.204 1.00 0.00 80 GLY A N 7
ATOM 9905 C CA . GLY A 1 84 ? -14.411 -5.260 1.032 1.00 0.00 80 GLY A CA 7
ATOM 9906 C C . GLY A 1 84 ? -15.527 -5.324 2.048 1.00 0.00 80 GLY A C 7
ATOM 9907 O O . GLY A 1 84 ? -16.005 -6.405 2.391 1.00 0.00 80 GLY A O 7
ATOM 9911 N N . ARG A 1 85 ? -15.951 -4.165 2.525 1.00 0.00 81 ARG A N 7
ATOM 9912 C CA . ARG A 1 85 ? -17.033 -4.098 3.488 1.00 0.00 81 ARG A CA 7
ATOM 9913 C C . ARG A 1 85 ? -17.999 -2.984 3.116 1.00 0.00 81 ARG A C 7
ATOM 9914 O O . ARG A 1 85 ? -17.851 -1.851 3.576 1.00 0.00 81 ARG A O 7
ATOM 9935 N N . ASN A 1 86 ? -18.983 -3.325 2.284 1.00 0.00 82 ASN A N 7
ATOM 9936 C CA . ASN A 1 86 ? -20.025 -2.388 1.854 1.00 0.00 82 ASN A CA 7
ATOM 9937 C C . ASN A 1 86 ? -19.426 -1.137 1.215 1.00 0.00 82 ASN A C 7
ATOM 9938 O O . ASN A 1 86 ? -19.173 -0.141 1.893 1.00 0.00 82 ASN A O 7
ATOM 9949 N N . PRO A 1 87 ? -19.220 -1.179 -0.114 1.00 0.00 83 PRO A N 7
ATOM 9950 C CA . PRO A 1 87 ? -18.645 -0.063 -0.877 1.00 0.00 83 PRO A CA 7
ATOM 9951 C C . PRO A 1 87 ? -19.319 1.272 -0.563 1.00 0.00 83 PRO A C 7
ATOM 9952 O O . PRO A 1 87 ? -18.647 2.263 -0.271 1.00 0.00 83 PRO A O 7
ATOM 9963 N N . ALA A 1 88 ? -20.648 1.291 -0.620 1.00 0.00 84 ALA A N 7
ATOM 9964 C CA . ALA A 1 88 ? -21.410 2.494 -0.303 1.00 0.00 84 ALA A CA 7
ATOM 9965 C C . ALA A 1 88 ? -22.815 2.144 0.183 1.00 0.00 84 ALA A C 7
ATOM 9966 O O . ALA A 1 88 ? -23.732 2.963 0.111 1.00 0.00 84 ALA A O 7
ATOM 9973 N N . ALA A 1 89 ? -22.980 0.924 0.675 1.00 0.00 85 ALA A N 7
ATOM 9974 C CA . ALA A 1 89 ? -24.274 0.473 1.175 1.00 0.00 85 ALA A CA 7
ATOM 9975 C C . ALA A 1 89 ? -24.400 0.730 2.673 1.00 0.00 85 ALA A C 7
ATOM 9976 O O . ALA A 1 89 ? -25.472 1.074 3.168 1.00 0.00 85 ALA A O 7
ATOM 9983 N N . GLN A 1 90 ? -23.290 0.564 3.379 1.00 0.00 86 GLN A N 7
ATOM 9984 C CA . GLN A 1 90 ? -23.256 0.718 4.826 1.00 0.00 86 GLN A CA 7
ATOM 9985 C C . GLN A 1 90 ? -21.810 0.693 5.306 1.00 0.00 86 GLN A C 7
ATOM 9986 O O . GLN A 1 90 ? -21.283 -0.354 5.682 1.00 0.00 86 GLN A O 7
ATOM 10000 N N . THR A 1 91 ? -21.168 1.846 5.268 1.00 0.00 87 THR A N 7
ATOM 10001 C CA . THR A 1 91 ? -19.762 1.949 5.622 1.00 0.00 87 THR A CA 7
ATOM 10002 C C . THR A 1 91 ? -19.565 2.046 7.134 1.00 0.00 87 THR A C 7
ATOM 10003 O O . THR A 1 91 ? -18.458 1.832 7.636 1.00 0.00 87 THR A O 7
ATOM 10014 N N . GLN A 1 92 ? -20.653 2.351 7.844 1.00 0.00 88 GLN A N 7
ATOM 10015 C CA . GLN A 1 92 ? -20.624 2.532 9.295 1.00 0.00 88 GLN A CA 7
ATOM 10016 C C . GLN A 1 92 ? -19.669 3.656 9.682 1.00 0.00 88 GLN A C 7
ATOM 10017 O O . GLN A 1 92 ? -19.924 4.813 9.284 1.00 0.00 88 GLN A O 7
ATOM 10032 N N . GLY A 1 1 ? -11.758 6.432 -11.676 1.00 0.00 -3 GLY A N 8
ATOM 10033 C CA . GLY A 1 1 ? -11.615 7.737 -12.363 1.00 0.00 -3 GLY A CA 8
ATOM 10034 C C . GLY A 1 1 ? -11.309 8.858 -11.388 1.00 0.00 -3 GLY A C 8
ATOM 10035 O O . GLY A 1 1 ? -10.892 8.600 -10.259 1.00 0.00 -3 GLY A O 8
ATOM 10041 N N . PRO A 1 2 ? -11.509 10.119 -11.793 1.00 0.00 -2 PRO A N 8
ATOM 10042 C CA . PRO A 1 2 ? -11.242 11.276 -10.954 1.00 0.00 -2 PRO A CA 8
ATOM 10043 C C . PRO A 1 2 ? -12.467 11.720 -10.154 1.00 0.00 -2 PRO A C 8
ATOM 10044 O O . PRO A 1 2 ? -12.829 12.896 -10.153 1.00 0.00 -2 PRO A O 8
ATOM 10055 N N . MET A 1 3 ? -13.114 10.770 -9.489 1.00 0.00 -1 MET A N 8
ATOM 10056 C CA . MET A 1 3 ? -14.248 11.072 -8.622 1.00 0.00 -1 MET A CA 8
ATOM 10057 C C . MET A 1 3 ? -14.129 10.314 -7.305 1.00 0.00 -1 MET A C 8
ATOM 10058 O O . MET A 1 3 ? -15.096 9.736 -6.813 1.00 0.00 -1 MET A O 8
ATOM 10072 N N . ALA A 1 4 ? -12.931 10.323 -6.740 1.00 0.00 0 ALA A N 8
ATOM 10073 C CA . ALA A 1 4 ? -12.672 9.632 -5.486 1.00 0.00 0 ALA A CA 8
ATOM 10074 C C . ALA A 1 4 ? -12.552 10.625 -4.337 1.00 0.00 0 ALA A C 8
ATOM 10075 O O . ALA A 1 4 ? -12.108 10.274 -3.243 1.00 0.00 0 ALA A O 8
ATOM 10082 N N . THR A 1 5 ? -12.963 11.866 -4.605 1.00 0.00 1 THR A N 8
ATOM 10083 C CA . THR A 1 5 ? -12.851 12.960 -3.644 1.00 0.00 1 THR A CA 8
ATOM 10084 C C . THR A 1 5 ? -11.394 13.378 -3.491 1.00 0.00 1 THR A C 8
ATOM 10085 O O . THR A 1 5 ? -10.737 13.038 -2.503 1.00 0.00 1 THR A O 8
ATOM 10096 N N . ALA A 1 6 ? -10.901 14.097 -4.497 1.00 0.00 2 ALA A N 8
ATOM 10097 C CA . ALA A 1 6 ? -9.518 14.562 -4.539 1.00 0.00 2 ALA A CA 8
ATOM 10098 C C . ALA A 1 6 ? -8.546 13.394 -4.686 1.00 0.00 2 ALA A C 8
ATOM 10099 O O . ALA A 1 6 ? -8.669 12.361 -4.025 1.00 0.00 2 ALA A O 8
ATOM 10106 N N . VAL A 1 7 ? -7.580 13.557 -5.570 1.00 0.00 3 VAL A N 8
ATOM 10107 C CA . VAL A 1 7 ? -6.572 12.538 -5.788 1.00 0.00 3 VAL A CA 8
ATOM 10108 C C . VAL A 1 7 ? -5.537 12.601 -4.675 1.00 0.00 3 VAL A C 8
ATOM 10109 O O . VAL A 1 7 ? -4.423 13.100 -4.849 1.00 0.00 3 VAL A O 8
ATOM 10122 N N . GLN A 1 8 ? -5.950 12.123 -3.519 1.00 0.00 4 GLN A N 8
ATOM 10123 C CA . GLN A 1 8 ? -5.140 12.158 -2.324 1.00 0.00 4 GLN A CA 8
ATOM 10124 C C . GLN A 1 8 ? -5.439 10.916 -1.499 1.00 0.00 4 GLN A C 8
ATOM 10125 O O . GLN A 1 8 ? -6.600 10.638 -1.196 1.00 0.00 4 GLN A O 8
ATOM 10139 N N . ASN A 1 9 ? -4.411 10.158 -1.160 1.00 0.00 5 ASN A N 8
ATOM 10140 C CA . ASN A 1 9 ? -4.617 8.918 -0.431 1.00 0.00 5 ASN A CA 8
ATOM 10141 C C . ASN A 1 9 ? -4.315 9.099 1.049 1.00 0.00 5 ASN A C 8
ATOM 10142 O O . ASN A 1 9 ? -3.180 9.389 1.431 1.00 0.00 5 ASN A O 8
ATOM 10153 N N . PRO A 1 10 ? -5.332 8.911 1.902 1.00 0.00 6 PRO A N 8
ATOM 10154 C CA . PRO A 1 10 ? -5.172 8.979 3.355 1.00 0.00 6 PRO A CA 8
ATOM 10155 C C . PRO A 1 10 ? -4.632 7.671 3.920 1.00 0.00 6 PRO A C 8
ATOM 10156 O O . PRO A 1 10 ? -4.110 7.615 5.033 1.00 0.00 6 PRO A O 8
ATOM 10167 N N . LEU A 1 11 ? -4.758 6.620 3.125 1.00 0.00 7 LEU A N 8
ATOM 10168 C CA . LEU A 1 11 ? -4.297 5.297 3.507 1.00 0.00 7 LEU A CA 8
ATOM 10169 C C . LEU A 1 11 ? -2.791 5.197 3.291 1.00 0.00 7 LEU A C 8
ATOM 10170 O O . LEU A 1 11 ? -2.107 4.406 3.937 1.00 0.00 7 LEU A O 8
ATOM 10186 N N . GLU A 1 12 ? -2.286 6.047 2.404 1.00 0.00 8 GLU A N 8
ATOM 10187 C CA . GLU A 1 12 ? -0.880 6.033 2.008 1.00 0.00 8 GLU A CA 8
ATOM 10188 C C . GLU A 1 12 ? 0.037 6.186 3.224 1.00 0.00 8 GLU A C 8
ATOM 10189 O O . GLU A 1 12 ? 1.148 5.661 3.247 1.00 0.00 8 GLU A O 8
ATOM 10201 N N . THR A 1 13 ? -0.447 6.886 4.243 1.00 0.00 9 THR A N 8
ATOM 10202 C CA . THR A 1 13 ? 0.315 7.086 5.466 1.00 0.00 9 THR A CA 8
ATOM 10203 C C . THR A 1 13 ? 0.745 5.742 6.066 1.00 0.00 9 THR A C 8
ATOM 10204 O O . THR A 1 13 ? 1.841 5.612 6.612 1.00 0.00 9 THR A O 8
ATOM 10215 N N . VAL A 1 14 ? -0.120 4.739 5.927 1.00 0.00 10 VAL A N 8
ATOM 10216 C CA . VAL A 1 14 ? 0.148 3.406 6.452 1.00 0.00 10 VAL A CA 8
ATOM 10217 C C . VAL A 1 14 ? 1.202 2.684 5.610 1.00 0.00 10 VAL A C 8
ATOM 10218 O O . VAL A 1 14 ? 2.003 1.903 6.126 1.00 0.00 10 VAL A O 8
ATOM 10231 N N . VAL A 1 15 ? 1.215 2.966 4.318 1.00 0.00 11 VAL A N 8
ATOM 10232 C CA . VAL A 1 15 ? 2.146 2.311 3.412 1.00 0.00 11 VAL A CA 8
ATOM 10233 C C . VAL A 1 15 ? 3.561 2.838 3.632 1.00 0.00 11 VAL A C 8
ATOM 10234 O O . VAL A 1 15 ? 4.526 2.068 3.671 1.00 0.00 11 VAL A O 8
ATOM 10247 N N . LEU A 1 16 ? 3.677 4.150 3.802 1.00 0.00 12 LEU A N 8
ATOM 10248 C CA . LEU A 1 16 ? 4.970 4.774 4.054 1.00 0.00 12 LEU A CA 8
ATOM 10249 C C . LEU A 1 16 ? 5.538 4.349 5.400 1.00 0.00 12 LEU A C 8
ATOM 10250 O O . LEU A 1 16 ? 6.722 4.032 5.498 1.00 0.00 12 LEU A O 8
ATOM 10266 N N . GLN A 1 17 ? 4.698 4.330 6.436 1.00 0.00 13 GLN A N 8
ATOM 10267 C CA . GLN A 1 17 ? 5.161 3.947 7.770 1.00 0.00 13 GLN A CA 8
ATOM 10268 C C . GLN A 1 17 ? 5.587 2.486 7.787 1.00 0.00 13 GLN A C 8
ATOM 10269 O O . GLN A 1 17 ? 6.386 2.073 8.628 1.00 0.00 13 GLN A O 8
ATOM 10283 N N . ALA A 1 18 ? 5.059 1.710 6.847 1.00 0.00 14 ALA A N 8
ATOM 10284 C CA . ALA A 1 18 ? 5.499 0.340 6.672 1.00 0.00 14 ALA A CA 8
ATOM 10285 C C . ALA A 1 18 ? 6.955 0.331 6.231 1.00 0.00 14 ALA A C 8
ATOM 10286 O O . ALA A 1 18 ? 7.811 -0.256 6.888 1.00 0.00 14 ALA A O 8
ATOM 10293 N N . TRP A 1 19 ? 7.230 1.024 5.130 1.00 0.00 15 TRP A N 8
ATOM 10294 C CA . TRP A 1 19 ? 8.575 1.098 4.576 1.00 0.00 15 TRP A CA 8
ATOM 10295 C C . TRP A 1 19 ? 9.550 1.740 5.570 1.00 0.00 15 TRP A C 8
ATOM 10296 O O . TRP A 1 19 ? 10.739 1.413 5.579 1.00 0.00 15 TRP A O 8
ATOM 10317 N N . LYS A 1 20 ? 9.041 2.645 6.410 1.00 0.00 16 LYS A N 8
ATOM 10318 C CA . LYS A 1 20 ? 9.852 3.272 7.458 1.00 0.00 16 LYS A CA 8
ATOM 10319 C C . LYS A 1 20 ? 10.413 2.218 8.405 1.00 0.00 16 LYS A C 8
ATOM 10320 O O . LYS A 1 20 ? 11.559 2.300 8.839 1.00 0.00 16 LYS A O 8
ATOM 10339 N N . ASP A 1 21 ? 9.594 1.229 8.718 1.00 0.00 17 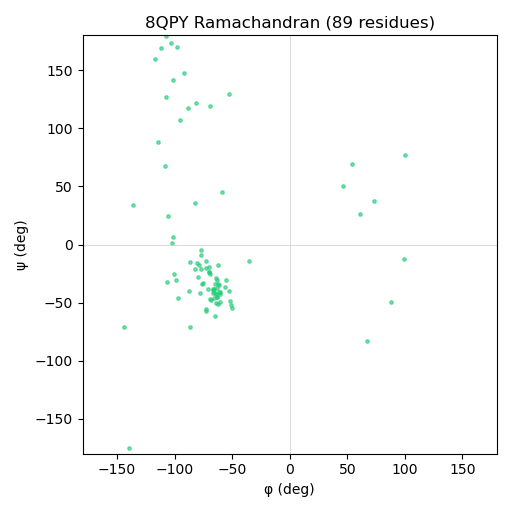ASP A N 8
ATOM 10340 C CA . ASP A 1 21 ? 9.980 0.175 9.649 1.00 0.00 17 ASP A CA 8
ATOM 10341 C C . ASP A 1 21 ? 10.776 -0.914 8.938 1.00 0.00 17 ASP A C 8
ATOM 10342 O O . ASP A 1 21 ? 11.660 -1.539 9.523 1.00 0.00 17 ASP A O 8
ATOM 10351 N N . ILE A 1 22 ? 10.463 -1.123 7.671 1.00 0.00 18 ILE A N 8
ATOM 10352 C CA . ILE A 1 22 ? 11.098 -2.171 6.885 1.00 0.00 18 ILE A CA 8
ATOM 10353 C C . ILE A 1 22 ? 12.500 -1.768 6.424 1.00 0.00 18 ILE A C 8
ATOM 10354 O O . ILE A 1 22 ? 13.472 -2.476 6.678 1.00 0.00 18 ILE A O 8
ATOM 10370 N N . SER A 1 23 ? 12.603 -0.627 5.759 1.00 0.00 19 SER A N 8
ATOM 10371 C CA . SER A 1 23 ? 13.862 -0.222 5.145 1.00 0.00 19 SER A CA 8
ATOM 10372 C C . SER A 1 23 ? 14.495 0.961 5.872 1.00 0.00 19 SER A C 8
ATOM 10373 O O . SER A 1 23 ? 15.620 1.355 5.568 1.00 0.00 19 SER A O 8
ATOM 10381 N N . GLY A 1 24 ? 13.761 1.542 6.812 1.00 0.00 20 GLY A N 8
ATOM 10382 C CA . GLY A 1 24 ? 14.306 2.626 7.611 1.00 0.00 20 GLY A CA 8
ATOM 10383 C C . GLY A 1 24 ? 14.185 3.982 6.942 1.00 0.00 20 GLY A C 8
ATOM 10384 O O . GLY A 1 24 ? 14.581 4.997 7.517 1.00 0.00 20 GLY A O 8
ATOM 10388 N N . ALA A 1 25 ? 13.640 4.006 5.733 1.00 0.00 21 ALA A N 8
ATOM 10389 C CA . ALA A 1 25 ? 13.484 5.252 4.994 1.00 0.00 21 ALA A CA 8
ATOM 10390 C C . ALA A 1 25 ? 12.269 6.021 5.496 1.00 0.00 21 ALA A C 8
ATOM 10391 O O . ALA A 1 25 ? 11.139 5.529 5.430 1.00 0.00 21 ALA A O 8
ATOM 10398 N N . ASP A 1 26 ? 12.503 7.222 5.998 1.00 0.00 22 ASP A N 8
ATOM 10399 C CA . ASP A 1 26 ? 11.436 8.027 6.581 1.00 0.00 22 ASP A CA 8
ATOM 10400 C C . ASP A 1 26 ? 11.158 9.272 5.754 1.00 0.00 22 ASP A C 8
ATOM 10401 O O . ASP A 1 26 ? 10.018 9.724 5.661 1.00 0.00 22 ASP A O 8
ATOM 10410 N N . ASP A 1 27 ? 12.189 9.805 5.125 1.00 0.00 23 ASP A N 8
ATOM 10411 C CA . ASP A 1 27 ? 12.074 11.066 4.402 1.00 0.00 23 ASP A CA 8
ATOM 10412 C C . ASP A 1 27 ? 11.636 10.843 2.960 1.00 0.00 23 ASP A C 8
ATOM 10413 O O . ASP A 1 27 ? 12.118 11.513 2.044 1.00 0.00 23 ASP A O 8
ATOM 10422 N N . PHE A 1 28 ? 10.733 9.897 2.754 1.00 0.00 24 PHE A N 8
ATOM 10423 C CA . PHE A 1 28 ? 10.267 9.584 1.414 1.00 0.00 24 PHE A CA 8
ATOM 10424 C C . PHE A 1 28 ? 8.895 10.188 1.140 1.00 0.00 24 PHE A C 8
ATOM 10425 O O . PHE A 1 28 ? 8.173 10.562 2.066 1.00 0.00 24 PHE A O 8
ATOM 10442 N N . THR A 1 29 ? 8.547 10.287 -0.138 1.00 0.00 25 THR A N 8
ATOM 10443 C CA . THR A 1 29 ? 7.288 10.880 -0.557 1.00 0.00 25 THR A CA 8
ATOM 10444 C C . THR A 1 29 ? 6.518 9.959 -1.511 1.00 0.00 25 THR A C 8
ATOM 10445 O O . THR A 1 29 ? 7.056 8.970 -2.014 1.00 0.00 25 THR A O 8
ATOM 10456 N N . THR A 1 30 ? 5.262 10.318 -1.763 1.00 0.00 26 THR A N 8
ATOM 10457 C CA . THR A 1 30 ? 4.264 9.393 -2.298 1.00 0.00 26 THR A CA 8
ATOM 10458 C C . THR A 1 30 ? 4.435 9.066 -3.789 1.00 0.00 26 THR A C 8
ATOM 10459 O O . THR A 1 30 ? 4.182 7.934 -4.207 1.00 0.00 26 THR A O 8
ATOM 10470 N N . THR A 1 31 ? 4.843 10.039 -4.595 1.00 0.00 27 THR A N 8
ATOM 10471 C CA . THR A 1 31 ? 4.949 9.822 -6.037 1.00 0.00 27 THR A CA 8
ATOM 10472 C C . THR A 1 31 ? 6.382 9.531 -6.475 1.00 0.00 27 THR A C 8
ATOM 10473 O O . THR A 1 31 ? 6.725 9.670 -7.648 1.00 0.00 27 THR A O 8
ATOM 10484 N N . ASP A 1 32 ? 7.208 9.113 -5.532 1.00 0.00 28 ASP A N 8
ATOM 10485 C CA . ASP A 1 32 ? 8.585 8.743 -5.826 1.00 0.00 28 ASP A CA 8
ATOM 10486 C C . ASP A 1 32 ? 8.727 7.231 -5.749 1.00 0.00 28 ASP A C 8
ATOM 10487 O O . ASP A 1 32 ? 7.906 6.560 -5.118 1.00 0.00 28 ASP A O 8
ATOM 10496 N N . SER A 1 33 ? 9.751 6.689 -6.401 1.00 0.00 29 SER A N 8
ATOM 10497 C CA . SER A 1 33 ? 10.002 5.258 -6.341 1.00 0.00 29 SER A CA 8
ATOM 10498 C C . SER A 1 33 ? 10.432 4.887 -4.928 1.00 0.00 29 SER A C 8
ATOM 10499 O O . SER A 1 33 ? 11.568 5.133 -4.527 1.00 0.00 29 SER A O 8
ATOM 10507 N N . PHE A 1 34 ? 9.525 4.230 -4.222 1.00 0.00 30 PHE A N 8
ATOM 10508 C CA . PHE A 1 34 ? 9.558 4.140 -2.762 1.00 0.00 30 PHE A CA 8
ATOM 10509 C C . PHE A 1 34 ? 10.729 3.348 -2.202 1.00 0.00 30 PHE A C 8
ATOM 10510 O O . PHE A 1 34 ? 11.020 3.462 -1.015 1.00 0.00 30 PHE A O 8
ATOM 10527 N N . LEU A 1 35 ? 11.409 2.562 -3.025 1.00 0.00 31 LEU A N 8
ATOM 10528 C CA . LEU A 1 35 ? 12.401 1.646 -2.485 1.00 0.00 31 LEU A CA 8
ATOM 10529 C C . LEU A 1 35 ? 13.560 2.408 -1.839 1.00 0.00 31 LEU A C 8
ATOM 10530 O O . LEU A 1 35 ? 13.972 2.057 -0.741 1.00 0.00 31 LEU A O 8
ATOM 10546 N N . GLY A 1 36 ? 13.969 3.496 -2.511 1.00 0.00 32 GLY A N 8
ATOM 10547 C CA . GLY A 1 36 ? 14.911 4.533 -2.029 1.00 0.00 32 GLY A CA 8
ATOM 10548 C C . GLY A 1 36 ? 16.146 4.139 -1.191 1.00 0.00 32 GLY A C 8
ATOM 10549 O O . GLY A 1 36 ? 17.064 4.949 -1.063 1.00 0.00 32 GLY A O 8
ATOM 10553 N N . HIS A 1 37 ? 16.209 2.944 -0.643 1.00 0.00 33 HIS A N 8
ATOM 10554 C CA . HIS A 1 37 ? 17.268 2.592 0.293 1.00 0.00 33 HIS A CA 8
ATOM 10555 C C . HIS A 1 37 ? 18.023 1.346 -0.160 1.00 0.00 33 HIS A C 8
ATOM 10556 O O . HIS A 1 37 ? 19.053 0.991 0.409 1.00 0.00 33 HIS A O 8
ATOM 10571 N N . GLY A 1 38 ? 17.507 0.683 -1.180 1.00 0.00 34 GLY A N 8
ATOM 10572 C CA . GLY A 1 38 ? 18.109 -0.554 -1.635 1.00 0.00 34 GLY A CA 8
ATOM 10573 C C . GLY A 1 38 ? 17.158 -1.727 -1.520 1.00 0.00 34 GLY A C 8
ATOM 10574 O O . GLY A 1 38 ? 17.537 -2.870 -1.781 1.00 0.00 34 GLY A O 8
ATOM 10578 N N . GLY A 1 39 ? 15.924 -1.444 -1.107 1.00 0.00 35 GLY A N 8
ATOM 10579 C CA . GLY A 1 39 ? 14.907 -2.477 -1.034 1.00 0.00 35 GLY A CA 8
ATOM 10580 C C . GLY A 1 39 ? 14.624 -3.065 -2.399 1.00 0.00 35 GLY A C 8
ATOM 10581 O O . GLY A 1 39 ? 14.362 -2.331 -3.347 1.00 0.00 35 GLY A O 8
ATOM 10585 N N . ASN A 1 40 ? 14.680 -4.384 -2.506 1.00 0.00 36 ASN A N 8
ATOM 10586 C CA . ASN A 1 40 ? 14.590 -5.034 -3.808 1.00 0.00 36 ASN A CA 8
ATOM 10587 C C . ASN A 1 40 ? 14.107 -6.470 -3.661 1.00 0.00 36 ASN A C 8
ATOM 10588 O O . ASN A 1 40 ? 13.383 -6.998 -4.503 1.00 0.00 36 ASN A O 8
ATOM 10651 N N . LEU A 1 42 ? 12.928 -9.444 -0.396 1.00 0.00 38 LEU A N 8
ATOM 10652 C CA . LEU A 1 42 ? 11.834 -9.667 0.569 1.00 0.00 38 LEU A CA 8
ATOM 10653 C C . LEU A 1 42 ? 11.252 -8.390 1.207 1.00 0.00 38 LEU A C 8
ATOM 10654 O O . LEU A 1 42 ? 10.163 -8.445 1.773 1.00 0.00 38 LEU A O 8
ATOM 10670 N N . HIS A 1 43 ? 11.952 -7.254 1.133 1.00 0.00 39 HIS A N 8
ATOM 10671 C CA . HIS A 1 43 ? 11.408 -5.998 1.668 1.00 0.00 39 HIS A CA 8
ATOM 10672 C C . HIS A 1 43 ? 10.013 -5.718 1.104 1.00 0.00 39 HIS A C 8
ATOM 10673 O O . HIS A 1 43 ? 9.164 -5.167 1.798 1.00 0.00 39 HIS A O 8
ATOM 10688 N N . PHE A 1 44 ? 9.784 -6.121 -0.148 1.00 0.00 40 PHE A N 8
ATOM 10689 C CA . PHE A 1 44 ? 8.475 -5.967 -0.792 1.00 0.00 40 PHE A CA 8
ATOM 10690 C C . PHE A 1 44 ? 7.391 -6.732 -0.045 1.00 0.00 40 PHE A C 8
ATOM 10691 O O . PHE A 1 44 ? 6.293 -6.220 0.181 1.00 0.00 40 PHE A O 8
ATOM 10708 N N . VAL A 1 45 ? 7.715 -7.959 0.331 1.00 0.00 41 VAL A N 8
ATOM 10709 C CA . VAL A 1 45 ? 6.756 -8.863 0.951 1.00 0.00 41 VAL A CA 8
ATOM 10710 C C . VAL A 1 45 ? 6.256 -8.299 2.272 1.00 0.00 41 VAL A C 8
ATOM 10711 O O . VAL A 1 45 ? 5.096 -8.478 2.641 1.00 0.00 41 VAL A O 8
ATOM 10724 N N . GLN A 1 46 ? 7.137 -7.592 2.959 1.00 0.00 42 GLN A N 8
ATOM 10725 C CA . GLN A 1 46 ? 6.857 -7.115 4.300 1.00 0.00 42 GLN A CA 8
ATOM 10726 C C . GLN A 1 46 ? 5.708 -6.106 4.317 1.00 0.00 42 GLN A C 8
ATOM 10727 O O . GLN A 1 46 ? 4.782 -6.251 5.106 1.00 0.00 42 GLN A O 8
ATOM 10741 N N . LEU A 1 47 ? 5.748 -5.097 3.443 1.00 0.00 43 LEU A N 8
ATOM 10742 C CA . LEU A 1 47 ? 4.675 -4.097 3.409 1.00 0.00 43 LEU A CA 8
ATOM 10743 C C . LEU A 1 47 ? 3.422 -4.674 2.770 1.00 0.00 43 LEU A C 8
ATOM 10744 O O . LEU A 1 47 ? 2.308 -4.315 3.146 1.00 0.00 43 LEU A O 8
ATOM 10760 N N . ALA A 1 48 ? 3.609 -5.572 1.813 1.00 0.00 44 ALA A N 8
ATOM 10761 C CA . ALA A 1 48 ? 2.488 -6.224 1.156 1.00 0.00 44 ALA A CA 8
ATOM 10762 C C . ALA A 1 48 ? 1.684 -7.034 2.164 1.00 0.00 44 ALA A C 8
ATOM 10763 O O . ALA A 1 48 ? 0.470 -6.867 2.293 1.00 0.00 44 ALA A O 8
ATOM 10770 N N . SER A 1 49 ? 2.377 -7.887 2.903 1.00 0.00 45 SER A N 8
ATOM 10771 C CA . SER A 1 49 ? 1.745 -8.710 3.919 1.00 0.00 45 SER A CA 8
ATOM 10772 C C . SER A 1 49 ? 1.290 -7.840 5.093 1.00 0.00 45 SER A C 8
ATOM 10773 O O . SER A 1 49 ? 0.401 -8.219 5.857 1.00 0.00 45 SER A O 8
ATOM 10781 N N . ARG A 1 50 ? 1.890 -6.660 5.207 1.00 0.00 46 ARG A N 8
ATOM 10782 C CA . ARG A 1 50 ? 1.566 -5.731 6.281 1.00 0.00 46 ARG A CA 8
ATOM 10783 C C . ARG A 1 50 ? 0.216 -5.085 6.017 1.00 0.00 46 ARG A C 8
ATOM 10784 O O . ARG A 1 50 ? -0.681 -5.147 6.856 1.00 0.00 46 ARG A O 8
ATOM 10805 N N . LEU A 1 51 ? 0.062 -4.504 4.832 1.00 0.00 47 LEU A N 8
ATOM 10806 C CA . LEU A 1 51 ? -1.206 -3.905 4.430 1.00 0.00 47 LEU A CA 8
ATOM 10807 C C . LEU A 1 51 ? -2.315 -4.949 4.478 1.00 0.00 47 LEU A C 8
ATOM 10808 O O . LEU A 1 51 ? -3.445 -4.658 4.879 1.00 0.00 47 LEU A O 8
ATOM 10824 N N . GLN A 1 52 ? -1.960 -6.165 4.082 1.00 0.00 48 GLN A N 8
ATOM 10825 C CA . GLN A 1 52 ? -2.868 -7.303 4.094 1.00 0.00 48 GLN A CA 8
ATOM 10826 C C . GLN A 1 52 ? -3.558 -7.456 5.450 1.00 0.00 48 GLN A C 8
ATOM 10827 O O . GLN A 1 52 ? -4.784 -7.466 5.535 1.00 0.00 48 GLN A O 8
ATOM 10841 N N . LYS A 1 53 ? -2.762 -7.541 6.505 1.00 0.00 49 LYS A N 8
ATOM 10842 C CA . LYS A 1 53 ? -3.282 -7.836 7.836 1.00 0.00 49 LYS A CA 8
ATOM 10843 C C . LYS A 1 53 ? -3.803 -6.587 8.546 1.00 0.00 49 LYS A C 8
ATOM 10844 O O . LYS A 1 53 ? -4.659 -6.684 9.424 1.00 0.00 49 LYS A O 8
ATOM 10863 N N . ILE A 1 54 ? -3.291 -5.419 8.174 1.00 0.00 50 ILE A N 8
ATOM 10864 C CA . ILE A 1 54 ? -3.722 -4.174 8.804 1.00 0.00 50 ILE A CA 8
ATOM 10865 C C . ILE A 1 54 ? -5.178 -3.866 8.471 1.00 0.00 50 ILE A C 8
ATOM 10866 O O . ILE A 1 54 ? -5.971 -3.546 9.358 1.00 0.00 50 ILE A O 8
ATOM 10882 N N . PHE A 1 55 ? -5.537 -3.983 7.200 1.00 0.00 51 PHE A N 8
ATOM 10883 C CA . PHE A 1 55 ? -6.881 -3.622 6.770 1.00 0.00 51 PHE A CA 8
ATOM 10884 C C . PHE A 1 55 ? -7.739 -4.849 6.477 1.00 0.00 51 PHE A C 8
ATOM 10885 O O . PHE A 1 55 ? -8.935 -4.726 6.217 1.00 0.00 51 PHE A O 8
ATOM 10902 N N . GLY A 1 56 ? -7.130 -6.026 6.530 1.00 0.00 52 GLY A N 8
ATOM 10903 C CA . GLY A 1 56 ? -7.851 -7.249 6.223 1.00 0.00 52 GLY A CA 8
ATOM 10904 C C . GLY A 1 56 ? -8.125 -7.374 4.741 1.00 0.00 52 GLY A C 8
ATOM 10905 O O . GLY A 1 56 ? -9.177 -7.861 4.326 1.00 0.00 52 GLY A O 8
ATOM 10909 N N . VAL A 1 57 ? -7.161 -6.945 3.947 1.00 0.00 53 VAL A N 8
ATOM 10910 C CA . VAL A 1 57 ? -7.312 -6.886 2.503 1.00 0.00 53 VAL A CA 8
ATOM 10911 C C . VAL A 1 57 ? -6.461 -7.932 1.809 1.00 0.00 53 VAL A C 8
ATOM 10912 O O . VAL A 1 57 ? -5.571 -8.533 2.415 1.00 0.00 53 VAL A O 8
ATOM 10925 N N . GLU A 1 58 ? -6.740 -8.144 0.533 1.00 0.00 54 GLU A N 8
ATOM 10926 C CA . GLU A 1 58 ? -5.946 -9.044 -0.279 1.00 0.00 54 GLU A CA 8
ATOM 10927 C C . GLU A 1 58 ? -4.825 -8.272 -0.959 1.00 0.00 54 GLU A C 8
ATOM 10928 O O . GLU A 1 58 ? -4.975 -7.780 -2.079 1.00 0.00 54 GLU A O 8
ATOM 10940 N N . VAL A 1 59 ? -3.705 -8.167 -0.266 1.00 0.00 55 VAL A N 8
ATOM 10941 C CA . VAL A 1 59 ? -2.538 -7.472 -0.776 1.00 0.00 55 VAL A CA 8
ATOM 10942 C C . VAL A 1 59 ? -1.334 -8.408 -0.756 1.00 0.00 55 VAL A C 8
ATOM 10943 O O . VAL A 1 59 ? -0.866 -8.806 0.311 1.00 0.00 55 VAL A O 8
ATOM 10956 N N . SER A 1 60 ? -0.858 -8.782 -1.933 1.00 0.00 56 SER A N 8
ATOM 10957 C CA . SER A 1 60 ? 0.260 -9.700 -2.042 1.00 0.00 56 SER A CA 8
ATOM 10958 C C . SER A 1 60 ? 1.503 -8.966 -2.545 1.00 0.00 56 SER A C 8
ATOM 10959 O O . SER A 1 60 ? 1.445 -7.771 -2.836 1.00 0.00 56 SER A O 8
ATOM 10967 N N . THR A 1 61 ? 2.620 -9.674 -2.648 1.00 0.00 57 THR A N 8
ATOM 10968 C CA . THR A 1 61 ? 3.879 -9.062 -3.055 1.00 0.00 57 THR A CA 8
ATOM 10969 C C . THR A 1 61 ? 3.775 -8.457 -4.458 1.00 0.00 57 THR A C 8
ATOM 10970 O O . THR A 1 61 ? 4.209 -7.324 -4.693 1.00 0.00 57 THR A O 8
ATOM 10981 N N . GLU A 1 62 ? 3.169 -9.205 -5.378 1.00 0.00 58 GLU A N 8
ATOM 10982 C CA . GLU A 1 62 ? 3.002 -8.754 -6.760 1.00 0.00 58 GLU A CA 8
ATOM 10983 C C . GLU A 1 62 ? 2.168 -7.475 -6.838 1.00 0.00 58 GLU A C 8
ATOM 10984 O O . GLU A 1 62 ? 2.254 -6.730 -7.818 1.00 0.00 58 GLU A O 8
ATOM 10996 N N . ASP A 1 63 ? 1.371 -7.217 -5.804 1.00 0.00 59 ASP A N 8
ATOM 10997 C CA . ASP A 1 63 ? 0.505 -6.044 -5.786 1.00 0.00 59 ASP A CA 8
ATOM 10998 C C . ASP A 1 63 ? 1.313 -4.764 -5.664 1.00 0.00 59 ASP A C 8
ATOM 10999 O O . ASP A 1 63 ? 0.899 -3.712 -6.150 1.00 0.00 59 ASP A O 8
ATOM 11008 N N . VAL A 1 64 ? 2.468 -4.843 -5.024 1.00 0.00 60 VAL A N 8
ATOM 11009 C CA . VAL A 1 64 ? 3.347 -3.690 -4.946 1.00 0.00 60 VAL A CA 8
ATOM 11010 C C . VAL A 1 64 ? 3.968 -3.399 -6.313 1.00 0.00 60 VAL A C 8
ATOM 11011 O O . VAL A 1 64 ? 3.955 -2.257 -6.787 1.00 0.00 60 VAL A O 8
ATOM 11024 N N . PHE A 1 65 ? 4.461 -4.446 -6.960 1.00 0.00 61 PHE A N 8
ATOM 11025 C CA . PHE A 1 65 ? 5.167 -4.307 -8.230 1.00 0.00 61 PHE A CA 8
ATOM 11026 C C . PHE A 1 65 ? 4.283 -3.716 -9.325 1.00 0.00 61 PHE A C 8
ATOM 11027 O O . PHE A 1 65 ? 4.752 -2.926 -10.145 1.00 0.00 61 PHE A O 8
ATOM 11044 N N . ARG A 1 66 ? 3.007 -4.084 -9.321 1.00 0.00 62 ARG A N 8
ATOM 11045 C CA . ARG A 1 66 ? 2.086 -3.680 -10.383 1.00 0.00 62 ARG A CA 8
ATOM 11046 C C . ARG A 1 66 ? 1.846 -2.165 -10.403 1.00 0.00 62 ARG A C 8
ATOM 11047 O O . ARG A 1 66 ? 1.327 -1.632 -11.381 1.00 0.00 62 ARG A O 8
ATOM 11068 N N . HIS A 1 67 ? 2.229 -1.463 -9.336 1.00 0.00 63 HIS A N 8
ATOM 11069 C CA . HIS A 1 67 ? 2.040 -0.013 -9.285 1.00 0.00 63 HIS A CA 8
ATOM 11070 C C . HIS A 1 67 ? 3.375 0.724 -9.342 1.00 0.00 63 HIS A C 8
ATOM 11071 O O . HIS A 1 67 ? 3.546 1.645 -10.137 1.00 0.00 63 HIS A O 8
ATOM 11086 N N . GLY A 1 68 ? 4.313 0.327 -8.489 1.00 0.00 64 GLY A N 8
ATOM 11087 C CA . GLY A 1 68 ? 5.650 0.895 -8.546 1.00 0.00 64 GLY A CA 8
ATOM 11088 C C . GLY A 1 68 ? 5.849 2.110 -7.651 1.00 0.00 64 GLY A C 8
ATOM 11089 O O . GLY A 1 68 ? 6.986 2.500 -7.382 1.00 0.00 64 GLY A O 8
ATOM 11093 N N . THR A 1 69 ? 4.760 2.715 -7.195 1.00 0.00 65 THR A N 8
ATOM 11094 C CA . THR A 1 69 ? 4.841 3.887 -6.327 1.00 0.00 65 THR A CA 8
ATOM 11095 C C . THR A 1 69 ? 3.908 3.740 -5.132 1.00 0.00 65 THR A C 8
ATOM 11096 O O . THR A 1 69 ? 2.823 3.171 -5.257 1.00 0.00 65 THR A O 8
ATOM 11107 N N . VAL A 1 70 ? 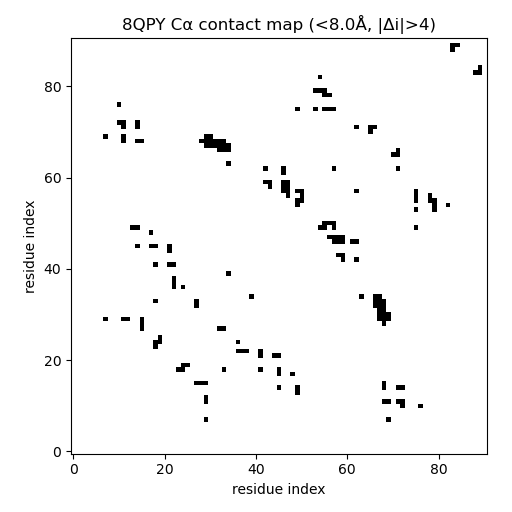4.330 4.265 -3.982 1.00 0.00 66 VAL A N 8
ATOM 11108 C CA . VAL A 1 70 ? 3.559 4.152 -2.740 1.00 0.00 66 VAL A CA 8
ATOM 11109 C C . VAL A 1 70 ? 2.164 4.758 -2.859 1.00 0.00 66 VAL A C 8
ATOM 11110 O O . VAL A 1 70 ? 1.187 4.163 -2.401 1.00 0.00 66 VAL A O 8
ATOM 11123 N N . GLU A 1 71 ? 2.062 5.920 -3.501 1.00 0.00 67 GLU A N 8
ATOM 11124 C CA . GLU A 1 71 ? 0.775 6.593 -3.649 1.00 0.00 67 GLU A CA 8
ATOM 11125 C C . GLU A 1 71 ? -0.216 5.689 -4.377 1.00 0.00 67 GLU A C 8
ATOM 11126 O O . GLU A 1 71 ? -1.412 5.689 -4.087 1.00 0.00 67 GLU A O 8
ATOM 11138 N N . GLN A 1 72 ? 0.298 4.904 -5.310 1.00 0.00 68 GLN A N 8
ATOM 11139 C CA . GLN A 1 72 ? -0.530 3.989 -6.075 1.00 0.00 68 GLN A CA 8
ATOM 11140 C C . GLN A 1 72 ? -0.663 2.644 -5.361 1.00 0.00 68 GLN A C 8
ATOM 11141 O O . GLN A 1 72 ? -1.574 1.868 -5.648 1.00 0.00 68 GLN A O 8
ATOM 11155 N N . LEU A 1 73 ? 0.246 2.372 -4.430 1.00 0.00 69 LEU A N 8
ATOM 11156 C CA . LEU A 1 73 ? 0.165 1.164 -3.614 1.00 0.00 69 LEU A CA 8
ATOM 11157 C C . LEU A 1 73 ? -1.068 1.220 -2.733 1.00 0.00 69 LEU A C 8
ATOM 11158 O O . LEU A 1 73 ? -1.814 0.250 -2.620 1.00 0.00 69 LEU A O 8
ATOM 11174 N N . ALA A 1 74 ? -1.288 2.380 -2.135 1.00 0.00 70 ALA A N 8
ATOM 11175 C CA . ALA A 1 74 ? -2.424 2.591 -1.255 1.00 0.00 70 ALA A CA 8
ATOM 11176 C C . ALA A 1 74 ? -3.748 2.369 -1.979 1.00 0.00 70 ALA A C 8
ATOM 11177 O O . ALA A 1 74 ? -4.764 2.128 -1.345 1.00 0.00 70 ALA A O 8
ATOM 11184 N N . ARG A 1 75 ? -3.727 2.419 -3.306 1.00 0.00 71 ARG A N 8
ATOM 11185 C CA . ARG A 1 75 ? -4.950 2.312 -4.090 1.00 0.00 71 ARG A CA 8
ATOM 11186 C C . ARG A 1 75 ? -5.541 0.904 -4.073 1.00 0.00 71 ARG A C 8
ATOM 11187 O O . ARG A 1 75 ? -6.755 0.755 -3.940 1.00 0.00 71 ARG A O 8
ATOM 11208 N N . PHE A 1 76 ? -4.708 -0.133 -4.181 1.00 0.00 72 PHE A N 8
ATOM 11209 C CA . PHE A 1 76 ? -5.242 -1.496 -4.247 1.00 0.00 72 PHE A CA 8
ATOM 11210 C C . PHE A 1 76 ? -5.910 -1.873 -2.934 1.00 0.00 72 PHE A C 8
ATOM 11211 O O . PHE A 1 76 ? -6.924 -2.567 -2.915 1.00 0.00 72 PHE A O 8
ATOM 11228 N N . VAL A 1 77 ? -5.346 -1.391 -1.841 1.00 0.00 73 VAL A N 8
ATOM 11229 C CA . VAL A 1 77 ? -5.898 -1.649 -0.529 1.00 0.00 73 VAL A CA 8
ATOM 11230 C C . VAL A 1 77 ? -7.063 -0.707 -0.257 1.00 0.00 73 VAL A C 8
ATOM 11231 O O . VAL A 1 77 ? -8.059 -1.107 0.332 1.00 0.00 73 VAL A O 8
ATOM 11244 N N . GLU A 1 78 ? -6.950 0.529 -0.736 1.00 0.00 74 GLU A N 8
ATOM 11245 C CA . GLU A 1 78 ? -7.997 1.534 -0.562 1.00 0.00 74 GLU A CA 8
ATOM 11246 C C . GLU A 1 78 ? -9.308 1.053 -1.177 1.00 0.00 74 GLU A C 8
ATOM 11247 O O . GLU A 1 78 ? -10.389 1.333 -0.660 1.00 0.00 74 GLU A O 8
ATOM 11259 N N . GLN A 1 79 ? -9.205 0.315 -2.279 1.00 0.00 75 GLN A N 8
ATOM 11260 C CA . GLN A 1 79 ? -10.382 -0.228 -2.947 1.00 0.00 75 GLN A CA 8
ATOM 11261 C C . GLN A 1 79 ? -10.922 -1.445 -2.204 1.00 0.00 75 GLN A C 8
ATOM 11262 O O . GLN A 1 79 ? -12.130 -1.601 -2.047 1.00 0.00 75 GLN A O 8
ATOM 11276 N N . SER A 1 80 ? -10.027 -2.308 -1.745 1.00 0.00 76 SER A N 8
ATOM 11277 C CA . SER A 1 80 ? -10.431 -3.521 -1.047 1.00 0.00 76 SER A CA 8
ATOM 11278 C C . SER A 1 80 ? -10.992 -3.204 0.340 1.00 0.00 76 SER A C 8
ATOM 11279 O O . SER A 1 80 ? -11.991 -3.782 0.761 1.00 0.00 76 SER A O 8
ATOM 11287 N N . ARG A 1 81 ? -10.357 -2.266 1.038 1.00 0.00 77 ARG A N 8
ATOM 11288 C CA . ARG A 1 81 ? -10.783 -1.890 2.384 1.00 0.00 77 ARG A CA 8
ATOM 11289 C C . ARG A 1 81 ? -12.042 -1.023 2.319 1.00 0.00 77 ARG A C 8
ATOM 11290 O O . ARG A 1 81 ? -12.646 -0.693 3.345 1.00 0.00 77 ARG A O 8
ATOM 11311 N N . ASP A 1 82 ? -12.416 -0.644 1.101 1.00 0.00 78 ASP A N 8
ATOM 11312 C CA . ASP A 1 82 ? -13.541 0.259 0.864 1.00 0.00 78 ASP A CA 8
ATOM 11313 C C . ASP A 1 82 ? -14.863 -0.366 1.302 1.00 0.00 78 ASP A C 8
ATOM 11314 O O . ASP A 1 82 ? -15.827 0.340 1.589 1.00 0.00 78 ASP A O 8
ATOM 11323 N N . THR A 1 83 ? -14.885 -1.688 1.381 1.00 0.00 79 THR A N 8
ATOM 11324 C CA . THR A 1 83 ? -16.092 -2.424 1.732 1.00 0.00 79 THR A CA 8
ATOM 11325 C C . THR A 1 83 ? -16.614 -2.047 3.121 1.00 0.00 79 THR A C 8
ATOM 11326 O O . THR A 1 83 ? -17.808 -2.170 3.401 1.00 0.00 79 THR A O 8
ATOM 11337 N N . GLY A 1 84 ? -15.720 -1.573 3.983 1.00 0.00 80 GLY A N 8
ATOM 11338 C CA . GLY A 1 84 ? -16.102 -1.249 5.344 1.00 0.00 80 GLY A CA 8
ATOM 11339 C C . GLY A 1 84 ? -16.208 0.245 5.598 1.00 0.00 80 GLY A C 8
ATOM 11340 O O . GLY A 1 84 ? -16.173 0.682 6.748 1.00 0.00 80 GLY A O 8
ATOM 11344 N N . ARG A 1 85 ? -16.336 1.034 4.539 1.00 0.00 81 ARG A N 8
ATOM 11345 C CA . ARG A 1 85 ? -16.459 2.481 4.681 1.00 0.00 81 ARG A CA 8
ATOM 11346 C C . ARG A 1 85 ? -17.342 3.054 3.580 1.00 0.00 81 ARG A C 8
ATOM 11347 O O . ARG A 1 85 ? -17.487 2.452 2.517 1.00 0.00 81 ARG A O 8
ATOM 11368 N N . ASN A 1 86 ? -17.940 4.210 3.838 1.00 0.00 82 ASN A N 8
ATOM 11369 C CA . ASN A 1 86 ? -18.860 4.819 2.884 1.00 0.00 82 ASN A CA 8
ATOM 11370 C C . ASN A 1 86 ? -18.550 6.295 2.687 1.00 0.00 82 ASN A C 8
ATOM 11371 O O . ASN A 1 86 ? -18.847 7.117 3.554 1.00 0.00 82 ASN A O 8
ATOM 11382 N N . PRO A 1 87 ? -17.953 6.656 1.546 1.00 0.00 83 PRO A N 8
ATOM 11383 C CA . PRO A 1 87 ? -17.600 8.044 1.250 1.00 0.00 83 PRO A CA 8
ATOM 11384 C C . PRO A 1 87 ? -18.789 8.885 0.782 1.00 0.00 83 PRO A C 8
ATOM 11385 O O . PRO A 1 87 ? -18.944 10.038 1.191 1.00 0.00 83 PRO A O 8
ATOM 11396 N N . ALA A 1 88 ? -19.636 8.303 -0.062 1.00 0.00 84 ALA A N 8
ATOM 11397 C CA . ALA A 1 88 ? -20.753 9.033 -0.645 1.00 0.00 84 ALA A CA 8
ATOM 11398 C C . ALA A 1 88 ? -21.915 9.131 0.334 1.00 0.00 84 ALA A C 8
ATOM 11399 O O . ALA A 1 88 ? -22.533 10.185 0.476 1.00 0.00 84 ALA A O 8
ATOM 11406 N N . ALA A 1 89 ? -22.206 8.026 1.002 1.00 0.00 85 ALA A N 8
ATOM 11407 C CA . ALA A 1 89 ? -23.277 7.988 1.989 1.00 0.00 85 ALA A CA 8
ATOM 11408 C C . ALA A 1 89 ? -22.820 8.634 3.287 1.00 0.00 85 ALA A C 8
ATOM 11409 O O . ALA A 1 89 ? -23.547 9.436 3.876 1.00 0.00 85 ALA A O 8
ATOM 11416 N N . GLN A 1 90 ? -21.601 8.304 3.700 1.00 0.00 86 GLN A N 8
ATOM 11417 C CA . GLN A 1 90 ? -21.027 8.806 4.944 1.00 0.00 86 GLN A CA 8
ATOM 11418 C C . GLN A 1 90 ? -21.912 8.435 6.131 1.00 0.00 86 GLN A C 8
ATOM 11419 O O . GLN A 1 90 ? -22.792 9.198 6.540 1.00 0.00 86 GLN A O 8
ATOM 11433 N N . THR A 1 91 ? -21.682 7.247 6.664 1.00 0.00 87 THR A N 8
ATOM 11434 C CA . THR A 1 91 ? -22.435 6.769 7.807 1.00 0.00 87 THR A CA 8
ATOM 11435 C C . THR A 1 91 ? -21.966 7.471 9.081 1.00 0.00 87 THR A C 8
ATOM 11436 O O . THR A 1 91 ? -20.857 7.241 9.567 1.00 0.00 87 THR A O 8
ATOM 11447 N N . GLN A 1 92 ? -22.807 8.357 9.594 1.00 0.00 88 GLN A N 8
ATOM 11448 C CA . GLN A 1 92 ? -22.475 9.139 10.773 1.00 0.00 88 GLN A CA 8
ATOM 11449 C C . GLN A 1 92 ? -23.326 8.708 11.960 1.00 0.00 88 GLN A C 8
ATOM 11450 O O . GLN A 1 92 ? -24.479 9.181 12.069 1.00 0.00 88 GLN A O 8
ATOM 11465 N N . GLY A 1 1 ? -13.615 14.517 0.368 1.00 0.00 -3 GLY A N 9
ATOM 11466 C CA . GLY A 1 1 ? -12.651 13.943 1.337 1.00 0.00 -3 GLY A CA 9
ATOM 11467 C C . GLY A 1 1 ? -11.340 13.564 0.680 1.00 0.00 -3 GLY A C 9
ATOM 11468 O O . GLY A 1 1 ? -11.283 13.388 -0.540 1.00 0.00 -3 GLY A O 9
ATOM 11474 N N . PRO A 1 2 ? -10.262 13.424 1.471 1.00 0.00 -2 PRO A N 9
ATOM 11475 C CA . PRO A 1 2 ? -8.928 13.083 0.961 1.00 0.00 -2 PRO A CA 9
ATOM 11476 C C . PRO A 1 2 ? -8.899 11.774 0.171 1.00 0.00 -2 PRO A C 9
ATOM 11477 O O . PRO A 1 2 ? -8.075 11.611 -0.724 1.00 0.00 -2 PRO A O 9
ATOM 11488 N N . MET A 1 3 ? -9.810 10.852 0.483 1.00 0.00 -1 MET A N 9
ATOM 11489 C CA . MET A 1 3 ? -9.840 9.553 -0.194 1.00 0.00 -1 MET A CA 9
ATOM 11490 C C . MET A 1 3 ? -10.292 9.695 -1.649 1.00 0.00 -1 MET A C 9
ATOM 11491 O O . MET A 1 3 ? -10.159 8.767 -2.447 1.00 0.00 -1 MET A O 9
ATOM 11505 N N . ALA A 1 4 ? -10.838 10.857 -1.987 1.00 0.00 0 ALA A N 9
ATOM 11506 C CA . ALA A 1 4 ? -11.226 11.148 -3.360 1.00 0.00 0 ALA A CA 9
ATOM 11507 C C . ALA A 1 4 ? -10.250 12.136 -3.981 1.00 0.00 0 ALA A C 9
ATOM 11508 O O . ALA A 1 4 ? -10.500 12.693 -5.050 1.00 0.00 0 ALA A O 9
ATOM 11515 N N . THR A 1 5 ? -9.134 12.340 -3.297 1.00 0.00 1 THR A N 9
ATOM 11516 C CA . THR A 1 5 ? -8.126 13.294 -3.723 1.00 0.00 1 THR A CA 9
ATOM 11517 C C . THR A 1 5 ? -6.803 12.578 -4.001 1.00 0.00 1 THR A C 9
ATOM 11518 O O . THR A 1 5 ? -6.537 11.512 -3.444 1.00 0.00 1 THR A O 9
ATOM 11529 N N . ALA A 1 6 ? -6.001 13.147 -4.893 1.00 0.00 2 ALA A N 9
ATOM 11530 C CA . ALA A 1 6 ? -4.683 12.611 -5.188 1.00 0.00 2 ALA A CA 9
ATOM 11531 C C . ALA A 1 6 ? -3.732 12.892 -4.037 1.00 0.00 2 ALA A C 9
ATOM 11532 O O . ALA A 1 6 ? -3.601 14.043 -3.616 1.00 0.00 2 ALA A O 9
ATOM 11539 N N . VAL A 1 7 ? -3.094 11.828 -3.545 1.00 0.00 3 VAL A N 9
ATOM 11540 C CA . VAL A 1 7 ? -2.149 11.863 -2.413 1.00 0.00 3 VAL A CA 9
ATOM 11541 C C . VAL A 1 7 ? -2.749 12.488 -1.146 1.00 0.00 3 VAL A C 9
ATOM 11542 O O . VAL A 1 7 ? -3.819 13.104 -1.166 1.00 0.00 3 VAL A O 9
ATOM 11555 N N . GLN A 1 8 ? -2.051 12.279 -0.033 1.00 0.00 4 GLN A N 9
ATOM 11556 C CA . GLN A 1 8 ? -2.488 12.740 1.281 1.00 0.00 4 GLN A CA 9
ATOM 11557 C C . GLN A 1 8 ? -3.755 12.008 1.709 1.00 0.00 4 GLN A C 9
ATOM 11558 O O . GLN A 1 8 ? -4.626 12.575 2.371 1.00 0.00 4 GLN A O 9
ATOM 11572 N N . ASN A 1 9 ? -3.854 10.746 1.314 1.00 0.00 5 ASN A N 9
ATOM 11573 C CA . ASN A 1 9 ? -4.953 9.892 1.746 1.00 0.00 5 ASN A CA 9
ATOM 11574 C C . ASN A 1 9 ? -4.728 9.453 3.188 1.00 0.00 5 ASN A C 9
ATOM 11575 O O . ASN A 1 9 ? -3.582 9.387 3.634 1.00 0.00 5 ASN A O 9
ATOM 11586 N N . PRO A 1 10 ? -5.793 9.162 3.947 1.00 0.00 6 PRO A N 9
ATOM 11587 C CA . PRO A 1 10 ? -5.656 8.718 5.339 1.00 0.00 6 PRO A CA 9
ATOM 11588 C C . PRO A 1 10 ? -4.778 7.472 5.459 1.00 0.00 6 PRO A C 9
ATOM 11589 O O . PRO A 1 10 ? -3.807 7.448 6.218 1.00 0.00 6 PRO A O 9
ATOM 11600 N N . LEU A 1 11 ? -5.100 6.456 4.665 1.00 0.00 7 LEU A N 9
ATOM 11601 C CA . LEU A 1 11 ? -4.398 5.177 4.725 1.00 0.00 7 LEU A CA 9
ATOM 11602 C C . LEU A 1 11 ? -3.030 5.240 4.038 1.00 0.00 7 LEU A C 9
ATOM 11603 O O . LEU A 1 11 ? -2.229 4.314 4.147 1.00 0.00 7 LEU A O 9
ATOM 11619 N N . GLU A 1 12 ? -2.767 6.342 3.348 1.00 0.00 8 GLU A N 9
ATOM 11620 C CA . GLU A 1 12 ? -1.499 6.537 2.641 1.00 0.00 8 GLU A CA 9
ATOM 11621 C C . GLU A 1 12 ? -0.334 6.502 3.624 1.00 0.00 8 GLU A C 9
ATOM 11622 O O . GLU A 1 12 ? 0.721 5.932 3.342 1.00 0.00 8 GLU A O 9
ATOM 11634 N N . THR A 1 13 ? -0.552 7.101 4.789 1.00 0.00 9 THR A N 9
ATOM 11635 C CA . THR A 1 13 ? 0.458 7.151 5.833 1.00 0.00 9 THR A CA 9
ATOM 11636 C C . THR A 1 13 ? 0.786 5.743 6.330 1.00 0.00 9 THR A C 9
ATOM 11637 O O . THR A 1 13 ? 1.907 5.466 6.759 1.00 0.00 9 THR A O 9
ATOM 11648 N N . VAL A 1 14 ? -0.200 4.856 6.237 1.00 0.00 10 VAL A N 9
ATOM 11649 C CA . VAL A 1 14 ? -0.044 3.475 6.669 1.00 0.00 10 VAL A CA 9
ATOM 11650 C C . VAL A 1 14 ? 0.914 2.725 5.749 1.00 0.00 10 VAL A C 9
ATOM 11651 O O . VAL A 1 14 ? 1.762 1.952 6.200 1.00 0.00 10 VAL A O 9
ATOM 11664 N N . VAL A 1 15 ? 0.784 2.972 4.456 1.00 0.00 11 VAL A N 9
ATOM 11665 C CA . VAL A 1 15 ? 1.634 2.324 3.470 1.00 0.00 11 VAL A CA 9
ATOM 11666 C C . VAL A 1 15 ? 3.076 2.792 3.633 1.00 0.00 11 VAL A C 9
ATOM 11667 O O . VAL A 1 15 ? 4.021 2.017 3.479 1.00 0.00 11 VAL A O 9
ATOM 11680 N N . LEU A 1 16 ? 3.235 4.065 3.973 1.00 0.00 12 LEU A N 9
ATOM 11681 C CA . LEU A 1 16 ? 4.556 4.646 4.150 1.00 0.00 12 LEU A CA 9
ATOM 11682 C C . LEU A 1 16 ? 5.205 4.178 5.446 1.00 0.00 12 LEU A C 9
ATOM 11683 O O . LEU A 1 16 ? 6.371 3.789 5.444 1.00 0.00 12 LEU A O 9
ATOM 11699 N N . GLN A 1 17 ? 4.452 4.194 6.549 1.00 0.00 13 GLN A N 9
ATOM 11700 C CA . GLN A 1 17 ? 4.999 3.784 7.845 1.00 0.00 13 GLN A CA 9
ATOM 11701 C C . GLN A 1 17 ? 5.444 2.326 7.802 1.00 0.00 13 GLN A C 9
ATOM 11702 O O . GLN A 1 17 ? 6.321 1.913 8.564 1.00 0.00 13 GLN A O 9
ATOM 11716 N N . ALA A 1 18 ? 4.833 1.551 6.913 1.00 0.00 14 ALA A N 9
ATOM 11717 C CA . ALA A 1 18 ? 5.247 0.177 6.693 1.00 0.00 14 ALA A CA 9
ATOM 11718 C C . ALA A 1 18 ? 6.689 0.146 6.211 1.00 0.00 14 ALA A C 9
ATOM 11719 O O . ALA A 1 18 ? 7.549 -0.476 6.831 1.00 0.00 14 ALA A O 9
ATOM 11726 N N . TRP A 1 19 ? 6.951 0.861 5.126 1.00 0.00 15 TRP A N 9
ATOM 11727 C CA . TRP A 1 19 ? 8.278 0.903 4.535 1.00 0.00 15 TRP A CA 9
ATOM 11728 C C . TRP A 1 19 ? 9.274 1.563 5.489 1.00 0.00 15 TRP A C 9
ATOM 11729 O O . TRP A 1 19 ? 10.432 1.141 5.577 1.00 0.00 15 TRP A O 9
ATOM 11750 N N . LYS A 1 20 ? 8.814 2.586 6.209 1.00 0.00 16 LYS A N 9
ATOM 11751 C CA . LYS A 1 20 ? 9.655 3.291 7.175 1.00 0.00 16 LYS A CA 9
ATOM 11752 C C . LYS A 1 20 ? 10.189 2.333 8.232 1.00 0.00 16 LYS A C 9
ATOM 11753 O O . LYS A 1 20 ? 11.376 2.343 8.552 1.00 0.00 16 LYS A O 9
ATOM 11772 N N . ASP A 1 21 ? 9.305 1.504 8.762 1.00 0.00 17 ASP A N 9
ATOM 11773 C CA . ASP A 1 21 ? 9.675 0.540 9.793 1.00 0.00 17 ASP A CA 9
ATOM 11774 C C . ASP A 1 21 ? 10.584 -0.547 9.232 1.00 0.00 17 ASP A C 9
ATOM 11775 O O . ASP A 1 21 ? 11.624 -0.862 9.813 1.00 0.00 17 ASP A O 9
ATOM 11784 N N . ILE A 1 22 ? 10.197 -1.094 8.090 1.00 0.00 18 ILE A N 9
ATOM 11785 C CA . ILE A 1 22 ? 10.878 -2.247 7.516 1.00 0.00 18 ILE A CA 9
ATOM 11786 C C . ILE A 1 22 ? 12.247 -1.889 6.935 1.00 0.00 18 ILE A C 9
ATOM 11787 O O . ILE A 1 22 ? 13.261 -2.464 7.330 1.00 0.00 18 ILE A O 9
ATOM 11803 N N . SER A 1 23 ? 12.283 -0.945 6.007 1.00 0.00 19 SER A N 9
ATOM 11804 C CA . SER A 1 23 ? 13.517 -0.647 5.292 1.00 0.00 19 SER A CA 9
ATOM 11805 C C . SER A 1 23 ? 14.227 0.581 5.861 1.00 0.00 19 SER A C 9
ATOM 11806 O O . SER A 1 23 ? 15.309 0.952 5.405 1.00 0.00 19 SER A O 9
ATOM 11814 N N . GLY A 1 24 ? 13.613 1.215 6.847 1.00 0.00 20 GLY A N 9
ATOM 11815 C CA . GLY A 1 24 ? 14.271 2.299 7.552 1.00 0.00 20 GLY A CA 9
ATOM 11816 C C . GLY A 1 24 ? 14.076 3.653 6.900 1.00 0.00 20 GLY A C 9
ATOM 11817 O O . GLY A 1 24 ? 14.239 4.684 7.554 1.00 0.00 20 GLY A O 9
ATOM 11821 N N . ALA A 1 25 ? 13.731 3.659 5.621 1.00 0.00 21 ALA A N 9
ATOM 11822 C CA . ALA A 1 25 ? 13.524 4.903 4.893 1.00 0.00 21 ALA A CA 9
ATOM 11823 C C . ALA A 1 25 ? 12.327 5.658 5.456 1.00 0.00 21 ALA A C 9
ATOM 11824 O O . ALA A 1 25 ? 11.208 5.156 5.438 1.00 0.00 21 ALA A O 9
ATOM 11831 N N . ASP A 1 26 ? 12.564 6.865 5.949 1.00 0.00 22 ASP A N 9
ATOM 11832 C CA . ASP A 1 26 ? 11.530 7.608 6.658 1.00 0.00 22 ASP A CA 9
ATOM 11833 C C . ASP A 1 26 ? 11.083 8.849 5.891 1.00 0.00 22 ASP A C 9
ATOM 11834 O O . ASP A 1 26 ? 9.945 9.293 6.035 1.00 0.00 22 ASP A O 9
ATOM 11843 N N . ASP A 1 27 ? 11.958 9.396 5.061 1.00 0.00 23 ASP A N 9
ATOM 11844 C CA . ASP A 1 27 ? 11.665 10.655 4.376 1.00 0.00 23 ASP A CA 9
ATOM 11845 C C . ASP A 1 27 ? 11.205 10.403 2.941 1.00 0.00 23 ASP A C 9
ATOM 11846 O O . ASP A 1 27 ? 11.595 11.104 2.007 1.00 0.00 23 ASP A O 9
ATOM 11855 N N . PHE A 1 28 ? 10.382 9.381 2.766 1.00 0.00 24 PHE A N 9
ATOM 11856 C CA . PHE A 1 28 ? 9.886 9.019 1.445 1.00 0.00 24 PHE A CA 9
ATOM 11857 C C . PHE A 1 28 ? 8.605 9.766 1.101 1.00 0.00 24 PHE A C 9
ATOM 11858 O O . PHE A 1 28 ? 7.848 10.171 1.984 1.00 0.00 24 PHE A O 9
ATOM 11875 N N . THR A 1 29 ? 8.382 9.945 -0.191 1.00 0.00 25 THR A N 9
ATOM 11876 C CA . THR A 1 29 ? 7.242 10.692 -0.689 1.00 0.00 25 THR A CA 9
ATOM 11877 C C . THR A 1 29 ? 6.378 9.816 -1.603 1.00 0.00 25 THR A C 9
ATOM 11878 O O . THR A 1 29 ? 6.821 8.770 -2.080 1.00 0.00 25 THR A O 9
ATOM 11889 N N . THR A 1 30 ? 5.145 10.255 -1.840 1.00 0.00 26 THR A N 9
ATOM 11890 C CA . THR A 1 30 ? 4.099 9.382 -2.362 1.00 0.00 26 THR A CA 9
ATOM 11891 C C . THR A 1 30 ? 4.121 9.197 -3.882 1.00 0.00 26 THR A C 9
ATOM 11892 O O . THR A 1 30 ? 3.805 8.110 -4.371 1.00 0.00 26 THR A O 9
ATOM 11903 N N . THR A 1 31 ? 4.480 10.233 -4.633 1.00 0.00 27 THR A N 9
ATOM 11904 C CA . THR A 1 31 ? 4.493 10.121 -6.091 1.00 0.00 27 THR A CA 9
ATOM 11905 C C . THR A 1 31 ? 5.854 9.648 -6.590 1.00 0.00 27 THR A C 9
ATOM 11906 O O . THR A 1 31 ? 6.040 9.388 -7.780 1.00 0.00 27 THR A O 9
ATOM 11917 N N . ASP A 1 32 ? 6.798 9.529 -5.668 1.00 0.00 28 ASP A N 9
ATOM 11918 C CA . ASP A 1 32 ? 8.118 9.000 -5.981 1.00 0.00 28 ASP A CA 9
ATOM 11919 C C . ASP A 1 32 ? 8.097 7.483 -5.952 1.00 0.00 28 ASP A C 9
ATOM 11920 O O . ASP A 1 32 ? 7.198 6.873 -5.366 1.00 0.00 28 ASP A O 9
ATOM 11929 N N . SER A 1 33 ? 9.080 6.878 -6.598 1.00 0.00 29 SER A N 9
ATOM 11930 C CA . SER A 1 33 ? 9.249 5.440 -6.549 1.00 0.00 29 SER A CA 9
ATOM 11931 C C . SER A 1 33 ? 9.630 5.031 -5.130 1.00 0.00 29 SER A C 9
ATOM 11932 O O . SER A 1 33 ? 10.714 5.367 -4.647 1.00 0.00 29 SER A O 9
ATOM 11940 N N . PHE A 1 34 ? 8.731 4.313 -4.468 1.00 0.00 30 PHE A N 9
ATOM 11941 C CA . PHE A 1 34 ? 8.898 3.982 -3.055 1.00 0.00 30 PHE A CA 9
ATOM 11942 C C . PHE A 1 34 ? 9.973 2.929 -2.841 1.00 0.00 30 PHE A C 9
ATOM 11943 O O . PHE A 1 34 ? 10.334 2.640 -1.703 1.00 0.00 30 PHE A O 9
ATOM 11960 N N . LEU A 1 35 ? 10.469 2.337 -3.924 1.00 0.00 31 LEU A N 9
ATOM 11961 C CA . LEU A 1 35 ? 11.481 1.303 -3.792 1.00 0.00 31 LEU A CA 9
ATOM 11962 C C . LEU A 1 35 ? 12.732 1.905 -3.160 1.00 0.00 31 LEU A C 9
ATOM 11963 O O . LEU A 1 35 ? 13.342 1.272 -2.313 1.00 0.00 31 LEU A O 9
ATOM 11979 N N . GLY A 1 36 ? 13.030 3.152 -3.586 1.00 0.00 32 GLY A N 9
ATOM 11980 C CA . GLY A 1 36 ? 13.943 4.127 -2.940 1.00 0.00 32 GLY A CA 9
ATOM 11981 C C . GLY A 1 36 ? 15.259 3.660 -2.290 1.00 0.00 32 GLY A C 9
ATOM 11982 O O . GLY A 1 36 ? 16.107 4.497 -1.976 1.00 0.00 32 GLY A O 9
ATOM 11986 N N . HIS A 1 37 ? 15.456 2.384 -2.086 1.00 0.00 33 HIS A N 9
ATOM 11987 C CA . HIS A 1 37 ? 16.581 1.896 -1.307 1.00 0.00 33 HIS A CA 9
ATOM 11988 C C . HIS A 1 37 ? 17.450 0.966 -2.146 1.00 0.00 33 HIS A C 9
ATOM 11989 O O . HIS A 1 37 ? 18.561 0.606 -1.752 1.00 0.00 33 HIS A O 9
ATOM 12004 N N . GLY A 1 38 ? 16.942 0.601 -3.311 1.00 0.00 34 GLY A N 9
ATOM 12005 C CA . GLY A 1 38 ? 17.646 -0.317 -4.178 1.00 0.00 34 GLY A CA 9
ATOM 12006 C C . GLY A 1 38 ? 16.854 -1.585 -4.402 1.00 0.00 34 GLY A C 9
ATOM 12007 O O . GLY A 1 38 ? 15.692 -1.673 -3.998 1.00 0.00 34 GLY A O 9
ATOM 12011 N N . GLY A 1 39 ? 17.470 -2.559 -5.052 1.00 0.00 35 GLY A N 9
ATOM 12012 C CA . GLY A 1 39 ? 16.821 -3.837 -5.253 1.00 0.00 35 GLY A CA 9
ATOM 12013 C C . GLY A 1 39 ? 16.871 -4.681 -3.999 1.00 0.00 35 GLY A C 9
ATOM 12014 O O . GLY A 1 39 ? 17.936 -5.154 -3.608 1.00 0.00 35 GLY A O 9
ATOM 12018 N N . ASN A 1 40 ? 15.725 -4.860 -3.360 1.00 0.00 36 ASN A N 9
ATOM 12019 C CA . ASN A 1 40 ? 15.667 -5.585 -2.099 1.00 0.00 36 ASN A CA 9
ATOM 12020 C C . ASN A 1 40 ? 14.860 -6.867 -2.238 1.00 0.00 36 ASN A C 9
ATOM 12021 O O . ASN A 1 40 ? 14.285 -7.149 -3.290 1.00 0.00 36 ASN A O 9
ATOM 12084 N N . LEU A 1 42 ? 12.664 -9.976 0.473 1.00 0.00 38 LEU A N 9
ATOM 12085 C CA . LEU A 1 42 ? 11.464 -10.174 1.311 1.00 0.00 38 LEU A CA 9
ATOM 12086 C C . LEU A 1 42 ? 10.967 -8.918 2.056 1.00 0.00 38 LEU A C 9
ATOM 12087 O O . LEU A 1 42 ? 9.831 -8.906 2.526 1.00 0.00 38 LEU A O 9
ATOM 12103 N N . HIS A 1 43 ? 11.797 -7.882 2.185 1.00 0.00 39 HIS A N 9
ATOM 12104 C CA . HIS A 1 43 ? 11.344 -6.604 2.751 1.00 0.00 39 HIS A CA 9
ATOM 12105 C C . HIS A 1 43 ? 10.028 -6.156 2.118 1.00 0.00 39 HIS A C 9
ATOM 12106 O O . HIS A 1 43 ? 9.153 -5.630 2.801 1.00 0.00 39 HIS A O 9
ATOM 12121 N N . PHE A 1 44 ? 9.893 -6.383 0.811 1.00 0.00 40 PHE A N 9
ATOM 12122 C CA . PHE A 1 44 ? 8.685 -6.002 0.082 1.00 0.00 40 PHE A CA 9
ATOM 12123 C C . PHE A 1 44 ? 7.484 -6.840 0.518 1.00 0.00 40 PHE A C 9
ATOM 12124 O O . PHE A 1 44 ? 6.350 -6.362 0.528 1.00 0.00 40 PHE A O 9
ATOM 12141 N N . VAL A 1 45 ? 7.746 -8.084 0.890 1.00 0.00 41 VAL A N 9
ATOM 12142 C CA . VAL A 1 45 ? 6.696 -8.987 1.345 1.00 0.00 41 VAL A CA 9
ATOM 12143 C C . VAL A 1 45 ? 6.153 -8.515 2.684 1.00 0.00 41 VAL A C 9
ATOM 12144 O O . VAL A 1 45 ? 4.953 -8.597 2.954 1.00 0.00 41 VAL A O 9
ATOM 12157 N N . GLN A 1 46 ? 7.055 -7.993 3.505 1.00 0.00 42 GLN A N 9
ATOM 12158 C CA . GLN A 1 46 ? 6.724 -7.586 4.860 1.00 0.00 42 GLN A CA 9
ATOM 12159 C C . GLN A 1 46 ? 5.663 -6.487 4.877 1.00 0.00 42 GLN A C 9
ATOM 12160 O O . GLN A 1 46 ? 4.759 -6.517 5.710 1.00 0.00 42 GLN A O 9
ATOM 12174 N N . LEU A 1 47 ? 5.754 -5.521 3.961 1.00 0.00 43 LEU A N 9
ATOM 12175 C CA . LEU A 1 47 ? 4.760 -4.450 3.923 1.00 0.00 43 LEU A CA 9
ATOM 12176 C C . LEU A 1 47 ? 3.494 -4.913 3.224 1.00 0.00 43 LEU A C 9
ATOM 12177 O O . LEU A 1 47 ? 2.395 -4.566 3.638 1.00 0.00 43 LEU A O 9
ATOM 12193 N N . ALA A 1 48 ? 3.637 -5.716 2.183 1.00 0.00 44 ALA A N 9
ATOM 12194 C CA . ALA A 1 48 ? 2.474 -6.228 1.471 1.00 0.00 44 ALA A CA 9
ATOM 12195 C C . ALA A 1 48 ? 1.584 -7.031 2.413 1.00 0.00 44 ALA A C 9
ATOM 12196 O O . ALA A 1 48 ? 0.364 -6.854 2.443 1.00 0.00 44 ALA A O 9
ATOM 12203 N N . SER A 1 49 ? 2.211 -7.886 3.208 1.00 0.00 45 SER A N 9
ATOM 12204 C CA . SER A 1 49 ? 1.497 -8.677 4.192 1.00 0.00 45 SER A CA 9
ATOM 12205 C C . SER A 1 49 ? 1.074 -7.801 5.371 1.00 0.00 45 SER A C 9
ATOM 12206 O O . SER A 1 49 ? 0.182 -8.164 6.136 1.00 0.00 45 SER A O 9
ATOM 12214 N N . ARG A 1 50 ? 1.716 -6.646 5.510 1.00 0.00 46 ARG A N 9
ATOM 12215 C CA . ARG A 1 50 ? 1.392 -5.715 6.582 1.00 0.00 46 ARG A CA 9
ATOM 12216 C C . ARG A 1 50 ? 0.037 -5.076 6.319 1.00 0.00 46 ARG A C 9
ATOM 12217 O O . ARG A 1 50 ? -0.860 -5.149 7.158 1.00 0.00 46 ARG A O 9
ATOM 12238 N N . LEU A 1 51 ? -0.117 -4.477 5.137 1.00 0.00 47 LEU A N 9
ATOM 12239 C CA . LEU A 1 51 ? -1.378 -3.897 4.722 1.00 0.00 47 LEU A CA 9
ATOM 12240 C C . LEU A 1 51 ? -2.495 -4.932 4.803 1.00 0.00 47 LEU A C 9
ATOM 12241 O O . LEU A 1 51 ? -3.622 -4.620 5.194 1.00 0.00 47 LEU A O 9
ATOM 12257 N N . GLN A 1 52 ? -2.149 -6.165 4.439 1.00 0.00 48 GLN A N 9
ATOM 12258 C CA . GLN A 1 52 ? -3.061 -7.303 4.492 1.00 0.00 48 GLN A CA 9
ATOM 12259 C C . GLN A 1 52 ? -3.738 -7.384 5.859 1.00 0.00 48 GLN A C 9
ATOM 12260 O O . GLN A 1 52 ? -4.961 -7.461 5.950 1.00 0.00 48 GLN A O 9
ATOM 12274 N N . LYS A 1 53 ? -2.937 -7.323 6.913 1.00 0.00 49 LYS A N 9
ATOM 12275 C CA . LYS A 1 53 ? -3.444 -7.467 8.274 1.00 0.00 49 LYS A CA 9
ATOM 12276 C C . LYS A 1 53 ? -4.160 -6.204 8.733 1.00 0.00 49 LYS A C 9
ATOM 12277 O O . LYS A 1 53 ? -5.218 -6.268 9.358 1.00 0.00 49 LYS A O 9
ATOM 12296 N N . ILE A 1 54 ? -3.570 -5.060 8.410 1.00 0.00 50 ILE A N 9
ATOM 12297 C CA . ILE A 1 54 ? -4.053 -3.772 8.893 1.00 0.00 50 ILE A CA 9
ATOM 12298 C C . ILE A 1 54 ? -5.481 -3.481 8.438 1.00 0.00 50 ILE A C 9
ATOM 12299 O O . ILE A 1 54 ? -6.323 -3.075 9.240 1.00 0.00 50 ILE A O 9
ATOM 12315 N N . PHE A 1 55 ? -5.758 -3.689 7.160 1.00 0.00 51 PHE A N 9
ATOM 12316 C CA . PHE A 1 55 ? -7.059 -3.324 6.611 1.00 0.00 51 PHE A CA 9
ATOM 12317 C C . PHE A 1 55 ? -7.913 -4.545 6.302 1.00 0.00 51 PHE A C 9
ATOM 12318 O O . PHE A 1 55 ? -9.041 -4.414 5.824 1.00 0.00 51 PHE A O 9
ATOM 12335 N N . GLY A 1 56 ? -7.380 -5.728 6.583 1.00 0.00 52 GLY A N 9
ATOM 12336 C CA . GLY A 1 56 ? -8.092 -6.951 6.263 1.00 0.00 52 GLY A CA 9
ATOM 12337 C C . GLY A 1 56 ? -8.211 -7.143 4.766 1.00 0.00 52 GLY A C 9
ATOM 12338 O O . GLY A 1 56 ? -9.226 -7.624 4.261 1.00 0.00 52 GLY A O 9
ATOM 12342 N N . VAL A 1 57 ? -7.161 -6.763 4.060 1.00 0.00 53 VAL A N 9
ATOM 12343 C CA . VAL A 1 57 ? -7.153 -6.787 2.608 1.00 0.00 53 VAL A CA 9
ATOM 12344 C C . VAL A 1 57 ? -6.240 -7.881 2.088 1.00 0.00 53 VAL A C 9
ATOM 12345 O O . VAL A 1 57 ? -5.626 -8.610 2.866 1.00 0.00 53 VAL A O 9
ATOM 12358 N N . GLU A 1 58 ? -6.162 -8.000 0.775 1.00 0.00 54 GLU A N 9
ATOM 12359 C CA . GLU A 1 58 ? -5.216 -8.905 0.157 1.00 0.00 54 GLU A CA 9
ATOM 12360 C C . GLU A 1 58 ? -4.264 -8.134 -0.754 1.00 0.00 54 GLU A C 9
ATOM 12361 O O . GLU A 1 58 ? -4.510 -7.960 -1.950 1.00 0.00 54 GLU A O 9
ATOM 12373 N N . VAL A 1 59 ? -3.180 -7.654 -0.166 1.00 0.00 55 VAL A N 9
ATOM 12374 C CA . VAL A 1 59 ? -2.136 -6.985 -0.920 1.00 0.00 55 VAL A CA 9
ATOM 12375 C C . VAL A 1 59 ? -0.965 -7.943 -1.094 1.00 0.00 55 VAL A C 9
ATOM 12376 O O . VAL A 1 59 ? -0.427 -8.458 -0.112 1.00 0.00 55 VAL A O 9
ATOM 12389 N N . SER A 1 60 ? -0.595 -8.206 -2.332 1.00 0.00 56 SER A N 9
ATOM 12390 C CA . SER A 1 60 ? 0.438 -9.184 -2.614 1.00 0.00 56 SER A CA 9
ATOM 12391 C C . SER A 1 60 ? 1.795 -8.516 -2.818 1.00 0.00 56 SER A C 9
ATOM 12392 O O . SER A 1 60 ? 1.872 -7.304 -3.031 1.00 0.00 56 SER A O 9
ATOM 12400 N N . THR A 1 61 ? 2.858 -9.302 -2.757 1.00 0.00 57 THR A N 9
ATOM 12401 C CA . THR A 1 61 ? 4.205 -8.776 -2.912 1.00 0.00 57 THR A CA 9
ATOM 12402 C C . THR A 1 61 ? 4.408 -8.224 -4.319 1.00 0.00 57 THR A C 9
ATOM 12403 O O . THR A 1 61 ? 4.906 -7.112 -4.502 1.00 0.00 57 THR A O 9
ATOM 12414 N N . GLU A 1 62 ? 3.995 -9.006 -5.306 1.00 0.00 58 GLU A N 9
ATOM 12415 C CA . GLU A 1 62 ? 4.091 -8.611 -6.702 1.00 0.00 58 GLU A CA 9
ATOM 12416 C C . GLU A 1 62 ? 3.249 -7.364 -6.961 1.00 0.00 58 GLU A C 9
ATOM 12417 O O . GLU A 1 62 ? 3.548 -6.567 -7.854 1.00 0.00 58 GLU A O 9
ATOM 12429 N N . ASP A 1 63 ? 2.204 -7.188 -6.156 1.00 0.00 59 ASP A N 9
ATOM 12430 C CA . ASP A 1 63 ? 1.336 -6.024 -6.282 1.00 0.00 59 ASP A CA 9
ATOM 12431 C C . ASP A 1 63 ? 2.105 -4.772 -5.889 1.00 0.00 59 ASP A C 9
ATOM 12432 O O . ASP A 1 63 ? 1.957 -3.718 -6.496 1.00 0.00 59 ASP A O 9
ATOM 12441 N N . VAL A 1 64 ? 2.939 -4.907 -4.873 1.00 0.00 60 VAL A N 9
ATOM 12442 C CA . VAL A 1 64 ? 3.847 -3.839 -4.471 1.00 0.00 60 VAL A CA 9
ATOM 12443 C C . VAL A 1 64 ? 4.683 -3.360 -5.664 1.00 0.00 60 VAL A C 9
ATOM 12444 O O . VAL A 1 64 ? 4.796 -2.158 -5.915 1.00 0.00 60 VAL A O 9
ATOM 12457 N N . PHE A 1 65 ? 5.218 -4.306 -6.427 1.00 0.00 61 PHE A N 9
ATOM 12458 C CA . PHE A 1 65 ? 6.093 -3.981 -7.548 1.00 0.00 61 PHE A CA 9
ATOM 12459 C C . PHE A 1 65 ? 5.329 -3.385 -8.729 1.00 0.00 61 PHE A C 9
ATOM 12460 O O . PHE A 1 65 ? 5.817 -2.459 -9.376 1.00 0.00 61 PHE A O 9
ATOM 12477 N N . ARG A 1 66 ? 4.134 -3.909 -9.005 1.00 0.00 62 ARG A N 9
ATOM 12478 C CA . ARG A 1 66 ? 3.358 -3.480 -10.175 1.00 0.00 62 ARG A CA 9
ATOM 12479 C C . ARG A 1 66 ? 3.010 -1.990 -10.112 1.00 0.00 62 ARG A C 9
ATOM 12480 O O . ARG A 1 66 ? 2.788 -1.356 -11.142 1.00 0.00 62 ARG A O 9
ATOM 12501 N N . HIS A 1 67 ? 2.975 -1.430 -8.907 1.00 0.00 63 HIS A N 9
ATOM 12502 C CA . HIS A 1 67 ? 2.576 -0.037 -8.738 1.00 0.00 63 HIS A CA 9
ATOM 12503 C C . HIS A 1 67 ? 3.742 0.916 -8.966 1.00 0.00 63 HIS A C 9
ATOM 12504 O O . HIS A 1 67 ? 3.608 1.911 -9.676 1.00 0.00 63 HIS A O 9
ATOM 12519 N N . GLY A 1 68 ? 4.882 0.618 -8.357 1.00 0.00 64 GLY A N 9
ATOM 12520 C CA . GLY A 1 68 ? 6.052 1.466 -8.520 1.00 0.00 64 GLY A CA 9
ATOM 12521 C C . GLY A 1 68 ? 6.070 2.632 -7.547 1.00 0.00 64 GLY A C 9
ATOM 12522 O O . GLY A 1 68 ? 7.119 2.979 -7.001 1.00 0.00 64 GLY A O 9
ATOM 12526 N N . THR A 1 69 ? 4.909 3.237 -7.330 1.00 0.00 65 THR A N 9
ATOM 12527 C CA . THR A 1 69 ? 4.777 4.337 -6.387 1.00 0.00 65 THR A CA 9
ATOM 12528 C C . THR A 1 69 ? 3.824 3.963 -5.252 1.00 0.00 65 THR A C 9
ATOM 12529 O O . THR A 1 69 ? 2.892 3.173 -5.440 1.00 0.00 65 THR A O 9
ATOM 12540 N N . VAL A 1 70 ? 4.071 4.523 -4.069 1.00 0.00 66 VAL A N 9
ATOM 12541 C CA . VAL A 1 70 ? 3.209 4.287 -2.911 1.00 0.00 66 VAL A CA 9
ATOM 12542 C C . VAL A 1 70 ? 1.836 4.905 -3.119 1.00 0.00 66 VAL A C 9
ATOM 12543 O O . VAL A 1 70 ? 0.860 4.471 -2.510 1.00 0.00 66 VAL A O 9
ATOM 12556 N N . GLU A 1 71 ? 1.772 5.921 -3.975 1.00 0.00 67 GLU A N 9
ATOM 12557 C CA . GLU A 1 71 ? 0.505 6.538 -4.345 1.00 0.00 67 GLU A CA 9
ATOM 12558 C C . GLU A 1 71 ? -0.466 5.478 -4.847 1.00 0.00 67 GLU A C 9
ATOM 12559 O O . GLU A 1 71 ? -1.590 5.362 -4.360 1.00 0.00 67 GLU A O 9
ATOM 12571 N N . GLN A 1 72 ? -0.009 4.694 -5.817 1.00 0.00 68 GLN A N 9
ATOM 12572 C CA . GLN A 1 72 ? -0.830 3.649 -6.404 1.00 0.00 68 GLN A CA 9
ATOM 12573 C C . GLN A 1 72 ? -1.079 2.520 -5.410 1.00 0.00 68 GLN A C 9
ATOM 12574 O O . GLN A 1 72 ? -2.137 1.899 -5.426 1.00 0.00 68 GLN A O 9
ATOM 12588 N N . LEU A 1 73 ? -0.104 2.254 -4.543 1.00 0.00 69 LEU A N 9
ATOM 12589 C CA . LEU A 1 73 ? -0.285 1.263 -3.486 1.00 0.00 69 LEU A CA 9
ATOM 12590 C C . LEU A 1 73 ? -1.430 1.671 -2.568 1.00 0.00 69 LEU A C 9
ATOM 12591 O O . LEU A 1 73 ? -2.360 0.899 -2.344 1.00 0.00 69 LEU A O 9
ATOM 12607 N N . ALA A 1 74 ? -1.360 2.899 -2.065 1.00 0.00 70 ALA A N 9
ATOM 12608 C CA . ALA A 1 74 ? -2.385 3.440 -1.181 1.00 0.00 70 ALA A CA 9
ATOM 12609 C C . ALA A 1 74 ? -3.742 3.476 -1.870 1.00 0.00 70 ALA A C 9
ATOM 12610 O O . ALA A 1 74 ? -4.765 3.172 -1.261 1.00 0.00 70 ALA A O 9
ATOM 12617 N N . ARG A 1 75 ? -3.742 3.830 -3.148 1.00 0.00 71 ARG A N 9
ATOM 12618 C CA . ARG A 1 75 ? -4.954 3.908 -3.917 1.00 0.00 71 ARG A CA 9
ATOM 12619 C C . ARG A 1 75 ? -5.552 2.513 -4.110 1.00 0.00 71 ARG A C 9
ATOM 12620 O O . ARG A 1 75 ? -6.770 2.348 -4.206 1.00 0.00 71 ARG A O 9
ATOM 12641 N N . PHE A 1 76 ? -4.684 1.512 -4.133 1.00 0.00 72 PHE A N 9
ATOM 12642 C CA . PHE A 1 76 ? -5.104 0.131 -4.316 1.00 0.00 72 PHE A CA 9
ATOM 12643 C C . PHE A 1 76 ? -5.728 -0.408 -3.037 1.00 0.00 72 PHE A C 9
ATOM 12644 O O . PHE A 1 76 ? -6.849 -0.918 -3.049 1.00 0.00 72 PHE A O 9
ATOM 12661 N N . VAL A 1 77 ? -5.005 -0.285 -1.932 1.00 0.00 73 VAL A N 9
ATOM 12662 C CA . VAL A 1 77 ? -5.493 -0.770 -0.649 1.00 0.00 73 VAL A CA 9
ATOM 12663 C C . VAL A 1 77 ? -6.721 0.029 -0.193 1.00 0.00 73 VAL A C 9
ATOM 12664 O O . VAL A 1 77 ? -7.564 -0.485 0.541 1.00 0.00 73 VAL A O 9
ATOM 12677 N N . GLU A 1 78 ? -6.839 1.271 -0.662 1.00 0.00 74 GLU A N 9
ATOM 12678 C CA . GLU A 1 78 ? -8.050 2.060 -0.443 1.00 0.00 74 GLU A CA 9
ATOM 12679 C C . GLU A 1 78 ? -9.246 1.303 -1.018 1.00 0.00 74 GLU A C 9
ATOM 12680 O O . GLU A 1 78 ? -10.220 1.028 -0.320 1.00 0.00 74 GLU A O 9
ATOM 12692 N N . GLN A 1 79 ? -9.138 0.931 -2.288 1.00 0.00 75 GLN A N 9
ATOM 12693 C CA . GLN A 1 79 ? -10.184 0.170 -2.960 1.00 0.00 75 GLN A CA 9
ATOM 12694 C C . GLN A 1 79 ? -10.334 -1.217 -2.345 1.00 0.00 75 GLN A C 9
ATOM 12695 O O . GLN A 1 79 ? -11.427 -1.780 -2.316 1.00 0.00 75 GLN A O 9
ATOM 12709 N N . SER A 1 80 ? -9.232 -1.759 -1.850 1.00 0.00 76 SER A N 9
ATOM 12710 C CA . SER A 1 80 ? -9.231 -3.090 -1.264 1.00 0.00 76 SER A CA 9
ATOM 12711 C C . SER A 1 80 ? -9.928 -3.097 0.096 1.00 0.00 76 SER A C 9
ATOM 12712 O O . SER A 1 80 ? -10.562 -4.081 0.466 1.00 0.00 76 SER A O 9
ATOM 12720 N N . ARG A 1 81 ? -9.813 -2.001 0.842 1.00 0.00 77 ARG A N 9
ATOM 12721 C CA . ARG A 1 81 ? -10.485 -1.898 2.133 1.00 0.00 77 ARG A CA 9
ATOM 12722 C C . ARG A 1 81 ? -11.927 -1.440 1.925 1.00 0.00 77 ARG A C 9
ATOM 12723 O O . ARG A 1 81 ? -12.745 -1.468 2.845 1.00 0.00 77 ARG A O 9
ATOM 12744 N N . ASP A 1 82 ? -12.223 -1.034 0.693 1.00 0.00 78 ASP A N 9
ATOM 12745 C CA . ASP A 1 82 ? -13.567 -0.622 0.292 1.00 0.00 78 ASP A CA 9
ATOM 12746 C C . ASP A 1 82 ? -14.377 -1.850 -0.138 1.00 0.00 78 ASP A C 9
ATOM 12747 O O . ASP A 1 82 ? -15.362 -1.753 -0.866 1.00 0.00 78 ASP A O 9
ATOM 12756 N N . THR A 1 83 ? -13.956 -3.015 0.342 1.00 0.00 79 THR A N 9
ATOM 12757 C CA . THR A 1 83 ? -14.603 -4.278 0.010 1.00 0.00 79 THR A CA 9
ATOM 12758 C C . THR A 1 83 ? -15.966 -4.429 0.690 1.00 0.00 79 THR A C 9
ATOM 12759 O O . THR A 1 83 ? -16.570 -5.501 0.661 1.00 0.00 79 THR A O 9
ATOM 12770 N N . GLY A 1 84 ? -16.448 -3.347 1.290 1.00 0.00 80 GLY A N 9
ATOM 12771 C CA . GLY A 1 84 ? -17.768 -3.341 1.890 1.00 0.00 80 GLY A CA 9
ATOM 12772 C C . GLY A 1 84 ? -18.853 -3.077 0.863 1.00 0.00 80 GLY A C 9
ATOM 12773 O O . GLY A 1 84 ? -19.921 -2.563 1.199 1.00 0.00 80 GLY A O 9
ATOM 12777 N N . ARG A 1 85 ? -18.548 -3.399 -0.395 1.00 0.00 81 ARG A N 9
ATOM 12778 C CA . ARG A 1 85 ? -19.480 -3.238 -1.509 1.00 0.00 81 ARG A CA 9
ATOM 12779 C C . ARG A 1 85 ? -20.854 -3.799 -1.157 1.00 0.00 81 ARG A C 9
ATOM 12780 O O . ARG A 1 85 ? -20.971 -4.962 -0.764 1.00 0.00 81 ARG A O 9
ATOM 12801 N N . ASN A 1 86 ? -21.878 -2.958 -1.298 1.00 0.00 82 ASN A N 9
ATOM 12802 C CA . ASN A 1 86 ? -23.248 -3.322 -0.944 1.00 0.00 82 ASN A CA 9
ATOM 12803 C C . ASN A 1 86 ? -23.349 -3.616 0.548 1.00 0.00 82 ASN A C 9
ATOM 12804 O O . ASN A 1 86 ? -23.395 -4.775 0.959 1.00 0.00 82 ASN A O 9
ATOM 12815 N N . PRO A 1 87 ? -23.381 -2.563 1.380 1.00 0.00 83 PRO A N 9
ATOM 12816 C CA . PRO A 1 87 ? -23.409 -2.702 2.842 1.00 0.00 83 PRO A CA 9
ATOM 12817 C C . PRO A 1 87 ? -24.618 -3.491 3.338 1.00 0.00 83 PRO A C 9
ATOM 12818 O O . PRO A 1 87 ? -24.478 -4.429 4.125 1.00 0.00 83 PRO A O 9
ATOM 12829 N N . ALA A 1 88 ? -25.802 -3.106 2.880 1.00 0.00 84 ALA A N 9
ATOM 12830 C CA . ALA A 1 88 ? -27.031 -3.778 3.285 1.00 0.00 84 ALA A CA 9
ATOM 12831 C C . ALA A 1 88 ? -28.077 -3.760 2.172 1.00 0.00 84 ALA A C 9
ATOM 12832 O O . ALA A 1 88 ? -29.087 -4.458 2.247 1.00 0.00 84 ALA A O 9
ATOM 12839 N N . ALA A 1 89 ? -27.837 -2.959 1.143 1.00 0.00 85 ALA A N 9
ATOM 12840 C CA . ALA A 1 89 ? -28.787 -2.823 0.045 1.00 0.00 85 ALA A CA 9
ATOM 12841 C C . ALA A 1 89 ? -28.880 -4.102 -0.783 1.00 0.00 85 ALA A C 9
ATOM 12842 O O . ALA A 1 89 ? -29.947 -4.706 -0.891 1.00 0.00 85 ALA A O 9
ATOM 12849 N N . GLN A 1 90 ? -27.763 -4.515 -1.365 1.00 0.00 86 GLN A N 9
ATOM 12850 C CA . GLN A 1 90 ? -27.752 -5.674 -2.256 1.00 0.00 86 GLN A CA 9
ATOM 12851 C C . GLN A 1 90 ? -26.921 -6.811 -1.675 1.00 0.00 86 GLN A C 9
ATOM 12852 O O . GLN A 1 90 ? -26.645 -7.803 -2.351 1.00 0.00 86 GLN A O 9
ATOM 12866 N N . THR A 1 91 ? -26.520 -6.656 -0.424 1.00 0.00 87 THR A N 9
ATOM 12867 C CA . THR A 1 91 ? -25.728 -7.658 0.270 1.00 0.00 87 THR A CA 9
ATOM 12868 C C . THR A 1 91 ? -25.892 -7.483 1.774 1.00 0.00 87 THR A C 9
ATOM 12869 O O . THR A 1 91 ? -25.649 -6.402 2.305 1.00 0.00 87 THR A O 9
ATOM 12880 N N . GLN A 1 92 ? -26.321 -8.534 2.452 1.00 0.00 88 GLN A N 9
ATOM 12881 C CA . GLN A 1 92 ? -26.558 -8.469 3.884 1.00 0.00 88 GLN A CA 9
ATOM 12882 C C . GLN A 1 92 ? -25.882 -9.637 4.584 1.00 0.00 88 GLN A C 9
ATOM 12883 O O . GLN A 1 92 ? -24.685 -9.515 4.919 1.00 0.00 88 GLN A O 9
ATOM 12898 N N . GLY A 1 1 ? -4.451 16.129 6.545 1.00 0.00 -3 GLY A N 10
ATOM 12899 C CA . GLY A 1 1 ? -4.980 17.232 7.380 1.00 0.00 -3 GLY A CA 10
ATOM 12900 C C . GLY A 1 1 ? -6.142 17.939 6.711 1.00 0.00 -3 GLY A C 10
ATOM 12901 O O . GLY A 1 1 ? -5.966 18.535 5.645 1.00 0.00 -3 GLY A O 10
ATOM 12907 N N . PRO A 1 2 ? -7.346 17.894 7.314 1.00 0.00 -2 PRO A N 10
ATOM 12908 C CA . PRO A 1 2 ? -8.560 18.476 6.725 1.00 0.00 -2 PRO A CA 10
ATOM 12909 C C . PRO A 1 2 ? -8.433 19.973 6.466 1.00 0.00 -2 PRO A C 10
ATOM 12910 O O . PRO A 1 2 ? -9.026 20.494 5.521 1.00 0.00 -2 PRO A O 10
ATOM 12921 N N . MET A 1 3 ? -7.654 20.654 7.303 1.00 0.00 -1 MET A N 10
ATOM 12922 C CA . MET A 1 3 ? -7.446 22.093 7.167 1.00 0.00 -1 MET A CA 10
ATOM 12923 C C . MET A 1 3 ? -6.900 22.425 5.781 1.00 0.00 -1 MET A C 10
ATOM 12924 O O . MET A 1 3 ? -7.327 23.391 5.148 1.00 0.00 -1 MET A O 10
ATOM 12938 N N . ALA A 1 4 ? -5.972 21.605 5.312 1.00 0.00 0 ALA A N 10
ATOM 12939 C CA . ALA A 1 4 ? -5.402 21.779 3.987 1.00 0.00 0 ALA A CA 10
ATOM 12940 C C . ALA A 1 4 ? -6.272 21.092 2.940 1.00 0.00 0 ALA A C 10
ATOM 12941 O O . ALA A 1 4 ? -6.750 21.732 2.006 1.00 0.00 0 ALA A O 10
ATOM 12948 N N . THR A 1 5 ? -6.480 19.790 3.113 1.00 0.00 1 THR A N 10
ATOM 12949 C CA . THR A 1 5 ? -7.296 19.009 2.196 1.00 0.00 1 THR A CA 10
ATOM 12950 C C . THR A 1 5 ? -7.427 17.569 2.689 1.00 0.00 1 THR A C 10
ATOM 12951 O O . THR A 1 5 ? -6.468 16.988 3.207 1.00 0.00 1 THR A O 10
ATOM 12962 N N . ALA A 1 6 ? -8.612 16.997 2.528 1.00 0.00 2 ALA A N 10
ATOM 12963 C CA . ALA A 1 6 ? -8.869 15.637 2.981 1.00 0.00 2 ALA A CA 10
ATOM 12964 C C . ALA A 1 6 ? -8.933 14.676 1.800 1.00 0.00 2 ALA A C 10
ATOM 12965 O O . ALA A 1 6 ? -9.350 13.528 1.941 1.00 0.00 2 ALA A O 10
ATOM 12972 N N . VAL A 1 7 ? -8.514 15.153 0.631 1.00 0.00 3 VAL A N 10
ATOM 12973 C CA . VAL A 1 7 ? -8.499 14.327 -0.573 1.00 0.00 3 VAL A CA 10
ATOM 12974 C C . VAL A 1 7 ? -7.400 13.270 -0.481 1.00 0.00 3 VAL A C 10
ATOM 12975 O O . VAL A 1 7 ? -7.426 12.258 -1.184 1.00 0.00 3 VAL A O 10
ATOM 12988 N N . GLN A 1 8 ? -6.438 13.513 0.395 1.00 0.00 4 GLN A N 10
ATOM 12989 C CA . GLN A 1 8 ? -5.342 12.585 0.612 1.00 0.00 4 GLN A CA 10
ATOM 12990 C C . GLN A 1 8 ? -5.838 11.380 1.398 1.00 0.00 4 GLN A C 10
ATOM 12991 O O . GLN A 1 8 ? -6.744 11.502 2.223 1.00 0.00 4 GLN A O 10
ATOM 13005 N N . ASN A 1 9 ? -5.257 10.222 1.142 1.00 0.00 5 ASN A N 10
ATOM 13006 C CA . ASN A 1 9 ? -5.692 9.001 1.801 1.00 0.00 5 ASN A CA 10
ATOM 13007 C C . ASN A 1 9 ? -4.838 8.730 3.029 1.00 0.00 5 ASN A C 10
ATOM 13008 O O . ASN A 1 9 ? -3.622 8.579 2.925 1.00 0.00 5 ASN A O 10
ATOM 13019 N N . PRO A 1 10 ? -5.465 8.675 4.216 1.00 0.00 6 PRO A N 10
ATOM 13020 C CA . PRO A 1 10 ? -4.765 8.388 5.478 1.00 0.00 6 PRO A CA 10
ATOM 13021 C C . PRO A 1 10 ? -4.069 7.031 5.448 1.00 0.00 6 PRO A C 10
ATOM 13022 O O . PRO A 1 10 ? -3.170 6.758 6.248 1.00 0.00 6 PRO A O 10
ATOM 13033 N N . LEU A 1 11 ? -4.489 6.190 4.512 1.00 0.00 7 LEU A N 10
ATOM 13034 C CA . LEU A 1 11 ? -3.907 4.870 4.341 1.00 0.00 7 LEU A CA 10
ATOM 13035 C C . LEU A 1 11 ? -2.471 4.997 3.822 1.00 0.00 7 LEU A C 10
ATOM 13036 O O . LEU A 1 11 ? -1.610 4.178 4.146 1.00 0.00 7 LEU A O 10
ATOM 13052 N N . GLU A 1 12 ? -2.211 6.053 3.049 1.00 0.00 8 GLU A N 10
ATOM 13053 C CA . GLU A 1 12 ? -0.882 6.301 2.493 1.00 0.00 8 GLU A CA 10
ATOM 13054 C C . GLU A 1 12 ? 0.153 6.426 3.606 1.00 0.00 8 GLU A C 10
ATOM 13055 O O . GLU A 1 12 ? 1.284 5.956 3.474 1.00 0.00 8 GLU A O 10
ATOM 13067 N N . THR A 1 13 ? -0.257 7.036 4.713 1.00 0.00 9 THR A N 10
ATOM 13068 C CA . THR A 1 13 ? 0.610 7.194 5.869 1.00 0.00 9 THR A CA 10
ATOM 13069 C C . THR A 1 13 ? 1.009 5.831 6.435 1.00 0.00 9 THR A C 10
ATOM 13070 O O . THR A 1 13 ? 2.149 5.631 6.856 1.00 0.00 9 THR A O 10
ATOM 13081 N N . VAL A 1 14 ? 0.070 4.889 6.411 1.00 0.00 10 VAL A N 10
ATOM 13082 C CA . VAL A 1 14 ? 0.316 3.544 6.918 1.00 0.00 10 VAL A CA 10
ATOM 13083 C C . VAL A 1 14 ? 1.356 2.823 6.067 1.00 0.00 10 VAL A C 10
ATOM 13084 O O . VAL A 1 14 ? 2.283 2.209 6.592 1.00 0.00 10 VAL A O 10
ATOM 13097 N N . VAL A 1 15 ? 1.207 2.916 4.754 1.00 0.00 11 VAL A N 10
ATOM 13098 C CA . VAL A 1 15 ? 2.122 2.251 3.835 1.00 0.00 11 VAL A CA 10
ATOM 13099 C C . VAL A 1 15 ? 3.530 2.822 3.975 1.00 0.00 11 VAL A C 10
ATOM 13100 O O . VAL A 1 15 ? 4.514 2.079 4.009 1.00 0.00 11 VAL A O 10
ATOM 13113 N N . LEU A 1 16 ? 3.618 4.142 4.075 1.00 0.00 12 LEU A N 10
ATOM 13114 C CA . LEU A 1 16 ? 4.904 4.809 4.205 1.00 0.00 12 LEU A CA 10
ATOM 13115 C C . LEU A 1 16 ? 5.570 4.466 5.531 1.00 0.00 12 LEU A C 10
ATOM 13116 O O . LEU A 1 16 ? 6.758 4.150 5.569 1.00 0.00 12 LEU A O 10
ATOM 13132 N N . GLN A 1 17 ? 4.803 4.502 6.618 1.00 0.00 13 GLN A N 10
ATOM 13133 C CA . GLN A 1 17 ? 5.358 4.219 7.939 1.00 0.00 13 GLN A CA 10
ATOM 13134 C C . GLN A 1 17 ? 5.740 2.744 8.048 1.00 0.00 13 GLN A C 10
ATOM 13135 O O . GLN A 1 17 ? 6.602 2.372 8.847 1.00 0.00 13 GLN A O 10
ATOM 13149 N N . ALA A 1 18 ? 5.101 1.911 7.231 1.00 0.00 14 ALA A N 10
ATOM 13150 C CA . ALA A 1 18 ? 5.445 0.501 7.158 1.00 0.00 14 ALA A CA 10
ATOM 13151 C C . ALA A 1 18 ? 6.857 0.336 6.621 1.00 0.00 14 ALA A C 10
ATOM 13152 O O . ALA A 1 18 ? 7.713 -0.261 7.270 1.00 0.00 14 ALA A O 10
ATOM 13159 N N . TRP A 1 19 ? 7.099 0.897 5.443 1.00 0.00 15 TRP A N 10
ATOM 13160 C CA . TRP A 1 19 ? 8.382 0.742 4.774 1.00 0.00 15 TRP A CA 10
ATOM 13161 C C . TRP A 1 19 ? 9.498 1.427 5.560 1.00 0.00 15 TRP A C 10
ATOM 13162 O O . TRP A 1 19 ? 10.620 0.925 5.608 1.00 0.00 15 TRP A O 10
ATOM 13183 N N . LYS A 1 20 ? 9.186 2.560 6.190 1.00 0.00 16 LYS A N 10
ATOM 13184 C CA . LYS A 1 20 ? 10.151 3.251 7.049 1.00 0.00 16 LYS A CA 10
ATOM 13185 C C . LYS A 1 20 ? 10.675 2.306 8.124 1.00 0.00 16 LYS A C 10
ATOM 13186 O O . LYS A 1 20 ? 11.883 2.186 8.335 1.00 0.00 16 LYS A O 10
ATOM 13205 N N . ASP A 1 21 ? 9.749 1.623 8.781 1.00 0.00 17 ASP A N 10
ATOM 13206 C CA . ASP A 1 21 ? 10.076 0.717 9.874 1.00 0.00 17 ASP A CA 10
ATOM 13207 C C . ASP A 1 21 ? 10.744 -0.559 9.369 1.00 0.00 17 ASP A C 10
ATOM 13208 O O . ASP A 1 21 ? 11.542 -1.176 10.073 1.00 0.00 17 ASP A O 10
ATOM 13217 N N . ILE A 1 22 ? 10.430 -0.944 8.144 1.00 0.00 18 ILE A N 10
ATOM 13218 C CA . ILE A 1 22 ? 10.928 -2.196 7.594 1.00 0.00 18 ILE A CA 10
ATOM 13219 C C . ILE A 1 22 ? 12.308 -2.044 6.950 1.00 0.00 18 ILE A C 10
ATOM 13220 O O . ILE A 1 22 ? 13.192 -2.873 7.174 1.00 0.00 18 ILE A O 10
ATOM 13236 N N . SER A 1 23 ? 12.510 -0.997 6.160 1.00 0.00 19 SER A N 10
ATOM 13237 C CA . SER A 1 23 ? 13.763 -0.853 5.427 1.00 0.00 19 SER A CA 10
ATOM 13238 C C . SER A 1 23 ? 14.723 0.116 6.109 1.00 0.00 19 SER A C 10
ATOM 13239 O O . SER A 1 23 ? 15.944 -0.045 6.034 1.00 0.00 19 SER A O 10
ATOM 13247 N N . GLY A 1 24 ? 14.174 1.114 6.782 1.00 0.00 20 GLY A N 10
ATOM 13248 C CA . GLY A 1 24 ? 15.004 2.136 7.382 1.00 0.00 20 GLY A CA 10
ATOM 13249 C C . GLY A 1 24 ? 15.144 3.352 6.486 1.00 0.00 20 GLY A C 10
ATOM 13250 O O . GLY A 1 24 ? 15.930 4.255 6.769 1.00 0.00 20 GLY A O 10
ATOM 13254 N N . ALA A 1 25 ? 14.394 3.367 5.391 1.00 0.00 21 ALA A N 10
ATOM 13255 C CA . ALA A 1 25 ? 14.365 4.521 4.502 1.00 0.00 21 ALA A CA 10
ATOM 13256 C C . ALA A 1 25 ? 13.465 5.601 5.096 1.00 0.00 21 ALA A C 10
ATOM 13257 O O . ALA A 1 25 ? 12.655 5.320 5.985 1.00 0.00 21 ALA A O 10
ATOM 13264 N N . ASP A 1 26 ? 13.601 6.834 4.621 1.00 0.00 22 ASP A N 10
ATOM 13265 C CA . ASP A 1 26 ? 12.874 7.951 5.215 1.00 0.00 22 ASP A CA 10
ATOM 13266 C C . ASP A 1 26 ? 12.086 8.738 4.182 1.00 0.00 22 ASP A C 10
ATOM 13267 O O . ASP A 1 26 ? 10.867 8.613 4.097 1.00 0.00 22 ASP A O 10
ATOM 13276 N N . ASP A 1 27 ? 12.789 9.520 3.374 1.00 0.00 23 ASP A N 10
ATOM 13277 C CA . ASP A 1 27 ? 12.154 10.571 2.579 1.00 0.00 23 ASP A CA 10
ATOM 13278 C C . ASP A 1 27 ? 11.564 10.052 1.268 1.00 0.00 23 ASP A C 10
ATOM 13279 O O . ASP A 1 27 ? 11.678 10.690 0.223 1.00 0.00 23 ASP A O 10
ATOM 13288 N N . PHE A 1 28 ? 10.945 8.886 1.318 1.00 0.00 24 PHE A N 10
ATOM 13289 C CA . PHE A 1 28 ? 10.151 8.411 0.199 1.00 0.00 24 PHE A CA 10
ATOM 13290 C C . PHE A 1 28 ? 8.709 8.869 0.403 1.00 0.00 24 PHE A C 10
ATOM 13291 O O . PHE A 1 28 ? 8.161 8.745 1.499 1.00 0.00 24 PHE A O 10
ATOM 13308 N N . THR A 1 29 ? 8.108 9.431 -0.634 1.00 0.00 25 THR A N 10
ATOM 13309 C CA . THR A 1 29 ? 6.813 10.077 -0.485 1.00 0.00 25 THR A CA 10
ATOM 13310 C C . THR A 1 29 ? 5.723 9.281 -1.186 1.00 0.00 25 THR A C 10
ATOM 13311 O O . THR A 1 29 ? 6.000 8.225 -1.755 1.00 0.00 25 THR A O 10
ATOM 13322 N N . THR A 1 30 ? 4.500 9.791 -1.167 1.00 0.00 26 THR A N 10
ATOM 13323 C CA . THR A 1 30 ? 3.379 9.082 -1.757 1.00 0.00 26 THR A CA 10
ATOM 13324 C C . THR A 1 30 ? 3.489 9.023 -3.282 1.00 0.00 26 THR A C 10
ATOM 13325 O O . THR A 1 30 ? 3.217 7.988 -3.898 1.00 0.00 26 THR A O 10
ATOM 13336 N N . THR A 1 31 ? 3.916 10.123 -3.886 1.00 0.00 27 THR A N 10
ATOM 13337 C CA . THR A 1 31 ? 3.985 10.210 -5.334 1.00 0.00 27 THR A CA 10
ATOM 13338 C C . THR A 1 31 ? 5.354 9.801 -5.875 1.00 0.00 27 THR A C 10
ATOM 13339 O O . THR A 1 31 ? 5.501 9.532 -7.067 1.00 0.00 27 THR A O 10
ATOM 13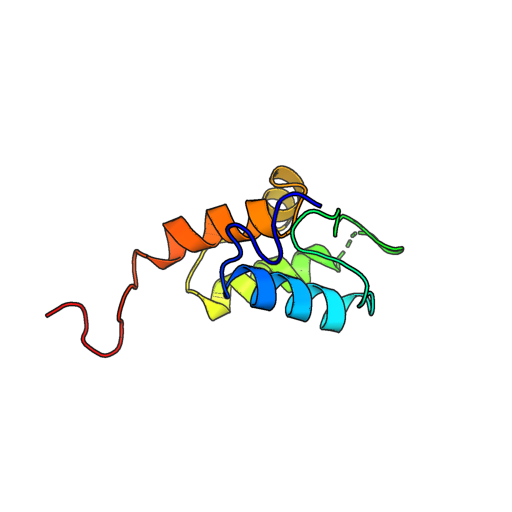350 N N . ASP A 1 32 ? 6.357 9.754 -5.007 1.00 0.00 28 ASP A N 10
ATOM 13351 C CA . ASP A 1 32 ? 7.694 9.325 -5.417 1.00 0.00 28 ASP A CA 10
ATOM 13352 C C . ASP A 1 32 ? 7.814 7.811 -5.350 1.00 0.00 28 ASP A C 10
ATOM 13353 O O . ASP A 1 32 ? 6.908 7.126 -4.871 1.00 0.00 28 ASP A O 10
ATOM 13362 N N . SER A 1 33 ? 8.930 7.288 -5.841 1.00 0.00 29 SER A N 10
ATOM 13363 C CA . SER A 1 33 ? 9.209 5.868 -5.744 1.00 0.00 29 SER A CA 10
ATOM 13364 C C . SER A 1 33 ? 9.450 5.499 -4.286 1.00 0.00 29 SER A C 10
ATOM 13365 O O . SER A 1 33 ? 10.360 6.027 -3.642 1.00 0.00 29 SER A O 10
ATOM 13373 N N . PHE A 1 34 ? 8.626 4.600 -3.774 1.00 0.00 30 PHE A N 10
ATOM 13374 C CA . PHE A 1 34 ? 8.603 4.298 -2.351 1.00 0.00 30 PHE A CA 10
ATOM 13375 C C . PHE A 1 34 ? 9.772 3.430 -1.923 1.00 0.00 30 PHE A C 10
ATOM 13376 O O . PHE A 1 34 ? 10.139 3.436 -0.753 1.00 0.00 30 PHE A O 10
ATOM 13393 N N . LEU A 1 35 ? 10.355 2.685 -2.861 1.00 0.00 31 LEU A N 10
ATOM 13394 C CA . LEU A 1 35 ? 11.372 1.712 -2.509 1.00 0.00 31 LEU A CA 10
ATOM 13395 C C . LEU A 1 35 ? 12.542 2.387 -1.802 1.00 0.00 31 LEU A C 10
ATOM 13396 O O . LEU A 1 35 ? 13.066 1.851 -0.830 1.00 0.00 31 LEU A O 10
ATOM 13412 N N . GLY A 1 36 ? 12.874 3.599 -2.268 1.00 0.00 32 GLY A N 10
ATOM 13413 C CA . GLY A 1 36 ? 13.841 4.498 -1.621 1.00 0.00 32 GLY A CA 10
ATOM 13414 C C . GLY A 1 36 ? 15.224 3.915 -1.312 1.00 0.00 32 GLY A C 10
ATOM 13415 O O . GLY A 1 36 ? 16.154 4.664 -1.004 1.00 0.00 32 GLY A O 10
ATOM 13419 N N . HIS A 1 37 ? 15.370 2.607 -1.390 1.00 0.00 33 HIS A N 10
ATOM 13420 C CA . HIS A 1 37 ? 16.609 1.941 -1.032 1.00 0.00 33 HIS A CA 10
ATOM 13421 C C . HIS A 1 37 ? 17.127 1.106 -2.200 1.00 0.00 33 HIS A C 10
ATOM 13422 O O . HIS A 1 37 ? 18.224 0.548 -2.149 1.00 0.00 33 HIS A O 10
ATOM 13437 N N . GLY A 1 38 ? 16.331 1.023 -3.252 1.00 0.00 34 GLY A N 10
ATOM 13438 C CA . GLY A 1 38 ? 16.694 0.200 -4.385 1.00 0.00 34 GLY A CA 10
ATOM 13439 C C . GLY A 1 38 ? 16.038 -1.160 -4.320 1.00 0.00 34 GLY A C 10
ATOM 13440 O O . GLY A 1 38 ? 15.071 -1.350 -3.581 1.00 0.00 34 GLY A O 10
ATOM 13444 N N . GLY A 1 39 ? 16.566 -2.106 -5.081 1.00 0.00 35 GLY A N 10
ATOM 13445 C CA . GLY A 1 39 ? 16.016 -3.445 -5.088 1.00 0.00 35 GLY A CA 10
ATOM 13446 C C . GLY A 1 39 ? 16.278 -4.181 -3.791 1.00 0.00 35 GLY A C 10
ATOM 13447 O O . GLY A 1 39 ? 17.404 -4.175 -3.286 1.00 0.00 35 GLY A O 10
ATOM 13451 N N . ASN A 1 40 ? 15.239 -4.802 -3.253 1.00 0.00 36 ASN A N 10
ATOM 13452 C CA . ASN A 1 40 ? 15.339 -5.575 -2.020 1.00 0.00 36 ASN A CA 10
ATOM 13453 C C . ASN A 1 40 ? 14.489 -6.836 -2.115 1.00 0.00 36 ASN A C 10
ATOM 13454 O O . ASN A 1 40 ? 13.817 -7.076 -3.120 1.00 0.00 36 ASN A O 10
ATOM 13517 N N . LEU A 1 42 ? 12.450 -9.994 0.696 1.00 0.00 38 LEU A N 10
ATOM 13518 C CA . LEU A 1 42 ? 11.295 -10.186 1.605 1.00 0.00 38 LEU A CA 10
ATOM 13519 C C . LEU A 1 42 ? 10.877 -8.939 2.414 1.00 0.00 38 LEU A C 10
ATOM 13520 O O . LEU A 1 42 ? 9.771 -8.901 2.949 1.00 0.00 38 LEU A O 10
ATOM 13536 N N . HIS A 1 43 ? 11.740 -7.934 2.521 1.00 0.00 39 HIS A N 10
ATOM 13537 C CA . HIS A 1 43 ? 11.355 -6.661 3.139 1.00 0.00 39 HIS A CA 10
ATOM 13538 C C . HIS A 1 43 ? 10.059 -6.122 2.522 1.00 0.00 39 HIS A C 10
ATOM 13539 O O . HIS A 1 43 ? 9.233 -5.539 3.220 1.00 0.00 39 HIS A O 10
ATOM 13554 N N . PHE A 1 44 ? 9.879 -6.335 1.217 1.00 0.00 40 PHE A N 10
ATOM 13555 C CA . PHE A 1 44 ? 8.666 -5.890 0.530 1.00 0.00 40 PHE A CA 10
ATOM 13556 C C . PHE A 1 44 ? 7.470 -6.753 0.912 1.00 0.00 40 PHE A C 10
ATOM 13557 O O . PHE A 1 44 ? 6.337 -6.273 0.974 1.00 0.00 40 PHE A O 10
ATOM 13574 N N . VAL A 1 45 ? 7.731 -8.026 1.172 1.00 0.00 41 VAL A N 10
ATOM 13575 C CA . VAL A 1 45 ? 6.684 -8.961 1.560 1.00 0.00 41 VAL A CA 10
ATOM 13576 C C . VAL A 1 45 ? 6.076 -8.537 2.892 1.00 0.00 41 VAL A C 10
ATOM 13577 O O . VAL A 1 45 ? 4.875 -8.690 3.124 1.00 0.00 41 VAL A O 10
ATOM 13590 N N . GLN A 1 46 ? 6.922 -7.970 3.746 1.00 0.00 42 GLN A N 10
ATOM 13591 C CA . GLN A 1 46 ? 6.511 -7.553 5.076 1.00 0.00 42 GLN A CA 10
ATOM 13592 C C . GLN A 1 46 ? 5.426 -6.477 5.034 1.00 0.00 42 GLN A C 10
ATOM 13593 O O . GLN A 1 46 ? 4.452 -6.567 5.776 1.00 0.00 42 GLN A O 10
ATOM 13607 N N . LEU A 1 47 ? 5.571 -5.468 4.171 1.00 0.00 43 LEU A N 10
ATOM 13608 C CA . LEU A 1 47 ? 4.566 -4.405 4.110 1.00 0.00 43 LEU A CA 10
ATOM 13609 C C . LEU A 1 47 ? 3.302 -4.895 3.423 1.00 0.00 43 LEU A C 10
ATOM 13610 O O . LEU A 1 47 ? 2.200 -4.560 3.839 1.00 0.00 43 LEU A O 10
ATOM 13626 N N . ALA A 1 48 ? 3.452 -5.705 2.390 1.00 0.00 44 ALA A N 10
ATOM 13627 C CA . ALA A 1 48 ? 2.297 -6.230 1.680 1.00 0.00 44 ALA A CA 10
ATOM 13628 C C . ALA A 1 48 ? 1.421 -7.055 2.619 1.00 0.00 44 ALA A C 10
ATOM 13629 O O . ALA A 1 48 ? 0.200 -6.886 2.662 1.00 0.00 44 ALA A O 10
ATOM 13636 N N . SER A 1 49 ? 2.059 -7.918 3.399 1.00 0.00 45 SER A N 10
ATOM 13637 C CA . SER A 1 49 ? 1.358 -8.717 4.390 1.00 0.00 45 SER A CA 10
ATOM 13638 C C . SER A 1 49 ? 0.925 -7.847 5.570 1.00 0.00 45 SER A C 10
ATOM 13639 O O . SER A 1 49 ? 0.042 -8.222 6.339 1.00 0.00 45 SER A O 10
ATOM 13647 N N . ARG A 1 50 ? 1.552 -6.685 5.704 1.00 0.00 46 ARG A N 10
ATOM 13648 C CA . ARG A 1 50 ? 1.242 -5.758 6.784 1.00 0.00 46 ARG A CA 10
ATOM 13649 C C . ARG A 1 50 ? -0.109 -5.111 6.518 1.00 0.00 46 ARG A C 10
ATOM 13650 O O . ARG A 1 50 ? -1.025 -5.217 7.333 1.00 0.00 46 ARG A O 10
ATOM 13671 N N . LEU A 1 51 ? -0.240 -4.475 5.354 1.00 0.00 47 LEU A N 10
ATOM 13672 C CA . LEU A 1 51 ? -1.496 -3.894 4.924 1.00 0.00 47 LEU A CA 10
ATOM 13673 C C . LEU A 1 51 ? -2.600 -4.945 4.913 1.00 0.00 47 LEU A C 10
ATOM 13674 O O . LEU A 1 51 ? -3.744 -4.668 5.283 1.00 0.00 47 LEU A O 10
ATOM 13690 N N . GLN A 1 52 ? -2.225 -6.152 4.489 1.00 0.00 48 GLN A N 10
ATOM 13691 C CA . GLN A 1 52 ? -3.126 -7.299 4.437 1.00 0.00 48 GLN A CA 10
ATOM 13692 C C . GLN A 1 52 ? -3.891 -7.456 5.750 1.00 0.00 48 GLN A C 10
ATOM 13693 O O . GLN A 1 52 ? -5.109 -7.619 5.759 1.00 0.00 48 GLN A O 10
ATOM 13707 N N . LYS A 1 53 ? -3.165 -7.373 6.858 1.00 0.00 49 LYS A N 10
ATOM 13708 C CA . LYS A 1 53 ? -3.752 -7.568 8.175 1.00 0.00 49 LYS A CA 10
ATOM 13709 C C . LYS A 1 53 ? -4.497 -6.320 8.631 1.00 0.00 49 LYS A C 10
ATOM 13710 O O . LYS A 1 53 ? -5.604 -6.404 9.161 1.00 0.00 49 LYS A O 10
ATOM 13729 N N . ILE A 1 54 ? -3.884 -5.167 8.403 1.00 0.00 50 ILE A N 10
ATOM 13730 C CA . ILE A 1 54 ? -4.402 -3.899 8.905 1.00 0.00 50 ILE A CA 10
ATOM 13731 C C . ILE A 1 54 ? -5.784 -3.579 8.338 1.00 0.00 50 ILE A C 10
ATOM 13732 O O . ILE A 1 54 ? -6.698 -3.217 9.081 1.00 0.00 50 ILE A O 10
ATOM 13748 N N . PHE A 1 55 ? -5.947 -3.717 7.030 1.00 0.00 51 PHE A N 10
ATOM 13749 C CA . PHE A 1 55 ? -7.189 -3.304 6.386 1.00 0.00 51 PHE A CA 10
ATOM 13750 C C . PHE A 1 55 ? -7.992 -4.490 5.860 1.00 0.00 51 PHE A C 10
ATOM 13751 O O . PHE A 1 55 ? -9.007 -4.308 5.186 1.00 0.00 51 PHE A O 10
ATOM 13768 N N . GLY A 1 56 ? -7.542 -5.700 6.183 1.00 0.00 52 GLY A N 10
ATOM 13769 C CA . GLY A 1 56 ? -8.239 -6.898 5.738 1.00 0.00 52 GLY A CA 10
ATOM 13770 C C . GLY A 1 56 ? -8.250 -7.019 4.230 1.00 0.00 52 GLY A C 10
ATOM 13771 O O . GLY A 1 56 ? -9.253 -7.408 3.630 1.00 0.00 52 GLY A O 10
ATOM 13775 N N . VAL A 1 57 ? -7.123 -6.688 3.627 1.00 0.00 53 VAL A N 10
ATOM 13776 C CA . VAL A 1 57 ? -7.001 -6.637 2.180 1.00 0.00 53 VAL A CA 10
ATOM 13777 C C . VAL A 1 57 ? -6.083 -7.731 1.672 1.00 0.00 53 VAL A C 10
ATOM 13778 O O . VAL A 1 57 ? -5.435 -8.424 2.455 1.00 0.00 53 VAL A O 10
ATOM 13791 N N . GLU A 1 58 ? -6.030 -7.881 0.362 1.00 0.00 54 GLU A N 10
ATOM 13792 C CA . GLU A 1 58 ? -5.090 -8.793 -0.260 1.00 0.00 54 GLU A CA 10
ATOM 13793 C C . GLU A 1 58 ? -4.053 -8.011 -1.051 1.00 0.00 54 GLU A C 10
ATOM 13794 O O . GLU A 1 58 ? -4.233 -7.748 -2.238 1.00 0.00 54 GLU A O 10
ATOM 13806 N N . VAL A 1 59 ? -2.976 -7.631 -0.389 1.00 0.00 55 VAL A N 10
ATOM 13807 C CA . VAL A 1 59 ? -1.877 -6.959 -1.058 1.00 0.00 55 VAL A CA 10
ATOM 13808 C C . VAL A 1 59 ? -0.691 -7.910 -1.153 1.00 0.00 55 VAL A C 10
ATOM 13809 O O . VAL A 1 59 ? -0.190 -8.392 -0.134 1.00 0.00 55 VAL A O 10
ATOM 13822 N N . SER A 1 60 ? -0.268 -8.207 -2.369 1.00 0.00 56 SER A N 10
ATOM 13823 C CA . SER A 1 60 ? 0.803 -9.161 -2.586 1.00 0.00 56 SER A CA 10
ATOM 13824 C C . SER A 1 60 ? 2.140 -8.449 -2.781 1.00 0.00 56 SER A C 10
ATOM 13825 O O . SER A 1 60 ? 2.186 -7.231 -2.958 1.00 0.00 56 SER A O 10
ATOM 13833 N N . THR A 1 61 ? 3.223 -9.208 -2.749 1.00 0.00 57 THR A N 10
ATOM 13834 C CA . THR A 1 61 ? 4.546 -8.641 -2.943 1.00 0.00 57 THR A CA 10
ATOM 13835 C C . THR A 1 61 ? 4.760 -8.294 -4.412 1.00 0.00 57 THR A C 10
ATOM 13836 O O . THR A 1 61 ? 5.349 -7.262 -4.740 1.00 0.00 57 THR A O 10
ATOM 13847 N N . GLU A 1 62 ? 4.258 -9.153 -5.293 1.00 0.00 58 GLU A N 10
ATOM 13848 C CA . GLU A 1 62 ? 4.330 -8.906 -6.725 1.00 0.00 58 GLU A CA 10
ATOM 13849 C C . GLU A 1 62 ? 3.548 -7.650 -7.079 1.00 0.00 58 GLU A C 10
ATOM 13850 O O . GLU A 1 62 ? 3.902 -6.929 -8.016 1.00 0.00 58 GLU A O 10
ATOM 13862 N N . ASP A 1 63 ? 2.493 -7.385 -6.315 1.00 0.00 59 ASP A N 10
ATOM 13863 C CA . ASP A 1 63 ? 1.741 -6.146 -6.454 1.00 0.00 59 ASP A CA 10
ATOM 13864 C C . ASP A 1 63 ? 2.650 -4.954 -6.207 1.00 0.00 59 ASP A C 10
ATOM 13865 O O . ASP A 1 63 ? 2.644 -3.991 -6.967 1.00 0.00 59 ASP A O 10
ATOM 13874 N N . VAL A 1 64 ? 3.459 -5.050 -5.157 1.00 0.00 60 VAL A N 10
ATOM 13875 C CA . VAL A 1 64 ? 4.342 -3.963 -4.755 1.00 0.00 60 VAL A CA 10
ATOM 13876 C C . VAL A 1 64 ? 5.292 -3.541 -5.884 1.00 0.00 60 VAL A C 10
ATOM 13877 O O . VAL A 1 64 ? 5.684 -2.377 -5.973 1.00 0.00 60 VAL A O 10
ATOM 13890 N N . PHE A 1 65 ? 5.606 -4.457 -6.787 1.00 0.00 61 PHE A N 10
ATOM 13891 C CA . PHE A 1 65 ? 6.470 -4.131 -7.914 1.00 0.00 61 PHE A CA 10
ATOM 13892 C C . PHE A 1 65 ? 5.667 -3.639 -9.119 1.00 0.00 61 PHE A C 10
ATOM 13893 O O . PHE A 1 65 ? 6.237 -3.155 -10.095 1.00 0.00 61 PHE A O 10
ATOM 13910 N N . ARG A 1 66 ? 4.349 -3.750 -9.042 1.00 0.00 62 ARG A N 10
ATOM 13911 C CA . ARG A 1 66 ? 3.483 -3.447 -10.175 1.00 0.00 62 ARG A CA 10
ATOM 13912 C C . ARG A 1 66 ? 3.149 -1.953 -10.254 1.00 0.00 62 ARG A C 10
ATOM 13913 O O . ARG A 1 66 ? 3.056 -1.384 -11.340 1.00 0.00 62 ARG A O 10
ATOM 13934 N N . HIS A 1 67 ? 2.979 -1.323 -9.097 1.00 0.00 63 HIS A N 10
ATOM 13935 C CA . HIS A 1 67 ? 2.457 0.046 -9.039 1.00 0.00 63 HIS A CA 10
ATOM 13936 C C . HIS A 1 67 ? 3.563 1.097 -9.084 1.00 0.00 63 HIS A C 10
ATOM 13937 O O . HIS A 1 67 ? 3.331 2.219 -9.523 1.00 0.00 63 HIS A O 10
ATOM 13952 N N . GLY A 1 68 ? 4.750 0.747 -8.606 1.00 0.00 64 GLY A N 10
ATOM 13953 C CA . GLY A 1 68 ? 5.876 1.674 -8.656 1.00 0.00 64 GLY A CA 10
ATOM 13954 C C . GLY A 1 68 ? 5.864 2.711 -7.543 1.00 0.00 64 GLY A C 10
ATOM 13955 O O . GLY A 1 68 ? 6.895 2.971 -6.924 1.00 0.00 64 GLY A O 10
ATOM 13959 N N . THR A 1 69 ? 4.706 3.313 -7.290 1.00 0.00 65 THR A N 10
ATOM 13960 C CA . THR A 1 69 ? 4.570 4.303 -6.227 1.00 0.00 65 THR A CA 10
ATOM 13961 C C . THR A 1 69 ? 3.616 3.803 -5.145 1.00 0.00 65 THR A C 10
ATOM 13962 O O . THR A 1 69 ? 2.853 2.856 -5.368 1.00 0.00 65 THR A O 10
ATOM 13973 N N . VAL A 1 70 ? 3.664 4.427 -3.973 1.00 0.00 66 VAL A N 10
ATOM 13974 C CA . VAL A 1 70 ? 2.755 4.080 -2.884 1.00 0.00 66 VAL A CA 10
ATOM 13975 C C . VAL A 1 70 ? 1.375 4.676 -3.111 1.00 0.00 66 VAL A C 10
ATOM 13976 O O . VAL A 1 70 ? 0.387 4.162 -2.599 1.00 0.00 66 VAL A O 10
ATOM 13989 N N . GLU A 1 71 ? 1.312 5.765 -3.870 1.00 0.00 67 GLU A N 10
ATOM 13990 C CA . GLU A 1 71 ? 0.039 6.387 -4.207 1.00 0.00 67 GLU A CA 10
ATOM 13991 C C . GLU A 1 71 ? -0.863 5.391 -4.925 1.00 0.00 67 GLU A C 10
ATOM 13992 O O . GLU A 1 71 ? -2.043 5.248 -4.593 1.00 0.00 67 GLU A O 10
ATOM 14004 N N . GLN A 1 72 ? -0.294 4.694 -5.900 1.00 0.00 68 GLN A N 10
ATOM 14005 C CA . GLN A 1 72 ? -1.029 3.685 -6.646 1.00 0.00 68 GLN A CA 10
ATOM 14006 C C . GLN A 1 72 ? -1.321 2.472 -5.768 1.00 0.00 68 GLN A C 10
ATOM 14007 O O . GLN A 1 72 ? -2.326 1.783 -5.960 1.00 0.00 68 GLN A O 10
ATOM 14021 N N . LEU A 1 73 ? -0.439 2.218 -4.800 1.00 0.00 69 LEU A N 10
ATOM 14022 C CA . LEU A 1 73 ? -0.680 1.179 -3.800 1.00 0.00 69 LEU A CA 10
ATOM 14023 C C . LEU A 1 73 ? -1.919 1.529 -3.005 1.00 0.00 69 LEU A C 10
ATOM 14024 O O . LEU A 1 73 ? -2.866 0.750 -2.929 1.00 0.00 69 LEU A O 10
ATOM 14040 N N . ALA A 1 74 ? -1.893 2.726 -2.427 1.00 0.00 70 ALA A N 10
ATOM 14041 C CA . ALA A 1 74 ? -2.984 3.226 -1.612 1.00 0.00 70 ALA A CA 10
ATOM 14042 C C . ALA A 1 74 ? -4.293 3.179 -2.371 1.00 0.00 70 ALA A C 10
ATOM 14043 O O . ALA A 1 74 ? -5.302 2.748 -1.836 1.00 0.00 70 ALA A O 10
ATOM 14050 N N . ARG A 1 75 ? -4.262 3.597 -3.629 1.00 0.00 71 ARG A N 10
ATOM 14051 C CA . ARG A 1 75 ? -5.453 3.586 -4.467 1.00 0.00 71 ARG A CA 10
ATOM 14052 C C . ARG A 1 75 ? -6.060 2.184 -4.516 1.00 0.00 71 ARG A C 10
ATOM 14053 O O . ARG A 1 75 ? -7.274 2.022 -4.445 1.00 0.00 71 ARG A O 10
ATOM 14074 N N . PHE A 1 76 ? -5.199 1.177 -4.590 1.00 0.00 72 PHE A N 10
ATOM 14075 C CA . PHE A 1 76 ? -5.637 -0.207 -4.702 1.00 0.00 72 PHE A CA 10
ATOM 14076 C C . PHE A 1 76 ? -6.093 -0.747 -3.353 1.00 0.00 72 PHE A C 10
ATOM 14077 O O . PHE A 1 76 ? -7.160 -1.351 -3.243 1.00 0.00 72 PHE A O 10
ATOM 14094 N N . VAL A 1 77 ? -5.292 -0.532 -2.328 1.00 0.00 73 VAL A N 10
ATOM 14095 C CA . VAL A 1 77 ? -5.609 -1.051 -1.010 1.00 0.00 73 VAL A CA 10
ATOM 14096 C C . VAL A 1 77 ? -6.793 -0.301 -0.389 1.00 0.00 73 VAL A C 10
ATOM 14097 O O . VAL A 1 77 ? -7.588 -0.894 0.327 1.00 0.00 73 VAL A O 10
ATOM 14110 N N . GLU A 1 78 ? -6.930 0.987 -0.696 1.00 0.00 74 GLU A N 10
ATOM 14111 C CA . GLU A 1 78 ? -8.074 1.769 -0.228 1.00 0.00 74 GLU A CA 10
ATOM 14112 C C . GLU A 1 78 ? -9.376 1.248 -0.832 1.00 0.00 74 GLU A C 10
ATOM 14113 O O . GLU A 1 78 ? -10.373 1.093 -0.131 1.00 0.00 74 GLU A O 10
ATOM 14125 N N . GLN A 1 79 ? -9.368 0.970 -2.134 1.00 0.00 75 GLN A N 10
ATOM 14126 C CA . GLN A 1 79 ? -10.569 0.472 -2.797 1.00 0.00 75 GLN A CA 10
ATOM 14127 C C . GLN A 1 79 ? -10.845 -0.977 -2.401 1.00 0.00 75 GLN A C 10
ATOM 14128 O O . GLN A 1 79 ? -11.996 -1.399 -2.317 1.00 0.00 75 GLN A O 10
ATOM 14142 N N . SER A 1 80 ? -9.785 -1.730 -2.129 1.00 0.00 76 SER A N 10
ATOM 14143 C CA . SER A 1 80 ? -9.928 -3.096 -1.641 1.00 0.00 76 SER A CA 10
ATOM 14144 C C . SER A 1 80 ? -10.399 -3.086 -0.188 1.00 0.00 76 SER A C 10
ATOM 14145 O O . SER A 1 80 ? -11.098 -3.991 0.260 1.00 0.00 76 SER A O 10
ATOM 14153 N N . ARG A 1 81 ? -9.997 -2.050 0.533 1.00 0.00 77 ARG A N 10
ATOM 14154 C CA . ARG A 1 81 ? -10.456 -1.811 1.895 1.00 0.00 77 ARG A CA 10
ATOM 14155 C C . ARG A 1 81 ? -11.942 -1.483 1.890 1.00 0.00 77 ARG A C 10
ATOM 14156 O O . ARG A 1 81 ? -12.720 -2.033 2.674 1.00 0.00 77 ARG A O 10
ATOM 14177 N N . ASP A 1 82 ? -12.317 -0.586 0.987 1.00 0.00 78 ASP A N 10
ATOM 14178 C CA . ASP A 1 82 ? -13.705 -0.172 0.814 1.00 0.00 78 ASP A CA 10
ATOM 14179 C C . ASP A 1 82 ? -14.588 -1.361 0.457 1.00 0.00 78 ASP A C 10
ATOM 14180 O O . ASP A 1 82 ? -15.690 -1.509 0.974 1.00 0.00 78 ASP A O 10
ATOM 14189 N N . THR A 1 83 ? -14.082 -2.219 -0.409 1.00 0.00 79 THR A N 10
ATOM 14190 C CA . THR A 1 83 ? -14.825 -3.387 -0.848 1.00 0.00 79 THR A CA 10
ATOM 14191 C C . THR A 1 83 ? -14.631 -4.562 0.110 1.00 0.00 79 THR A C 10
ATOM 14192 O O . THR A 1 83 ? -15.202 -5.638 -0.081 1.00 0.00 79 THR A O 10
ATOM 14203 N N . GLY A 1 84 ? -13.832 -4.342 1.148 1.00 0.00 80 GLY A N 10
ATOM 14204 C CA . GLY A 1 84 ? -13.582 -5.377 2.132 1.00 0.00 80 GLY A CA 10
ATOM 14205 C C . GLY A 1 84 ? -14.720 -5.505 3.120 1.00 0.00 80 GLY A C 10
ATOM 14206 O O . GLY A 1 84 ? -14.946 -6.575 3.687 1.00 0.00 80 GLY A O 10
ATOM 14210 N N . ARG A 1 85 ? -15.438 -4.408 3.330 1.00 0.00 81 ARG A N 10
ATOM 14211 C CA . ARG A 1 85 ? -16.598 -4.423 4.209 1.00 0.00 81 ARG A CA 10
ATOM 14212 C C . ARG A 1 85 ? -17.756 -5.143 3.527 1.00 0.00 81 ARG A C 10
ATOM 14213 O O . ARG A 1 85 ? -17.826 -5.182 2.295 1.00 0.00 81 ARG A O 10
ATOM 14234 N N . ASN A 1 86 ? -18.657 -5.698 4.329 1.00 0.00 82 ASN A N 10
ATOM 14235 C CA . ASN A 1 86 ? -19.769 -6.505 3.824 1.00 0.00 82 ASN A CA 10
ATOM 14236 C C . ASN A 1 86 ? -19.250 -7.697 3.029 1.00 0.00 82 ASN A C 10
ATOM 14237 O O . ASN A 1 86 ? -19.393 -7.747 1.806 1.00 0.00 82 ASN A O 10
ATOM 14248 N N . PRO A 1 87 ? -18.628 -8.668 3.715 1.00 0.00 83 PRO A N 10
ATOM 14249 C CA . PRO A 1 87 ? -18.084 -9.865 3.070 1.00 0.00 83 PRO A CA 10
ATOM 14250 C C . PRO A 1 87 ? -19.158 -10.647 2.322 1.00 0.00 83 PRO A C 10
ATOM 14251 O O . PRO A 1 87 ? -18.994 -10.978 1.146 1.00 0.00 83 PRO A O 10
ATOM 14262 N N . ALA A 1 88 ? -20.259 -10.925 3.010 1.00 0.00 84 ALA A N 10
ATOM 14263 C CA . ALA A 1 88 ? -21.371 -11.656 2.423 1.00 0.00 84 ALA A CA 10
ATOM 14264 C C . ALA A 1 88 ? -22.617 -11.516 3.286 1.00 0.00 84 ALA A C 10
ATOM 14265 O O . ALA A 1 88 ? -23.084 -12.485 3.885 1.00 0.00 84 ALA A O 10
ATOM 14272 N N . ALA A 1 89 ? -23.139 -10.300 3.363 1.00 0.00 85 ALA A N 10
ATOM 14273 C CA . ALA A 1 89 ? -24.349 -10.043 4.130 1.00 0.00 85 ALA A CA 10
ATOM 14274 C C . ALA A 1 89 ? -25.579 -10.215 3.248 1.00 0.00 85 ALA A C 10
ATOM 14275 O O . ALA A 1 89 ? -26.532 -10.900 3.616 1.00 0.00 85 ALA A O 10
ATOM 14282 N N . GLN A 1 90 ? -25.545 -9.593 2.078 1.00 0.00 86 GLN A N 10
ATOM 14283 C CA . GLN A 1 90 ? -26.619 -9.728 1.105 1.00 0.00 86 GLN A CA 10
ATOM 14284 C C . GLN A 1 90 ? -26.021 -9.998 -0.277 1.00 0.00 86 GLN A C 10
ATOM 14285 O O . GLN A 1 90 ? -26.682 -9.880 -1.309 1.00 0.00 86 GLN A O 10
ATOM 14299 N N . THR A 1 91 ? -24.752 -10.374 -0.272 1.00 0.00 87 THR A N 10
ATOM 14300 C CA . THR A 1 91 ? -24.028 -10.668 -1.495 1.00 0.00 87 THR A CA 10
ATOM 14301 C C . THR A 1 91 ? -23.348 -12.027 -1.367 1.00 0.00 87 THR A C 10
ATOM 14302 O O . THR A 1 91 ? -23.274 -12.585 -0.266 1.00 0.00 87 THR A O 10
ATOM 14313 N N . GLN A 1 92 ? -22.874 -12.565 -2.481 1.00 0.00 88 GLN A N 10
ATOM 14314 C CA . GLN A 1 92 ? -22.181 -13.843 -2.474 1.00 0.00 88 GLN A CA 10
ATOM 14315 C C . GLN A 1 92 ? -21.371 -14.001 -3.752 1.00 0.00 88 GLN A C 10
ATOM 14316 O O . GLN A 1 92 ? -20.185 -13.627 -3.750 1.00 0.00 88 GLN A O 10
#

Foldseek 3Di:
DVVVNPPDDPVLVVLLVLLCVLPVADPAHQPHQSNNVPDDVSLQRSQVVLCVVLVARGGSVNSVVQRGSNSVCVVSVVRSVVNPCPDPPHD

Sequence (91 aa):
GPMATAVQNPLETVVLQAWKDISGADDFTTTDSFLGHGGNLHFVQLASRLQKIFGVEVSTEDVFRHGTVEQLARFVEQSRDTGRNPAAQTQGPMATAVQNPLETVVLQAWKDISGADDFTTTDSFLGHGGNLHFVQLASRLQKIFGVEVSTEDVFRHGTVEQLARFVEQSRDTGRNPAAQTQGPMATAVQNPLETVVLQAWKDISGADDFTTTDSFLGHGGNLHFVQLASRLQKIFGVEVSTEDVFRHGTVEQLARFVEQSRDTGRNPAAQTQGPMATAVQNPLETVVLQAWKDISGADDFTTTDSFLGHGGNLHFVQLASRLQKIFGVEVSTEDVFRHGTVEQLARFVEQSRDTGRNPAAQTQGPMATAVQNPLETVVLQAWKDISGADDFTTTDSFLGHGGNLHFVQLASRLQKIFGVEVSTEDVFRHGTVEQLARFVEQSRDTGRNPAAQTQGPMATAVQNPLETVVLQAWKDISGADDFTTTDSFLGHGGNLHFVQLASRLQKIFGVEVSTEDVFRHGTVEQLARFVEQSRDTGRNPAAQTQGPMATAVQNPLETVVLQAWKDISGADDFTTTDSFLGHGGNLHFVQLASRLQKIFGVEVSTEDVFRHGTVEQLARFVEQSRDTGRNPAAQTQGPMATAVQNPLETVVLQAWKDISGADDFTTTDSFLGHGGNLHFVQLASRLQKIFGVEVSTEDVFRHGTVEQLARFVEQSRDTGRNPAAQTQGPMATAVQNPLETVVLQAWKDISGADDFTTTDSFLGHGGNLHFVQLASRLQKIFGVEVSTEDVFRHGTVEQLARFVEQSRDTGRNPAAQTQGPMATAVQNPLETVVLQAWKDISGADDFTTTDSFLGHGGNLHFVQLASRLQKIFGVEVSTEDVFRHGTVEQLARFVEQSRDTGRNPAAQTQ

Solvent-accessible surface area: 5959 Å² total

Radius of gyration: 13.38 Å; Cα contacts (8 Å, |Δi|>4): 96; chains: 1; bounding box: 45×33×24 Å

Nearest PDB structures (foldseek):
  8qpy-assembly1_A  TM=8.386E-01  e=5.766E-12  Streptomyces regensis
  8qrx-assembly1_A  TM=7.694E-01  e=8.120E-10  Streptomyces regensis
  6vhy-assembly2_B  TM=9.109E-01  e=2.987E-04  Klebsiella oxytoca
  9be4-assembly2_B  TM=7.669E-01  e=1.621E-02  Brevibacillus parabrevis
  6mg0-assembly2_A  TM=6.922E-01  e=1.527E-02  Brevibacillus parabrevis